Protein AF-0000000069708161 (afdb_homodimer)

Solvent-accessible surface area (backbone atoms only — not comparable to full-atom values): 54765 Å² total; per-residue (Å²): 133,52,72,56,13,51,47,40,21,52,49,50,52,48,49,48,52,48,51,23,47,63,75,28,64,78,76,82,43,39,59,38,34,62,36,18,83,33,67,39,50,31,68,52,34,15,38,28,52,44,27,42,66,40,29,25,53,53,73,33,32,39,18,11,44,8,45,73,64,10,34,22,64,59,23,48,49,60,12,40,29,58,29,35,51,51,35,50,70,50,52,48,55,53,46,58,74,64,64,53,86,47,67,44,56,52,38,32,76,73,46,31,63,67,47,19,43,48,48,47,48,52,46,47,53,48,51,47,54,46,41,6,48,50,46,28,54,55,20,52,54,46,16,49,75,71,70,46,60,45,61,59,39,28,47,50,55,34,50,53,33,34,53,54,31,49,69,29,29,43,40,19,52,40,61,36,20,52,56,40,44,50,45,35,52,50,41,50,50,50,51,39,51,50,52,56,68,66,38,96,57,55,70,63,54,48,44,49,52,33,43,75,69,54,31,59,42,52,68,43,74,66,81,42,66,58,49,71,54,16,46,64,40,5,53,46,19,31,18,38,42,44,36,16,47,56,60,56,31,44,54,41,40,37,48,45,64,13,22,57,39,73,60,32,23,40,42,7,45,43,47,37,37,45,46,48,56,57,50,51,47,53,46,22,49,38,13,34,47,51,41,48,42,42,56,78,42,86,62,68,82,58,48,48,54,55,58,54,52,50,37,64,73,41,96,51,26,67,63,49,52,52,50,50,50,51,45,51,54,44,48,52,54,34,38,53,39,51,54,53,31,54,54,22,58,78,64,68,35,64,69,55,35,54,53,33,46,52,52,38,50,52,37,49,53,48,48,49,50,50,37,51,52,49,47,50,50,44,34,72,76,34,75,84,55,84,71,66,37,46,56,32,44,47,59,46,49,36,69,74,68,48,55,86,34,54,41,12,38,48,52,32,25,41,50,43,19,26,40,44,19,41,29,36,41,30,48,28,49,5,43,46,45,31,56,62,43,35,36,66,71,69,50,69,81,62,52,60,67,53,50,35,51,45,24,35,49,39,19,41,48,51,33,52,48,14,35,51,44,35,63,66,49,86,69,62,74,47,62,69,58,44,51,53,41,53,44,22,64,46,35,6,29,52,36,10,56,50,49,33,66,72,71,37,81,88,50,40,32,54,29,41,44,52,14,35,52,52,17,41,48,50,44,52,52,48,61,77,33,47,80,38,57,56,97,80,43,75,31,55,66,25,53,51,44,35,9,40,50,14,18,51,37,15,42,53,42,12,49,51,45,27,67,74,38,71,80,59,83,134,52,72,54,13,52,49,40,22,53,50,51,51,49,49,47,52,48,51,22,48,63,75,30,65,78,76,84,44,38,60,39,34,62,36,18,82,32,65,39,50,29,69,53,33,16,37,28,52,46,26,42,68,40,28,24,54,52,73,33,34,40,17,12,45,8,45,74,63,12,33,23,65,58,24,48,49,61,11,40,28,58,30,34,51,51,36,48,68,51,53,48,54,52,47,58,74,65,63,54,85,46,66,45,56,53,39,33,74,73,45,31,62,68,48,19,43,48,49,47,47,53,45,47,52,46,52,48,53,45,40,6,50,50,45,28,53,56,19,52,53,46,16,50,76,71,68,46,60,45,60,60,40,29,47,49,55,34,51,54,33,34,54,54,31,48,69,31,30,43,39,19,52,41,62,35,18,50,58,41,44,49,46,37,51,49,40,50,51,49,52,39,53,50,53,57,68,67,38,97,56,53,69,64,54,48,44,47,51,33,43,75,68,55,31,58,42,52,71,43,75,68,82,44,67,56,48,70,54,14,45,63,41,5,54,46,20,31,19,39,42,43,37,14,47,57,60,58,30,43,52,41,40,39,48,43,66,14,21,59,37,72,57,33,22,39,43,7,45,42,48,37,36,44,47,45,56,59,50,53,47,54,46,23,49,38,13,33,47,51,41,49,42,42,59,78,42,85,63,68,82,59,49,47,53,55,58,55,54,49,38,64,73,43,96,51,26,66,64,50,53,52,50,48,52,51,44,52,53,44,47,54,53,33,38,54,40,50,54,52,31,54,52,21,57,76,65,67,36,63,69,56,34,53,54,35,47,52,52,37,51,52,38,50,52,49,47,50,51,49,37,50,51,50,45,50,51,44,35,71,75,33,76,84,56,83,72,65,38,46,56,33,44,47,58,45,48,37,69,73,67,48,54,87,35,54,41,13,39,47,52,32,26,40,51,43,19,26,40,45,19,40,30,35,41,29,49,28,49,6,43,45,46,32,56,63,42,35,35,64,72,69,51,68,80,61,55,60,67,53,51,36,50,45,24,34,49,40,19,42,48,51,32,52,48,13,36,52,42,35,62,65,48,87,68,60,72,46,63,67,58,43,53,52,41,51,44,23,63,45,38,7,30,50,35,9,55,52,49,33,67,73,72,36,79,88,51,38,32,53,28,41,44,54,13,36,53,52,19,42,48,50,44,52,53,49,60,78,34,47,81,37,57,55,98,79,41,73,32,55,66,24,53,53,44,34,9,40,50,15,20,52,38,16,42,52,42,14,50,52,45,28,67,76,38,70,81,59,84

Radius of gyration: 31.19 Å; Cα contacts (8 Å, |Δi|>4): 1932; chains: 2; bounding box: 73×86×84 Å

Nearest PDB structures (foldseek):
  5nv9-assembly1_A  TM=9.059E-01  e=8.774E-20  Proteus mirabilis HI4320
  7uuz-assembly1_A  TM=8.447E-01  e=1.862E-17  Rattus norvegicus
  2xq2-assembly1_A  TM=8.432E-01  e=7.070E-14  Vibrio parahaemolyticus
  3dh4-assembly1_A  TM=8.062E-01  e=9.883E-13  Vibrio parahaemolyticus
  9bim-assembly1_A  TM=7.799E-01  e=1.698E-11  Homo sapiens

Structure (mmCIF, N/CA/C/O backbone):
data_AF-0000000069708161-model_v1
#
loop_
_entity.id
_entity.type
_entity.pdbx_description
1 polymer 'SSS family transporter'
#
loop_
_atom_site.group_PDB
_atom_site.id
_atom_site.type_symbol
_atom_site.label_atom_id
_atom_site.label_alt_id
_atom_site.label_comp_id
_atom_site.label_asym_id
_atom_site.label_entity_id
_atom_site.label_seq_id
_atom_site.pdbx_PDB_ins_code
_atom_site.Cartn_x
_atom_site.Cartn_y
_atom_site.Cartn_z
_atom_site.occupancy
_atom_site.B_iso_or_equiv
_atom_site.auth_seq_id
_atom_site.auth_comp_id
_atom_site.auth_asym_id
_atom_site.auth_atom_id
_atom_site.pdbx_PDB_model_num
ATOM 1 N N . MET A 1 1 ? 7.977 -37.438 8.328 1 87.38 1 MET A N 1
ATOM 2 C CA . MET A 1 1 ? 6.809 -36.812 8.945 1 87.38 1 MET A CA 1
ATOM 3 C C . MET A 1 1 ? 6.207 -37.719 10.008 1 87.38 1 MET A C 1
ATOM 5 O O . MET A 1 1 ? 6.156 -38.938 9.828 1 87.38 1 MET A O 1
ATOM 9 N N . SER A 1 2 ? 5.758 -37.094 11.031 1 92.31 2 SER A N 1
ATOM 10 C CA . SER A 1 2 ? 5.195 -37.844 12.156 1 92.31 2 SER A CA 1
ATOM 11 C C . SER A 1 2 ? 3.725 -38.156 11.922 1 92.31 2 SER A C 1
ATOM 13 O O . SER A 1 2 ? 3.105 -37.625 11 1 92.31 2 SER A O 1
ATOM 15 N N . PHE A 1 3 ? 3.277 -39.031 12.734 1 94.44 3 PHE A N 1
ATOM 16 C CA . PHE A 1 3 ? 1.868 -39.406 12.672 1 94.44 3 PHE A CA 1
ATOM 17 C C . PHE A 1 3 ? 0.979 -38.188 12.891 1 94.44 3 PHE A C 1
ATOM 19 O O . PHE A 1 3 ? -0.038 -38.031 12.211 1 94.44 3 PHE A O 1
ATOM 26 N N . ILE A 1 4 ? 1.412 -37.375 13.758 1 95.62 4 ILE A N 1
ATOM 27 C CA . ILE A 1 4 ? 0.653 -36.156 14.055 1 95.62 4 ILE A CA 1
ATOM 28 C C . ILE A 1 4 ? 0.645 -35.219 12.828 1 95.62 4 ILE A C 1
ATOM 30 O O . ILE A 1 4 ? -0.359 -34.562 12.547 1 95.62 4 ILE A O 1
ATOM 34 N N . ASP A 1 5 ? 1.735 -35.156 12.141 1 95.44 5 ASP A N 1
ATOM 35 C CA . ASP A 1 5 ? 1.817 -34.375 10.93 1 95.44 5 ASP A CA 1
ATOM 36 C C . ASP A 1 5 ? 0.803 -34.844 9.891 1 95.44 5 ASP A C 1
ATOM 38 O O . ASP A 1 5 ? 0.094 -34.031 9.289 1 95.44 5 ASP A O 1
ATOM 42 N N . TRP A 1 6 ? 0.724 -36.125 9.734 1 93.19 6 TRP A N 1
ATOM 43 C CA . TRP A 1 6 ? -0.205 -36.688 8.766 1 93.19 6 TRP A CA 1
ATOM 44 C C . TRP A 1 6 ? -1.649 -36.438 9.18 1 93.19 6 TRP A C 1
ATOM 46 O O . TRP A 1 6 ? -2.498 -36.125 8.336 1 93.19 6 TRP A O 1
ATOM 56 N N . LEU A 1 7 ? -1.892 -36.531 10.406 1 95.31 7 LEU A N 1
ATOM 57 C CA . LEU A 1 7 ? -3.234 -36.312 10.93 1 95.31 7 LEU A CA 1
ATOM 58 C C . LEU A 1 7 ? -3.654 -34.844 10.695 1 95.31 7 LEU A C 1
ATOM 60 O O . LEU A 1 7 ? -4.785 -34.594 10.289 1 95.31 7 LEU A O 1
ATOM 64 N N . VAL A 1 8 ? -2.771 -33.969 10.977 1 94.44 8 VAL A N 1
ATOM 65 C CA . VAL A 1 8 ? -3.07 -32.531 10.805 1 94.44 8 VAL A CA 1
ATOM 66 C C . VAL A 1 8 ? -3.254 -32.219 9.328 1 94.44 8 VAL A C 1
ATOM 68 O O . VAL A 1 8 ? -4.184 -31.516 8.945 1 94.44 8 VAL A O 1
ATOM 71 N N . LEU A 1 9 ? -2.379 -32.75 8.492 1 92.56 9 LEU A N 1
ATOM 72 C CA . LEU A 1 9 ? -2.432 -32.5 7.051 1 92.56 9 LEU A CA 1
ATOM 73 C C . LEU A 1 9 ? -3.742 -33.031 6.461 1 92.56 9 LEU A C 1
ATOM 75 O O . LEU A 1 9 ? -4.527 -32.25 5.918 1 92.56 9 LEU A O 1
ATOM 79 N N . PHE A 1 10 ? -4.059 -34.281 6.621 1 90.88 10 PHE A N 1
ATOM 80 C CA . PHE A 1 10 ? -5.23 -34.875 6 1 90.88 10 PHE A CA 1
ATOM 81 C C . PHE A 1 10 ? -6.504 -34.469 6.723 1 90.88 10 PHE A C 1
ATOM 83 O O . PHE A 1 10 ? -7.559 -34.312 6.102 1 90.88 10 PHE A O 1
ATOM 90 N N . GLY A 1 11 ? -6.379 -34.281 8.023 1 91.75 11 GLY A N 1
ATOM 91 C CA . GLY A 1 11 ? -7.52 -33.75 8.75 1 91.75 11 GLY A CA 1
ATOM 92 C C . GLY A 1 11 ? -7.957 -32.375 8.258 1 91.75 11 GLY A C 1
ATOM 93 O O . GLY A 1 11 ? -9.156 -32.125 8.086 1 91.75 11 GLY A O 1
ATOM 94 N N . THR A 1 12 ? -7.012 -31.531 8.016 1 89.62 12 THR A N 1
ATOM 95 C CA . THR A 1 12 ? -7.301 -30.188 7.52 1 89.62 12 THR A CA 1
ATOM 96 C C . THR A 1 12 ? -7.887 -30.234 6.109 1 89.62 12 THR A C 1
ATOM 98 O O . THR A 1 12 ? -8.898 -29.594 5.828 1 89.62 12 THR A O 1
ATOM 101 N N . LEU A 1 13 ? -7.297 -31.031 5.23 1 85.75 13 LEU A N 1
ATOM 102 C CA . LEU A 1 13 ? -7.746 -31.125 3.846 1 85.75 13 LEU A CA 1
ATOM 103 C C . LEU A 1 13 ? -9.141 -31.734 3.764 1 85.75 13 LEU A C 1
ATOM 105 O O . LEU A 1 13 ? -9.992 -31.266 3.012 1 85.75 13 LEU A O 1
ATOM 109 N N . LEU A 1 14 ? -9.359 -32.719 4.535 1 86.25 14 LEU A N 1
ATOM 110 C CA . LEU A 1 14 ? -10.656 -33.406 4.535 1 86.25 14 LEU A CA 1
ATOM 111 C C . LEU A 1 14 ? -11.734 -32.5 5.113 1 86.25 14 LEU A C 1
ATOM 113 O O . LEU A 1 14 ? -12.883 -32.531 4.664 1 86.25 14 LEU A O 1
ATOM 117 N N . ALA A 1 15 ? -11.328 -31.734 6.09 1 86.94 15 ALA A N 1
ATOM 118 C CA . ALA A 1 15 ? -12.281 -30.781 6.656 1 86.94 15 ALA A CA 1
ATOM 119 C C . ALA A 1 15 ? -12.703 -29.734 5.617 1 86.94 15 ALA A C 1
ATOM 121 O O . ALA A 1 15 ? -13.883 -29.406 5.512 1 86.94 15 ALA A O 1
ATOM 122 N N . ILE A 1 16 ? -11.789 -29.297 4.859 1 81.69 16 ILE A N 1
ATOM 123 C CA . ILE A 1 16 ? -12.07 -28.281 3.848 1 81.69 16 ILE A CA 1
ATOM 124 C C . ILE A 1 16 ? -12.961 -28.875 2.758 1 81.69 16 ILE A C 1
ATOM 126 O O . ILE A 1 16 ? -13.969 -28.281 2.373 1 81.69 16 ILE A O 1
ATOM 130 N N . VAL A 1 17 ? -12.617 -30.047 2.312 1 75.38 17 VAL A N 1
ATOM 131 C CA . VAL A 1 17 ? -13.383 -30.719 1.267 1 75.38 17 VAL A CA 1
ATOM 132 C C . VAL A 1 17 ? -14.766 -31.078 1.793 1 75.38 17 VAL A C 1
ATOM 134 O O . VAL A 1 17 ? -15.766 -30.953 1.08 1 75.38 17 VAL A O 1
ATOM 137 N N . GLY A 1 18 ? -14.789 -31.531 3.006 1 77.81 18 GLY A N 1
ATOM 138 C CA . GLY A 1 18 ? -16.062 -31.891 3.621 1 77.81 18 GLY A CA 1
ATOM 139 C C . GLY A 1 18 ? -17.016 -30.719 3.734 1 77.81 18 GLY A C 1
ATOM 140 O O . GLY A 1 18 ? -18.203 -30.844 3.42 1 77.81 18 GLY A O 1
ATOM 141 N N . ILE A 1 19 ? -16.5 -29.578 4.152 1 79.19 19 ILE A N 1
ATOM 142 C CA . ILE A 1 19 ? -17.312 -28.375 4.27 1 79.19 19 ILE A CA 1
ATOM 143 C C . ILE A 1 19 ? -17.812 -27.953 2.889 1 79.19 19 ILE A C 1
ATOM 145 O O . ILE A 1 19 ? -18.984 -27.578 2.729 1 79.19 19 ILE A O 1
ATOM 149 N N . GLY A 1 20 ? -16.922 -27.984 1.923 1 74 20 GLY A N 1
ATOM 150 C CA . GLY A 1 20 ? -17.297 -27.625 0.564 1 74 20 GLY A CA 1
ATOM 151 C C . GLY A 1 20 ? -18.406 -28.5 0.002 1 74 20 GLY A C 1
ATOM 152 O O . GLY A 1 20 ? -19.391 -27.984 -0.541 1 74 20 GLY A O 1
ATOM 153 N N . VAL A 1 21 ? -18.297 -29.766 0.223 1 72.38 21 VAL A N 1
ATOM 154 C CA . VAL A 1 21 ? -19.266 -30.719 -0.295 1 72.38 21 VAL A CA 1
ATOM 155 C C . VAL A 1 21 ? -20.594 -30.578 0.461 1 72.38 21 VAL A C 1
ATOM 157 O O . VAL A 1 21 ? -21.656 -30.609 -0.14 1 72.38 21 VAL A O 1
ATOM 160 N N . TYR A 1 22 ? -20.422 -30.375 1.716 1 77 22 TYR A N 1
ATOM 161 C CA . TYR A 1 22 ? -21.625 -30.266 2.547 1 77 22 TYR A CA 1
ATOM 162 C C . TYR A 1 22 ? -22.422 -29.016 2.189 1 77 22 TYR A C 1
ATOM 164 O O . TYR A 1 22 ? -23.641 -29.047 2.121 1 77 22 TYR A O 1
ATOM 172 N N . ARG A 1 23 ? -21.797 -28 1.964 1 74.06 23 ARG A N 1
ATOM 173 C CA . ARG A 1 23 ? -22.469 -26.719 1.73 1 74.06 23 ARG A CA 1
ATOM 174 C C . ARG A 1 23 ? -23 -26.641 0.303 1 74.06 23 ARG A C 1
ATOM 176 O O . ARG A 1 23 ? -23.875 -25.828 0.008 1 74.06 23 ARG A O 1
ATOM 183 N N . THR A 1 24 ? -22.5 -27.469 -0.564 1 70.12 24 THR A N 1
ATOM 184 C CA . THR A 1 24 ? -22.906 -27.328 -1.961 1 70.12 24 THR A CA 1
ATOM 185 C C . THR A 1 24 ? -23.641 -28.562 -2.434 1 70.12 24 THR A C 1
ATOM 187 O O . THR A 1 24 ? -23.938 -28.703 -3.623 1 70.12 24 THR A O 1
ATOM 190 N N . TYR A 1 25 ? -23.906 -29.328 -1.391 1 69.94 25 TYR A N 1
ATOM 191 C CA . TYR A 1 25 ? -24.609 -30.547 -1.728 1 69.94 25 TYR A CA 1
ATOM 192 C C . TYR A 1 25 ? -25.984 -30.234 -2.326 1 69.94 25 TYR A C 1
ATOM 194 O O . TYR A 1 25 ? -26.734 -29.422 -1.789 1 69.94 25 TYR A O 1
ATOM 202 N N . GLY A 1 26 ? -26.078 -30.609 -3.713 1 61.44 26 GLY A N 1
ATOM 203 C CA . GLY A 1 26 ? -27.406 -30.469 -4.305 1 61.44 26 GLY A CA 1
ATOM 204 C C . GLY A 1 26 ? -27.469 -29.359 -5.352 1 61.44 26 GLY A C 1
ATOM 205 O O . GLY A 1 26 ? -28.547 -29.016 -5.812 1 61.44 26 GLY A O 1
ATOM 206 N N . ILE A 1 27 ? -26.453 -28.641 -5.602 1 62.16 27 ILE A N 1
ATOM 207 C CA . ILE A 1 27 ? -26.5 -27.531 -6.551 1 62.16 27 ILE A CA 1
ATOM 208 C C . ILE A 1 27 ? -26.844 -28.062 -7.941 1 62.16 27 ILE A C 1
ATOM 210 O O . ILE A 1 27 ? -26.125 -28.906 -8.484 1 62.16 27 ILE A O 1
ATOM 214 N N . ARG A 1 28 ? -28.031 -27.422 -8.43 1 65.44 28 ARG A N 1
ATOM 215 C CA . ARG A 1 28 ? -28.609 -28.109 -9.594 1 65.44 28 ARG A CA 1
ATOM 216 C C . ARG A 1 28 ? -28.828 -27.125 -10.742 1 65.44 28 ARG A C 1
ATOM 218 O O . ARG A 1 28 ? -29.375 -27.5 -11.789 1 65.44 28 ARG A O 1
ATOM 225 N N . ASP A 1 29 ? -28.156 -25.969 -10.516 1 76.56 29 ASP A N 1
ATOM 226 C CA . ASP A 1 29 ? -28.438 -25.141 -11.688 1 76.56 29 ASP A CA 1
ATOM 227 C C . ASP A 1 29 ? -27.172 -24.516 -12.242 1 76.56 29 ASP A C 1
ATOM 229 O O . ASP A 1 29 ? -26.203 -24.281 -11.5 1 76.56 29 ASP A O 1
ATOM 233 N N . MET A 1 30 ? -27.172 -24.359 -13.57 1 76.75 30 MET A N 1
ATOM 234 C CA . MET A 1 30 ? -26.031 -23.844 -14.312 1 76.75 30 MET A CA 1
ATOM 235 C C . MET A 1 30 ? -25.609 -22.484 -13.781 1 76.75 30 MET A C 1
ATOM 237 O O . MET A 1 30 ? -24.406 -22.203 -13.641 1 76.75 30 MET A O 1
ATOM 241 N N . ASP A 1 31 ? -26.516 -21.672 -13.516 1 78.56 31 ASP A N 1
ATOM 242 C CA . ASP A 1 31 ? -26.234 -20.328 -13.055 1 78.56 31 ASP A CA 1
ATOM 243 C C . ASP A 1 31 ? -25.469 -20.344 -11.734 1 78.56 31 ASP A C 1
ATOM 245 O O . ASP A 1 31 ? -24.453 -19.656 -11.578 1 78.56 31 ASP A O 1
ATOM 249 N N . SER A 1 32 ? -25.938 -21.172 -10.922 1 76.5 32 SER A N 1
ATOM 250 C CA . SER A 1 32 ? -25.281 -21.281 -9.625 1 76.5 32 SER A CA 1
ATOM 251 C C . SER A 1 32 ? -23.906 -21.938 -9.742 1 76.5 32 SER A C 1
ATOM 253 O O . SER A 1 32 ? -22.984 -21.609 -8.992 1 76.5 32 SER A O 1
ATOM 255 N N . TYR A 1 33 ? -23.875 -22.844 -10.672 1 78.56 33 TYR A N 1
ATOM 256 C CA . TYR A 1 33 ? -22.609 -23.547 -10.867 1 78.56 33 TYR A CA 1
ATOM 257 C C . TYR A 1 33 ? -21.547 -22.625 -11.461 1 78.56 33 TYR A C 1
ATOM 259 O O . TYR A 1 33 ? -20.391 -22.656 -11.039 1 78.56 33 TYR A O 1
ATOM 267 N N . ILE A 1 34 ? -21.953 -21.812 -12.414 1 74.44 34 ILE A N 1
ATOM 268 C CA . ILE A 1 34 ? -20.984 -21 -13.148 1 74.44 34 ILE A CA 1
ATOM 269 C C . ILE A 1 34 ? -20.797 -19.656 -12.43 1 74.44 34 ILE A C 1
ATOM 271 O O . ILE A 1 34 ? -19.656 -19.188 -12.289 1 74.44 34 ILE A O 1
ATOM 275 N N . ARG A 1 35 ? -21.828 -18.984 -11.938 1 75.25 35 ARG A N 1
ATOM 276 C CA . ARG A 1 35 ? -21.719 -17.641 -11.406 1 75.25 35 ARG A CA 1
ATOM 277 C C . ARG A 1 35 ? -21.812 -17.625 -9.883 1 75.25 35 ARG A C 1
ATOM 279 O O . ARG A 1 35 ? -21.562 -16.609 -9.242 1 75.25 35 ARG A O 1
ATOM 286 N N . GLY A 1 36 ? -22.094 -18.625 -9.492 1 69.69 36 GLY A N 1
ATOM 287 C CA . GLY A 1 36 ? -22.406 -18.594 -8.07 1 69.69 36 GLY A CA 1
ATOM 288 C C . GLY A 1 36 ? -23.812 -18.109 -7.77 1 69.69 36 GLY A C 1
ATOM 289 O O . GLY A 1 36 ? -24.609 -17.938 -8.68 1 69.69 36 GLY A O 1
ATOM 290 N N . THR A 1 37 ? -24.25 -17.969 -6.516 1 63.12 37 THR A N 1
ATOM 291 C CA . THR A 1 37 ? -25.625 -17.609 -6.164 1 63.12 37 THR A CA 1
ATOM 292 C C . THR A 1 37 ? -25.844 -16.109 -6.336 1 63.12 37 THR A C 1
ATOM 294 O O . THR A 1 37 ? -26.984 -15.625 -6.258 1 63.12 37 THR A O 1
ATOM 297 N N . GLY A 1 38 ? -24.891 -15.492 -6.773 1 67.75 38 GLY A N 1
ATOM 298 C CA . GLY A 1 38 ? -25.047 -14.055 -6.949 1 67.75 38 GLY A CA 1
ATOM 299 C C . GLY A 1 38 ? -25.328 -13.32 -5.652 1 67.75 38 GLY A C 1
ATOM 300 O O . GLY A 1 38 ? -25.812 -12.188 -5.664 1 67.75 38 GLY A O 1
ATOM 301 N N . ASN A 1 39 ? -25.062 -13.906 -4.551 1 78.94 39 ASN A N 1
ATOM 302 C CA . ASN A 1 39 ? -25.422 -13.289 -3.275 1 78.94 39 ASN A CA 1
ATOM 303 C C . ASN A 1 39 ? -24.219 -13.203 -2.342 1 78.94 39 ASN A C 1
ATOM 305 O O . ASN A 1 39 ? -24.375 -13.133 -1.122 1 78.94 39 ASN A O 1
ATOM 309 N N . MET A 1 40 ? -23.172 -13.141 -2.973 1 83.38 40 MET A N 1
ATOM 310 C CA . MET A 1 40 ? -22 -13.117 -2.117 1 83.38 40 MET A CA 1
ATOM 311 C C . MET A 1 40 ? -21.688 -11.695 -1.646 1 83.38 40 MET A C 1
ATOM 313 O O . MET A 1 40 ? -21.875 -10.734 -2.4 1 83.38 40 MET A O 1
ATOM 317 N N . ASN A 1 41 ? -21.297 -11.594 -0.345 1 86.19 41 ASN A N 1
ATOM 318 C CA . ASN A 1 41 ? -20.922 -10.305 0.217 1 86.19 41 ASN A CA 1
ATOM 319 C C . ASN A 1 41 ? -19.469 -9.953 -0.083 1 86.19 41 ASN A C 1
ATOM 321 O O . ASN A 1 41 ? -18.719 -10.789 -0.587 1 86.19 41 ASN A O 1
ATOM 325 N N . TRP A 1 42 ? -19.109 -8.703 0.154 1 87.12 42 TRP A N 1
ATOM 326 C CA . TRP A 1 42 ? -17.828 -8.172 -0.273 1 87.12 42 TRP A CA 1
ATOM 327 C C . TRP A 1 42 ? -16.688 -8.891 0.436 1 87.12 42 TRP A C 1
ATOM 329 O O . TRP A 1 42 ? -15.602 -9.07 -0.135 1 87.12 42 TRP A O 1
ATOM 339 N N . TRP A 1 43 ? -16.859 -9.375 1.687 1 85.75 43 TRP A N 1
ATOM 340 C CA . TRP A 1 43 ? -15.789 -10.07 2.398 1 85.75 43 TRP A CA 1
ATOM 341 C C . TRP A 1 43 ? -15.508 -11.43 1.768 1 85.75 43 TRP A C 1
ATOM 343 O O . TRP A 1 43 ? -14.352 -11.836 1.65 1 85.75 43 TRP A O 1
ATOM 353 N N . THR A 1 44 ? -16.578 -12.109 1.364 1 86.25 44 THR A N 1
ATOM 354 C CA . THR A 1 44 ? -16.438 -13.406 0.717 1 86.25 44 THR A CA 1
ATOM 355 C C . THR A 1 44 ? -15.781 -13.258 -0.654 1 86.25 44 THR A C 1
ATOM 357 O O . THR A 1 44 ? -14.891 -14.031 -1.01 1 86.25 44 THR A O 1
ATOM 360 N N . ILE A 1 45 ? -16.172 -12.242 -1.354 1 88.88 45 ILE A N 1
ATOM 361 C CA . ILE A 1 45 ? -15.617 -11.984 -2.682 1 88.88 45 ILE A CA 1
ATOM 362 C C . ILE A 1 45 ? -14.133 -11.648 -2.572 1 88.88 45 ILE A C 1
ATOM 364 O O . ILE A 1 45 ? -13.312 -12.203 -3.301 1 88.88 45 ILE A O 1
ATOM 368 N N . GLY A 1 46 ? -13.844 -10.758 -1.634 1 90.44 46 GLY A N 1
ATOM 369 C CA . GLY A 1 46 ? -12.461 -10.336 -1.453 1 90.44 46 GLY A CA 1
ATOM 370 C C . GLY A 1 46 ? -11.531 -11.484 -1.09 1 90.44 46 GLY A C 1
ATOM 371 O O . GLY A 1 46 ? -10.445 -11.617 -1.659 1 90.44 46 GLY A O 1
ATOM 372 N N . LEU A 1 47 ? -11.953 -12.32 -0.212 1 89.88 47 LEU A N 1
ATOM 373 C CA . LEU A 1 47 ? -11.133 -13.453 0.218 1 89.88 47 LEU A CA 1
ATOM 374 C C . LEU A 1 47 ? -11.008 -14.484 -0.897 1 89.88 47 LEU A C 1
ATOM 376 O O . LEU A 1 47 ? -9.969 -15.133 -1.033 1 89.88 47 LEU A O 1
ATOM 380 N N . SER A 1 48 ? -12.117 -14.625 -1.659 1 91 48 SER A N 1
ATOM 381 C CA . SER A 1 48 ? -12.07 -15.547 -2.791 1 91 48 SER A CA 1
ATOM 382 C C . SER A 1 48 ? -11.078 -15.07 -3.85 1 91 48 SER A C 1
ATOM 384 O O . SER A 1 48 ? -10.352 -15.883 -4.43 1 91 48 SER A O 1
ATOM 386 N N . ILE A 1 49 ? -11.07 -13.789 -4.086 1 92.62 49 ILE A N 1
ATOM 387 C CA . ILE A 1 49 ? -10.133 -13.203 -5.035 1 92.62 49 ILE A CA 1
ATOM 388 C C . ILE A 1 49 ? -8.703 -13.445 -4.562 1 92.62 49 ILE A C 1
ATOM 390 O O . ILE A 1 49 ? -7.844 -13.867 -5.344 1 92.62 49 ILE A O 1
ATOM 394 N N . MET A 1 50 ? -8.484 -13.258 -3.33 1 92.81 50 MET A N 1
ATOM 395 C CA . MET A 1 50 ? -7.156 -13.398 -2.748 1 92.81 50 MET A CA 1
ATOM 396 C C . MET A 1 50 ? -6.707 -14.852 -2.764 1 92.81 50 MET A C 1
ATOM 398 O O . MET A 1 50 ? -5.551 -15.148 -3.08 1 92.81 50 MET A O 1
ATOM 402 N N . ALA A 1 51 ? -7.625 -15.711 -2.408 1 91.19 51 ALA A N 1
ATOM 403 C CA . ALA A 1 51 ? -7.305 -17.141 -2.385 1 91.19 51 ALA A CA 1
ATOM 404 C C . ALA A 1 51 ? -6.977 -17.656 -3.783 1 91.19 51 ALA A C 1
ATOM 406 O O . ALA A 1 51 ? -6.117 -18.516 -3.947 1 91.19 51 ALA A O 1
ATOM 407 N N . THR A 1 52 ? -7.637 -17.156 -4.754 1 91.31 52 THR A N 1
ATOM 408 C CA . THR A 1 52 ? -7.387 -17.531 -6.141 1 91.31 52 THR A CA 1
ATOM 409 C C . THR A 1 52 ? -5.992 -17.094 -6.582 1 91.31 52 THR A C 1
ATOM 411 O O . THR A 1 52 ? -5.316 -17.812 -7.32 1 91.31 52 THR A O 1
ATOM 414 N N . GLN A 1 53 ? -5.613 -16.016 -6.066 1 89.75 53 GLN A N 1
ATOM 415 C CA . GLN A 1 53 ? -4.309 -15.5 -6.453 1 89.75 53 GLN A CA 1
ATOM 416 C C . GLN A 1 53 ? -3.193 -16.141 -5.633 1 89.75 53 GLN A C 1
ATOM 418 O O . GLN A 1 53 ? -2.068 -16.297 -6.117 1 89.75 53 GLN A O 1
ATOM 423 N N . ALA A 1 54 ? -3.51 -16.5 -4.418 1 89.62 54 ALA A N 1
ATOM 424 C CA . ALA A 1 54 ? -2.51 -17.062 -3.521 1 89.62 54 ALA A CA 1
ATOM 425 C C . ALA A 1 54 ? -2.301 -18.547 -3.809 1 89.62 54 ALA A C 1
ATOM 427 O O . ALA A 1 54 ? -2.781 -19.406 -3.064 1 89.62 54 ALA A O 1
ATOM 428 N N . SER A 1 55 ? -1.511 -18.828 -4.785 1 90.5 55 SER A N 1
ATOM 429 C CA . SER A 1 55 ? -1.223 -20.219 -5.133 1 90.5 55 SER A CA 1
ATOM 430 C C . SER A 1 55 ? -0.154 -20.812 -4.219 1 90.5 55 SER A C 1
ATOM 432 O O . SER A 1 55 ? 0.368 -20.125 -3.34 1 90.5 55 SER A O 1
ATOM 434 N N . ALA A 1 56 ? 0.031 -22.062 -4.383 1 90.38 56 ALA A N 1
ATOM 435 C CA . ALA A 1 56 ? 1.085 -22.719 -3.619 1 90.38 56 ALA A CA 1
ATOM 436 C C . ALA A 1 56 ? 2.434 -22.047 -3.844 1 90.38 56 ALA A C 1
ATOM 438 O O . ALA A 1 56 ? 3.264 -21.984 -2.934 1 90.38 56 ALA A O 1
ATOM 439 N N . ILE A 1 57 ? 2.592 -21.562 -4.984 1 87.81 57 ILE A N 1
ATOM 440 C CA . ILE A 1 57 ? 3.834 -20.906 -5.363 1 87.81 57 ILE A CA 1
ATOM 441 C C . ILE A 1 57 ? 4.074 -19.703 -4.453 1 87.81 57 ILE A C 1
ATOM 443 O O . ILE A 1 57 ? 5.211 -19.438 -4.055 1 87.81 57 ILE A O 1
ATOM 447 N N . THR A 1 58 ? 3.053 -19 -4.102 1 90.38 58 THR A N 1
ATOM 448 C CA . THR A 1 58 ? 3.148 -17.812 -3.246 1 90.38 58 THR A CA 1
ATOM 449 C C . THR A 1 58 ? 3.746 -18.188 -1.89 1 90.38 58 THR A C 1
ATOM 451 O O . THR A 1 58 ? 4.633 -17.484 -1.39 1 90.38 58 THR A O 1
ATOM 454 N N . PHE A 1 59 ? 3.404 -19.25 -1.363 1 91.19 59 PHE A N 1
ATOM 455 C CA . PHE A 1 59 ? 3.791 -19.594 0.001 1 91.19 59 PHE A CA 1
ATOM 456 C C . PHE A 1 59 ? 5.082 -20.406 0.013 1 91.19 59 PHE A C 1
ATOM 458 O O . PHE A 1 59 ? 5.785 -20.453 1.024 1 91.19 59 PHE A O 1
ATOM 465 N N . LEU A 1 60 ? 5.402 -21 -1.135 1 88.69 60 LEU A N 1
ATOM 466 C CA . LEU A 1 60 ? 6.617 -21.812 -1.234 1 88.69 60 LEU A CA 1
ATOM 467 C C . LEU A 1 60 ? 7.781 -20.969 -1.759 1 88.69 60 LEU A C 1
ATOM 469 O O . LEU A 1 60 ? 8.867 -20.969 -1.169 1 88.69 60 LEU A O 1
ATOM 473 N N . SER A 1 61 ? 7.488 -20.281 -2.779 1 88.75 61 SER A N 1
ATOM 474 C CA . SER A 1 61 ? 8.562 -19.641 -3.541 1 88.75 61 SER A CA 1
ATOM 475 C C . SER A 1 61 ? 8.828 -18.219 -3.043 1 88.75 61 SER A C 1
ATOM 477 O O . SER A 1 61 ? 9.953 -17.734 -3.139 1 88.75 61 SER A O 1
ATOM 479 N N . THR A 1 62 ? 7.848 -17.562 -2.547 1 91.5 62 THR A N 1
ATOM 480 C CA . THR A 1 62 ? 8.016 -16.172 -2.16 1 91.5 62 THR A CA 1
ATOM 481 C C . THR A 1 62 ? 8.969 -16.047 -0.969 1 91.5 62 THR A C 1
ATOM 483 O O . THR A 1 62 ? 9.852 -15.203 -0.958 1 91.5 62 THR A O 1
ATOM 486 N N . PRO A 1 63 ? 8.789 -16.922 0.026 1 94.19 63 PRO A N 1
ATOM 487 C CA . PRO A 1 63 ? 9.797 -16.859 1.087 1 94.19 63 PRO A CA 1
ATOM 488 C C . PRO A 1 63 ? 11.211 -17.156 0.583 1 94.19 63 PRO A C 1
ATOM 490 O O . PRO A 1 63 ? 12.18 -16.547 1.044 1 94.19 63 PRO A O 1
ATOM 493 N N . GLY A 1 64 ? 11.312 -18.125 -0.334 1 92.94 64 GLY A N 1
ATOM 494 C CA . GLY A 1 64 ? 12.602 -18.422 -0.938 1 92.94 64 GLY A CA 1
ATOM 495 C C . GLY A 1 64 ? 13.195 -17.234 -1.688 1 92.94 64 GLY A C 1
ATOM 496 O O . GLY A 1 64 ? 14.406 -17.016 -1.647 1 92.94 64 GLY A O 1
ATOM 497 N N . GLN A 1 65 ? 12.344 -16.547 -2.332 1 89.81 65 GLN A N 1
ATOM 498 C CA . GLN A 1 65 ? 12.773 -15.352 -3.041 1 89.81 65 GLN A CA 1
ATOM 499 C C . GLN A 1 65 ? 13.328 -14.312 -2.074 1 89.81 65 GLN A C 1
ATOM 501 O O . GLN A 1 65 ? 14.344 -13.664 -2.361 1 89.81 65 GLN A O 1
ATOM 506 N N . ALA A 1 66 ? 12.688 -14.164 -0.983 1 92.94 66 ALA A N 1
ATOM 507 C CA . ALA A 1 66 ? 13.148 -13.211 0.022 1 92.94 66 ALA A CA 1
ATOM 508 C C . ALA A 1 66 ? 14.461 -13.664 0.654 1 92.94 66 ALA A C 1
ATOM 510 O O . ALA A 1 66 ? 15.328 -12.844 0.97 1 92.94 66 ALA A O 1
ATOM 511 N N . TYR A 1 67 ? 14.562 -14.961 0.812 1 94.56 67 TYR A N 1
ATOM 512 C CA . TYR A 1 67 ? 15.789 -15.547 1.326 1 94.56 67 TYR A CA 1
ATOM 513 C C . TYR A 1 67 ? 16.969 -15.227 0.414 1 94.56 67 TYR A C 1
ATOM 515 O O . TYR A 1 67 ? 18.062 -14.914 0.889 1 94.56 67 TYR A O 1
ATOM 523 N N . ASP A 1 68 ? 16.688 -15.219 -0.815 1 90.75 68 ASP A N 1
ATOM 524 C CA . ASP A 1 68 ? 17.734 -15.078 -1.811 1 90.75 68 ASP A CA 1
ATOM 525 C C . ASP A 1 68 ? 18.016 -13.609 -2.127 1 90.75 68 ASP A C 1
ATOM 527 O O . ASP A 1 68 ? 19.172 -13.188 -2.207 1 90.75 68 ASP A O 1
ATOM 531 N N . ASP A 1 69 ? 16.922 -12.844 -2.266 1 88.44 69 ASP A N 1
ATOM 532 C CA . ASP A 1 69 ? 17.062 -11.516 -2.852 1 88.44 69 ASP A CA 1
ATOM 533 C C . ASP A 1 69 ? 16.422 -10.453 -1.964 1 88.44 69 ASP A C 1
ATOM 535 O O . ASP A 1 69 ? 16.281 -9.297 -2.375 1 88.44 69 ASP A O 1
ATOM 539 N N . GLY A 1 70 ? 16.031 -10.789 -0.857 1 89.88 70 GLY A N 1
ATOM 540 C CA . GLY A 1 70 ? 15.469 -9.812 0.067 1 89.88 70 GLY A CA 1
ATOM 541 C C . GLY A 1 70 ? 14.016 -9.5 -0.212 1 89.88 70 GLY A C 1
ATOM 542 O O . GLY A 1 70 ? 13.289 -10.336 -0.762 1 89.88 70 GLY A O 1
ATOM 543 N N . MET A 1 71 ? 13.633 -8.305 0.155 1 88.56 71 MET A N 1
ATOM 544 C CA . MET A 1 71 ? 12.203 -7.98 0.168 1 88.56 71 MET A CA 1
ATOM 545 C C . MET A 1 71 ? 11.812 -7.191 -1.078 1 88.56 71 MET A C 1
ATOM 547 O O . MET A 1 71 ? 10.672 -6.758 -1.21 1 88.56 71 MET A O 1
ATOM 551 N N . ARG A 1 72 ? 12.664 -7.008 -2.021 1 85.88 72 ARG A N 1
ATOM 552 C CA . ARG A 1 72 ? 12.422 -6.117 -3.15 1 85.88 72 ARG A CA 1
ATOM 553 C C . ARG A 1 72 ? 11.297 -6.645 -4.031 1 85.88 72 ARG A C 1
ATOM 555 O O . ARG A 1 72 ? 10.688 -5.891 -4.797 1 85.88 72 ARG A O 1
ATOM 562 N N . PHE A 1 73 ? 10.977 -7.965 -3.889 1 86.31 73 PHE A N 1
ATOM 563 C CA . PHE A 1 73 ? 9.898 -8.555 -4.672 1 86.31 73 PHE A CA 1
ATOM 564 C C . PHE A 1 73 ? 8.57 -7.867 -4.363 1 86.31 73 PHE A C 1
ATOM 566 O O . PHE A 1 73 ? 7.652 -7.898 -5.184 1 86.31 73 PHE A O 1
ATOM 573 N N . ILE A 1 74 ? 8.461 -7.176 -3.277 1 87.94 74 ILE A N 1
ATOM 574 C CA . ILE A 1 74 ? 7.227 -6.527 -2.85 1 87.94 74 ILE A CA 1
ATOM 575 C C . ILE A 1 74 ? 6.84 -5.441 -3.854 1 87.94 74 ILE A C 1
ATOM 577 O O . ILE A 1 74 ? 5.66 -5.125 -4.008 1 87.94 74 ILE A O 1
ATOM 581 N N . GLN A 1 75 ? 7.781 -4.891 -4.551 1 86.62 75 GLN A N 1
ATOM 582 C CA . GLN A 1 75 ? 7.555 -3.803 -5.496 1 86.62 75 GLN A CA 1
ATOM 583 C C . GLN A 1 75 ? 6.68 -4.258 -6.66 1 86.62 75 GLN A C 1
ATOM 585 O O . GLN A 1 75 ? 6.051 -3.438 -7.328 1 86.62 75 GLN A O 1
ATOM 590 N N . PHE A 1 76 ? 6.668 -5.578 -6.832 1 85.94 76 PHE A N 1
ATOM 591 C CA . PHE A 1 76 ? 5.828 -6.184 -7.859 1 85.94 76 PHE A CA 1
ATOM 592 C C . PHE A 1 76 ? 4.363 -5.816 -7.648 1 85.94 76 PHE A C 1
ATOM 594 O O . PHE A 1 76 ? 3.611 -5.668 -8.609 1 85.94 76 PHE A O 1
ATOM 601 N N . TYR A 1 77 ? 3.994 -5.523 -6.48 1 89.81 77 TYR A N 1
ATOM 602 C CA . TYR A 1 77 ? 2.584 -5.367 -6.145 1 89.81 77 TYR A CA 1
ATOM 603 C C . TYR A 1 77 ? 2.221 -3.896 -5.988 1 89.81 77 TYR A C 1
ATOM 605 O O . TYR A 1 77 ? 1.087 -3.564 -5.633 1 89.81 77 TYR A O 1
ATOM 613 N N . PHE A 1 78 ? 3.062 -3.004 -6.266 1 86.25 78 PHE A N 1
ATOM 614 C CA . PHE A 1 78 ? 2.824 -1.585 -6.035 1 86.25 78 PHE A CA 1
ATOM 615 C C . PHE A 1 78 ? 1.767 -1.049 -6.992 1 86.25 78 PHE A C 1
ATOM 617 O O . PHE A 1 78 ? 1.031 -0.118 -6.656 1 86.25 78 PHE A O 1
ATOM 624 N N . GLY A 1 79 ? 1.683 -1.652 -8.133 1 89.88 79 GLY A N 1
ATOM 625 C CA . GLY A 1 79 ? 0.706 -1.195 -9.109 1 89.88 79 GLY A CA 1
ATOM 626 C C . GLY A 1 79 ? -0.68 -1.771 -8.883 1 89.88 79 GLY A C 1
ATOM 627 O O . GLY A 1 79 ? -1.649 -1.331 -9.5 1 89.88 79 GLY A O 1
ATOM 628 N N . LEU A 1 80 ? -0.795 -2.637 -7.938 1 92.94 80 LEU A N 1
ATOM 629 C CA . LEU A 1 80 ? -2.033 -3.383 -7.738 1 92.94 80 LEU A CA 1
ATOM 630 C C . LEU A 1 80 ? -3.15 -2.463 -7.262 1 92.94 80 LEU A C 1
ATOM 632 O O . LEU A 1 80 ? -4.266 -2.512 -7.781 1 92.94 80 LEU A O 1
ATOM 636 N N . PRO A 1 81 ? -2.912 -1.545 -6.289 1 89.06 81 PRO A N 1
ATOM 637 C CA . PRO A 1 81 ? -3.986 -0.664 -5.824 1 89.06 81 PRO A CA 1
ATOM 638 C C . PRO A 1 81 ? -4.57 0.195 -6.941 1 89.06 81 PRO A C 1
ATOM 640 O O . PRO A 1 81 ? -5.793 0.351 -7.031 1 89.06 81 PRO A O 1
ATOM 643 N N . LEU A 1 82 ? -3.752 0.669 -7.777 1 89.56 82 LEU A N 1
ATOM 644 C CA . LEU A 1 82 ? -4.223 1.485 -8.891 1 89.56 82 LEU A CA 1
ATOM 645 C C . LEU A 1 82 ? -5.043 0.651 -9.867 1 89.56 82 LEU A C 1
ATOM 647 O O . LEU A 1 82 ? -6.059 1.119 -10.391 1 89.56 82 LEU A O 1
ATOM 651 N N . ALA A 1 83 ? -4.555 -0.516 -10.102 1 93.81 83 ALA A N 1
ATOM 652 C CA . ALA A 1 83 ? -5.293 -1.412 -10.984 1 93.81 83 ALA A CA 1
ATOM 653 C C . ALA A 1 83 ? -6.703 -1.665 -10.461 1 93.81 83 ALA A C 1
ATOM 655 O O . ALA A 1 83 ? -7.664 -1.687 -11.234 1 93.81 83 ALA A O 1
ATOM 656 N N . MET A 1 84 ? -6.84 -1.804 -9.148 1 93.38 84 MET A N 1
ATOM 657 C CA . MET A 1 84 ? -8.141 -2.09 -8.547 1 93.38 84 MET A CA 1
ATOM 658 C C . MET A 1 84 ? -9.094 -0.911 -8.727 1 93.38 84 MET A C 1
ATOM 660 O O . MET A 1 84 ? -10.281 -1.102 -8.977 1 93.38 84 MET A O 1
ATOM 664 N N . ILE A 1 85 ? -8.586 0.238 -8.648 1 89.38 85 ILE A N 1
ATOM 665 C CA . ILE A 1 85 ? -9.414 1.432 -8.812 1 89.38 85 ILE A CA 1
ATOM 666 C C . ILE A 1 85 ? -9.906 1.52 -10.258 1 89.38 85 ILE A C 1
ATOM 668 O O . ILE A 1 85 ? -11.094 1.759 -10.5 1 89.38 85 ILE A O 1
ATOM 672 N N . ILE A 1 86 ? -9.016 1.319 -11.195 1 90.5 86 ILE A N 1
ATOM 673 C CA . ILE A 1 86 ? -9.375 1.408 -12.602 1 90.5 86 ILE A CA 1
ATOM 674 C C . ILE A 1 86 ? -10.422 0.345 -12.938 1 90.5 86 ILE A C 1
ATOM 676 O O . ILE A 1 86 ? -11.422 0.635 -13.602 1 90.5 86 ILE A O 1
ATOM 680 N N . LEU A 1 87 ? -10.195 -0.83 -12.461 1 93.69 87 LEU A N 1
ATOM 681 C CA . LEU A 1 87 ? -11.117 -1.932 -12.727 1 93.69 87 LEU A CA 1
ATOM 682 C C . LEU A 1 87 ? -12.484 -1.658 -12.109 1 93.69 87 LEU A C 1
ATOM 684 O O . LEU A 1 87 ? -13.516 -1.929 -12.734 1 93.69 87 LEU A O 1
ATOM 688 N N . SER A 1 88 ? -12.469 -1.125 -10.93 1 90.06 88 SER A N 1
ATOM 689 C CA . SER A 1 88 ? -13.719 -0.81 -10.25 1 90.06 88 SER A CA 1
ATOM 690 C C . SER A 1 88 ? -14.477 0.297 -10.969 1 90.06 88 SER A C 1
ATOM 692 O O . SER A 1 88 ? -15.711 0.292 -10.992 1 90.06 88 SER A O 1
ATOM 694 N N . ALA A 1 89 ? -13.789 1.15 -11.57 1 87.44 89 ALA A N 1
ATOM 695 C CA . ALA A 1 89 ? -14.398 2.316 -12.203 1 87.44 89 ALA A CA 1
ATOM 696 C C . ALA A 1 89 ? -14.914 1.977 -13.602 1 87.44 89 ALA A C 1
ATOM 698 O O . ALA A 1 89 ? -15.93 2.51 -14.047 1 87.44 89 ALA A O 1
ATOM 699 N N . THR A 1 90 ? -14.195 1.093 -14.281 1 88.75 90 THR A N 1
ATOM 700 C CA . THR A 1 90 ? -14.516 0.975 -15.695 1 88.75 90 THR A CA 1
ATOM 701 C C . THR A 1 90 ? -14.914 -0.457 -16.047 1 88.75 90 THR A C 1
ATOM 703 O O . THR A 1 90 ? -16 -0.692 -16.578 1 88.75 90 THR A O 1
ATOM 706 N N . PHE A 1 91 ? -14.148 -1.469 -15.695 1 91.62 91 PHE A N 1
ATOM 707 C CA . PHE A 1 91 ? -14.367 -2.84 -16.141 1 91.62 91 PHE A CA 1
ATOM 708 C C . PHE A 1 91 ? -15.609 -3.434 -15.492 1 91.62 91 PHE A C 1
ATOM 710 O O . PHE A 1 91 ? -16.484 -3.957 -16.172 1 91.62 91 PHE A O 1
ATOM 717 N N . LEU A 1 92 ? -15.742 -3.266 -14.266 1 90.69 92 LEU A N 1
ATOM 718 C CA . LEU A 1 92 ? -16.781 -3.959 -13.5 1 90.69 92 LEU A CA 1
ATOM 719 C C . LEU A 1 92 ? -18.172 -3.443 -13.875 1 90.69 92 LEU A C 1
ATOM 721 O O . LEU A 1 92 ? -19.094 -4.23 -14.062 1 90.69 92 LEU A O 1
ATOM 725 N N . PRO A 1 93 ? -18.297 -2.131 -13.961 1 88.56 93 PRO A N 1
ATOM 726 C CA . PRO A 1 93 ? -19.625 -1.65 -14.328 1 88.56 93 PRO A CA 1
ATOM 727 C C . PRO A 1 93 ? -20.078 -2.164 -15.695 1 88.56 93 PRO A C 1
ATOM 729 O O . PRO A 1 93 ? -21.266 -2.455 -15.883 1 88.56 93 PRO A O 1
ATOM 732 N N . ILE A 1 94 ? -19.172 -2.326 -16.547 1 88.75 94 ILE A N 1
ATOM 733 C CA . ILE A 1 94 ? -19.516 -2.787 -17.891 1 88.75 94 ILE A CA 1
ATOM 734 C C . ILE A 1 94 ? -19.938 -4.254 -17.844 1 88.75 94 ILE A C 1
ATOM 736 O O . ILE A 1 94 ? -20.938 -4.641 -18.453 1 88.75 94 ILE A O 1
ATOM 740 N N . TYR A 1 95 ? -19.25 -5.043 -17.141 1 90.38 95 TYR A N 1
ATOM 741 C CA . TYR A 1 95 ? -19.562 -6.461 -17.016 1 90.38 95 TYR A CA 1
ATOM 742 C C . TYR A 1 95 ? -20.906 -6.652 -16.328 1 90.38 95 TYR A C 1
ATOM 744 O O . TYR A 1 95 ? -21.688 -7.527 -16.719 1 90.38 95 TYR A O 1
ATOM 752 N N . TYR A 1 96 ? -21.203 -5.871 -15.375 1 84.44 96 TYR A N 1
ATOM 753 C CA . TYR A 1 96 ? -22.438 -5.996 -14.609 1 84.44 96 TYR A CA 1
ATOM 754 C C . TYR A 1 96 ? -23.641 -5.555 -15.43 1 84.44 96 TYR A C 1
ATOM 756 O O . TYR A 1 96 ? -24.703 -6.168 -15.359 1 84.44 96 TYR A O 1
ATOM 764 N N . LYS A 1 97 ? -23.438 -4.52 -16.109 1 83.88 97 LYS A N 1
ATOM 765 C CA . LYS A 1 97 ? -24.531 -3.994 -16.938 1 83.88 97 LYS A CA 1
ATOM 766 C C . LYS A 1 97 ? -24.938 -5 -18.016 1 83.88 97 LYS A C 1
ATOM 768 O O . LYS A 1 97 ? -26.125 -5.129 -18.328 1 83.88 97 LYS A O 1
ATOM 773 N N . LEU A 1 98 ? -23.984 -5.758 -18.453 1 85.62 98 LEU A N 1
ATOM 774 C CA . LEU A 1 98 ? -24.25 -6.68 -19.547 1 85.62 98 LEU A CA 1
ATOM 775 C C . LEU A 1 98 ? -24.625 -8.062 -19.016 1 85.62 98 LEU A C 1
ATOM 777 O O . LEU A 1 98 ? -25.062 -8.922 -19.781 1 85.62 98 LEU A O 1
ATOM 781 N N . LYS A 1 99 ? -24.484 -8.273 -17.719 1 82.5 99 LYS A N 1
ATOM 782 C CA . LYS A 1 99 ? -24.828 -9.523 -17.047 1 82.5 99 LYS A CA 1
ATOM 783 C C . LYS A 1 99 ? -24.172 -10.711 -17.75 1 82.5 99 LYS A C 1
ATOM 785 O O . LYS A 1 99 ? -24.844 -11.688 -18.094 1 82.5 99 LYS A O 1
ATOM 790 N N . VAL A 1 100 ? -22.984 -10.594 -17.984 1 85.69 100 VAL A N 1
ATOM 791 C CA . VAL A 1 100 ? -22.266 -11.609 -18.734 1 85.69 100 VAL A CA 1
ATOM 792 C C . VAL A 1 100 ? -21.906 -12.773 -17.828 1 85.69 100 VAL A C 1
ATOM 794 O O . VAL A 1 100 ? -21.812 -12.609 -16.609 1 85.69 100 VAL A O 1
ATOM 797 N N . TYR A 1 101 ? -21.734 -13.938 -18.375 1 85.38 101 TYR A N 1
ATOM 798 C CA . TYR A 1 101 ? -21.203 -15.094 -17.656 1 85.38 101 TYR A CA 1
ATOM 799 C C . TYR A 1 101 ? -19.688 -15.086 -17.688 1 85.38 101 TYR A C 1
ATOM 801 O O . TYR A 1 101 ? -19.047 -15.492 -16.703 1 85.38 101 TYR A O 1
ATOM 809 N N . THR A 1 102 ? -19.219 -14.703 -18.828 1 92.19 102 THR A N 1
ATOM 810 C CA . THR A 1 102 ? -17.766 -14.602 -19 1 92.19 102 THR A CA 1
ATOM 811 C C . THR A 1 102 ? -17.391 -13.219 -19.5 1 92.19 102 THR A C 1
ATOM 813 O O . THR A 1 102 ? -18.188 -12.531 -20.141 1 92.19 102 THR A O 1
ATOM 816 N N . ALA A 1 103 ? -16.156 -12.82 -19.219 1 92.06 103 ALA A N 1
ATOM 817 C CA . ALA A 1 103 ? -15.656 -11.516 -19.625 1 92.06 103 ALA A CA 1
ATOM 818 C C . ALA A 1 103 ? -15.68 -11.367 -21.156 1 92.06 103 ALA A C 1
ATOM 820 O O . ALA A 1 103 ? -15.859 -10.258 -21.672 1 92.06 103 ALA A O 1
ATOM 821 N N . TYR A 1 104 ? -15.641 -12.406 -21.844 1 95.88 104 TYR A N 1
ATOM 822 C CA . TYR A 1 104 ? -15.414 -12.375 -23.297 1 95.88 104 TYR A CA 1
ATOM 823 C C . TYR A 1 104 ? -16.719 -12.164 -24.047 1 95.88 104 TYR A C 1
ATOM 825 O O . TYR A 1 104 ? -16.719 -11.805 -25.219 1 95.88 104 TYR A O 1
ATOM 833 N N . GLU A 1 105 ? -17.859 -12.391 -23.359 1 94.25 105 GLU A N 1
ATOM 834 C CA . GLU A 1 105 ? -19.156 -12.094 -23.953 1 94.25 105 GLU A CA 1
ATOM 835 C C . GLU A 1 105 ? -19.266 -10.617 -24.344 1 94.25 105 GLU A C 1
ATOM 837 O O . GLU A 1 105 ? -19.891 -10.273 -25.344 1 94.25 105 GLU A O 1
ATOM 842 N N . PHE A 1 106 ? -18.625 -9.805 -23.641 1 93.81 106 PHE A N 1
ATOM 843 C CA . PHE A 1 106 ? -18.594 -8.375 -23.922 1 93.81 106 PHE A CA 1
ATOM 844 C C . PHE A 1 106 ? -18 -8.094 -25.297 1 93.81 106 PHE A C 1
ATOM 846 O O . PHE A 1 106 ? -18.469 -7.219 -26.016 1 93.81 106 PHE A O 1
ATOM 853 N N . LEU A 1 107 ? -17.031 -8.82 -25.625 1 96 107 LEU A N 1
ATOM 854 C CA . LEU A 1 107 ? -16.281 -8.555 -26.844 1 96 107 LEU A CA 1
ATOM 855 C C . LEU A 1 107 ? -17.141 -8.852 -28.078 1 96 107 LEU A C 1
ATOM 857 O O . LEU A 1 107 ? -16.953 -8.227 -29.125 1 96 107 LEU A O 1
ATOM 861 N N . GLU A 1 108 ? -18.031 -9.805 -27.906 1 95.12 108 GLU A N 1
ATOM 862 C CA . GLU A 1 108 ? -18.953 -10.07 -29.016 1 95.12 108 GLU A CA 1
ATOM 863 C C . GLU A 1 108 ? -19.953 -8.938 -29.188 1 95.12 108 GLU A C 1
ATOM 865 O O . GLU A 1 108 ? -20.297 -8.57 -30.312 1 95.12 108 GLU A O 1
ATOM 870 N N . GLU A 1 109 ? -20.422 -8.477 -28.062 1 92.69 109 GLU A N 1
ATOM 871 C CA . GLU A 1 109 ? -21.375 -7.363 -28.109 1 92.69 109 GLU A CA 1
ATOM 872 C C . GLU A 1 109 ? -20.719 -6.102 -28.672 1 92.69 109 GLU A C 1
ATOM 874 O O . GLU A 1 109 ? -21.359 -5.344 -29.406 1 92.69 109 GLU A O 1
ATOM 879 N N . ARG A 1 110 ? -19.516 -5.906 -28.391 1 94.5 110 ARG A N 1
ATOM 880 C CA . ARG A 1 110 ? -18.797 -4.695 -28.766 1 94.5 110 ARG A CA 1
ATOM 881 C C . ARG A 1 110 ? -18.219 -4.828 -30.172 1 94.5 110 ARG A C 1
ATOM 883 O O . ARG A 1 110 ? -18.141 -3.844 -30.922 1 94.5 110 ARG A O 1
ATOM 890 N N . PHE A 1 111 ? -17.75 -5.977 -30.5 1 96.19 111 PHE A N 1
ATOM 891 C CA . PHE A 1 111 ? -17.109 -6.203 -31.781 1 96.19 111 PHE A CA 1
ATOM 892 C C . PHE A 1 111 ? -17.828 -7.293 -32.562 1 96.19 111 PHE A C 1
ATOM 894 O O . PHE A 1 111 ? -18.938 -7.078 -33.062 1 96.19 111 PHE A O 1
ATOM 901 N N . ASP A 1 112 ? -17.281 -8.57 -32.5 1 95.94 112 ASP A N 1
ATOM 902 C CA . ASP A 1 112 ? -17.859 -9.688 -33.219 1 95.94 112 ASP A CA 1
ATOM 903 C C . ASP A 1 112 ? -17.438 -11.023 -32.625 1 95.94 112 ASP A C 1
ATOM 905 O O . ASP A 1 112 ? -16.688 -11.062 -31.641 1 95.94 112 ASP A O 1
ATOM 909 N N . LEU A 1 113 ? -17.938 -12.07 -33.156 1 95.31 113 LEU A N 1
ATOM 910 C CA . LEU A 1 113 ? -17.734 -13.414 -32.625 1 95.31 113 LEU A CA 1
ATOM 911 C C . LEU A 1 113 ? -16.281 -13.836 -32.781 1 95.31 113 LEU A C 1
ATOM 913 O O . LEU A 1 113 ? -15.742 -14.531 -31.906 1 95.31 113 LEU A O 1
ATOM 917 N N . LYS A 1 114 ? -15.648 -13.508 -33.812 1 95.38 114 LYS A N 1
ATOM 918 C CA . LYS A 1 114 ? -14.266 -13.93 -34.031 1 95.38 114 LYS A CA 1
ATOM 919 C C . LYS A 1 114 ? -13.344 -13.312 -32.969 1 95.38 114 LYS A C 1
ATOM 921 O O . LYS A 1 114 ? -12.414 -13.969 -32.5 1 95.38 114 LYS A O 1
ATOM 926 N N . THR A 1 115 ? -13.625 -12.047 -32.656 1 96.19 115 THR A N 1
ATOM 927 C CA . THR A 1 115 ? -12.82 -11.375 -31.625 1 96.19 115 THR A CA 1
ATOM 928 C C . THR A 1 115 ? -13.039 -12.016 -30.266 1 96.19 115 THR A C 1
ATOM 930 O O . THR A 1 115 ? -12.086 -12.203 -29.5 1 96.19 115 THR A O 1
ATOM 933 N N . ARG A 1 116 ? -14.297 -12.32 -29.953 1 96.69 116 ARG A N 1
ATOM 934 C CA . ARG A 1 116 ? -14.609 -13.031 -28.719 1 96.69 116 ARG A CA 1
ATOM 935 C C . ARG A 1 116 ? -13.891 -14.367 -28.656 1 96.69 116 ARG A C 1
ATOM 937 O O . ARG A 1 116 ? -13.266 -14.703 -27.641 1 96.69 116 ARG A O 1
ATOM 944 N N . THR A 1 117 ? -13.961 -15.07 -29.734 1 96 117 THR A N 1
ATOM 945 C CA . THR A 1 117 ? -13.375 -16.406 -29.797 1 96 117 THR A CA 1
ATOM 946 C C . THR A 1 117 ? -11.852 -16.328 -29.688 1 96 117 THR A C 1
ATOM 948 O O . THR A 1 117 ? -11.234 -17.156 -29.031 1 96 117 THR A O 1
ATOM 951 N N . LEU A 1 118 ? -11.289 -15.383 -30.266 1 96.12 118 LEU A N 1
ATOM 952 C CA . LEU A 1 118 ? -9.844 -15.211 -30.203 1 96.12 118 LEU A CA 1
ATOM 953 C C . LEU A 1 118 ? -9.406 -14.938 -28.766 1 96.12 118 LEU A C 1
ATOM 955 O O . LEU A 1 118 ? -8.469 -15.57 -28.266 1 96.12 118 LEU A O 1
ATOM 959 N N . ALA A 1 119 ? -10.047 -13.969 -28.156 1 96.81 119 ALA A N 1
ATOM 960 C CA . ALA A 1 119 ? -9.703 -13.617 -26.781 1 96.81 119 ALA A CA 1
ATOM 961 C C . ALA A 1 119 ? -9.898 -14.805 -25.844 1 96.81 119 ALA A C 1
ATOM 963 O O . ALA A 1 119 ? -9.055 -15.07 -24.984 1 96.81 119 ALA A O 1
ATOM 964 N N . ALA A 1 120 ? -11.008 -15.508 -26 1 97 120 ALA A N 1
ATOM 965 C CA . ALA A 1 120 ? -11.281 -16.688 -25.188 1 97 120 ALA A CA 1
ATOM 966 C C . ALA A 1 120 ? -10.219 -17.766 -25.406 1 97 120 ALA A C 1
ATOM 968 O O . ALA A 1 120 ? -9.781 -18.422 -24.453 1 97 120 ALA A O 1
ATOM 969 N N . PHE A 1 121 ? -9.859 -17.906 -26.625 1 96.75 121 PHE A N 1
ATOM 970 C CA . PHE A 1 121 ? -8.859 -18.922 -26.969 1 96.75 121 PHE A CA 1
ATOM 971 C C . PHE A 1 121 ? -7.512 -18.578 -26.344 1 96.75 121 PHE A C 1
ATOM 973 O O . PHE A 1 121 ? -6.812 -19.453 -25.828 1 96.75 121 PHE A O 1
ATOM 980 N N . LEU A 1 122 ? -7.113 -17.328 -26.469 1 96.12 122 LEU A N 1
ATOM 981 C CA . LEU A 1 122 ? -5.867 -16.891 -25.844 1 96.12 122 LEU A CA 1
ATOM 982 C C . LEU A 1 122 ? -5.883 -17.141 -24.344 1 96.12 122 LEU A C 1
ATOM 984 O O . LEU A 1 122 ? -4.875 -17.578 -23.781 1 96.12 122 LEU A O 1
ATOM 988 N N . PHE A 1 123 ? -6.984 -16.906 -23.781 1 96.38 123 PHE A N 1
ATOM 989 C CA . PHE A 1 123 ? -7.145 -17.156 -22.359 1 96.38 123 PHE A CA 1
ATOM 990 C C . PHE A 1 123 ? -7.035 -18.656 -22.062 1 96.38 123 PHE A C 1
ATOM 992 O O . PHE A 1 123 ? -6.348 -19.047 -21.109 1 96.38 123 PHE A O 1
ATOM 999 N N . LEU A 1 124 ? -7.734 -19.5 -22.828 1 97.06 124 LEU A N 1
ATOM 1000 C CA . LEU A 1 124 ? -7.762 -20.938 -22.609 1 97.06 124 LEU A CA 1
ATOM 1001 C C . LEU A 1 124 ? -6.359 -21.531 -22.719 1 97.06 124 LEU A C 1
ATOM 1003 O O . LEU A 1 124 ? -5.988 -22.406 -21.953 1 97.06 124 LEU A O 1
ATOM 1007 N N . ILE A 1 125 ? -5.629 -21.016 -23.609 1 94.06 125 ILE A N 1
ATOM 1008 C CA . ILE A 1 125 ? -4.266 -21.516 -23.781 1 94.06 125 ILE A CA 1
ATOM 1009 C C . ILE A 1 125 ? -3.41 -21.109 -22.578 1 94.06 125 ILE A C 1
ATOM 1011 O O . ILE A 1 125 ? -2.768 -21.969 -21.969 1 94.06 125 ILE A O 1
ATOM 1015 N N . GLN A 1 126 ? -3.416 -19.875 -22.359 1 94.44 126 GLN A N 1
ATOM 1016 C CA . GLN A 1 126 ? -2.568 -19.359 -21.297 1 94.44 126 GLN A CA 1
ATOM 1017 C C . GLN A 1 126 ? -2.932 -19.969 -19.938 1 94.44 126 GLN A C 1
ATOM 1019 O O . GLN A 1 126 ? -2.057 -20.453 -19.219 1 94.44 126 GLN A O 1
ATOM 1024 N N . ARG A 1 127 ? -4.191 -19.984 -19.547 1 94.94 127 ARG A N 1
ATOM 1025 C CA . ARG A 1 127 ? -4.645 -20.469 -18.25 1 94.94 127 ARG A CA 1
ATOM 1026 C C . ARG A 1 127 ? -4.586 -22 -18.188 1 94.94 127 ARG A C 1
ATOM 1028 O O . ARG A 1 127 ? -4.324 -22.562 -17.125 1 94.94 127 ARG A O 1
ATOM 1035 N N . GLY A 1 128 ? -4.867 -22.641 -19.328 1 94.12 128 GLY A N 1
ATOM 1036 C CA . GLY A 1 128 ? -4.723 -24.094 -19.375 1 94.12 128 GLY A CA 1
ATOM 1037 C C . GLY A 1 128 ? -3.324 -24.562 -19.031 1 94.12 128 GLY A C 1
ATOM 1038 O O . GLY A 1 128 ? -3.154 -25.516 -18.266 1 94.12 128 GLY A O 1
ATOM 1039 N N . LEU A 1 129 ? -2.367 -23.906 -19.531 1 90.94 129 LEU A N 1
ATOM 1040 C CA . LEU A 1 129 ? -0.974 -24.219 -19.25 1 90.94 129 LEU A CA 1
ATOM 1041 C C . LEU A 1 129 ? -0.618 -23.828 -17.812 1 90.94 129 LEU A C 1
ATOM 1043 O O . LEU A 1 129 ? 0.074 -24.578 -17.109 1 90.94 129 LEU A O 1
ATOM 1047 N N . ALA A 1 130 ? -1.098 -22.703 -17.391 1 91.56 130 ALA A N 1
ATOM 1048 C CA . ALA A 1 130 ? -0.81 -22.219 -16.031 1 91.56 130 ALA A CA 1
ATOM 1049 C C . ALA A 1 130 ? -1.366 -23.172 -14.984 1 91.56 130 ALA A C 1
ATOM 1051 O O . ALA A 1 130 ? -0.772 -23.344 -13.914 1 91.56 130 ALA A O 1
ATOM 1052 N N . ALA A 1 131 ? -2.5 -23.797 -15.266 1 93.06 131 ALA A N 1
ATOM 1053 C CA . ALA A 1 131 ? -3.1 -24.75 -14.336 1 93.06 131 ALA A CA 1
ATOM 1054 C C . ALA A 1 131 ? -2.176 -25.938 -14.102 1 93.06 131 ALA A C 1
ATOM 1056 O O . ALA A 1 131 ? -2.115 -26.484 -13 1 93.06 131 ALA A O 1
ATOM 1057 N N . GLY A 1 132 ? -1.509 -26.312 -15.109 1 91.25 132 GLY A N 1
ATOM 1058 C CA . GLY A 1 132 ? -0.536 -27.375 -14.969 1 91.25 132 GLY A CA 1
ATOM 1059 C C . GLY A 1 132 ? 0.623 -27.016 -14.062 1 91.25 132 GLY A C 1
ATOM 1060 O O . GLY A 1 132 ? 1.063 -27.828 -13.25 1 91.25 132 GLY A O 1
ATOM 1061 N N . ILE A 1 133 ? 1.046 -25.812 -14.18 1 87.88 133 ILE A N 1
ATOM 1062 C CA . ILE A 1 133 ? 2.143 -25.344 -13.344 1 87.88 133 ILE A CA 1
ATOM 1063 C C . ILE A 1 133 ? 1.688 -25.266 -11.891 1 87.88 133 ILE A C 1
ATOM 1065 O O . ILE A 1 133 ? 2.457 -25.562 -10.977 1 87.88 133 ILE A O 1
ATOM 1069 N N . THR A 1 134 ? 0.46 -24.891 -11.703 1 89.5 134 THR A N 1
ATOM 1070 C CA . THR A 1 134 ? -0.091 -24.734 -10.359 1 89.5 134 THR A CA 1
ATOM 1071 C C . THR A 1 134 ? -0.173 -26.094 -9.656 1 89.5 134 THR A C 1
ATOM 1073 O O . THR A 1 134 ? -0.028 -26.172 -8.438 1 89.5 134 THR A O 1
ATOM 1076 N N . ILE A 1 135 ? -0.347 -27.125 -10.445 1 89.19 135 ILE A N 1
ATOM 1077 C CA . ILE A 1 135 ? -0.368 -28.484 -9.891 1 89.19 135 ILE A CA 1
ATOM 1078 C C . ILE A 1 135 ? 1.062 -28.984 -9.695 1 89.19 135 ILE A C 1
ATOM 1080 O O . ILE A 1 135 ? 1.378 -29.594 -8.68 1 89.19 135 ILE A O 1
ATOM 1084 N N . TYR A 1 136 ? 1.896 -28.641 -10.539 1 88.25 136 TYR A N 1
ATOM 1085 C CA . TYR A 1 136 ? 3.268 -29.125 -10.562 1 88.25 136 TYR A CA 1
ATOM 1086 C C . TYR A 1 136 ? 4.078 -28.547 -9.414 1 88.25 136 TYR A C 1
ATOM 1088 O O . TYR A 1 136 ? 4.898 -29.234 -8.805 1 88.25 136 TYR A O 1
ATOM 1096 N N . ALA A 1 137 ? 3.881 -27.297 -9.141 1 84.69 137 ALA A N 1
ATOM 1097 C CA . ALA A 1 137 ? 4.715 -26.547 -8.195 1 84.69 137 ALA A CA 1
ATOM 1098 C C . ALA A 1 137 ? 4.711 -27.219 -6.828 1 84.69 137 ALA A C 1
ATOM 1100 O O . ALA A 1 137 ? 5.77 -27.578 -6.301 1 84.69 137 ALA A O 1
ATOM 1101 N N . PRO A 1 138 ? 3.588 -27.438 -6.25 1 85.5 138 PRO A N 1
ATOM 1102 C CA . PRO A 1 138 ? 3.604 -28.109 -4.949 1 85.5 138 PRO A CA 1
ATOM 1103 C C . PRO A 1 138 ? 4.016 -29.578 -5.051 1 85.5 138 PRO A C 1
ATOM 1105 O O . PRO A 1 138 ? 4.633 -30.109 -4.129 1 85.5 138 PRO A O 1
ATOM 1108 N N . ALA A 1 139 ? 3.756 -30.203 -6.176 1 88.12 139 ALA A N 1
ATOM 1109 C CA . ALA A 1 139 ? 4.066 -31.609 -6.352 1 88.12 139 ALA A CA 1
ATOM 1110 C C . ALA A 1 139 ? 5.574 -31.844 -6.367 1 88.12 139 ALA A C 1
ATOM 1112 O O . ALA A 1 139 ? 6.07 -32.781 -5.742 1 88.12 139 ALA A O 1
ATOM 1113 N N . ILE A 1 140 ? 6.27 -31.016 -7.055 1 83.12 140 ILE A N 1
ATOM 1114 C CA . ILE A 1 140 ? 7.707 -31.219 -7.188 1 83.12 140 ILE A CA 1
ATOM 1115 C C . ILE A 1 140 ? 8.383 -31 -5.836 1 83.12 140 ILE A C 1
ATOM 1117 O O . ILE A 1 140 ? 9.344 -31.703 -5.496 1 83.12 140 ILE A O 1
ATOM 1121 N N . ILE A 1 141 ? 7.953 -30.078 -5.133 1 80.38 141 ILE A N 1
ATOM 1122 C CA . ILE A 1 141 ? 8.547 -29.75 -3.84 1 80.38 141 ILE A CA 1
ATOM 1123 C C . ILE A 1 141 ? 8.258 -30.875 -2.842 1 80.38 141 ILE A C 1
ATOM 1125 O O . ILE A 1 141 ? 9.156 -31.328 -2.125 1 80.38 141 ILE A O 1
ATOM 1129 N N . LEU A 1 142 ? 7.059 -31.344 -2.861 1 81.44 142 LEU A N 1
ATOM 1130 C CA . LEU A 1 142 ? 6.672 -32.406 -1.939 1 81.44 142 LEU A CA 1
ATOM 1131 C C . LEU A 1 142 ? 7.352 -33.719 -2.307 1 81.44 142 LEU A C 1
ATOM 1133 O O . LEU A 1 142 ? 7.793 -34.469 -1.426 1 81.44 142 LEU A O 1
ATOM 1137 N N . SER A 1 143 ? 7.324 -33.938 -3.57 1 84.62 143 SER A N 1
ATOM 1138 C CA . SER A 1 143 ? 7.996 -35.125 -4.043 1 84.62 143 SER A CA 1
ATOM 1139 C C . SER A 1 143 ? 9.461 -35.156 -3.621 1 84.62 143 SER A C 1
ATOM 1141 O O . SER A 1 143 ? 9.969 -36.188 -3.162 1 84.62 143 SER A O 1
ATOM 1143 N N . THR A 1 144 ? 10.117 -34.094 -3.717 1 80.44 144 THR A N 1
ATOM 1144 C CA . THR A 1 144 ? 11.539 -33.969 -3.416 1 80.44 144 THR A CA 1
ATOM 1145 C C . THR A 1 144 ? 11.781 -34.062 -1.913 1 80.44 144 THR A C 1
ATOM 1147 O O . THR A 1 144 ? 12.719 -34.719 -1.472 1 80.44 144 THR A O 1
ATOM 1150 N N . LEU A 1 145 ? 10.945 -33.469 -1.154 1 80 145 LEU A N 1
ATOM 1151 C CA . LEU A 1 145 ? 11.195 -33.375 0.281 1 80 145 LEU A CA 1
ATOM 1152 C C . LEU A 1 145 ? 10.742 -34.656 0.992 1 80 145 LEU A C 1
ATOM 1154 O O . LEU A 1 145 ? 11.312 -35.031 2.018 1 80 145 LEU A O 1
ATOM 1158 N N . LEU A 1 146 ? 9.719 -35.312 0.436 1 82 146 LEU A N 1
ATOM 1159 C CA . LEU A 1 146 ? 9.164 -36.5 1.099 1 82 146 LEU A CA 1
ATOM 1160 C C . LEU A 1 146 ? 9.625 -37.781 0.406 1 82 146 LEU A C 1
ATOM 1162 O O . LEU A 1 146 ? 9.375 -38.875 0.899 1 82 146 LEU A O 1
ATOM 1166 N N . GLY A 1 147 ? 10.25 -37.625 -0.724 1 81.31 147 GLY A N 1
ATOM 1167 C CA . GLY A 1 147 ? 10.727 -38.781 -1.475 1 81.31 147 GLY A CA 1
ATOM 1168 C C . GLY A 1 147 ? 9.617 -39.5 -2.217 1 81.31 147 GLY A C 1
ATOM 1169 O O . GLY A 1 147 ? 9.703 -40.719 -2.438 1 81.31 147 GLY A O 1
ATOM 1170 N N . TRP A 1 148 ? 8.555 -38.781 -2.514 1 85.38 148 TRP A N 1
ATOM 1171 C CA . TRP A 1 148 ? 7.438 -39.344 -3.252 1 85.38 148 TRP A CA 1
ATOM 1172 C C . TRP A 1 148 ? 7.691 -39.281 -4.754 1 85.38 148 TRP A C 1
ATOM 1174 O O . TRP A 1 148 ? 8.492 -38.469 -5.227 1 85.38 148 TRP A O 1
ATOM 1184 N N . ASN A 1 149 ? 7.078 -40.25 -5.48 1 89.31 149 ASN A N 1
ATOM 1185 C CA . ASN A 1 149 ? 7.117 -40.188 -6.938 1 89.31 149 ASN A CA 1
ATOM 1186 C C . ASN A 1 149 ? 6.406 -38.938 -7.453 1 89.31 149 ASN A C 1
ATOM 1188 O O . ASN A 1 149 ? 5.266 -38.656 -7.078 1 89.31 149 ASN A O 1
ATOM 1192 N N . LEU A 1 150 ? 7.062 -38.188 -8.266 1 87.5 150 LEU A N 1
ATOM 1193 C CA . LEU A 1 150 ? 6.547 -36.906 -8.75 1 87.5 150 LEU A CA 1
ATOM 1194 C C . LEU A 1 150 ? 5.266 -37.125 -9.555 1 87.5 150 LEU A C 1
ATOM 1196 O O . LEU A 1 150 ? 4.289 -36.375 -9.367 1 87.5 150 LEU A O 1
ATOM 1200 N N . THR A 1 151 ? 5.227 -38.062 -10.453 1 91.25 151 THR A N 1
ATOM 1201 C CA . THR A 1 151 ? 4.074 -38.344 -11.305 1 91.25 151 THR A CA 1
ATOM 1202 C C . THR A 1 151 ? 2.85 -38.688 -10.461 1 91.25 151 THR A C 1
ATOM 1204 O O . THR A 1 151 ? 1.759 -38.156 -10.695 1 91.25 151 THR A O 1
ATOM 1207 N N . LEU A 1 152 ? 3.037 -39.5 -9.531 1 91.69 152 LEU A N 1
ATOM 1208 C CA . LEU A 1 152 ? 1.935 -39.938 -8.672 1 91.69 152 LEU A CA 1
ATOM 1209 C C . LEU A 1 152 ? 1.432 -38.75 -7.828 1 91.69 152 LEU A C 1
ATOM 1211 O O . LEU A 1 152 ? 0.234 -38.656 -7.559 1 91.69 152 LEU A O 1
ATOM 1215 N N . THR A 1 153 ? 2.404 -37.969 -7.383 1 89 153 THR A N 1
ATOM 1216 C CA . THR A 1 153 ? 2.02 -36.812 -6.594 1 89 153 THR A CA 1
ATOM 1217 C C . THR A 1 153 ? 1.215 -35.812 -7.441 1 89 153 THR A C 1
ATOM 1219 O O . THR A 1 153 ? 0.218 -35.25 -6.973 1 89 153 THR A O 1
ATOM 1222 N N . ASN A 1 154 ? 1.638 -35.594 -8.672 1 91.19 154 ASN A N 1
ATOM 1223 C CA . ASN A 1 154 ? 0.889 -34.75 -9.602 1 91.19 154 ASN A CA 1
ATOM 1224 C C . ASN A 1 154 ? -0.536 -35.25 -9.797 1 91.19 154 ASN A C 1
ATOM 1226 O O . ASN A 1 154 ? -1.491 -34.469 -9.742 1 91.19 154 ASN A O 1
ATOM 1230 N N . VAL A 1 155 ? -0.644 -36.531 -10.039 1 92.5 155 VAL A N 1
ATOM 1231 C CA . VAL A 1 155 ? -1.937 -37.156 -10.297 1 92.5 155 VAL A CA 1
ATOM 1232 C C . VAL A 1 155 ? -2.818 -37.062 -9.055 1 92.5 155 VAL A C 1
ATOM 1234 O O . VAL A 1 155 ? -4.012 -36.781 -9.156 1 92.5 155 VAL A O 1
ATOM 1237 N N . PHE A 1 156 ? -2.246 -37.281 -7.945 1 88.31 156 PHE A N 1
ATOM 1238 C CA . PHE A 1 156 ? -2.998 -37.219 -6.695 1 88.31 156 PHE A CA 1
ATOM 1239 C C . PHE A 1 156 ? -3.572 -35.844 -6.461 1 88.31 156 PHE A C 1
ATOM 1241 O O . PHE A 1 156 ? -4.766 -35.688 -6.195 1 88.31 156 PHE A O 1
ATOM 1248 N N . ILE A 1 157 ? -2.729 -34.844 -6.516 1 86.75 157 ILE A N 1
ATOM 1249 C CA . ILE A 1 157 ? -3.17 -33.469 -6.312 1 86.75 157 ILE A CA 1
ATOM 1250 C C . ILE A 1 157 ? -4.211 -33.094 -7.367 1 86.75 157 ILE A C 1
ATOM 1252 O O . ILE A 1 157 ? -5.258 -32.531 -7.043 1 86.75 157 ILE A O 1
ATOM 1256 N N . GLY A 1 158 ? -3.902 -33.438 -8.602 1 90.62 158 GLY A N 1
ATOM 1257 C CA . GLY A 1 158 ? -4.809 -33.094 -9.695 1 90.62 158 GLY A CA 1
ATOM 1258 C C . GLY A 1 158 ? -6.172 -33.75 -9.547 1 90.62 158 GLY A C 1
ATOM 1259 O O . GLY A 1 158 ? -7.199 -33.094 -9.742 1 90.62 158 GLY A O 1
ATOM 1260 N N . VAL A 1 159 ? -6.207 -35 -9.234 1 90.25 159 VAL A N 1
ATOM 1261 C CA . VAL A 1 159 ? -7.461 -35.719 -9.117 1 90.25 159 VAL A CA 1
ATOM 1262 C C . VAL A 1 159 ? -8.281 -35.188 -7.957 1 90.25 159 VAL A C 1
ATOM 1264 O O . VAL A 1 159 ? -9.5 -35.031 -8.07 1 90.25 159 VAL A O 1
ATOM 1267 N N . LEU A 1 160 ? -7.648 -34.906 -6.914 1 84 160 LEU A N 1
ATOM 1268 C CA . LEU A 1 160 ? -8.344 -34.312 -5.766 1 84 160 LEU A CA 1
ATOM 1269 C C . LEU A 1 160 ? -9 -33 -6.133 1 84 160 LEU A C 1
ATOM 1271 O O . LEU A 1 160 ? -10.141 -32.719 -5.746 1 84 160 LEU A O 1
ATOM 1275 N N . VAL A 1 161 ? -8.273 -32.188 -6.84 1 87.25 161 VAL A N 1
ATOM 1276 C CA . VAL A 1 161 ? -8.781 -30.891 -7.223 1 87.25 161 VAL A CA 1
ATOM 1277 C C . VAL A 1 161 ? -9.93 -31.047 -8.219 1 87.25 161 VAL A C 1
ATOM 1279 O O . VAL A 1 161 ? -10.914 -30.312 -8.164 1 87.25 161 VAL A O 1
ATOM 1282 N N . ILE A 1 162 ? -9.805 -31.984 -9.125 1 89.62 162 ILE A N 1
ATOM 1283 C CA . ILE A 1 162 ? -10.836 -32.219 -10.133 1 89.62 162 ILE A CA 1
ATOM 1284 C C . ILE A 1 162 ? -12.141 -32.625 -9.461 1 89.62 162 ILE A C 1
ATOM 1286 O O . ILE A 1 162 ? -13.203 -32.094 -9.766 1 89.62 162 ILE A O 1
ATOM 1290 N N . ILE A 1 163 ? -12.062 -33.531 -8.586 1 83.69 163 ILE A N 1
ATOM 1291 C CA . ILE A 1 163 ? -13.25 -34.031 -7.918 1 83.69 163 ILE A CA 1
ATOM 1292 C C . ILE A 1 163 ? -13.945 -32.906 -7.148 1 83.69 163 ILE A C 1
ATOM 1294 O O . ILE A 1 163 ? -15.156 -32.719 -7.27 1 83.69 163 ILE A O 1
ATOM 1298 N N . TYR A 1 164 ? -13.156 -32.281 -6.465 1 79.5 164 TYR A N 1
ATOM 1299 C CA . TYR A 1 164 ? -13.672 -31.156 -5.66 1 79.5 164 TYR A CA 1
ATOM 1300 C C . TYR A 1 164 ? -14.281 -30.078 -6.547 1 79.5 164 TYR A C 1
ATOM 1302 O O . TYR A 1 164 ? -15.359 -29.562 -6.246 1 79.5 164 TYR A O 1
ATOM 1310 N N . THR A 1 165 ? -13.648 -29.734 -7.609 1 86.56 165 THR A N 1
ATOM 1311 C CA . THR A 1 165 ? -14.055 -28.625 -8.469 1 86.56 165 THR A CA 1
ATOM 1312 C C . THR A 1 165 ? -15.273 -29.016 -9.312 1 86.56 165 THR A C 1
ATOM 1314 O O . THR A 1 165 ? -16.203 -28.219 -9.453 1 86.56 165 THR A O 1
ATOM 1317 N N . VAL A 1 166 ? -15.242 -30.203 -9.875 1 87 166 VAL A N 1
ATOM 1318 C CA . VAL A 1 166 ? -16.328 -30.656 -10.742 1 87 166 VAL A CA 1
ATOM 1319 C C . VAL A 1 166 ? -17.609 -30.828 -9.93 1 87 166 VAL A C 1
ATOM 1321 O O . VAL A 1 166 ? -18.703 -30.5 -10.406 1 87 166 VAL A O 1
ATOM 1324 N N . SER A 1 167 ? -17.5 -31.219 -8.742 1 81.25 167 SER A N 1
ATOM 1325 C CA . SER A 1 167 ? -18.672 -31.484 -7.902 1 81.25 167 SER A CA 1
ATOM 1326 C C . SER A 1 167 ? -19.266 -30.188 -7.367 1 81.25 167 SER A C 1
ATOM 1328 O O . SER A 1 167 ? -20.484 -30.062 -7.25 1 81.25 167 SER A O 1
ATOM 1330 N N . GLY A 1 168 ? -18.516 -29.281 -6.984 1 78.12 168 GLY A N 1
ATOM 1331 C CA . GLY A 1 168 ? -19 -28.125 -6.234 1 78.12 168 GLY A CA 1
ATOM 1332 C C . GLY A 1 168 ? -19.203 -26.891 -7.098 1 78.12 168 GLY A C 1
ATOM 1333 O O . GLY A 1 168 ? -20 -26.016 -6.758 1 78.12 168 GLY A O 1
ATOM 1334 N N . GLY A 1 169 ? -18.453 -26.719 -8.156 1 81.25 169 GLY A N 1
ATOM 1335 C CA . GLY A 1 169 ? -18.562 -25.516 -8.984 1 81.25 169 GLY A CA 1
ATOM 1336 C C . GLY A 1 169 ? -17.984 -24.281 -8.336 1 81.25 169 GLY A C 1
ATOM 1337 O O . GLY A 1 169 ? -17.188 -24.375 -7.402 1 81.25 169 GLY A O 1
ATOM 1338 N N . THR A 1 170 ? -18.391 -23.094 -8.836 1 80.62 170 THR A N 1
ATOM 1339 C CA . THR A 1 170 ? -17.828 -21.812 -8.391 1 80.62 170 THR A CA 1
ATOM 1340 C C . THR A 1 170 ? -18.297 -21.484 -6.977 1 80.62 170 THR A C 1
ATOM 1342 O O . THR A 1 170 ? -17.531 -20.922 -6.188 1 80.62 170 THR A O 1
ATOM 1345 N N . ARG A 1 171 ? -19.438 -21.859 -6.625 1 78.56 171 ARG A N 1
ATOM 1346 C CA . ARG A 1 171 ? -19.984 -21.562 -5.305 1 78.56 171 ARG A CA 1
ATOM 1347 C C . ARG A 1 171 ? -19.219 -22.297 -4.215 1 78.56 171 ARG A C 1
ATOM 1349 O O . ARG A 1 171 ? -18.828 -21.703 -3.203 1 78.56 171 ARG A O 1
ATOM 1356 N N . ALA A 1 172 ? -19.047 -23.594 -4.434 1 76.44 172 ALA A N 1
ATOM 1357 C CA . ALA A 1 172 ? -18.328 -24.406 -3.447 1 76.44 172 ALA A CA 1
ATOM 1358 C C . ALA A 1 172 ? -16.906 -23.891 -3.25 1 76.44 172 ALA A C 1
ATOM 1360 O O . ALA A 1 172 ? -16.422 -23.828 -2.123 1 76.44 172 ALA A O 1
ATOM 1361 N N . VAL A 1 173 ? -16.328 -23.562 -4.309 1 82.56 173 VAL A N 1
ATOM 1362 C CA . VAL A 1 173 ? -14.938 -23.094 -4.281 1 82.56 173 VAL A CA 1
ATOM 1363 C C . VAL A 1 173 ? -14.844 -21.781 -3.516 1 82.56 173 VAL A C 1
ATOM 1365 O O . VAL A 1 173 ? -13.953 -21.609 -2.686 1 82.56 173 VAL A O 1
ATOM 1368 N N . SER A 1 174 ? -15.789 -20.891 -3.709 1 82.38 174 SER A N 1
ATOM 1369 C CA . SER A 1 174 ? -15.75 -19.578 -3.078 1 82.38 174 SER A CA 1
ATOM 1370 C C . SER A 1 174 ? -16 -19.688 -1.576 1 82.38 174 SER A C 1
ATOM 1372 O O . SER A 1 174 ? -15.391 -18.953 -0.791 1 82.38 174 SER A O 1
ATOM 1374 N N . ILE A 1 175 ? -16.797 -20.562 -1.134 1 79.12 175 ILE A N 1
ATOM 1375 C CA . ILE A 1 175 ? -17.156 -20.703 0.274 1 79.12 175 ILE A CA 1
ATOM 1376 C C . ILE A 1 175 ? -15.984 -21.312 1.044 1 79.12 175 ILE A C 1
ATOM 1378 O O . ILE A 1 175 ? -15.727 -20.938 2.188 1 79.12 175 ILE A O 1
ATOM 1382 N N . THR A 1 176 ? -15.32 -22.25 0.425 1 85.81 176 THR A N 1
ATOM 1383 C CA . THR A 1 176 ? -14.219 -22.906 1.111 1 85.81 176 THR A CA 1
ATOM 1384 C C . THR A 1 176 ? -12.992 -22.016 1.17 1 85.81 176 THR A C 1
ATOM 1386 O O . THR A 1 176 ? -12.102 -22.219 2 1 85.81 176 THR A O 1
ATOM 1389 N N . GLN A 1 177 ? -12.961 -21.094 0.254 1 89.12 177 GLN A N 1
ATOM 1390 C CA . GLN A 1 177 ? -11.789 -20.234 0.138 1 89.12 177 GLN A CA 1
ATOM 1391 C C . GLN A 1 177 ? -11.641 -19.328 1.359 1 89.12 177 GLN A C 1
ATOM 1393 O O . GLN A 1 177 ? -10.531 -18.953 1.727 1 89.12 177 GLN A O 1
ATOM 1398 N N . LYS A 1 178 ? -12.727 -19.047 2.068 1 83.88 178 LYS A N 1
ATOM 1399 C CA . LYS A 1 178 ? -12.641 -18.297 3.316 1 83.88 178 LYS A CA 1
ATOM 1400 C C . LYS A 1 178 ? -11.82 -19.047 4.355 1 83.88 178 LYS A C 1
ATOM 1402 O O . LYS A 1 178 ? -10.938 -18.469 4.992 1 83.88 178 LYS A O 1
ATOM 1407 N N . GLN A 1 179 ? -12.18 -20.281 4.477 1 85.75 179 GLN A N 1
ATOM 1408 C CA . GLN A 1 179 ? -11.484 -21.125 5.441 1 85.75 179 GLN A CA 1
ATOM 1409 C C . GLN A 1 179 ? -10.039 -21.375 5.004 1 85.75 179 GLN A C 1
ATOM 1411 O O . GLN A 1 179 ? -9.125 -21.359 5.832 1 85.75 179 GLN A O 1
ATOM 1416 N N . GLN A 1 180 ? -9.898 -21.594 3.723 1 90.75 180 GLN A N 1
ATOM 1417 C CA . GLN A 1 180 ? -8.57 -21.844 3.189 1 90.75 180 GLN A CA 1
ATOM 1418 C C . GLN A 1 180 ? -7.641 -20.656 3.422 1 90.75 180 GLN A C 1
ATOM 1420 O O . GLN A 1 180 ? -6.477 -20.828 3.789 1 90.75 180 GLN A O 1
ATOM 1425 N N . MET A 1 181 ? -8.172 -19.469 3.26 1 91 181 MET A N 1
ATOM 1426 C CA . MET A 1 181 ? -7.363 -18.281 3.479 1 91 181 MET A CA 1
ATOM 1427 C C . MET A 1 181 ? -6.934 -18.172 4.938 1 91 181 MET A C 1
ATOM 1429 O O . MET A 1 181 ? -5.816 -17.75 5.23 1 91 181 MET A O 1
ATOM 1433 N N . GLY A 1 182 ? -7.82 -18.531 5.855 1 90.19 182 GLY A N 1
ATOM 1434 C CA . GLY A 1 182 ? -7.496 -18.531 7.273 1 90.19 182 GLY A CA 1
ATOM 1435 C C . GLY A 1 182 ? -6.375 -19.5 7.629 1 90.19 182 GLY A C 1
ATOM 1436 O O . GLY A 1 182 ? -5.457 -19.141 8.375 1 90.19 182 GLY A O 1
ATOM 1437 N N . ILE A 1 183 ? -6.469 -20.609 7.055 1 90.69 183 ILE A N 1
ATOM 1438 C CA . ILE A 1 183 ? -5.469 -21.641 7.32 1 90.69 183 ILE A CA 1
ATOM 1439 C C . ILE A 1 183 ? -4.137 -21.25 6.699 1 90.69 183 ILE A C 1
ATOM 1441 O O . ILE A 1 183 ? -3.082 -21.391 7.324 1 90.69 183 ILE A O 1
ATOM 1445 N N . MET A 1 184 ? -4.184 -20.766 5.492 1 94 184 MET A N 1
ATOM 1446 C CA . MET A 1 184 ? -2.967 -20.391 4.781 1 94 184 MET A CA 1
ATOM 1447 C C . MET A 1 184 ? -2.234 -19.281 5.508 1 94 184 MET A C 1
ATOM 1449 O O . MET A 1 184 ? -1.048 -19.406 5.816 1 94 184 MET A O 1
ATOM 1453 N N . MET A 1 185 ? -2.959 -18.25 5.816 1 93.38 185 MET A N 1
ATOM 1454 C CA . MET A 1 185 ? -2.332 -17.094 6.469 1 93.38 185 MET A CA 1
ATOM 1455 C C . MET A 1 185 ? -1.982 -17.422 7.914 1 93.38 185 MET A C 1
ATOM 1457 O O . MET A 1 185 ? -0.928 -17.016 8.406 1 93.38 185 MET A O 1
ATOM 1461 N N . GLY A 1 186 ? -2.896 -18.109 8.609 1 94.38 186 GLY A N 1
ATOM 1462 C CA . GLY A 1 186 ? -2.617 -18.5 9.977 1 94.38 186 GLY A CA 1
ATOM 1463 C C . GLY A 1 186 ? -1.385 -19.391 10.102 1 94.38 186 GLY A C 1
ATOM 1464 O O . GLY A 1 186 ? -0.571 -19.188 11.008 1 94.38 186 GLY A O 1
ATOM 1465 N N . GLY A 1 187 ? -1.304 -20.359 9.195 1 95.31 187 GLY A N 1
ATOM 1466 C CA . GLY A 1 187 ? -0.132 -21.234 9.188 1 95.31 187 GLY A CA 1
ATOM 1467 C C . GLY A 1 187 ? 1.16 -20.469 8.93 1 95.31 187 GLY A C 1
ATOM 1468 O O . GLY A 1 187 ? 2.17 -20.719 9.594 1 95.31 187 GLY A O 1
ATOM 1469 N N . MET A 1 188 ? 1.129 -19.562 8.023 1 95.62 188 MET A N 1
ATOM 1470 C CA . MET A 1 188 ? 2.322 -18.797 7.695 1 95.62 188 MET A CA 1
ATOM 1471 C C . MET A 1 188 ? 2.723 -17.891 8.852 1 95.62 188 MET A C 1
ATOM 1473 O O . MET A 1 188 ? 3.908 -17.75 9.164 1 95.62 188 MET A O 1
ATOM 1477 N N . VAL A 1 189 ? 1.755 -17.25 9.453 1 95.69 189 VAL A N 1
ATOM 1478 C CA . VAL A 1 189 ? 2.041 -16.375 10.594 1 95.69 189 VAL A CA 1
ATOM 1479 C C . VAL A 1 189 ? 2.635 -17.203 11.734 1 95.69 189 VAL A C 1
ATOM 1481 O O . VAL A 1 189 ? 3.586 -16.766 12.391 1 95.69 189 VAL A O 1
ATOM 1484 N N . LEU A 1 190 ? 2.072 -18.344 11.953 1 96.44 190 LEU A N 1
ATOM 1485 C CA . LEU A 1 190 ? 2.611 -19.234 12.977 1 96.44 190 LEU A CA 1
ATOM 1486 C C . LEU A 1 190 ? 4.059 -19.594 12.672 1 96.44 190 LEU A C 1
ATOM 1488 O O . LEU A 1 190 ? 4.91 -19.578 13.562 1 96.44 190 LEU A O 1
ATOM 1492 N N . ALA A 1 191 ? 4.332 -19.938 11.422 1 96.81 191 ALA A N 1
ATOM 1493 C CA . ALA A 1 191 ? 5.703 -20.234 11.016 1 96.81 191 ALA A CA 1
ATOM 1494 C C . ALA A 1 191 ? 6.625 -19.047 11.266 1 96.81 191 ALA A C 1
ATOM 1496 O O . ALA A 1 191 ? 7.762 -19.219 11.703 1 96.81 191 ALA A O 1
ATOM 1497 N N . GLY A 1 192 ? 6.141 -17.875 10.969 1 96.44 192 GLY A N 1
ATOM 1498 C CA . GLY A 1 192 ? 6.902 -16.656 11.219 1 96.44 192 GLY A CA 1
ATOM 1499 C C . GLY A 1 192 ? 7.223 -16.453 12.688 1 96.44 192 GLY A C 1
ATOM 1500 O O . GLY A 1 192 ? 8.359 -16.109 13.031 1 96.44 192 GLY A O 1
ATOM 1501 N N . ILE A 1 193 ? 6.262 -16.688 13.539 1 96.06 193 ILE A N 1
ATOM 1502 C CA . ILE A 1 193 ? 6.453 -16.547 14.977 1 96.06 193 ILE A CA 1
ATOM 1503 C C . ILE A 1 193 ? 7.492 -17.547 15.461 1 96.06 193 ILE A C 1
ATOM 1505 O O . ILE A 1 193 ? 8.383 -17.203 16.234 1 96.06 193 ILE A O 1
ATOM 1509 N N . LEU A 1 194 ? 7.41 -18.734 14.977 1 96.75 194 LEU A N 1
ATOM 1510 C CA . LEU A 1 194 ? 8.297 -19.797 15.438 1 96.75 194 LEU A CA 1
ATOM 1511 C C . LEU A 1 194 ? 9.734 -19.531 14.992 1 96.75 194 LEU A C 1
ATOM 1513 O O . LEU A 1 194 ? 10.672 -19.75 15.766 1 96.75 194 LEU A O 1
ATOM 1517 N N . VAL A 1 195 ? 9.945 -19.094 13.734 1 97.19 195 VAL A N 1
ATOM 1518 C CA . VAL A 1 195 ? 11.305 -18.828 13.273 1 97.19 195 VAL A CA 1
ATOM 1519 C C . VAL A 1 195 ? 11.93 -17.703 14.109 1 97.19 195 VAL A C 1
ATOM 1521 O O . VAL A 1 195 ? 13.109 -17.781 14.469 1 97.19 195 VAL A O 1
ATOM 1524 N N . ILE A 1 196 ? 11.172 -16.734 14.453 1 94.62 196 ILE A N 1
ATOM 1525 C CA . ILE A 1 196 ? 11.672 -15.617 15.258 1 94.62 196 ILE A CA 1
ATOM 1526 C C . ILE A 1 196 ? 12.023 -16.109 16.656 1 94.62 196 ILE A C 1
ATOM 1528 O O . ILE A 1 196 ? 13.055 -15.719 17.219 1 94.62 196 ILE A O 1
ATOM 1532 N N . GLN A 1 197 ? 11.219 -17 17.188 1 94.88 197 GLN A N 1
ATOM 1533 C CA . GLN A 1 197 ? 11.445 -17.516 18.531 1 94.88 197 GLN A CA 1
ATOM 1534 C C . GLN A 1 197 ? 12.672 -18.422 18.578 1 94.88 197 GLN A C 1
ATOM 1536 O O . GLN A 1 197 ? 13.312 -18.562 19.625 1 94.88 197 GLN A O 1
ATOM 1541 N N . MET A 1 198 ? 13.016 -18.969 17.469 1 96.44 198 MET A N 1
ATOM 1542 C CA . MET A 1 198 ? 14.117 -19.922 17.422 1 96.44 198 MET A CA 1
ATOM 1543 C C . MET A 1 198 ? 15.445 -19.203 17.234 1 96.44 198 MET A C 1
ATOM 1545 O O . MET A 1 198 ? 16.516 -19.812 17.375 1 96.44 198 MET A O 1
ATOM 1549 N N . LEU A 1 199 ? 15.383 -17.938 16.922 1 95.19 199 LEU A N 1
ATOM 1550 C CA . LEU A 1 199 ? 16.625 -17.172 16.734 1 95.19 199 LEU A CA 1
ATOM 1551 C C . LEU A 1 199 ? 17.375 -17.047 18.062 1 95.19 199 LEU A C 1
ATOM 1553 O O . LEU A 1 199 ? 16.766 -16.844 19.109 1 95.19 199 LEU A O 1
ATOM 1557 N N . PRO A 1 200 ? 18.688 -17.234 18.062 1 94.94 200 PRO A N 1
ATOM 1558 C CA . PRO A 1 200 ? 19.469 -17.094 19.297 1 94.94 200 PRO A CA 1
ATOM 1559 C C . PRO A 1 200 ? 19.734 -15.641 19.672 1 94.94 200 PRO A C 1
ATOM 1561 O O . PRO A 1 200 ? 20.453 -15.367 20.625 1 94.94 200 PRO A O 1
ATOM 1564 N N . ILE A 1 201 ? 19.219 -14.727 18.906 1 92.25 201 ILE A N 1
ATOM 1565 C CA . ILE A 1 201 ? 19.359 -13.297 19.156 1 92.25 201 ILE A CA 1
ATOM 1566 C C . ILE A 1 201 ? 17.984 -12.656 19.281 1 92.25 201 ILE A C 1
ATOM 1568 O O . ILE A 1 201 ? 16.969 -13.281 18.969 1 92.25 201 ILE A O 1
ATOM 1572 N N . GLN A 1 202 ? 18.047 -11.422 19.766 1 90.19 202 GLN A N 1
ATOM 1573 C CA . GLN A 1 202 ? 16.797 -10.688 19.891 1 90.19 202 GLN A CA 1
ATOM 1574 C C . GLN A 1 202 ? 16.25 -10.266 18.531 1 90.19 202 GLN A C 1
ATOM 1576 O O . GLN A 1 202 ? 17 -10.172 17.562 1 90.19 202 GLN A O 1
ATOM 1581 N N . PHE A 1 203 ? 15.008 -10.055 18.562 1 88.69 203 PHE A N 1
ATOM 1582 C CA . PHE A 1 203 ? 14.328 -9.688 17.328 1 88.69 203 PHE A CA 1
ATOM 1583 C C . PHE A 1 203 ? 14.953 -8.438 16.719 1 88.69 203 PHE A C 1
ATOM 1585 O O . PHE A 1 203 ? 15.164 -8.375 15.5 1 88.69 203 PHE A O 1
ATOM 1592 N N . THR A 1 204 ? 15.289 -7.48 17.469 1 83.56 204 THR A N 1
ATOM 1593 C CA . THR A 1 204 ? 15.883 -6.238 16.984 1 83.56 204 THR A CA 1
ATOM 1594 C C . THR A 1 204 ? 17.234 -6.508 16.344 1 83.56 204 THR A C 1
ATOM 1596 O O . THR A 1 204 ? 17.578 -5.914 15.312 1 83.56 204 THR A O 1
ATOM 1599 N N . GLU A 1 205 ? 17.969 -7.383 16.922 1 88.75 205 GLU A N 1
ATOM 1600 C CA . GLU A 1 205 ? 19.266 -7.766 16.375 1 88.75 205 GLU A CA 1
ATOM 1601 C C . GLU A 1 205 ? 19.109 -8.5 15.039 1 88.75 205 GLU A C 1
ATOM 1603 O O . GLU A 1 205 ? 19.906 -8.297 14.117 1 88.75 205 GLU A O 1
ATOM 1608 N N . ALA A 1 206 ? 18.047 -9.297 15.047 1 91 206 ALA A N 1
ATOM 1609 C CA . ALA A 1 206 ? 17.781 -10.023 13.805 1 91 206 ALA A CA 1
ATOM 1610 C C . ALA A 1 206 ? 17.5 -9.055 12.656 1 91 206 ALA A C 1
ATOM 1612 O O . ALA A 1 206 ? 17.938 -9.281 11.523 1 91 206 ALA A O 1
ATOM 1613 N N . LEU A 1 207 ? 16.828 -8.023 12.977 1 87.19 207 LEU A N 1
ATOM 1614 C CA . LEU A 1 207 ? 16.516 -7.016 11.969 1 87.19 207 LEU A CA 1
ATOM 1615 C C . LEU A 1 207 ? 17.781 -6.289 11.523 1 87.19 207 LEU A C 1
ATOM 1617 O O . LEU A 1 207 ? 17.922 -5.941 10.352 1 87.19 207 LEU A O 1
ATOM 1621 N N . HIS A 1 208 ? 18.672 -6.07 12.445 1 85.25 208 HIS A N 1
ATOM 1622 C CA . HIS A 1 208 ? 19.953 -5.441 12.102 1 85.25 208 HIS A CA 1
ATOM 1623 C C . HIS A 1 208 ? 20.766 -6.324 11.156 1 85.25 208 HIS A C 1
ATOM 1625 O O . HIS A 1 208 ? 21.344 -5.832 10.195 1 85.25 208 HIS A O 1
ATOM 1631 N N . VAL A 1 209 ? 20.734 -7.57 11.492 1 89.12 209 VAL A N 1
ATOM 1632 C CA . VAL A 1 209 ? 21.469 -8.516 10.648 1 89.12 209 VAL A CA 1
ATOM 1633 C C . VAL A 1 209 ? 20.859 -8.516 9.242 1 89.12 209 VAL A C 1
ATOM 1635 O O . VAL A 1 209 ? 21.594 -8.383 8.258 1 89.12 209 VAL A O 1
ATOM 1638 N N . ALA A 1 210 ? 19.547 -8.656 9.148 1 90.06 210 ALA A N 1
ATOM 1639 C CA . ALA A 1 210 ? 18.844 -8.672 7.863 1 90.06 210 ALA A CA 1
ATOM 1640 C C . ALA A 1 210 ? 19.109 -7.391 7.082 1 90.06 210 ALA A C 1
ATOM 1642 O O . ALA A 1 210 ? 19.344 -7.43 5.871 1 90.06 210 ALA A O 1
ATOM 1643 N N . GLY A 1 211 ? 19.062 -6.309 7.781 1 84.75 211 GLY A N 1
ATOM 1644 C CA . GLY A 1 211 ? 19.281 -5.016 7.145 1 84.75 211 GLY A CA 1
ATOM 1645 C C . GLY A 1 211 ? 20.703 -4.828 6.645 1 84.75 211 GLY A C 1
ATOM 1646 O O . GLY A 1 211 ? 20.922 -4.402 5.508 1 84.75 211 GLY A O 1
ATOM 1647 N N . LYS A 1 212 ? 21.688 -5.105 7.516 1 81.69 212 LYS A N 1
ATOM 1648 C CA . LYS A 1 212 ? 23.094 -4.898 7.176 1 81.69 212 LYS A CA 1
ATOM 1649 C C . LYS A 1 212 ? 23.531 -5.855 6.07 1 81.69 212 LYS A C 1
ATOM 1651 O O . LYS A 1 212 ? 24.469 -5.555 5.324 1 81.69 212 LYS A O 1
ATOM 1656 N N . MET A 1 213 ? 22.781 -6.914 5.973 1 87.56 213 MET A N 1
ATOM 1657 C CA . MET A 1 213 ? 23.094 -7.859 4.902 1 87.56 213 MET A CA 1
ATOM 1658 C C . MET A 1 213 ? 22.203 -7.613 3.688 1 87.56 213 MET A C 1
ATOM 1660 O O . MET A 1 213 ? 22.094 -8.469 2.807 1 87.56 213 MET A O 1
ATOM 1664 N N . GLU A 1 214 ? 21.391 -6.535 3.65 1 81.75 214 GLU A N 1
ATOM 1665 C CA . GLU A 1 214 ? 20.688 -5.977 2.506 1 81.75 214 GLU A CA 1
ATOM 1666 C C . GLU A 1 214 ? 19.5 -6.848 2.113 1 81.75 214 GLU A C 1
ATOM 1668 O O . GLU A 1 214 ? 19.203 -7.016 0.926 1 81.75 214 GLU A O 1
ATOM 1673 N N . LYS A 1 215 ? 18.953 -7.469 3.096 1 88.62 215 LYS A N 1
ATOM 1674 C CA . LYS A 1 215 ? 17.781 -8.297 2.814 1 88.62 215 LYS A CA 1
ATOM 1675 C C . LYS A 1 215 ? 16.484 -7.535 3.086 1 88.62 215 LYS A C 1
ATOM 1677 O O . LYS A 1 215 ? 15.398 -8.016 2.758 1 88.62 215 LYS A O 1
ATOM 1682 N N . LEU A 1 216 ? 16.703 -6.344 3.699 1 76.81 216 LEU A N 1
ATOM 1683 C CA . LEU A 1 216 ? 15.523 -5.516 3.955 1 76.81 216 LEU A CA 1
ATOM 1684 C C . LEU A 1 216 ? 15.422 -4.391 2.93 1 76.81 216 LEU A C 1
ATOM 1686 O O . LEU A 1 216 ? 15.047 -3.268 3.273 1 76.81 216 LEU A O 1
ATOM 1690 N N . ASN A 1 217 ? 15.805 -4.637 1.674 1 70.69 217 ASN A N 1
ATOM 1691 C CA . ASN A 1 217 ? 15.758 -3.707 0.55 1 70.69 217 ASN A CA 1
ATOM 1692 C C . ASN A 1 217 ? 14.359 -3.625 -0.056 1 70.69 217 ASN A C 1
ATOM 1694 O O . ASN A 1 217 ? 14.031 -4.379 -0.973 1 70.69 217 ASN A O 1
ATOM 1698 N N . ILE A 1 218 ? 13.555 -2.756 0.3 1 65.38 218 ILE A N 1
ATOM 1699 C CA . ILE A 1 218 ? 12.148 -2.773 -0.109 1 65.38 218 ILE A CA 1
ATOM 1700 C C . ILE A 1 218 ? 11.992 -2.029 -1.433 1 65.38 218 ILE A C 1
ATOM 1702 O O . ILE A 1 218 ? 11.203 -2.436 -2.289 1 65.38 218 ILE A O 1
ATOM 1706 N N . VAL A 1 219 ? 12.758 -1.006 -1.707 1 68.31 219 VAL A N 1
ATOM 1707 C CA . VAL A 1 219 ? 12.508 -0.227 -2.916 1 68.31 219 VAL A CA 1
ATOM 1708 C C . VAL A 1 219 ? 13.828 0.052 -3.631 1 68.31 219 VAL A C 1
ATOM 1710 O O . VAL A 1 219 ? 14.828 0.37 -2.99 1 68.31 219 VAL A O 1
ATOM 1713 N N . ASN A 1 220 ? 13.883 -0.345 -4.852 1 70.25 220 ASN A N 1
ATOM 1714 C CA . ASN A 1 220 ? 14.992 -0.036 -5.754 1 70.25 220 ASN A CA 1
ATOM 1715 C C . ASN A 1 220 ? 14.555 0.902 -6.875 1 70.25 220 ASN A C 1
ATOM 1717 O O . ASN A 1 220 ? 13.734 0.527 -7.719 1 70.25 220 ASN A O 1
ATOM 1721 N N . PHE A 1 221 ? 15.023 2.064 -6.926 1 65.56 221 PHE A N 1
ATOM 1722 C CA . PHE A 1 221 ? 14.578 3.074 -7.875 1 65.56 221 PHE A CA 1
ATOM 1723 C C . PHE A 1 221 ? 15.461 3.082 -9.117 1 65.56 221 PHE A C 1
ATOM 1725 O O . PHE A 1 221 ? 15.344 3.965 -9.969 1 65.56 221 PHE A O 1
ATOM 1732 N N . GLU A 1 222 ? 16.359 2.061 -9.18 1 68.12 222 GLU A N 1
ATOM 1733 C CA . GLU A 1 222 ? 17.203 1.984 -10.375 1 68.12 222 GLU A CA 1
ATOM 1734 C C . GLU A 1 222 ? 16.359 1.66 -11.609 1 68.12 222 GLU A C 1
ATOM 1736 O O . GLU A 1 222 ? 15.562 0.724 -11.594 1 68.12 222 GLU A O 1
ATOM 1741 N N . LEU A 1 223 ? 16.375 2.557 -12.523 1 67.31 223 LEU A N 1
ATOM 1742 C CA . LEU A 1 223 ? 15.641 2.322 -13.758 1 67.31 223 LEU A CA 1
ATOM 1743 C C . LEU A 1 223 ? 16.375 1.341 -14.656 1 67.31 223 LEU A C 1
ATOM 1745 O O . LEU A 1 223 ? 17.359 1.707 -15.305 1 67.31 223 LEU A O 1
ATOM 1749 N N . ASP A 1 224 ? 16.188 0.135 -14.547 1 69.19 224 ASP A N 1
ATOM 1750 C CA . ASP A 1 224 ? 16.719 -0.932 -15.383 1 69.19 224 ASP A CA 1
ATOM 1751 C C . ASP A 1 224 ? 15.594 -1.809 -15.938 1 69.19 224 ASP A C 1
ATOM 1753 O O . ASP A 1 224 ? 14.969 -2.562 -15.188 1 69.19 224 ASP A O 1
ATOM 1757 N N . LEU A 1 225 ? 15.32 -1.646 -17.219 1 69.12 225 LEU A N 1
ATOM 1758 C CA . LEU A 1 225 ? 14.234 -2.377 -17.859 1 69.12 225 LEU A CA 1
ATOM 1759 C C . LEU A 1 225 ? 14.484 -3.881 -17.797 1 69.12 225 LEU A C 1
ATOM 1761 O O . LEU A 1 225 ? 13.555 -4.676 -17.984 1 69.12 225 LEU A O 1
ATOM 1765 N N . ALA A 1 226 ? 15.727 -4.145 -17.531 1 69.38 226 ALA A N 1
ATOM 1766 C CA . ALA A 1 226 ? 16.078 -5.559 -17.453 1 69.38 226 ALA A CA 1
ATOM 1767 C C . ALA A 1 226 ? 15.781 -6.133 -16.078 1 69.38 226 ALA A C 1
ATOM 1769 O O . ALA A 1 226 ? 15.648 -7.348 -15.914 1 69.38 226 ALA A O 1
ATOM 1770 N N . ASP A 1 227 ? 15.75 -5.168 -15.156 1 73.56 227 ASP A N 1
ATOM 1771 C CA . ASP A 1 227 ? 15.477 -5.621 -13.789 1 73.56 227 ASP A CA 1
ATOM 1772 C C . ASP A 1 227 ? 13.992 -5.902 -13.586 1 73.56 227 ASP A C 1
ATOM 1774 O O . ASP A 1 227 ? 13.156 -5.031 -13.828 1 73.56 227 ASP A O 1
ATOM 1778 N N . ARG A 1 228 ? 13.703 -6.98 -13.117 1 70.19 228 ARG A N 1
ATOM 1779 C CA . ARG A 1 228 ? 12.328 -7.473 -13.023 1 70.19 228 ARG A CA 1
ATOM 1780 C C . ARG A 1 228 ? 11.57 -6.777 -11.898 1 70.19 228 ARG A C 1
ATOM 1782 O O . ARG A 1 228 ? 10.359 -6.559 -12 1 70.19 228 ARG A O 1
ATOM 1789 N N . TYR A 1 229 ? 12.328 -6.508 -10.875 1 73.88 229 TYR A N 1
ATOM 1790 C CA . TYR A 1 229 ? 11.586 -6.023 -9.719 1 73.88 229 TYR A CA 1
ATOM 1791 C C . TYR A 1 229 ? 12.109 -4.672 -9.258 1 73.88 229 TYR A C 1
ATOM 1793 O O . TYR A 1 229 ? 13.008 -4.598 -8.414 1 73.88 229 TYR A O 1
ATOM 1801 N N . ASN A 1 230 ? 11.68 -3.59 -9.844 1 76.81 230 ASN A N 1
ATOM 1802 C CA . ASN A 1 230 ? 11.984 -2.229 -9.414 1 76.81 230 ASN A CA 1
ATOM 1803 C C . ASN A 1 230 ? 10.727 -1.368 -9.352 1 76.81 230 ASN A C 1
ATOM 1805 O O . ASN A 1 230 ? 9.641 -1.815 -9.734 1 76.81 230 ASN A O 1
ATOM 1809 N N . PHE A 1 231 ? 10.836 -0.277 -8.844 1 79.06 231 PHE A N 1
ATOM 1810 C CA . PHE A 1 231 ? 9.695 0.596 -8.609 1 79.06 231 PHE A CA 1
ATOM 1811 C C . PHE A 1 231 ? 8.969 0.895 -9.914 1 79.06 231 PHE A C 1
ATOM 1813 O O . PHE A 1 231 ? 7.734 0.849 -9.969 1 79.06 231 PHE A O 1
ATOM 1820 N N . TRP A 1 232 ? 9.609 1.147 -10.922 1 78.06 232 TRP A N 1
ATOM 1821 C CA . TRP A 1 232 ? 9.031 1.551 -12.203 1 78.06 232 TRP A CA 1
ATOM 1822 C C . TRP A 1 232 ? 8.312 0.38 -12.867 1 78.06 232 TRP A C 1
ATOM 1824 O O . TRP A 1 232 ? 7.211 0.537 -13.391 1 78.06 232 TRP A O 1
ATOM 1834 N N . SER A 1 233 ? 8.992 -0.754 -12.844 1 82.31 233 SER A N 1
ATOM 1835 C CA . SER A 1 233 ? 8.336 -1.942 -13.375 1 82.31 233 SER A CA 1
ATOM 1836 C C . SER A 1 233 ? 7.105 -2.312 -12.555 1 82.31 233 SER A C 1
ATOM 1838 O O . SER A 1 233 ? 6.102 -2.77 -13.109 1 82.31 233 SER A O 1
ATOM 1840 N N . GLY A 1 234 ? 7.188 -2.102 -11.281 1 83.31 234 GLY A N 1
ATOM 1841 C CA . GLY A 1 234 ? 6.055 -2.389 -10.414 1 83.31 234 GLY A CA 1
ATOM 1842 C C . GLY A 1 234 ? 4.887 -1.447 -10.625 1 83.31 234 GLY A C 1
ATOM 1843 O O . GLY A 1 234 ? 3.732 -1.882 -10.672 1 83.31 234 GLY A O 1
ATOM 1844 N N . MET A 1 235 ? 5.172 -0.224 -10.938 1 84.94 235 MET A N 1
ATOM 1845 C CA . MET A 1 235 ? 4.129 0.794 -11.023 1 84.94 235 MET A CA 1
ATOM 1846 C C . MET A 1 235 ? 3.547 0.862 -12.43 1 84.94 235 MET A C 1
ATOM 1848 O O . MET A 1 235 ? 2.434 1.355 -12.625 1 84.94 235 MET A O 1
ATOM 1852 N N . THR A 1 236 ? 4.234 0.386 -13.406 1 85.81 236 THR A N 1
ATOM 1853 C CA . THR A 1 236 ? 3.748 0.511 -14.773 1 85.81 236 THR A CA 1
ATOM 1854 C C . THR A 1 236 ? 3.512 -0.864 -15.391 1 85.81 236 THR A C 1
ATOM 1856 O O . THR A 1 236 ? 2.373 -1.337 -15.453 1 85.81 236 THR A O 1
ATOM 1859 N N . ALA A 1 237 ? 4.625 -1.639 -15.562 1 88.44 237 ALA A N 1
ATOM 1860 C CA . ALA A 1 237 ? 4.52 -2.936 -16.219 1 88.44 237 ALA A CA 1
ATOM 1861 C C . ALA A 1 237 ? 3.615 -3.883 -15.445 1 88.44 237 ALA A C 1
ATOM 1863 O O . ALA A 1 237 ? 2.75 -4.547 -16.016 1 88.44 237 ALA A O 1
ATOM 1864 N N . ALA A 1 238 ? 3.783 -3.93 -14.164 1 90.69 238 ALA A N 1
ATOM 1865 C CA . ALA A 1 238 ? 2.975 -4.816 -13.328 1 90.69 238 ALA A CA 1
ATOM 1866 C C . ALA A 1 238 ? 1.522 -4.352 -13.281 1 90.69 238 ALA A C 1
ATOM 1868 O O . ALA A 1 238 ? 0.606 -5.168 -13.156 1 90.69 238 ALA A O 1
ATOM 1869 N N . LEU A 1 239 ? 1.31 -3.066 -13.398 1 93.31 239 LEU A N 1
ATOM 1870 C CA . LEU A 1 239 ? -0.041 -2.52 -13.461 1 93.31 239 LEU A CA 1
ATOM 1871 C C . LEU A 1 239 ? -0.837 -3.156 -14.594 1 93.31 239 LEU A C 1
ATOM 1873 O O . LEU A 1 239 ? -1.986 -3.559 -14.398 1 93.31 239 LEU A O 1
ATOM 1877 N N . PHE A 1 240 ? -0.222 -3.25 -15.773 1 95.25 240 PHE A N 1
ATOM 1878 C CA . PHE A 1 240 ? -0.89 -3.834 -16.938 1 95.25 240 PHE A CA 1
ATOM 1879 C C . PHE A 1 240 ? -1.159 -5.316 -16.703 1 95.25 240 PHE A C 1
ATOM 1881 O O . PHE A 1 240 ? -2.191 -5.836 -17.141 1 95.25 240 PHE A O 1
ATOM 1888 N N . LEU A 1 241 ? -0.228 -5.938 -16.062 1 94.44 241 LEU A N 1
ATOM 1889 C CA . LEU A 1 241 ? -0.429 -7.344 -15.727 1 94.44 241 LEU A CA 1
ATOM 1890 C C . LEU A 1 241 ? -1.645 -7.52 -14.82 1 94.44 241 LEU A C 1
ATOM 1892 O O . LEU A 1 241 ? -2.498 -8.367 -15.078 1 94.44 241 LEU A O 1
ATOM 1896 N N . PHE A 1 242 ? -1.731 -6.719 -13.789 1 95.44 242 PHE A N 1
ATOM 1897 C CA . PHE A 1 242 ? -2.824 -6.836 -12.836 1 95.44 242 PHE A CA 1
ATOM 1898 C C . PHE A 1 242 ? -4.152 -6.453 -13.477 1 95.44 242 PHE A C 1
ATOM 1900 O O . PHE A 1 242 ? -5.188 -7.059 -13.18 1 95.44 242 PHE A O 1
ATOM 1907 N N . MET A 1 243 ? -4.105 -5.484 -14.344 1 96.12 243 MET A N 1
ATOM 1908 C CA . MET A 1 243 ? -5.32 -5.113 -15.055 1 96.12 243 MET A CA 1
ATOM 1909 C C . MET A 1 243 ? -5.824 -6.273 -15.914 1 96.12 243 MET A C 1
ATOM 1911 O O . MET A 1 243 ? -7.027 -6.52 -15.984 1 96.12 243 MET A O 1
ATOM 1915 N N . SER A 1 244 ? -4.895 -6.863 -16.531 1 96.19 244 SER A N 1
ATOM 1916 C CA . SER A 1 244 ? -5.281 -8 -17.359 1 96.19 244 SER A CA 1
ATOM 1917 C C . SER A 1 244 ? -5.754 -9.172 -16.516 1 96.19 244 SER A C 1
ATOM 1919 O O . SER A 1 244 ? -6.812 -9.742 -16.766 1 96.19 244 SER A O 1
ATOM 1921 N N . TYR A 1 245 ? -5.02 -9.508 -15.523 1 95.25 245 TYR A N 1
ATOM 1922 C CA . TYR A 1 245 ? -5.309 -10.656 -14.68 1 95.25 245 TYR A CA 1
ATOM 1923 C C . TYR A 1 245 ? -6.637 -10.469 -13.945 1 95.25 245 TYR A C 1
ATOM 1925 O O . TYR A 1 245 ? -7.488 -11.359 -13.961 1 95.25 245 TYR A O 1
ATOM 1933 N N . PHE A 1 246 ? -6.867 -9.32 -13.406 1 95.94 246 PHE A N 1
ATOM 1934 C CA . PHE A 1 246 ? -8.07 -9.078 -12.617 1 95.94 246 PHE A CA 1
ATOM 1935 C C . PHE A 1 246 ? -9.195 -8.555 -13.5 1 95.94 246 PHE A C 1
ATOM 1937 O O . PHE A 1 246 ? -10.375 -8.656 -13.141 1 95.94 246 PHE A O 1
ATOM 1944 N N . GLY A 1 247 ? -8.867 -8.094 -14.648 1 95.62 247 GLY A N 1
ATOM 1945 C CA . GLY A 1 247 ? -9.883 -7.465 -15.477 1 95.62 247 GLY A CA 1
ATOM 1946 C C . GLY A 1 247 ? -10.391 -8.367 -16.594 1 95.62 247 GLY A C 1
ATOM 1947 O O . GLY A 1 247 ? -11.516 -8.195 -17.062 1 95.62 247 GLY A O 1
ATOM 1948 N N . THR A 1 248 ? -9.523 -9.305 -16.984 1 96.31 248 THR A N 1
ATOM 1949 C CA . THR A 1 248 ? -9.93 -10.031 -18.188 1 96.31 248 THR A CA 1
ATOM 1950 C C . THR A 1 248 ? -9.82 -11.539 -17.969 1 96.31 248 THR A C 1
ATOM 1952 O O . THR A 1 248 ? -10.398 -12.32 -18.719 1 96.31 248 THR A O 1
ATOM 1955 N N . ASP A 1 249 ? -9.07 -11.969 -16.984 1 96.5 249 ASP A N 1
ATOM 1956 C CA . ASP A 1 249 ? -8.922 -13.391 -16.688 1 96.5 249 ASP A CA 1
ATOM 1957 C C . ASP A 1 249 ? -10.156 -13.938 -15.977 1 96.5 249 ASP A C 1
ATOM 1959 O O . ASP A 1 249 ? -10.484 -13.492 -14.875 1 96.5 249 ASP A O 1
ATOM 1963 N N . GLN A 1 250 ? -10.758 -14.922 -16.594 1 95.06 250 GLN A N 1
ATOM 1964 C CA . GLN A 1 250 ? -12.039 -15.414 -16.109 1 95.06 250 GLN A CA 1
ATOM 1965 C C . GLN A 1 250 ? -11.898 -16.031 -14.719 1 95.06 250 GLN A C 1
ATOM 1967 O O . GLN A 1 250 ? -12.875 -16.109 -13.961 1 95.06 250 GLN A O 1
ATOM 1972 N N . SER A 1 251 ? -10.711 -16.516 -14.359 1 93.75 251 SER A N 1
ATOM 1973 C CA . SER A 1 251 ? -10.531 -17.078 -13.031 1 93.75 251 SER A CA 1
ATOM 1974 C C . SER A 1 251 ? -10.758 -16.047 -11.945 1 93.75 251 SER A C 1
ATOM 1976 O O . SER A 1 251 ? -11.148 -16.375 -10.828 1 93.75 251 SER A O 1
ATOM 1978 N N . GLN A 1 252 ? -10.531 -14.766 -12.289 1 93.56 252 GLN A N 1
ATOM 1979 C CA . GLN A 1 252 ? -10.781 -13.68 -11.352 1 93.56 252 GLN A CA 1
ATOM 1980 C C . GLN A 1 252 ? -12.133 -13.023 -11.617 1 93.56 252 GLN A C 1
ATOM 1982 O O . GLN A 1 252 ? -12.898 -12.781 -10.688 1 93.56 252 GLN A O 1
ATOM 1987 N N . VAL A 1 253 ? -12.453 -12.828 -12.875 1 92.5 253 VAL A N 1
ATOM 1988 C CA . VAL A 1 253 ? -13.664 -12.117 -13.266 1 92.5 253 VAL A CA 1
ATOM 1989 C C . VAL A 1 253 ? -14.891 -12.852 -12.734 1 92.5 253 VAL A C 1
ATOM 1991 O O . VAL A 1 253 ? -15.852 -12.227 -12.273 1 92.5 253 VAL A O 1
ATOM 1994 N N . GLN A 1 254 ? -14.82 -14.117 -12.758 1 90 254 GLN A N 1
ATOM 1995 C CA . GLN A 1 254 ? -15.977 -14.898 -12.32 1 90 254 GLN A CA 1
ATOM 1996 C C . GLN A 1 254 ? -16.25 -14.688 -10.836 1 90 254 GLN A C 1
ATOM 1998 O O . GLN A 1 254 ? -17.391 -14.844 -10.391 1 90 254 GLN A O 1
ATOM 2003 N N . ARG A 1 255 ? -15.305 -14.273 -10.07 1 87.5 255 ARG A N 1
ATOM 2004 C CA . ARG A 1 255 ? -15.461 -14.102 -8.633 1 87.5 255 ARG A CA 1
ATOM 2005 C C . ARG A 1 255 ? -16.266 -12.844 -8.312 1 87.5 255 ARG A C 1
ATOM 2007 O O . ARG A 1 255 ? -17.047 -12.82 -7.367 1 87.5 255 ARG A O 1
ATOM 2014 N N . TYR A 1 256 ? -15.977 -11.875 -8.953 1 82.12 256 TYR A N 1
ATOM 2015 C CA . TYR A 1 256 ? -16.688 -10.656 -8.586 1 82.12 256 TYR A CA 1
ATOM 2016 C C . TYR A 1 256 ? -18.031 -10.562 -9.312 1 82.12 256 TYR A C 1
ATOM 2018 O O . TYR A 1 256 ? -18.922 -9.82 -8.891 1 82.12 256 TYR A O 1
ATOM 2026 N N . LEU A 1 257 ? -18.266 -11.375 -10.383 1 83.56 257 LEU A N 1
ATOM 2027 C CA . LEU A 1 257 ? -19.594 -11.43 -11 1 83.56 257 LEU A CA 1
ATOM 2028 C C . LEU A 1 257 ? -20.578 -12.188 -10.117 1 83.56 257 LEU A C 1
ATOM 2030 O O . LEU A 1 257 ? -21.781 -12.117 -10.328 1 83.56 257 LEU A O 1
ATOM 2034 N N . SER A 1 258 ? -20.062 -12.766 -9.102 1 81.44 258 SER A N 1
ATOM 2035 C CA . SER A 1 258 ? -20.891 -13.523 -8.172 1 81.44 258 SER A CA 1
ATOM 2036 C C . SER A 1 258 ? -21.406 -12.641 -7.039 1 81.44 258 SER A C 1
ATOM 2038 O O . SER A 1 258 ? -22.141 -13.109 -6.16 1 81.44 258 SER A O 1
ATOM 2040 N N . GLY A 1 259 ? -21.109 -11.398 -7.074 1 83.12 259 GLY A N 1
ATOM 2041 C CA . GLY A 1 259 ? -21.547 -10.492 -6.027 1 83.12 259 GLY A CA 1
ATOM 2042 C C . GLY A 1 259 ? -23.016 -10.148 -6.105 1 83.12 259 GLY A C 1
ATOM 2043 O O . GLY A 1 259 ? -23.594 -10.125 -7.195 1 83.12 259 GLY A O 1
ATOM 2044 N N . SER A 1 260 ? -23.562 -9.789 -5 1 85 260 SER A N 1
ATOM 2045 C CA . SER A 1 260 ? -24.984 -9.461 -4.926 1 85 260 SER A CA 1
ATOM 2046 C C . SER A 1 260 ? -25.281 -8.133 -5.613 1 85 260 SER A C 1
ATOM 2048 O O . SER A 1 260 ? -26.406 -7.891 -6.055 1 85 260 SER A O 1
ATOM 2050 N N . SER A 1 261 ? -24.234 -7.297 -5.684 1 86.19 261 SER A N 1
ATOM 2051 C CA . SER A 1 261 ? -24.359 -6.016 -6.367 1 86.19 261 SER A CA 1
ATOM 2052 C C . SER A 1 261 ? -23 -5.547 -6.895 1 86.19 261 SER A C 1
ATOM 2054 O O . SER A 1 261 ? -21.969 -6.102 -6.531 1 86.19 261 SER A O 1
ATOM 2056 N N . LEU A 1 262 ? -23.125 -4.613 -7.836 1 87.31 262 LEU A N 1
ATOM 2057 C CA . LEU A 1 262 ? -21.922 -4.016 -8.383 1 87.31 262 LEU A CA 1
ATOM 2058 C C . LEU A 1 262 ? -21.031 -3.451 -7.277 1 87.31 262 LEU A C 1
ATOM 2060 O O . LEU A 1 262 ? -19.812 -3.629 -7.297 1 87.31 262 LEU A O 1
ATOM 2064 N N . THR A 1 263 ? -21.641 -2.846 -6.332 1 84.81 263 THR A N 1
ATOM 2065 C CA . THR A 1 263 ? -20.891 -2.195 -5.254 1 84.81 263 THR A CA 1
ATOM 2066 C C . THR A 1 263 ? -20.203 -3.23 -4.371 1 84.81 263 THR A C 1
ATOM 2068 O O . THR A 1 263 ? -19.078 -3.012 -3.92 1 84.81 263 THR A O 1
ATOM 2071 N N . GLN A 1 264 ? -20.891 -4.324 -4.09 1 86.19 264 GLN A N 1
ATOM 2072 C CA . GLN A 1 264 ? -20.281 -5.402 -3.311 1 86.19 264 GLN A CA 1
ATOM 2073 C C . GLN A 1 264 ? -19.078 -5.984 -4.027 1 86.19 264 GLN A C 1
ATOM 2075 O O . GLN A 1 264 ? -18.047 -6.273 -3.396 1 86.19 264 GLN A O 1
ATOM 2080 N N . SER A 1 265 ? -19.203 -6.133 -5.305 1 89.31 265 SER A N 1
ATOM 2081 C CA . SER A 1 265 ? -18.094 -6.648 -6.102 1 89.31 265 SER A CA 1
ATOM 2082 C C . SER A 1 265 ? -16.922 -5.68 -6.105 1 89.31 265 SER A C 1
ATOM 2084 O O . SER A 1 265 ? -15.766 -6.098 -5.98 1 89.31 265 SER A O 1
ATOM 2086 N N . ARG A 1 266 ? -17.266 -4.391 -6.227 1 90.31 266 ARG A N 1
ATOM 2087 C CA . ARG A 1 266 ? -16.234 -3.365 -6.168 1 90.31 266 ARG A CA 1
ATOM 2088 C C . ARG A 1 266 ? -15.484 -3.412 -4.84 1 90.31 266 ARG A C 1
ATOM 2090 O O . ARG A 1 266 ? -14.258 -3.309 -4.805 1 90.31 266 ARG A O 1
ATOM 2097 N N . MET A 1 267 ? -16.266 -3.602 -3.826 1 88.94 267 MET A N 1
ATOM 2098 C CA . MET A 1 267 ? -15.703 -3.619 -2.482 1 88.94 267 MET A CA 1
ATOM 2099 C C . MET A 1 267 ? -14.758 -4.805 -2.307 1 88.94 267 MET A C 1
ATOM 2101 O O . MET A 1 267 ? -13.727 -4.688 -1.653 1 88.94 267 MET A O 1
ATOM 2105 N N . GLY A 1 268 ? -15.188 -5.891 -2.82 1 90.44 268 GLY A N 1
ATOM 2106 C CA . GLY A 1 268 ? -14.32 -7.051 -2.762 1 90.44 268 GLY A CA 1
ATOM 2107 C C . GLY A 1 268 ? -12.992 -6.84 -3.471 1 90.44 268 GLY A C 1
ATOM 2108 O O . GLY A 1 268 ? -11.938 -7.203 -2.947 1 90.44 268 GLY A O 1
ATOM 2109 N N . LEU A 1 269 ? -13.086 -6.234 -4.582 1 91.56 269 LEU A N 1
ATOM 2110 C CA . LEU A 1 269 ? -11.883 -5.945 -5.355 1 91.56 269 LEU A CA 1
ATOM 2111 C C . LEU A 1 269 ? -10.977 -4.969 -4.613 1 91.56 269 LEU A C 1
ATOM 2113 O O . LEU A 1 269 ? -9.758 -5.156 -4.578 1 91.56 269 LEU A O 1
ATOM 2117 N N . MET A 1 270 ? -11.539 -4.008 -4.051 1 90.5 270 MET A N 1
ATOM 2118 C CA . MET A 1 270 ? -10.766 -2.996 -3.34 1 90.5 270 MET A CA 1
ATOM 2119 C C . MET A 1 270 ? -10.125 -3.582 -2.084 1 90.5 270 MET A C 1
ATOM 2121 O O . MET A 1 270 ? -9.016 -3.201 -1.71 1 90.5 270 MET A O 1
ATOM 2125 N N . MET A 1 271 ? -10.852 -4.41 -1.438 1 89.69 271 MET A N 1
ATOM 2126 C CA . MET A 1 271 ? -10.273 -5.082 -0.275 1 89.69 271 MET A CA 1
ATOM 2127 C C . MET A 1 271 ? -9.023 -5.859 -0.659 1 89.69 271 MET A C 1
ATOM 2129 O O . MET A 1 271 ? -8.023 -5.836 0.067 1 89.69 271 MET A O 1
ATOM 2133 N N . ASN A 1 272 ? -9.148 -6.523 -1.764 1 91.06 272 ASN A N 1
ATOM 2134 C CA . ASN A 1 272 ? -7.969 -7.207 -2.271 1 91.06 272 ASN A CA 1
ATOM 2135 C C . ASN A 1 272 ? -6.816 -6.238 -2.504 1 91.06 272 ASN A C 1
ATOM 2137 O O . ASN A 1 272 ? -5.668 -6.539 -2.166 1 91.06 272 ASN A O 1
ATOM 2141 N N . GLY A 1 273 ? -7.105 -5.121 -3.061 1 91.12 273 GLY A N 1
ATOM 2142 C CA . GLY A 1 273 ? -6.09 -4.109 -3.295 1 91.12 273 GLY A CA 1
ATOM 2143 C C . GLY A 1 273 ? -5.422 -3.629 -2.02 1 91.12 273 GLY A C 1
ATOM 2144 O O . GLY A 1 273 ? -4.23 -3.311 -2.018 1 91.12 273 GLY A O 1
ATOM 2145 N N . LEU A 1 274 ? -6.109 -3.621 -0.958 1 91.06 274 LEU A N 1
ATOM 2146 C CA . LEU A 1 274 ? -5.613 -3.082 0.302 1 91.06 274 LEU A CA 1
ATOM 2147 C C . LEU A 1 274 ? -4.832 -4.141 1.075 1 91.06 274 LEU A C 1
ATOM 2149 O O . LEU A 1 274 ? -3.859 -3.82 1.762 1 91.06 274 LEU A O 1
ATOM 2153 N N . LEU A 1 275 ? -5.199 -5.418 0.916 1 90.31 275 LEU A N 1
ATOM 2154 C CA . LEU A 1 275 ? -4.66 -6.441 1.808 1 90.31 275 LEU A CA 1
ATOM 2155 C C . LEU A 1 275 ? -3.539 -7.219 1.126 1 90.31 275 LEU A C 1
ATOM 2157 O O . LEU A 1 275 ? -2.768 -7.914 1.79 1 90.31 275 LEU A O 1
ATOM 2161 N N . LYS A 1 276 ? -3.479 -7.09 -0.137 1 90.44 276 LYS A N 1
ATOM 2162 C CA . LYS A 1 276 ? -2.51 -7.91 -0.859 1 90.44 276 LYS A CA 1
ATOM 2163 C C . LYS A 1 276 ? -1.079 -7.512 -0.507 1 90.44 276 LYS A C 1
ATOM 2165 O O . LYS A 1 276 ? -0.226 -8.375 -0.282 1 90.44 276 LYS A O 1
ATOM 2170 N N . VAL A 1 277 ? -0.823 -6.27 -0.477 1 88 277 VAL A N 1
ATOM 2171 C CA . VAL A 1 277 ? 0.531 -5.797 -0.21 1 88 277 VAL A CA 1
ATOM 2172 C C . VAL A 1 277 ? 0.954 -6.207 1.199 1 88 277 VAL A C 1
ATOM 2174 O O . VAL A 1 277 ? 2.023 -6.793 1.388 1 88 277 VAL A O 1
ATOM 2177 N N . PRO A 1 278 ? 0.109 -6 2.195 1 87.38 278 PRO A N 1
ATOM 2178 C CA . PRO A 1 278 ? 0.456 -6.48 3.537 1 87.38 278 PRO A CA 1
ATOM 2179 C C . PRO A 1 278 ? 0.656 -7.992 3.592 1 87.38 278 PRO A C 1
ATOM 2181 O O . PRO A 1 278 ? 1.554 -8.477 4.285 1 87.38 278 PRO A O 1
ATOM 2184 N N . MET A 1 279 ? -0.157 -8.664 2.893 1 90.94 279 MET A N 1
ATOM 2185 C CA . MET A 1 279 ? -0.029 -10.125 2.881 1 90.94 279 MET A CA 1
ATOM 2186 C C . MET A 1 279 ? 1.319 -10.547 2.309 1 90.94 279 MET A C 1
ATOM 2188 O O . MET A 1 279 ? 2.014 -11.375 2.895 1 90.94 279 MET A O 1
ATOM 2192 N N . GLN A 1 280 ? 1.627 -9.977 1.202 1 92.56 280 GLN A N 1
ATOM 2193 C CA . GLN A 1 280 ? 2.896 -10.312 0.565 1 92.56 280 GLN A CA 1
ATOM 2194 C C . GLN A 1 280 ? 4.078 -9.891 1.435 1 92.56 280 GLN A C 1
ATOM 2196 O O . GLN A 1 280 ? 5.105 -10.57 1.462 1 92.56 280 GLN A O 1
ATOM 2201 N N . PHE A 1 281 ? 3.943 -8.805 2.135 1 89.75 281 PHE A N 1
ATOM 2202 C CA . PHE A 1 281 ? 4.984 -8.344 3.047 1 89.75 281 PHE A CA 1
ATOM 2203 C C . PHE A 1 281 ? 5.254 -9.375 4.133 1 89.75 281 PHE A C 1
ATOM 2205 O O . PHE A 1 281 ? 6.406 -9.688 4.43 1 89.75 281 PHE A O 1
ATOM 2212 N N . ILE A 1 282 ? 4.258 -9.898 4.703 1 91.62 282 ILE A N 1
ATOM 2213 C CA . ILE A 1 282 ? 4.383 -10.867 5.785 1 91.62 282 ILE A CA 1
ATOM 2214 C C . ILE A 1 282 ? 5.109 -12.109 5.281 1 91.62 282 ILE A C 1
ATOM 2216 O O . ILE A 1 282 ? 6.027 -12.609 5.934 1 91.62 282 ILE A O 1
ATOM 2220 N N . ILE A 1 283 ? 4.742 -12.539 4.133 1 94.69 283 ILE A N 1
ATOM 2221 C CA . ILE A 1 283 ? 5.312 -13.766 3.576 1 94.69 283 ILE A CA 1
ATOM 2222 C C . ILE A 1 283 ? 6.785 -13.547 3.252 1 94.69 283 ILE A C 1
ATOM 2224 O O . ILE A 1 283 ? 7.633 -14.383 3.568 1 94.69 283 ILE A O 1
ATOM 2228 N N . LEU A 1 284 ? 7.117 -12.398 2.643 1 94.62 284 LEU A N 1
ATOM 2229 C CA . LEU A 1 284 ? 8.508 -12.062 2.338 1 94.62 284 LEU A CA 1
ATOM 2230 C C . LEU A 1 284 ? 9.32 -11.914 3.617 1 94.62 284 LEU A C 1
ATOM 2232 O O . LEU A 1 284 ? 10.469 -12.367 3.678 1 94.62 284 LEU A O 1
ATOM 2236 N N . PHE A 1 285 ? 8.695 -11.305 4.59 1 93.56 285 PHE A N 1
ATOM 2237 C CA . PHE A 1 285 ? 9.375 -11.078 5.863 1 93.56 285 PHE A CA 1
ATOM 2238 C C . PHE A 1 285 ? 9.734 -12.398 6.527 1 93.56 285 PHE A C 1
ATOM 2240 O O . PHE A 1 285 ? 10.805 -12.523 7.129 1 93.56 285 PHE A O 1
ATOM 2247 N N . ILE A 1 286 ? 8.875 -13.344 6.434 1 95.81 286 ILE A N 1
ATOM 2248 C CA . ILE A 1 286 ? 9.148 -14.664 6.973 1 95.81 286 ILE A CA 1
ATOM 2249 C C . ILE A 1 286 ? 10.367 -15.266 6.273 1 95.81 286 ILE A C 1
ATOM 2251 O O . ILE A 1 286 ? 11.227 -15.867 6.918 1 95.81 286 ILE A O 1
ATOM 2255 N N . GLY A 1 287 ? 10.438 -15.094 4.945 1 96.62 287 GLY A N 1
ATOM 2256 C CA . GLY A 1 287 ? 11.609 -15.547 4.203 1 96.62 287 GLY A CA 1
ATOM 2257 C C . GLY A 1 287 ? 12.898 -14.898 4.676 1 96.62 287 GLY A C 1
ATOM 2258 O O . GLY A 1 287 ? 13.93 -15.562 4.773 1 96.62 287 GLY A O 1
ATOM 2259 N N . VAL A 1 288 ? 12.852 -13.625 4.996 1 95.38 288 VAL A N 1
ATOM 2260 C CA . VAL A 1 288 ? 14.016 -12.891 5.48 1 95.38 288 VAL A CA 1
ATOM 2261 C C . VAL A 1 288 ? 14.422 -13.422 6.855 1 95.38 288 VAL A C 1
ATOM 2263 O O . VAL A 1 288 ? 15.617 -13.547 7.148 1 95.38 288 VAL A O 1
ATOM 2266 N N . MET A 1 289 ? 13.406 -13.711 7.676 1 96 289 MET A N 1
ATOM 2267 C CA . MET A 1 289 ? 13.719 -14.258 8.992 1 96 289 MET A CA 1
ATOM 2268 C C . MET A 1 289 ? 14.336 -15.641 8.883 1 96 289 MET A C 1
ATOM 2270 O O . MET A 1 289 ? 15.203 -16.016 9.688 1 96 289 MET A O 1
ATOM 2274 N N . VAL A 1 290 ? 13.906 -16.375 7.883 1 97.44 290 VAL A N 1
ATOM 2275 C CA . VAL A 1 290 ? 14.531 -17.672 7.629 1 97.44 290 VAL A CA 1
ATOM 2276 C C . VAL A 1 290 ? 15.977 -17.469 7.195 1 97.44 290 VAL A C 1
ATOM 2278 O O . VAL A 1 290 ? 16.859 -18.25 7.574 1 97.44 290 VAL A O 1
ATOM 2281 N N . PHE A 1 291 ? 16.234 -16.453 6.418 1 97 291 PHE A N 1
ATOM 2282 C CA . PHE A 1 291 ? 17.594 -16.109 6.035 1 97 291 PHE A CA 1
ATOM 2283 C C . PHE A 1 291 ? 18.453 -15.828 7.266 1 97 291 PHE A C 1
ATOM 2285 O O . PHE A 1 291 ? 19.562 -16.344 7.383 1 97 291 PHE A O 1
ATOM 2292 N N . VAL A 1 292 ? 17.891 -15.055 8.148 1 96.12 292 VAL A N 1
ATOM 2293 C CA . VAL A 1 292 ? 18.625 -14.719 9.367 1 96.12 292 VAL A CA 1
ATOM 2294 C C . VAL A 1 292 ? 18.875 -15.984 10.188 1 96.12 292 VAL A C 1
ATOM 2296 O O . VAL A 1 292 ? 19.953 -16.172 10.742 1 96.12 292 VAL A O 1
ATOM 2299 N N . PHE A 1 293 ? 17.891 -16.828 10.219 1 97.38 293 PHE A N 1
ATOM 2300 C CA . PHE A 1 293 ? 18 -18.094 10.93 1 97.38 293 PHE A CA 1
ATOM 2301 C C . PHE A 1 293 ? 19.188 -18.906 10.422 1 97.38 293 PHE A C 1
ATOM 2303 O O . PHE A 1 293 ? 20 -19.391 11.211 1 97.38 293 PHE A O 1
ATOM 2310 N N . TYR A 1 294 ? 19.391 -18.906 9.172 1 97 294 TYR A N 1
ATOM 2311 C CA . TYR A 1 294 ? 20.438 -19.734 8.555 1 97 294 TYR A CA 1
ATOM 2312 C C . TYR A 1 294 ? 21.797 -19.047 8.617 1 97 294 TYR A C 1
ATOM 2314 O O . TYR A 1 294 ? 22.797 -19.578 8.148 1 97 294 TYR A O 1
ATOM 2322 N N . GLN A 1 295 ? 21.797 -17.812 9.156 1 95.94 295 GLN A N 1
ATOM 2323 C CA . GLN A 1 295 ? 23.078 -17.203 9.484 1 95.94 295 GLN A CA 1
ATOM 2324 C C . GLN A 1 295 ? 23.641 -17.766 10.789 1 95.94 295 GLN A C 1
ATOM 2326 O O . GLN A 1 295 ? 24.844 -17.703 11.039 1 95.94 295 GLN A O 1
ATOM 2331 N N . TYR A 1 296 ? 22.812 -18.344 11.555 1 96.06 296 TYR A N 1
ATOM 2332 C CA . TYR A 1 296 ? 23.219 -18.844 12.867 1 96.06 296 TYR A CA 1
ATOM 2333 C C . TYR A 1 296 ? 23.172 -20.375 12.906 1 96.06 296 TYR A C 1
ATOM 2335 O O . TYR A 1 296 ? 23.859 -21 13.711 1 96.06 296 TYR A O 1
ATOM 2343 N N . PHE A 1 297 ? 22.344 -20.938 12.125 1 96.62 297 PHE A N 1
ATOM 2344 C CA . PHE A 1 297 ? 22.281 -22.391 11.945 1 96.62 297 PHE A CA 1
ATOM 2345 C C . PHE A 1 297 ? 22.672 -22.766 10.523 1 96.62 297 PHE A C 1
ATOM 2347 O O . PHE A 1 297 ? 22.047 -22.344 9.555 1 96.62 297 PHE A O 1
ATOM 2354 N N . GLN A 1 298 ? 23.672 -23.547 10.391 1 95.75 298 GLN A N 1
ATOM 2355 C CA . GLN A 1 298 ? 24.25 -23.828 9.086 1 95.75 298 GLN A CA 1
ATOM 2356 C C . GLN A 1 298 ? 23.203 -24.422 8.141 1 95.75 298 GLN A C 1
ATOM 2358 O O . GLN A 1 298 ? 22.609 -25.469 8.422 1 95.75 298 GLN A O 1
ATOM 2363 N N . PRO A 1 299 ? 22.938 -23.703 7.086 1 95.62 299 PRO A N 1
ATOM 2364 C CA . PRO A 1 299 ? 22.047 -24.266 6.07 1 95.62 299 PRO A CA 1
ATOM 2365 C C . PRO A 1 299 ? 22.703 -25.359 5.242 1 95.62 299 PRO A C 1
ATOM 2367 O O . 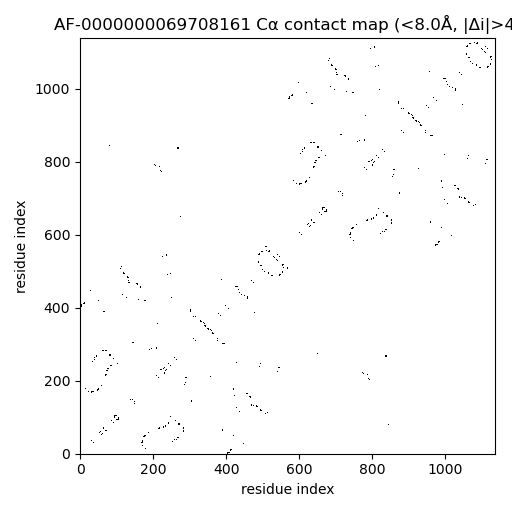PRO A 1 299 ? 23.938 -25.469 5.219 1 95.62 299 PRO A O 1
ATOM 2370 N N . PRO A 1 300 ? 21.891 -26.219 4.637 1 93.94 300 PRO A N 1
ATOM 2371 C CA . PRO A 1 300 ? 22.5 -27.109 3.641 1 93.94 300 PRO A CA 1
ATOM 2372 C C . PRO A 1 300 ? 23.078 -26.344 2.453 1 93.94 300 PRO A C 1
ATOM 2374 O O . PRO A 1 300 ? 22.656 -25.219 2.164 1 93.94 300 PRO A O 1
ATOM 2377 N N . ILE A 1 301 ? 24.078 -26.922 1.788 1 94.38 301 ILE A N 1
ATOM 2378 C CA . ILE A 1 301 ? 24.656 -26.266 0.615 1 94.38 301 ILE A CA 1
ATOM 2379 C C . ILE A 1 301 ? 23.594 -26.109 -0.468 1 94.38 301 ILE A C 1
ATOM 2381 O O . ILE A 1 301 ? 23.516 -25.078 -1.123 1 94.38 301 ILE A O 1
ATOM 2385 N N . ILE A 1 302 ? 22.891 -27.188 -0.613 1 92.75 302 ILE A N 1
ATOM 2386 C CA . ILE A 1 302 ? 21.734 -27.25 -1.515 1 92.75 302 ILE A CA 1
ATOM 2387 C C . ILE A 1 302 ? 20.5 -27.703 -0.747 1 92.75 302 ILE A C 1
ATOM 2389 O O . ILE A 1 302 ? 20.531 -28.734 -0.069 1 92.75 302 ILE A O 1
ATOM 2393 N N . PHE A 1 303 ? 19.422 -27 -0.864 1 91.31 303 PHE A N 1
ATOM 2394 C CA . PHE A 1 303 ? 18.234 -27.266 -0.063 1 91.31 303 PHE A CA 1
ATOM 2395 C C . PHE A 1 303 ? 17.453 -28.453 -0.62 1 91.31 303 PHE A C 1
ATOM 2397 O O . PHE A 1 303 ? 16.688 -29.094 0.103 1 91.31 303 PHE A O 1
ATOM 2404 N N . ASN A 1 304 ? 17.656 -28.719 -1.872 1 86.25 304 ASN A N 1
ATOM 2405 C CA . ASN A 1 304 ? 17.078 -29.938 -2.461 1 86.25 304 ASN A CA 1
ATOM 2406 C C . ASN A 1 304 ? 17.812 -31.188 -1.999 1 86.25 304 ASN A C 1
ATOM 2408 O O . ASN A 1 304 ? 18.844 -31.562 -2.58 1 86.25 304 ASN A O 1
ATOM 2412 N N . LYS A 1 305 ? 17.297 -31.875 -1.165 1 81.62 305 LYS A N 1
ATOM 2413 C CA . LYS A 1 305 ? 17.953 -33 -0.496 1 81.62 305 LYS A CA 1
ATOM 2414 C C . LYS A 1 305 ? 18.188 -34.156 -1.462 1 81.62 305 LYS A C 1
ATOM 2416 O O . LYS A 1 305 ? 19.141 -34.906 -1.315 1 81.62 305 LYS A O 1
ATOM 2421 N N . VAL A 1 306 ? 17.344 -34.281 -2.389 1 80.38 306 VAL A N 1
ATOM 2422 C CA . VAL A 1 306 ? 17.438 -35.406 -3.332 1 80.38 306 VAL A CA 1
ATOM 2423 C C . VAL A 1 306 ? 18.719 -35.281 -4.148 1 80.38 306 VAL A C 1
ATOM 2425 O O . VAL A 1 306 ? 19.406 -36.281 -4.387 1 80.38 306 VAL A O 1
ATOM 2428 N N . GLN A 1 307 ? 19.016 -34.062 -4.504 1 82.75 307 GLN A N 1
ATOM 2429 C CA . GLN A 1 307 ? 20.203 -33.844 -5.324 1 82.75 307 GLN A CA 1
ATOM 2430 C C . GLN A 1 307 ? 21.469 -34.094 -4.527 1 82.75 307 GLN A C 1
ATOM 2432 O O . GLN A 1 307 ? 22.422 -34.688 -5.047 1 82.75 307 GLN A O 1
ATOM 2437 N N . THR A 1 308 ? 21.469 -33.719 -3.314 1 87.19 308 THR A N 1
ATOM 2438 C CA . THR A 1 308 ? 22.656 -33.875 -2.49 1 87.19 308 THR A CA 1
ATOM 2439 C C . THR A 1 308 ? 22.828 -35.344 -2.096 1 87.19 308 THR A C 1
ATOM 2441 O O . THR A 1 308 ? 23.938 -35.875 -2.002 1 87.19 308 THR A O 1
ATOM 2444 N N . GLU A 1 309 ? 21.734 -36 -1.856 1 86.81 309 GLU A N 1
ATOM 2445 C CA . GLU A 1 309 ? 21.797 -37.438 -1.553 1 86.81 309 GLU A CA 1
ATOM 2446 C C . GLU A 1 309 ? 22.312 -38.25 -2.748 1 86.81 309 GLU A C 1
ATOM 2448 O O . GLU A 1 309 ? 23.062 -39.188 -2.58 1 86.81 309 GLU A O 1
ATOM 2453 N N . GLN A 1 310 ? 21.906 -37.812 -3.9 1 87.44 310 GLN A N 1
ATOM 2454 C CA . GLN A 1 310 ? 22.391 -38.438 -5.113 1 87.44 310 GLN A CA 1
ATOM 2455 C C . GLN A 1 310 ? 23.891 -38.25 -5.293 1 87.44 310 GLN A C 1
ATOM 2457 O O . GLN A 1 310 ? 24.594 -39.125 -5.766 1 87.44 310 GLN A O 1
ATOM 2462 N N . LEU A 1 311 ? 24.359 -37.125 -4.93 1 91.06 311 LEU A N 1
ATOM 2463 C CA . LEU A 1 311 ? 25.781 -36.844 -5.016 1 91.06 311 LEU A CA 1
ATOM 2464 C C . LEU A 1 311 ? 26.562 -37.688 -4.031 1 91.06 311 LEU A C 1
ATOM 2466 O O . LEU A 1 311 ? 27.672 -38.125 -4.34 1 91.06 311 LEU A O 1
ATOM 2470 N N . GLU A 1 312 ? 26.062 -37.875 -2.869 1 91.94 312 GLU A N 1
ATOM 2471 C CA . GLU A 1 312 ? 26.719 -38.656 -1.825 1 91.94 312 GLU A CA 1
ATOM 2472 C C . GLU A 1 312 ? 26.859 -40.094 -2.232 1 91.94 312 GLU A C 1
ATOM 2474 O O . GLU A 1 312 ? 27.734 -40.812 -1.736 1 91.94 312 GLU A O 1
ATOM 2479 N N . ASN A 1 313 ? 26.016 -40.531 -3.139 1 91.88 313 ASN A N 1
ATOM 2480 C CA . ASN A 1 313 ? 26.047 -41.906 -3.604 1 91.88 313 ASN A CA 1
ATOM 2481 C C . ASN A 1 313 ? 26.625 -42 -5.012 1 91.88 313 ASN A C 1
ATOM 2483 O O . ASN A 1 313 ? 26.438 -43.031 -5.688 1 91.88 313 ASN A O 1
ATOM 2487 N N . SER A 1 314 ? 27.25 -40.969 -5.43 1 93.5 314 SER A N 1
ATOM 2488 C CA . SER A 1 314 ? 27.797 -40.938 -6.781 1 93.5 314 SER A CA 1
ATOM 2489 C C . SER A 1 314 ? 29.312 -40.969 -6.766 1 93.5 314 SER A C 1
ATOM 2491 O O . SER A 1 314 ? 29.922 -41.125 -5.703 1 93.5 314 SER A O 1
ATOM 2493 N N . ALA A 1 315 ? 29.984 -40.875 -7.957 1 93.31 315 ALA A N 1
ATOM 2494 C CA . ALA A 1 315 ? 31.438 -40.844 -8.117 1 93.31 315 ALA A CA 1
ATOM 2495 C C . ALA A 1 315 ? 32.031 -39.531 -7.617 1 93.31 315 ALA A C 1
ATOM 2497 O O . ALA A 1 315 ? 33.219 -39.406 -7.383 1 93.31 315 ALA A O 1
ATOM 2498 N N . PHE A 1 316 ? 31.141 -38.594 -7.348 1 94.38 316 PHE A N 1
ATOM 2499 C CA . PHE A 1 316 ? 31.609 -37.281 -6.973 1 94.38 316 PHE A CA 1
ATOM 2500 C C . PHE A 1 316 ? 31.484 -37.062 -5.469 1 94.38 316 PHE A C 1
ATOM 2502 O O . PHE A 1 316 ? 31.516 -35.906 -4.992 1 94.38 316 PHE A O 1
ATOM 2509 N N . LYS A 1 317 ? 31.344 -38.094 -4.73 1 94.62 317 LYS A N 1
ATOM 2510 C CA . LYS A 1 317 ? 31.141 -38.062 -3.285 1 94.62 317 LYS A CA 1
ATOM 2511 C C . LYS A 1 317 ? 32.281 -37.344 -2.586 1 94.62 317 LYS A C 1
ATOM 2513 O O . LYS A 1 317 ? 32.062 -36.469 -1.73 1 94.62 317 LYS A O 1
ATOM 2518 N N . GLU A 1 318 ? 33.531 -37.688 -2.939 1 94.5 318 GLU A N 1
ATOM 2519 C CA . GLU A 1 318 ? 34.688 -37.125 -2.271 1 94.5 318 GLU A CA 1
ATOM 2520 C C . GLU A 1 318 ? 34.781 -35.625 -2.527 1 94.5 318 GLU A C 1
ATOM 2522 O O . GLU A 1 318 ? 35.094 -34.844 -1.613 1 94.5 318 GLU A O 1
ATOM 2527 N N . ASP A 1 319 ? 34.562 -35.219 -3.758 1 95.81 319 ASP A N 1
ATOM 2528 C CA . ASP A 1 319 ? 34.562 -33.812 -4.094 1 95.81 319 ASP A CA 1
ATOM 2529 C C . ASP A 1 319 ? 33.469 -33.062 -3.307 1 95.81 319 ASP A C 1
ATOM 2531 O O . ASP A 1 319 ? 33.719 -31.953 -2.828 1 95.81 319 ASP A O 1
ATOM 2535 N N . TYR A 1 320 ? 32.344 -33.656 -3.188 1 95.81 320 TYR A N 1
ATOM 2536 C CA . TYR A 1 320 ? 31.25 -33.062 -2.477 1 95.81 320 TYR A CA 1
ATOM 2537 C C . TYR A 1 320 ? 31.562 -32.906 -0.995 1 95.81 320 TYR A C 1
ATOM 2539 O O . TYR A 1 320 ? 31.25 -31.859 -0.394 1 95.81 320 TYR A O 1
ATOM 2547 N N . LEU A 1 321 ? 32.219 -33.875 -0.426 1 95.19 321 LEU A N 1
ATOM 2548 C CA . LEU A 1 321 ? 32.594 -33.844 0.989 1 95.19 321 LEU A CA 1
ATOM 2549 C C . LEU A 1 321 ? 33.594 -32.75 1.268 1 95.19 321 LEU A C 1
ATOM 2551 O O . LEU A 1 321 ? 33.531 -32.094 2.312 1 95.19 321 LEU A O 1
ATOM 2555 N N . LEU A 1 322 ? 34.469 -32.531 0.347 1 95.75 322 LEU A N 1
ATOM 2556 C CA . LEU A 1 322 ? 35.438 -31.484 0.49 1 95.75 322 LEU A CA 1
ATOM 2557 C C . LEU A 1 322 ? 34.781 -30.109 0.477 1 95.75 322 LEU A C 1
ATOM 2559 O O . LEU A 1 322 ? 35.125 -29.234 1.271 1 95.75 322 LEU A O 1
ATOM 2563 N N . LEU A 1 323 ? 33.844 -29.984 -0.448 1 96.69 323 LEU A N 1
ATOM 2564 C CA . LEU A 1 323 ? 33.125 -28.719 -0.547 1 96.69 323 LEU A CA 1
ATOM 2565 C C . LEU A 1 323 ? 32.281 -28.5 0.689 1 96.69 323 LEU A C 1
ATOM 2567 O O . LEU A 1 323 ? 32.094 -27.359 1.127 1 96.69 323 LEU A O 1
ATOM 2571 N N . GLN A 1 324 ? 31.75 -29.531 1.252 1 95.81 324 GLN A N 1
ATOM 2572 C CA . GLN A 1 324 ? 30.953 -29.438 2.471 1 95.81 324 GLN A CA 1
ATOM 2573 C C . GLN A 1 324 ? 31.797 -28.938 3.639 1 95.81 324 GLN A C 1
ATOM 2575 O O . GLN A 1 324 ? 31.328 -28.125 4.441 1 95.81 324 GLN A O 1
ATOM 2580 N N . GLU A 1 325 ? 33 -29.422 3.703 1 96.31 325 GLU A N 1
ATOM 2581 C CA . GLU A 1 325 ? 33.875 -28.984 4.77 1 96.31 325 GLU A CA 1
ATOM 2582 C C . GLU A 1 325 ? 34.281 -27.516 4.602 1 96.31 325 GLU A C 1
ATOM 2584 O O . GLU A 1 325 ? 34.375 -26.781 5.586 1 96.31 325 GLU A O 1
ATOM 2589 N N . GLU A 1 326 ? 34.531 -27.188 3.385 1 96.81 326 GLU A N 1
ATOM 2590 C CA . GLU A 1 326 ? 34.844 -25.781 3.105 1 96.81 326 GLU A CA 1
ATOM 2591 C C . GLU A 1 326 ? 33.656 -24.875 3.451 1 96.81 326 GLU A C 1
ATOM 2593 O O . GLU A 1 326 ? 33.844 -23.781 3.977 1 96.81 326 GLU A O 1
ATOM 2598 N N . PHE A 1 327 ? 32.5 -25.344 3.104 1 97.25 327 PHE A N 1
ATOM 2599 C CA . PHE A 1 327 ? 31.297 -24.594 3.383 1 97.25 327 PHE A CA 1
ATOM 2600 C C . PHE A 1 327 ? 31.094 -24.406 4.883 1 97.25 327 PHE A C 1
ATOM 2602 O O . PHE A 1 327 ? 30.766 -23.312 5.344 1 97.25 327 PHE A O 1
ATOM 2609 N N . LYS A 1 328 ? 31.344 -25.438 5.605 1 96.44 328 LYS A N 1
ATOM 2610 C CA . LYS A 1 328 ? 31.219 -25.422 7.059 1 96.44 328 LYS A CA 1
ATOM 2611 C C . LYS A 1 328 ? 32.188 -24.438 7.684 1 96.44 328 LYS A C 1
ATOM 2613 O O . LYS A 1 328 ? 31.828 -23.656 8.57 1 96.44 328 LYS A O 1
ATOM 2618 N N . GLN A 1 329 ? 33.438 -24.453 7.211 1 96.5 329 GLN A N 1
ATOM 2619 C CA . GLN A 1 329 ? 34.469 -23.547 7.73 1 96.5 329 GLN A CA 1
ATOM 2620 C C . GLN A 1 329 ? 34.125 -22.094 7.441 1 96.5 329 GLN A C 1
ATOM 2622 O O . GLN A 1 329 ? 34.219 -21.234 8.32 1 96.5 329 GLN A O 1
ATOM 2627 N N . THR A 1 330 ? 33.688 -21.891 6.23 1 97.12 330 THR A N 1
ATOM 2628 C CA . THR A 1 330 ? 33.312 -20.531 5.832 1 97.12 330 THR A CA 1
ATOM 2629 C C . THR A 1 330 ? 32.125 -20.031 6.648 1 97.12 330 THR A C 1
ATOM 2631 O O . THR A 1 330 ? 32.094 -18.859 7.031 1 97.12 330 THR A O 1
ATOM 2634 N N . PHE A 1 331 ? 31.234 -20.906 6.898 1 96.94 331 PHE A N 1
ATOM 2635 C CA . PHE A 1 331 ? 30.047 -20.562 7.684 1 96.94 331 PHE A CA 1
ATOM 2636 C C . PHE A 1 331 ? 30.438 -20.156 9.102 1 96.94 331 PHE A C 1
ATOM 2638 O O . PHE A 1 331 ? 29.938 -19.156 9.625 1 96.94 331 PHE A O 1
ATOM 2645 N N . GLN A 1 332 ? 31.312 -20.859 9.719 1 96.25 332 GLN A N 1
ATOM 2646 C CA . GLN A 1 332 ? 31.75 -20.578 11.078 1 96.25 332 GLN A CA 1
ATOM 2647 C C . GLN A 1 332 ? 32.469 -19.234 11.164 1 96.25 332 GLN A C 1
ATOM 2649 O O . GLN A 1 332 ? 32.25 -18.484 12.109 1 96.25 332 GLN A O 1
ATOM 2654 N N . GLU A 1 333 ? 33.25 -19 10.172 1 96.12 333 GLU A N 1
ATOM 2655 C CA . GLU A 1 333 ? 33.969 -17.734 10.125 1 96.12 333 GLU A CA 1
ATOM 2656 C C . GLU A 1 333 ? 33 -16.562 9.961 1 96.12 333 GLU A C 1
ATOM 2658 O O . GLU A 1 333 ? 33.156 -15.523 10.602 1 96.12 333 GLU A O 1
ATOM 2663 N N . LYS A 1 334 ? 32.031 -16.766 9.07 1 96.12 334 LYS A N 1
ATOM 2664 C CA . LYS A 1 334 ? 31.047 -15.734 8.836 1 96.12 334 LYS A CA 1
ATOM 2665 C C . LYS A 1 334 ? 30.219 -15.477 10.094 1 96.12 334 LYS A C 1
ATOM 2667 O O . LYS A 1 334 ? 29.891 -14.336 10.414 1 96.12 334 LYS A O 1
ATOM 2672 N N . ASN A 1 335 ? 29.891 -16.562 10.773 1 94.38 335 ASN A N 1
ATOM 2673 C CA . ASN A 1 335 ? 29.125 -16.469 12.008 1 94.38 335 ASN A CA 1
ATOM 2674 C C . ASN A 1 335 ? 29.859 -15.648 13.062 1 94.38 335 ASN A C 1
ATOM 2676 O O . ASN A 1 335 ? 29.234 -14.875 13.797 1 94.38 335 ASN A O 1
ATOM 2680 N N . GLN A 1 336 ? 31.125 -15.805 13.125 1 94.19 336 GLN A N 1
ATOM 2681 C CA . GLN A 1 336 ? 31.938 -15.039 14.062 1 94.19 336 GLN A CA 1
ATOM 2682 C C . GLN A 1 336 ? 31.922 -13.555 13.719 1 94.19 336 GLN A C 1
ATOM 2684 O O . GLN A 1 336 ? 31.828 -12.703 14.609 1 94.19 336 GLN A O 1
ATOM 2689 N N . GLN A 1 337 ? 32 -13.32 12.438 1 95.06 337 GLN A N 1
ATOM 2690 C CA . GLN A 1 337 ? 31.938 -11.93 11.984 1 95.06 337 GLN A CA 1
ATOM 2691 C C . GLN A 1 337 ? 30.594 -11.297 12.32 1 95.06 337 GLN A C 1
ATOM 2693 O O . GLN A 1 337 ? 30.516 -10.102 12.609 1 95.06 337 GLN A O 1
ATOM 2698 N N . LEU A 1 338 ? 29.562 -12.062 12.281 1 94.38 338 LEU A N 1
ATOM 2699 C CA . LEU A 1 338 ? 28.234 -11.57 12.602 1 94.38 338 LEU A CA 1
ATOM 2700 C C . LEU A 1 338 ? 28.141 -11.148 14.07 1 94.38 338 LEU A C 1
ATOM 2702 O O . LEU A 1 338 ? 27.469 -10.172 14.398 1 94.38 338 LEU A O 1
ATOM 2706 N N . GLY A 1 339 ? 28.781 -11.898 14.914 1 93.25 339 GLY A N 1
ATOM 2707 C CA . GLY A 1 339 ? 28.844 -11.516 16.312 1 93.25 339 GLY A CA 1
ATOM 2708 C C . GLY A 1 339 ? 29.531 -10.18 16.531 1 93.25 339 GLY A C 1
ATOM 2709 O O . GLY A 1 339 ? 29.047 -9.352 17.312 1 93.25 339 GLY A O 1
ATOM 2710 N N . ILE A 1 340 ? 30.594 -9.977 15.789 1 94.25 340 ILE A N 1
ATOM 2711 C CA . ILE A 1 340 ? 31.344 -8.727 15.883 1 94.25 340 ILE A CA 1
ATOM 2712 C C . ILE A 1 340 ? 30.5 -7.574 15.344 1 94.25 340 ILE A C 1
ATOM 2714 O O . ILE A 1 340 ? 30.5 -6.477 15.914 1 94.25 340 ILE A O 1
ATOM 2718 N N . LEU A 1 341 ? 29.797 -7.828 14.336 1 92.69 341 LEU A N 1
ATOM 2719 C CA . LEU A 1 341 ? 28.922 -6.82 13.727 1 92.69 341 LEU A CA 1
ATOM 2720 C C . LEU A 1 341 ? 27.875 -6.34 14.719 1 92.69 341 LEU A C 1
ATOM 2722 O O . LEU A 1 341 ? 27.656 -5.137 14.867 1 92.69 341 LEU A O 1
ATOM 2726 N N . LEU A 1 342 ? 27.219 -7.223 15.398 1 91.5 342 LEU A N 1
ATOM 2727 C CA . LEU A 1 342 ? 26.156 -6.871 16.328 1 91.5 342 LEU A CA 1
ATOM 2728 C C . LEU A 1 342 ? 26.703 -6.07 17.5 1 91.5 342 LEU A C 1
ATOM 2730 O O . LEU A 1 342 ? 26.047 -5.145 17.984 1 91.5 342 LEU A O 1
ATOM 2734 N N . GLN A 1 343 ? 27.875 -6.449 17.906 1 91.44 343 GLN A N 1
ATOM 2735 C CA . GLN A 1 343 ? 28.516 -5.695 18.984 1 91.44 343 GLN A CA 1
ATOM 2736 C C . GLN A 1 343 ? 28.859 -4.277 18.531 1 91.44 343 GLN A C 1
ATOM 2738 O O . GLN A 1 343 ? 28.703 -3.322 19.297 1 91.44 343 GLN A O 1
ATOM 2743 N N . ALA A 1 344 ? 29.281 -4.18 17.312 1 91.5 344 ALA A N 1
ATOM 2744 C CA . ALA A 1 344 ? 29.625 -2.873 16.75 1 91.5 344 ALA A CA 1
ATOM 2745 C C . ALA A 1 344 ? 28.375 -2.006 16.609 1 91.5 344 ALA A C 1
ATOM 2747 O O . ALA A 1 344 ? 28.422 -0.792 16.828 1 91.5 344 ALA A O 1
ATOM 2748 N N . VAL A 1 345 ? 27.297 -2.57 16.234 1 86.31 345 VAL A N 1
ATOM 2749 C CA . VAL A 1 345 ? 26.031 -1.86 16.078 1 86.31 345 VAL A CA 1
ATOM 2750 C C . VAL A 1 345 ? 25.562 -1.346 17.438 1 86.31 345 VAL A C 1
ATOM 2752 O O . VAL A 1 345 ? 25.125 -0.202 17.562 1 86.31 345 VAL A O 1
ATOM 2755 N N . GLU A 1 346 ? 25.656 -2.156 18.438 1 83.56 346 GLU A N 1
ATOM 2756 C CA . GLU A 1 346 ? 25.281 -1.763 19.797 1 83.56 346 GLU A CA 1
ATOM 2757 C C . GLU A 1 346 ? 26.141 -0.608 20.297 1 83.56 346 GLU A C 1
ATOM 2759 O O . GLU A 1 346 ? 25.656 0.269 21.016 1 83.56 346 GLU A O 1
ATOM 2764 N N . ALA A 1 347 ? 27.406 -0.615 19.797 1 88 347 ALA A N 1
ATOM 2765 C CA . ALA A 1 347 ? 28.359 0.4 20.234 1 88 347 ALA A CA 1
ATOM 2766 C C . ALA A 1 347 ? 28.328 1.62 19.328 1 88 347 ALA A C 1
ATOM 2768 O O . ALA A 1 347 ? 29.062 2.586 19.531 1 88 347 ALA A O 1
ATOM 2769 N N . ASN A 1 348 ? 27.547 1.554 18.281 1 82.06 348 ASN A N 1
ATOM 2770 C CA . ASN A 1 348 ? 27.453 2.617 17.281 1 82.06 348 ASN A CA 1
ATOM 2771 C C . ASN A 1 348 ? 28.812 2.938 16.688 1 82.06 348 ASN A C 1
ATOM 2773 O O . ASN A 1 348 ? 29.172 4.109 16.531 1 82.06 348 ASN A O 1
ATOM 2777 N N . ASP A 1 349 ? 29.656 1.901 16.516 1 87.25 349 ASP A N 1
ATOM 2778 C CA . ASP A 1 349 ? 30.969 2.016 15.891 1 87.25 349 ASP A CA 1
ATOM 2779 C C . ASP A 1 349 ? 30.875 1.844 14.375 1 87.25 349 ASP A C 1
ATOM 2781 O O . ASP A 1 349 ? 31 0.731 13.859 1 87.25 349 ASP A O 1
ATOM 2785 N N . GLU A 1 350 ? 30.797 2.895 13.641 1 81.69 350 GLU A N 1
ATOM 2786 C CA . GLU A 1 350 ? 30.5 2.871 12.211 1 81.69 350 GLU A CA 1
ATOM 2787 C C . GLU A 1 350 ? 31.656 2.254 11.43 1 81.69 350 GLU A C 1
ATOM 2789 O O . GLU A 1 350 ? 31.438 1.565 10.43 1 81.69 350 GLU A O 1
ATOM 2794 N N . GLU A 1 351 ? 32.812 2.516 11.805 1 81.88 351 GLU A N 1
ATOM 2795 C CA . GLU A 1 351 ? 34 1.977 11.094 1 81.88 351 GLU A CA 1
ATOM 2796 C C . GLU A 1 351 ? 34 0.452 11.156 1 81.88 351 GLU A C 1
ATOM 2798 O O . GLU A 1 351 ? 34.188 -0.212 10.133 1 81.88 351 GLU A O 1
ATOM 2803 N N . THR A 1 352 ? 33.781 -0.077 12.367 1 89.56 352 THR A N 1
ATOM 2804 C CA . THR A 1 352 ? 33.781 -1.524 12.547 1 89.56 352 THR A CA 1
ATOM 2805 C C . THR A 1 352 ? 32.594 -2.143 11.836 1 89.56 352 THR A C 1
ATOM 2807 O O . THR A 1 352 ? 32.688 -3.254 11.305 1 89.56 352 THR A O 1
ATOM 2810 N N . ILE A 1 353 ? 31.547 -1.416 11.844 1 88 353 ILE A N 1
ATOM 2811 C CA . ILE A 1 353 ? 30.344 -1.886 11.156 1 88 353 ILE A CA 1
ATOM 2812 C C . ILE A 1 353 ? 30.656 -2.057 9.664 1 88 353 ILE A C 1
ATOM 2814 O O . ILE A 1 353 ? 30.359 -3.104 9.086 1 88 353 ILE A O 1
ATOM 2818 N N . GLN A 1 354 ? 31.328 -1.143 9.078 1 83.94 354 GLN A N 1
ATOM 2819 C CA . GLN A 1 354 ? 31.609 -1.183 7.648 1 83.94 354 GLN A CA 1
ATOM 2820 C C . GLN A 1 354 ? 32.625 -2.275 7.316 1 83.94 354 GLN A C 1
ATOM 2822 O O . GLN A 1 354 ? 32.469 -3.002 6.332 1 83.94 354 GLN A O 1
ATOM 2827 N N . SER A 1 355 ? 33.625 -2.369 8.133 1 88.75 355 SER A N 1
ATOM 2828 C CA . SER A 1 355 ? 34.656 -3.371 7.875 1 88.75 355 SER A CA 1
ATOM 2829 C C . SER A 1 355 ? 34.094 -4.785 8.039 1 88.75 355 SER A C 1
ATOM 2831 O O . SER A 1 355 ? 34.406 -5.672 7.242 1 88.75 355 SER A O 1
ATOM 2833 N N . THR A 1 356 ? 33.312 -4.969 9.008 1 92.25 356 THR A N 1
ATOM 2834 C CA . THR A 1 356 ? 32.75 -6.285 9.266 1 92.25 356 THR A CA 1
ATOM 2835 C C . THR A 1 356 ? 31.719 -6.648 8.195 1 92.25 356 THR A C 1
ATOM 2837 O O . THR A 1 356 ? 31.625 -7.809 7.785 1 92.25 356 THR A O 1
ATOM 2840 N N . LYS A 1 357 ? 31.062 -5.699 7.781 1 88.62 357 LYS A N 1
ATOM 2841 C CA . LYS A 1 357 ? 30.109 -5.91 6.684 1 88.62 357 LYS A CA 1
ATOM 2842 C C . LYS A 1 357 ? 30.828 -6.41 5.434 1 88.62 357 LYS A C 1
ATOM 2844 O O . LYS A 1 357 ? 30.344 -7.312 4.75 1 88.62 357 LYS A O 1
ATOM 2849 N N . ALA A 1 358 ? 31.906 -5.848 5.152 1 88.19 358 ALA A N 1
ATOM 2850 C CA . ALA A 1 358 ? 32.688 -6.238 3.98 1 88.19 358 ALA A CA 1
ATOM 2851 C C . ALA A 1 358 ? 33.188 -7.672 4.117 1 88.19 358 ALA A C 1
ATOM 2853 O O . ALA A 1 358 ? 33.188 -8.43 3.145 1 88.19 358 ALA A O 1
ATOM 2854 N N . ARG A 1 359 ? 33.625 -8.039 5.328 1 91.19 359 ARG A N 1
ATOM 2855 C CA . ARG A 1 359 ? 34.125 -9.391 5.57 1 91.19 359 ARG A CA 1
ATOM 2856 C C . ARG A 1 359 ? 33 -10.414 5.445 1 91.19 359 ARG A C 1
ATOM 2858 O O . ARG A 1 359 ? 33.188 -11.492 4.887 1 91.19 359 ARG A O 1
ATOM 2865 N N . ILE A 1 360 ? 31.891 -10.062 5.957 1 93.81 360 ILE A N 1
ATOM 2866 C CA . ILE A 1 360 ? 30.719 -10.938 5.887 1 93.81 360 ILE A CA 1
ATOM 2867 C C . ILE A 1 360 ? 30.328 -11.148 4.426 1 93.81 360 ILE A C 1
ATOM 2869 O O . ILE A 1 360 ? 30.016 -12.273 4.02 1 93.81 360 ILE A O 1
ATOM 2873 N N . LYS A 1 361 ? 30.344 -10.078 3.674 1 91.25 361 LYS A N 1
ATOM 2874 C CA . LYS A 1 361 ? 30.016 -10.164 2.256 1 91.25 361 LYS A CA 1
ATOM 2875 C C . LYS A 1 361 ? 30.984 -11.078 1.516 1 91.25 361 LYS A C 1
ATOM 2877 O O . LYS A 1 361 ? 30.578 -11.852 0.646 1 91.25 361 LYS A O 1
ATOM 2882 N N . GLU A 1 362 ? 32.219 -10.93 1.839 1 92.44 362 GLU A N 1
ATOM 2883 C CA . GLU A 1 362 ? 33.25 -11.781 1.228 1 92.44 362 GLU A CA 1
ATOM 2884 C C . GLU A 1 362 ? 32.969 -13.258 1.521 1 92.44 362 GLU A C 1
ATOM 2886 O O . GLU A 1 362 ? 33.094 -14.102 0.631 1 92.44 362 GLU A O 1
ATOM 2891 N N . HIS A 1 363 ? 32.656 -13.523 2.768 1 94.69 363 HIS A N 1
ATOM 2892 C CA . HIS A 1 363 ? 32.344 -14.898 3.148 1 94.69 363 HIS A CA 1
ATOM 2893 C C . HIS A 1 363 ? 31.094 -15.398 2.461 1 94.69 363 HIS A C 1
ATOM 2895 O O . HIS A 1 363 ? 31.016 -16.562 2.068 1 94.69 363 HIS A O 1
ATOM 2901 N N . GLN A 1 364 ? 30.156 -14.586 2.318 1 93.44 364 GLN A N 1
ATOM 2902 C CA . GLN A 1 364 ? 28.922 -14.945 1.637 1 93.44 364 GLN A CA 1
ATOM 2903 C C . GLN A 1 364 ? 29.172 -15.273 0.17 1 93.44 364 GLN A C 1
ATOM 2905 O O . GLN A 1 364 ? 28.609 -16.234 -0.362 1 93.44 364 GLN A O 1
ATOM 2910 N N . GLU A 1 365 ? 29.969 -14.445 -0.476 1 93.25 365 GLU A N 1
ATOM 2911 C CA . GLU A 1 365 ? 30.312 -14.672 -1.877 1 93.25 365 GLU A CA 1
ATOM 2912 C C . GLU A 1 365 ? 31.062 -15.992 -2.055 1 93.25 365 GLU A C 1
ATOM 2914 O O . GLU A 1 365 ? 30.859 -16.703 -3.045 1 93.25 365 GLU A O 1
ATOM 2919 N N . TYR A 1 366 ? 31.875 -16.219 -1.085 1 94.75 366 TYR A N 1
ATOM 2920 C CA . TYR A 1 366 ? 32.625 -17.484 -1.146 1 94.75 366 TYR A CA 1
ATOM 2921 C C . TYR A 1 366 ? 31.672 -18.672 -0.972 1 94.75 366 TYR A C 1
ATOM 2923 O O . TYR A 1 366 ? 31.812 -19.688 -1.652 1 94.75 366 TYR A O 1
ATOM 2931 N N . GLN A 1 367 ? 30.766 -18.625 -0.08 1 95.19 367 GLN A N 1
ATOM 2932 C CA . GLN A 1 367 ? 29.766 -19.672 0.099 1 95.19 367 GLN A CA 1
ATOM 2933 C C . GLN A 1 367 ? 28.969 -19.875 -1.18 1 95.19 367 GLN A C 1
ATOM 2935 O O . GLN A 1 367 ? 28.641 -21.016 -1.529 1 95.19 367 GLN A O 1
ATOM 2940 N N . GLU A 1 368 ? 28.641 -18.812 -1.82 1 93.56 368 GLU A N 1
ATOM 2941 C CA . GLU A 1 368 ? 27.906 -18.922 -3.078 1 93.56 368 GLU A CA 1
ATOM 2942 C C . GLU A 1 368 ? 28.75 -19.609 -4.152 1 93.56 368 GLU A C 1
ATOM 2944 O O . GLU A 1 368 ? 28.219 -20.328 -5 1 93.56 368 GLU A O 1
ATOM 2949 N N . LYS A 1 369 ? 30.016 -19.297 -4.148 1 95.56 369 LYS A N 1
ATOM 2950 C CA . LYS A 1 369 ? 30.906 -19.969 -5.074 1 95.56 369 LYS A CA 1
ATOM 2951 C C . LYS A 1 369 ? 30.906 -21.484 -4.832 1 95.56 369 LYS A C 1
ATOM 2953 O O . LYS A 1 369 ? 30.891 -22.266 -5.781 1 95.56 369 LYS A O 1
ATOM 2958 N N . ILE A 1 370 ? 30.938 -21.844 -3.568 1 96.38 370 ILE A N 1
ATOM 2959 C CA . ILE A 1 370 ? 30.891 -23.25 -3.217 1 96.38 370 ILE A CA 1
ATOM 2960 C C . ILE A 1 370 ? 29.578 -23.859 -3.709 1 96.38 370 ILE A C 1
ATOM 2962 O O . ILE A 1 370 ? 29.562 -24.953 -4.266 1 96.38 370 ILE A O 1
ATOM 2966 N N . ARG A 1 371 ? 28.484 -23.234 -3.5 1 94.62 371 ARG A N 1
ATOM 2967 C CA . ARG A 1 371 ? 27.172 -23.703 -3.957 1 94.62 371 ARG A CA 1
ATOM 2968 C C . ARG A 1 371 ? 27.172 -23.906 -5.465 1 94.62 371 ARG A C 1
ATOM 2970 O O . ARG A 1 371 ? 26.609 -24.891 -5.961 1 94.62 371 ARG A O 1
ATOM 2977 N N . THR A 1 372 ? 27.781 -22.969 -6.172 1 94.62 372 THR A N 1
ATOM 2978 C CA . THR A 1 372 ? 27.859 -23.062 -7.625 1 94.62 372 THR A CA 1
ATOM 2979 C C . THR A 1 372 ? 28.656 -24.297 -8.047 1 94.62 372 THR A C 1
ATOM 2981 O O . THR A 1 372 ? 28.281 -24.984 -9 1 94.62 372 THR A O 1
ATOM 2984 N N . GLU A 1 373 ? 29.688 -24.484 -7.32 1 95.38 373 GLU A N 1
ATOM 2985 C CA . GLU A 1 373 ? 30.516 -25.672 -7.613 1 95.38 373 GLU A CA 1
ATOM 2986 C C . GLU A 1 373 ? 29.734 -26.953 -7.355 1 95.38 373 GLU A C 1
ATOM 2988 O O . GLU A 1 373 ? 29.859 -27.922 -8.109 1 95.38 373 GLU A O 1
ATOM 2993 N N . VAL A 1 374 ? 29.016 -26.953 -6.324 1 95.19 374 VAL A N 1
ATOM 2994 C CA . VAL A 1 374 ? 28.219 -28.141 -6.016 1 95.19 374 VAL A CA 1
ATOM 2995 C C . VAL A 1 374 ? 27.141 -28.328 -7.086 1 95.19 374 VAL A C 1
ATOM 2997 O O . VAL A 1 374 ? 26.859 -29.453 -7.488 1 95.19 374 VAL A O 1
ATOM 3000 N N . LYS A 1 375 ? 26.516 -27.266 -7.52 1 93.12 375 LYS A N 1
ATOM 3001 C CA . LYS A 1 375 ? 25.531 -27.344 -8.586 1 93.12 375 LYS A CA 1
ATOM 3002 C C . LYS A 1 375 ? 26.141 -27.906 -9.867 1 93.12 375 LYS A C 1
ATOM 3004 O O . LYS A 1 375 ? 25.484 -28.672 -10.586 1 93.12 375 LYS A O 1
ATOM 3009 N N . GLU A 1 376 ? 27.344 -27.531 -10.109 1 94.19 376 GLU A N 1
ATOM 3010 C CA . GLU A 1 376 ? 28.047 -28.062 -11.273 1 94.19 376 GLU A CA 1
ATOM 3011 C C . GLU A 1 376 ? 28.25 -29.578 -11.141 1 94.19 376 GLU A C 1
ATOM 3013 O O . GLU A 1 376 ? 28.109 -30.312 -12.125 1 94.19 376 GLU A O 1
ATOM 3018 N N . LEU A 1 377 ? 28.578 -29.969 -9.922 1 94.69 377 LEU A N 1
ATOM 3019 C CA . LEU A 1 377 ? 28.719 -31.406 -9.664 1 94.69 377 LEU A CA 1
ATOM 3020 C C . LEU A 1 377 ? 27.406 -32.125 -9.875 1 94.69 377 LEU A C 1
ATOM 3022 O O . LEU A 1 377 ? 27.391 -33.25 -10.375 1 94.69 377 LEU A O 1
ATOM 3026 N N . ILE A 1 378 ? 26.344 -31.531 -9.469 1 92.38 378 ILE A N 1
ATOM 3027 C CA . ILE A 1 378 ? 25 -32.125 -9.602 1 92.38 378 ILE A CA 1
ATOM 3028 C C . ILE A 1 378 ? 24.672 -32.312 -11.078 1 92.38 378 ILE A C 1
ATOM 3030 O O . ILE A 1 378 ? 24.188 -33.375 -11.469 1 92.38 378 ILE A O 1
ATOM 3034 N N . VAL A 1 379 ? 24.969 -31.297 -11.875 1 91.5 379 VAL A N 1
ATOM 3035 C CA . VAL A 1 379 ? 24.672 -31.359 -13.305 1 91.5 379 VAL A CA 1
ATOM 3036 C C . VAL A 1 379 ? 25.578 -32.406 -13.977 1 91.5 379 VAL A C 1
ATOM 3038 O O . VAL A 1 379 ? 25.156 -33.062 -14.906 1 91.5 379 VAL A O 1
ATOM 3041 N N . LYS A 1 380 ? 26.797 -32.5 -13.523 1 92.69 380 LYS A N 1
ATOM 3042 C CA . LYS A 1 380 ? 27.719 -33.5 -14.047 1 92.69 380 LYS A CA 1
ATOM 3043 C C . LYS A 1 380 ? 27.219 -34.906 -13.75 1 92.69 380 LYS A C 1
ATOM 3045 O O . LYS A 1 380 ? 27.375 -35.812 -14.57 1 92.69 380 LYS A O 1
ATOM 3050 N N . ASN A 1 381 ? 26.688 -35.062 -12.617 1 91.25 381 ASN A N 1
ATOM 3051 C CA . ASN A 1 381 ? 26.156 -36.344 -12.227 1 91.25 381 ASN A CA 1
ATOM 3052 C C . ASN A 1 381 ? 24.859 -36.656 -12.961 1 91.25 381 ASN A C 1
ATOM 3054 O O . ASN A 1 381 ? 24.594 -37.812 -13.281 1 91.25 381 ASN A O 1
ATOM 3058 N N . ASN A 1 382 ? 23.984 -35.656 -13.094 1 87.62 382 ASN A N 1
ATOM 3059 C CA . ASN A 1 382 ? 22.703 -35.75 -13.773 1 87.62 382 ASN A CA 1
ATOM 3060 C C . ASN A 1 382 ? 22.391 -34.5 -14.594 1 87.62 382 ASN A C 1
ATOM 3062 O O . ASN A 1 382 ? 21.812 -33.562 -14.078 1 87.62 382 ASN A O 1
ATOM 3066 N N . PRO A 1 383 ? 22.625 -34.562 -15.852 1 83.75 383 PRO A N 1
ATOM 3067 C CA . PRO A 1 383 ? 22.484 -33.375 -16.703 1 83.75 383 PRO A CA 1
ATOM 3068 C C . PRO A 1 383 ? 21.062 -32.812 -16.703 1 83.75 383 PRO A C 1
ATOM 3070 O O . PRO A 1 383 ? 20.859 -31.641 -16.969 1 83.75 383 PRO A O 1
ATOM 3073 N N . GLY A 1 384 ? 20.141 -33.5 -16.359 1 73.69 384 GLY A N 1
ATOM 3074 C CA . GLY A 1 384 ? 18.766 -33.031 -16.359 1 73.69 384 GLY A CA 1
ATOM 3075 C C . GLY A 1 384 ? 18.281 -32.594 -15 1 73.69 384 GLY A C 1
ATOM 3076 O O . GLY A 1 384 ? 17.109 -32.281 -14.82 1 73.69 384 GLY A O 1
ATOM 3077 N N . ALA A 1 385 ? 19.25 -32.5 -14.031 1 77.62 385 ALA A N 1
ATOM 3078 C CA . ALA A 1 385 ? 18.859 -32.156 -12.664 1 77.62 385 ALA A CA 1
ATOM 3079 C C . ALA A 1 385 ? 18.531 -30.688 -12.523 1 77.62 385 ALA A C 1
ATOM 3081 O O . ALA A 1 385 ? 19.172 -29.844 -13.156 1 77.62 385 ALA A O 1
ATOM 3082 N N . GLU A 1 386 ? 17.453 -30.453 -11.75 1 73.44 386 GLU A N 1
ATOM 3083 C CA . GLU A 1 386 ? 17.109 -29.062 -11.43 1 73.44 386 GLU A CA 1
ATOM 3084 C C . GLU A 1 386 ? 18.047 -28.5 -10.367 1 73.44 386 GLU A C 1
ATOM 3086 O O . GLU A 1 386 ? 18.312 -29.156 -9.352 1 73.44 386 GLU A O 1
ATOM 3091 N N . THR A 1 387 ? 18.625 -27.344 -10.656 1 77.06 387 THR A N 1
ATOM 3092 C CA . THR A 1 387 ? 19.609 -26.797 -9.742 1 77.06 387 THR A CA 1
ATOM 3093 C C . THR A 1 387 ? 19.047 -25.594 -8.984 1 77.06 387 THR A C 1
ATOM 3095 O O . THR A 1 387 ? 19.625 -25.156 -7.988 1 77.06 387 THR A O 1
ATOM 3098 N N . ARG A 1 388 ? 17.922 -25.094 -9.422 1 75.5 388 ARG A N 1
ATOM 3099 C CA . ARG A 1 388 ? 17.375 -23.969 -8.664 1 75.5 388 ARG A CA 1
ATOM 3100 C C . ARG A 1 388 ? 16.828 -24.438 -7.316 1 75.5 388 ARG A C 1
ATOM 3102 O O . ARG A 1 388 ? 16.016 -25.359 -7.25 1 75.5 388 ARG A O 1
ATOM 3109 N N . ASP A 1 389 ? 17.297 -23.797 -6.363 1 83.38 389 ASP A N 1
ATOM 3110 C CA . ASP A 1 389 ? 17.188 -24.281 -4.992 1 83.38 389 ASP A CA 1
ATOM 3111 C C . ASP A 1 389 ? 16.328 -23.359 -4.145 1 83.38 389 ASP A C 1
ATOM 3113 O O . ASP A 1 389 ? 15.953 -23.703 -3.023 1 83.38 389 ASP A O 1
ATOM 3117 N N . THR A 1 390 ? 15.914 -22.234 -4.668 1 85.94 390 THR A N 1
ATOM 3118 C CA . THR A 1 390 ? 15.281 -21.188 -3.879 1 85.94 390 THR A CA 1
ATOM 3119 C C . THR A 1 390 ? 13.875 -21.609 -3.455 1 85.94 390 THR A C 1
ATOM 3121 O O . THR A 1 390 ? 13.414 -21.234 -2.371 1 85.94 390 THR A O 1
ATOM 3124 N N . ASP A 1 391 ? 13.266 -22.469 -4.215 1 87.81 391 ASP A N 1
ATOM 3125 C CA . ASP A 1 391 ? 11.883 -22.859 -3.975 1 87.81 391 ASP A CA 1
ATOM 3126 C C . ASP A 1 391 ? 11.781 -23.875 -2.828 1 87.81 391 ASP A C 1
ATOM 3128 O O . ASP A 1 391 ? 10.695 -24.109 -2.293 1 87.81 391 ASP A O 1
ATOM 3132 N N . TYR A 1 392 ? 12.922 -24.359 -2.387 1 90.25 392 TYR A N 1
ATOM 3133 C CA . TYR A 1 392 ? 12.922 -25.422 -1.38 1 90.25 392 TYR A CA 1
ATOM 3134 C C . TYR A 1 392 ? 13.281 -24.859 -0.008 1 90.25 392 TYR A C 1
ATOM 3136 O O . TYR A 1 392 ? 13.109 -25.547 1.009 1 90.25 392 TYR A O 1
ATOM 3144 N N . VAL A 1 393 ? 13.703 -23.641 0.042 1 93.69 393 VAL A N 1
ATOM 3145 C CA . VAL A 1 393 ? 14.297 -23.062 1.242 1 93.69 393 VAL A CA 1
ATOM 3146 C C . VAL A 1 393 ? 13.297 -23.125 2.396 1 93.69 393 VAL A C 1
ATOM 3148 O O . VAL A 1 393 ? 13.617 -23.641 3.473 1 93.69 393 VAL A O 1
ATOM 3151 N N . PHE A 1 394 ? 12.141 -22.656 2.199 1 94.5 394 PHE A N 1
ATOM 3152 C CA . PHE A 1 394 ? 11.156 -22.5 3.268 1 94.5 394 PHE A CA 1
ATOM 3153 C C . PHE A 1 394 ? 10.695 -23.859 3.766 1 94.5 394 PHE A C 1
ATOM 3155 O O . PHE A 1 394 ? 10.664 -24.109 4.973 1 94.5 394 PHE A O 1
ATOM 3162 N N . MET A 1 395 ? 10.398 -24.781 2.865 1 91.88 395 MET A N 1
ATOM 3163 C CA . MET A 1 395 ? 9.867 -26.078 3.27 1 91.88 395 MET A CA 1
ATOM 3164 C C . MET A 1 395 ? 10.945 -26.938 3.916 1 91.88 395 MET A C 1
ATOM 3166 O O . MET A 1 395 ? 10.664 -27.734 4.809 1 91.88 395 MET A O 1
ATOM 3170 N N . ARG A 1 396 ? 12.18 -26.734 3.457 1 93.31 396 ARG A N 1
ATOM 3171 C CA . ARG A 1 396 ? 13.281 -27.422 4.133 1 93.31 396 ARG A CA 1
ATOM 3172 C C . ARG A 1 396 ? 13.391 -26.969 5.586 1 93.31 396 ARG A C 1
ATOM 3174 O O . ARG A 1 396 ? 13.562 -27.797 6.484 1 93.31 396 ARG A O 1
ATOM 3181 N N . PHE A 1 397 ? 13.289 -25.688 5.777 1 95.94 397 PHE A N 1
ATOM 3182 C CA . PHE A 1 397 ? 13.297 -25.141 7.129 1 95.94 397 PHE A CA 1
ATOM 3183 C C . PHE A 1 397 ? 12.156 -25.719 7.957 1 95.94 397 PHE A C 1
ATOM 3185 O O . PHE A 1 397 ? 12.359 -26.125 9.102 1 95.94 397 PHE A O 1
ATOM 3192 N N . VAL A 1 398 ? 11.016 -25.766 7.398 1 95.75 398 VAL A N 1
ATOM 3193 C CA . VAL A 1 398 ? 9.828 -26.25 8.078 1 95.75 398 VAL A CA 1
ATOM 3194 C C . VAL A 1 398 ? 10.031 -27.703 8.492 1 95.75 398 VAL A C 1
ATOM 3196 O O . VAL A 1 398 ? 9.789 -28.062 9.648 1 95.75 398 VAL A O 1
ATOM 3199 N N . MET A 1 399 ? 10.516 -28.516 7.629 1 92.81 399 MET A N 1
ATOM 3200 C CA . MET A 1 399 ? 10.656 -29.953 7.867 1 92.81 399 MET A CA 1
ATOM 3201 C C . MET A 1 399 ? 11.758 -30.219 8.883 1 92.81 399 MET A C 1
ATOM 3203 O O . MET A 1 399 ? 11.625 -31.125 9.719 1 92.81 399 MET A O 1
ATOM 3207 N N . ASP A 1 400 ? 12.797 -29.422 8.883 1 94.06 400 ASP A N 1
ATOM 3208 C CA . ASP A 1 400 ? 13.977 -29.703 9.688 1 94.06 400 ASP A CA 1
ATOM 3209 C C . ASP A 1 400 ? 13.828 -29.141 11.094 1 94.06 400 ASP A C 1
ATOM 3211 O O . ASP A 1 400 ? 14.367 -29.688 12.055 1 94.06 400 ASP A O 1
ATOM 3215 N N . TYR A 1 401 ? 13.07 -28.078 11.258 1 96.25 401 TYR A N 1
ATOM 3216 C CA . TYR A 1 401 ? 13.242 -27.359 12.516 1 96.25 401 TYR A CA 1
ATOM 3217 C C . TYR A 1 401 ? 11.906 -27.125 13.203 1 96.25 401 TYR A C 1
ATOM 3219 O O . TYR A 1 401 ? 11.852 -26.906 14.414 1 96.25 401 TYR A O 1
ATOM 3227 N N . LEU A 1 402 ? 10.828 -27.141 12.492 1 96.5 402 LEU A N 1
ATOM 3228 C CA . LEU A 1 402 ? 9.562 -26.828 13.156 1 96.5 402 LEU A CA 1
ATOM 3229 C C . LEU A 1 402 ? 9.023 -28.047 13.898 1 96.5 402 LEU A C 1
ATOM 3231 O O . LEU A 1 402 ? 9.336 -29.188 13.539 1 96.5 402 LEU A O 1
ATOM 3235 N N . PRO A 1 403 ? 8.266 -27.875 14.922 1 96.12 403 PRO A N 1
ATOM 3236 C CA . PRO A 1 403 ? 7.781 -28.984 15.734 1 96.12 403 PRO A CA 1
ATOM 3237 C C . PRO A 1 403 ? 6.77 -29.859 14.984 1 96.12 403 PRO A C 1
ATOM 3239 O O . PRO A 1 403 ? 6.156 -29.406 14.016 1 96.12 403 PRO A O 1
ATOM 3242 N N . LYS A 1 404 ? 6.605 -31.047 15.547 1 95.75 404 LYS A N 1
ATOM 3243 C CA . LYS A 1 404 ? 5.613 -31.969 15.016 1 95.75 404 LYS A CA 1
ATOM 3244 C C . LYS A 1 404 ? 4.215 -31.359 15.055 1 95.75 404 LYS A C 1
ATOM 3246 O O . LYS A 1 404 ? 3.855 -30.688 16.016 1 95.75 404 LYS A O 1
ATOM 3251 N N . GLY A 1 405 ? 3.484 -31.594 14.125 1 94.88 405 GLY A N 1
ATOM 3252 C CA . GLY A 1 405 ? 2.166 -31 14.008 1 94.88 405 GLY A CA 1
ATOM 3253 C C . GLY A 1 405 ? 2.152 -29.75 13.148 1 94.88 405 GLY A C 1
ATOM 3254 O O . GLY A 1 405 ? 1.264 -29.562 12.312 1 94.88 405 GLY A O 1
ATOM 3255 N N . VAL A 1 406 ? 3.145 -28.891 13.422 1 95.94 406 VAL A N 1
ATOM 3256 C CA . VAL A 1 406 ? 3.244 -27.656 12.641 1 95.94 406 VAL A CA 1
ATOM 3257 C C . VAL A 1 406 ? 3.697 -27.984 11.219 1 95.94 406 VAL A C 1
ATOM 3259 O O . VAL A 1 406 ? 3.264 -27.344 10.266 1 95.94 406 VAL A O 1
ATOM 3262 N N . VAL A 1 407 ? 4.535 -29 11.148 1 95.88 407 VAL A N 1
ATOM 3263 C CA . VAL A 1 407 ? 4.969 -29.453 9.828 1 95.88 407 VAL A CA 1
ATOM 3264 C C . VAL A 1 407 ? 3.758 -29.891 9.008 1 95.88 407 VAL A C 1
ATOM 3266 O O . VAL A 1 407 ? 3.604 -29.484 7.852 1 95.88 407 VAL A O 1
ATOM 3269 N N . GLY A 1 408 ? 2.891 -30.641 9.625 1 94.31 408 GLY A N 1
ATOM 3270 C CA . GLY A 1 408 ? 1.672 -31.078 8.953 1 94.31 408 GLY A CA 1
ATOM 3271 C C . GLY A 1 408 ? 0.772 -29.922 8.555 1 94.31 408 GLY A C 1
ATOM 3272 O O . GLY A 1 408 ? 0.173 -29.938 7.48 1 94.31 408 GLY A O 1
ATOM 3273 N N . LEU A 1 409 ? 0.708 -28.938 9.422 1 95.06 409 LEU A N 1
ATOM 3274 C CA . LEU A 1 409 ? -0.112 -27.75 9.148 1 95.06 409 LEU A CA 1
ATOM 3275 C C . LEU A 1 409 ? 0.419 -26.984 7.949 1 95.06 409 LEU A C 1
ATOM 3277 O O . LEU A 1 409 ? -0.357 -26.531 7.109 1 95.06 409 LEU A O 1
ATOM 3281 N N . LEU A 1 410 ? 1.712 -26.844 7.879 1 95.19 410 LEU A N 1
ATOM 3282 C CA . LEU A 1 410 ? 2.295 -26.062 6.789 1 95.19 410 LEU A CA 1
ATOM 3283 C C . LEU A 1 410 ? 2.162 -26.797 5.461 1 95.19 410 LEU A C 1
ATOM 3285 O O . LEU A 1 410 ? 2.012 -26.172 4.41 1 95.19 410 LEU A O 1
ATOM 3289 N N . PHE A 1 411 ? 2.227 -28.094 5.516 1 92.19 411 PHE A N 1
ATOM 3290 C CA . PHE A 1 411 ? 1.907 -28.859 4.316 1 92.19 411 PHE A CA 1
ATOM 3291 C C . PHE A 1 411 ? 0.452 -28.656 3.912 1 92.19 411 PHE A C 1
ATOM 3293 O O . PHE A 1 411 ? 0.14 -28.547 2.725 1 92.19 411 PHE A O 1
ATOM 3300 N N . ALA A 1 412 ? -0.404 -28.625 4.871 1 92.06 412 ALA A N 1
ATOM 3301 C CA . ALA A 1 412 ? -1.813 -28.359 4.602 1 92.06 412 ALA A CA 1
ATOM 3302 C C . ALA A 1 412 ? -1.995 -26.984 3.963 1 92.06 412 ALA A C 1
ATOM 3304 O O . ALA A 1 412 ? -2.861 -26.797 3.105 1 92.06 412 ALA A O 1
ATOM 3305 N N . VAL A 1 413 ? -1.222 -26.016 4.422 1 92.12 413 VAL A N 1
ATOM 3306 C CA . VAL A 1 413 ? -1.241 -24.672 3.859 1 92.12 413 VAL A CA 1
ATOM 3307 C C . VAL A 1 413 ? -0.929 -24.734 2.365 1 92.12 413 VAL A C 1
ATOM 3309 O O . VAL A 1 413 ? -1.658 -24.172 1.55 1 92.12 413 VAL A O 1
ATOM 3312 N N . ILE A 1 414 ? 0.053 -25.469 2.008 1 91.12 414 ILE A N 1
ATOM 3313 C CA . ILE A 1 414 ? 0.515 -25.547 0.627 1 91.12 414 ILE A CA 1
ATOM 3314 C C . ILE A 1 414 ? -0.542 -26.25 -0.226 1 91.12 414 ILE A C 1
ATOM 3316 O O . ILE A 1 414 ? -0.877 -25.781 -1.316 1 91.12 414 ILE A O 1
ATOM 3320 N N . PHE A 1 415 ? -1.097 -27.281 0.298 1 88.31 415 PHE A N 1
ATOM 3321 C CA . PHE A 1 415 ? -2.107 -28.016 -0.445 1 88.31 415 PHE A CA 1
ATOM 3322 C C . PHE A 1 415 ? -3.387 -27.203 -0.584 1 88.31 415 PHE A C 1
ATOM 3324 O O . PHE A 1 415 ? -4.039 -27.234 -1.631 1 88.31 415 PHE A O 1
ATOM 3331 N N . SER A 1 416 ? -3.713 -26.562 0.463 1 89.75 416 SER A N 1
ATOM 3332 C CA . SER A 1 416 ? -4.898 -25.703 0.42 1 89.75 416 SER A CA 1
ATOM 3333 C C . SER A 1 416 ? -4.746 -24.594 -0.619 1 89.75 416 SER A C 1
ATOM 3335 O O . SER A 1 416 ? -5.691 -24.281 -1.344 1 89.75 416 SER A O 1
ATOM 3337 N N . ALA A 1 417 ? -3.611 -24.016 -0.671 1 92.5 417 ALA A N 1
ATOM 3338 C CA . ALA A 1 417 ? -3.342 -22.953 -1.638 1 92.5 417 ALA A CA 1
ATOM 3339 C C . ALA A 1 417 ? -3.389 -23.484 -3.066 1 92.5 417 ALA A C 1
ATOM 3341 O O . ALA A 1 417 ? -3.951 -22.844 -3.957 1 92.5 417 ALA A O 1
ATOM 3342 N N . ALA A 1 418 ? -2.857 -24.656 -3.223 1 89.56 418 ALA A N 1
ATOM 3343 C CA . ALA A 1 418 ? -2.875 -25.281 -4.539 1 89.56 418 ALA A CA 1
ATOM 3344 C C . ALA A 1 418 ? -4.301 -25.609 -4.973 1 89.56 418 ALA A C 1
ATOM 3346 O O . ALA A 1 418 ? -4.68 -25.359 -6.121 1 89.56 418 ALA A O 1
ATOM 3347 N N . MET A 1 419 ? -5 -26.125 -4.066 1 87.19 419 MET A N 1
ATOM 3348 C CA . MET A 1 419 ? -6.371 -26.531 -4.363 1 87.19 419 MET A CA 1
ATOM 3349 C C . MET A 1 419 ? -7.246 -25.328 -4.672 1 87.19 419 MET A C 1
ATOM 3351 O O . MET A 1 419 ? -8.031 -25.344 -5.617 1 87.19 419 MET A O 1
ATOM 3355 N N . SER A 1 420 ? -7.121 -24.344 -3.879 1 90.75 420 SER A N 1
ATOM 3356 C CA . SER A 1 420 ? -7.961 -23.172 -4.055 1 90.75 420 SER A CA 1
ATOM 3357 C C . SER A 1 420 ? -7.691 -22.484 -5.391 1 90.75 420 SER A C 1
ATOM 3359 O O . SER A 1 420 ? -8.625 -22.172 -6.133 1 90.75 420 SER A O 1
ATOM 3361 N N . SER A 1 421 ? -6.48 -22.281 -5.746 1 92.31 421 SER A N 1
ATOM 3362 C CA . SER A 1 421 ? -6.117 -21.609 -6.984 1 92.31 421 SER A CA 1
ATOM 3363 C C . SER A 1 421 ? -6.453 -22.453 -8.203 1 92.31 421 SER A C 1
ATOM 3365 O O . SER A 1 421 ? -7.031 -21.953 -9.172 1 92.31 421 SER A O 1
ATOM 3367 N N . THR A 1 422 ? -6.172 -23.734 -8.133 1 92.38 422 THR A N 1
ATOM 3368 C CA . THR A 1 422 ? -6.41 -24.609 -9.273 1 92.38 422 THR A CA 1
ATOM 3369 C C . THR A 1 422 ? -7.906 -24.797 -9.508 1 92.38 422 THR A C 1
ATOM 3371 O O . THR A 1 422 ? -8.352 -24.875 -10.656 1 92.38 422 THR A O 1
ATOM 3374 N N . ALA A 1 423 ? -8.594 -24.906 -8.438 1 91.81 423 ALA A N 1
ATOM 3375 C CA . ALA A 1 423 ? -10.047 -25.047 -8.578 1 91.81 423 ALA A CA 1
ATOM 3376 C C . ALA A 1 423 ? -10.641 -23.844 -9.305 1 91.81 423 ALA A C 1
ATOM 3378 O O . ALA A 1 423 ? -11.5 -24 -10.172 1 91.81 423 ALA A O 1
ATOM 3379 N N . SER A 1 424 ? -10.188 -22.703 -8.953 1 92.88 424 SER A N 1
ATOM 3380 C CA . SER A 1 424 ? -10.656 -21.484 -9.602 1 92.88 424 SER A CA 1
ATOM 3381 C C . SER A 1 424 ? -10.281 -21.469 -11.078 1 92.88 424 SER A C 1
ATOM 3383 O O . SER A 1 424 ? -11.078 -21.047 -11.922 1 92.88 424 SER A O 1
ATOM 3385 N N . GLU A 1 425 ? -9.125 -21.938 -11.344 1 95.06 425 GLU A N 1
ATOM 3386 C CA . GLU A 1 425 ? -8.648 -21.984 -12.719 1 95.06 425 GLU A CA 1
ATOM 3387 C C . GLU A 1 425 ? -9.461 -22.969 -13.555 1 95.06 425 GLU A C 1
ATOM 3389 O O . GLU A 1 425 ? -9.867 -22.656 -14.672 1 95.06 425 GLU A O 1
ATOM 3394 N N . LEU A 1 426 ? -9.703 -24.062 -12.984 1 95.12 426 LEU A N 1
ATOM 3395 C CA . LEU A 1 426 ? -10.43 -25.109 -13.703 1 95.12 426 LEU A CA 1
ATOM 3396 C C . LEU A 1 426 ? -11.875 -24.703 -13.953 1 95.12 426 LEU A C 1
ATOM 3398 O O . LEU A 1 426 ? -12.414 -24.938 -15.039 1 95.12 426 LEU A O 1
ATOM 3402 N N . ASN A 1 427 ? -12.469 -24.078 -12.93 1 93.25 427 ASN A N 1
ATOM 3403 C CA . ASN A 1 427 ? -13.82 -23.562 -13.117 1 93.25 427 ASN A CA 1
ATOM 3404 C C . ASN A 1 427 ? -13.867 -22.531 -14.25 1 93.25 427 ASN A C 1
ATOM 3406 O O . ASN A 1 427 ? -14.797 -22.547 -15.055 1 93.25 427 ASN A O 1
ATOM 3410 N N . ALA A 1 428 ? -12.898 -21.688 -14.258 1 95.31 428 ALA A N 1
ATOM 3411 C CA . ALA A 1 428 ? -12.844 -20.641 -15.281 1 95.31 428 ALA A CA 1
ATOM 3412 C C . ALA A 1 428 ? -12.656 -21.25 -16.672 1 95.31 428 ALA A C 1
ATOM 3414 O O . ALA A 1 428 ? -13.281 -20.797 -17.641 1 95.31 428 ALA A O 1
ATOM 3415 N N . LEU A 1 429 ? -11.805 -22.234 -16.75 1 97.12 429 LEU A N 1
ATOM 3416 C CA . LEU A 1 429 ? -11.555 -22.922 -18.016 1 97.12 429 LEU A CA 1
ATOM 3417 C C . LEU A 1 429 ? -12.805 -23.656 -18.484 1 97.12 429 LEU A C 1
ATOM 3419 O O . LEU A 1 429 ? -13.172 -23.578 -19.672 1 97.12 429 LEU A O 1
ATOM 3423 N N . GLY A 1 430 ? -13.461 -24.297 -17.578 1 95.5 430 GLY A N 1
ATOM 3424 C CA . GLY A 1 430 ? -14.688 -25.016 -17.906 1 95.5 430 GLY A CA 1
ATOM 3425 C C . GLY A 1 430 ? -15.812 -24.094 -18.344 1 95.5 430 GLY A C 1
ATOM 3426 O O . GLY A 1 430 ? -16.484 -24.344 -19.344 1 95.5 430 GLY A O 1
ATOM 3427 N N . SER A 1 431 ? -15.977 -23.031 -17.625 1 92.69 431 SER A N 1
ATOM 3428 C CA . SER A 1 431 ? -17.047 -22.094 -17.938 1 92.69 431 SER A CA 1
ATOM 3429 C C . SER A 1 431 ? -16.781 -21.391 -19.266 1 92.69 431 SER A C 1
ATOM 3431 O O . SER A 1 431 ? -17.688 -21.203 -20.078 1 92.69 431 SER A O 1
ATOM 3433 N N . THR A 1 432 ? -15.562 -20.969 -19.484 1 96.12 432 THR A N 1
ATOM 3434 C CA . THR A 1 432 ? -15.219 -20.266 -20.719 1 96.12 432 THR A CA 1
ATOM 3435 C C . THR A 1 432 ? -15.383 -21.203 -21.922 1 96.12 432 THR A C 1
ATOM 3437 O O . THR A 1 432 ? -15.891 -20.781 -22.969 1 96.12 432 THR A O 1
ATOM 3440 N N . THR A 1 433 ? -14.977 -22.438 -21.781 1 96.81 433 THR A N 1
ATOM 3441 C CA . THR A 1 433 ? -15.141 -23.391 -22.859 1 96.81 433 THR A CA 1
ATOM 3442 C C . THR A 1 433 ? -16.609 -23.641 -23.141 1 96.81 433 THR A C 1
ATOM 3444 O O . THR A 1 433 ? -17.031 -23.719 -24.297 1 96.81 433 THR A O 1
ATOM 3447 N N . THR A 1 434 ? -17.391 -23.734 -22.156 1 94.56 434 THR A N 1
ATOM 3448 C CA . THR A 1 434 ? -18.812 -24.016 -22.312 1 94.56 434 THR A CA 1
ATOM 3449 C C . THR A 1 434 ? -19.547 -22.828 -22.906 1 94.56 434 THR A C 1
ATOM 3451 O O . THR A 1 434 ? -20.297 -22.969 -23.875 1 94.56 434 THR A O 1
ATOM 3454 N N . ILE A 1 435 ? -19.297 -21.672 -22.375 1 93.25 435 ILE A N 1
ATOM 3455 C CA . ILE A 1 435 ? -20.109 -20.5 -22.703 1 93.25 435 ILE A CA 1
ATOM 3456 C C . ILE A 1 435 ? -19.578 -19.859 -23.984 1 93.25 435 ILE A C 1
ATOM 3458 O O . ILE A 1 435 ? -20.359 -19.484 -24.859 1 93.25 435 ILE A O 1
ATOM 3462 N N . ASP A 1 436 ? -18.297 -19.797 -24.109 1 94.81 436 ASP A N 1
ATOM 3463 C CA . ASP A 1 436 ? -17.734 -18.969 -25.188 1 94.81 436 ASP A CA 1
ATOM 3464 C C . ASP A 1 436 ? -17.422 -19.812 -26.422 1 94.81 436 ASP A C 1
ATOM 3466 O O . ASP A 1 436 ? -17.297 -19.266 -27.516 1 94.81 436 ASP A O 1
ATOM 3470 N N . VAL A 1 437 ? -17.328 -21.094 -26.25 1 93.69 437 VAL A N 1
ATOM 3471 C CA . VAL A 1 437 ? -16.984 -21.938 -27.406 1 93.69 437 VAL A CA 1
ATOM 3472 C C . VAL A 1 437 ? -18.125 -22.922 -27.688 1 93.69 437 VAL A C 1
ATOM 3474 O O . VAL A 1 437 ? -18.719 -22.891 -28.75 1 93.69 437 VAL A O 1
ATOM 3477 N N . TYR A 1 438 ? -18.531 -23.656 -26.766 1 93.75 438 TYR A N 1
ATOM 3478 C CA . TYR A 1 438 ? -19.453 -24.766 -26.953 1 93.75 438 TYR A CA 1
ATOM 3479 C C . TYR A 1 438 ? -20.875 -24.266 -27.156 1 93.75 438 TYR A C 1
ATOM 3481 O O . TYR A 1 438 ? -21.5 -24.547 -28.188 1 93.75 438 TYR A O 1
ATOM 3489 N N . LYS A 1 439 ? -21.391 -23.531 -26.234 1 90.88 439 LYS A N 1
ATOM 3490 C CA . LYS A 1 439 ? -22.75 -23.016 -26.297 1 90.88 439 LYS A CA 1
ATOM 3491 C C . LYS A 1 439 ? -22.906 -22.016 -27.453 1 90.88 439 LYS A C 1
ATOM 3493 O O . LYS A 1 439 ? -23.922 -22.016 -28.141 1 90.88 439 LYS A O 1
ATOM 3498 N N . ARG A 1 440 ? -21.922 -21.25 -27.688 1 88.94 440 ARG A N 1
ATOM 3499 C CA . ARG A 1 440 ? -22.047 -20.156 -28.641 1 88.94 440 ARG A CA 1
ATOM 3500 C C . ARG A 1 440 ? -21.812 -20.656 -30.062 1 88.94 440 ARG A C 1
ATOM 3502 O O . ARG A 1 440 ? -22.422 -20.141 -31.016 1 88.94 440 ARG A O 1
ATOM 3509 N N . SER A 1 441 ? -20.969 -21.703 -30.281 1 89 441 SER A N 1
ATOM 3510 C CA . SER A 1 441 ? -20.562 -22.016 -31.641 1 89 441 SER A CA 1
ATOM 3511 C C . SER A 1 441 ? -20.891 -23.453 -32 1 89 441 SER A C 1
ATOM 3513 O O . SER A 1 441 ? -20.969 -23.812 -33.188 1 89 441 SER A O 1
ATOM 3515 N N . ILE A 1 442 ? -21.047 -24.312 -31.062 1 91 442 ILE A N 1
ATOM 3516 C CA . ILE A 1 442 ? -21.188 -25.719 -31.359 1 91 442 ILE A CA 1
ATOM 3517 C C . ILE A 1 442 ? -22.609 -26.188 -31.031 1 91 442 ILE A C 1
ATOM 3519 O O . ILE A 1 442 ? -23.344 -26.609 -31.922 1 91 442 ILE A O 1
ATOM 3523 N N . ALA A 1 443 ? -22.984 -26.109 -29.734 1 89.69 443 ALA A N 1
ATOM 3524 C CA . ALA A 1 443 ? -24.312 -26.516 -29.297 1 89.69 443 ALA A CA 1
ATOM 3525 C C . ALA A 1 443 ? -25.094 -25.312 -28.781 1 89.69 443 ALA A C 1
ATOM 3527 O O . ALA A 1 443 ? -25.188 -25.094 -27.578 1 89.69 443 ALA A O 1
ATOM 3528 N N . LYS A 1 444 ? -25.844 -24.703 -29.672 1 88.56 444 LYS A N 1
ATOM 3529 C CA . LYS A 1 444 ? -26.453 -23.406 -29.406 1 88.56 444 LYS A CA 1
ATOM 3530 C C . LYS A 1 444 ? -27.812 -23.562 -28.734 1 88.56 444 LYS A C 1
ATOM 3532 O O . LYS A 1 444 ? -28.312 -22.641 -28.078 1 88.56 444 LYS A O 1
ATOM 3537 N N . SER A 1 445 ? -28.406 -24.719 -28.781 1 88.62 445 SER A N 1
ATOM 3538 C CA . SER A 1 445 ? -29.797 -24.828 -28.344 1 88.62 445 SER A CA 1
ATOM 3539 C C . SER A 1 445 ? -29.938 -25.828 -27.188 1 88.62 445 SER A C 1
ATOM 3541 O O . SER A 1 445 ? -30.969 -26.469 -27.031 1 88.62 445 SER A O 1
ATOM 3543 N N . GLY A 1 446 ? -28.938 -25.922 -26.453 1 86.62 446 GLY A N 1
ATOM 3544 C CA . GLY A 1 446 ? -29.047 -26.812 -25.312 1 86.62 446 GLY A CA 1
ATOM 3545 C C . GLY A 1 446 ? -29.797 -26.203 -24.141 1 86.62 446 GLY A C 1
ATOM 3546 O O . GLY A 1 446 ? -29.969 -24.984 -24.078 1 86.62 446 GLY A O 1
ATOM 3547 N N . ASN A 1 447 ? -30.297 -27.125 -23.344 1 87.69 447 ASN A N 1
ATOM 3548 C CA . ASN A 1 447 ? -30.984 -26.625 -22.156 1 87.69 447 ASN A CA 1
ATOM 3549 C C . ASN A 1 447 ? -30 -26.359 -21.016 1 87.69 447 ASN A C 1
ATOM 3551 O O . ASN A 1 447 ? -28.797 -26.594 -21.156 1 87.69 447 ASN A O 1
ATOM 3555 N N . GLN A 1 448 ? -30.406 -25.859 -19.953 1 87.44 448 GLN A N 1
ATOM 3556 C CA . GLN A 1 448 ? -29.578 -25.453 -18.812 1 87.44 448 GLN A CA 1
ATOM 3557 C C . GLN A 1 448 ? -28.844 -26.656 -18.234 1 87.44 448 GLN A C 1
ATOM 3559 O O . GLN A 1 448 ? -27.688 -26.547 -17.828 1 87.44 448 GLN A O 1
ATOM 3564 N N . TYR A 1 449 ? -29.531 -27.734 -18.219 1 88 449 TYR A N 1
ATOM 3565 C CA . TYR A 1 449 ? -28.922 -28.953 -17.688 1 88 449 TYR A CA 1
ATOM 3566 C C . TYR A 1 449 ? -27.781 -29.422 -18.594 1 88 449 TYR A C 1
ATOM 3568 O O . TYR A 1 449 ? -26.75 -29.891 -18.109 1 88 449 TYR A O 1
ATOM 3576 N N . HIS A 1 450 ? -27.984 -29.297 -19.859 1 90.62 450 HIS A N 1
ATOM 3577 C CA . HIS A 1 450 ? -26.953 -29.656 -20.828 1 90.62 450 HIS A CA 1
ATOM 3578 C C . HIS A 1 450 ? -25.703 -28.828 -20.625 1 90.62 450 HIS A C 1
ATOM 3580 O O . HIS A 1 450 ? -24.594 -29.359 -20.625 1 90.62 450 HIS A O 1
ATOM 3586 N N . TYR A 1 451 ? -25.875 -27.641 -20.438 1 90.12 451 TYR A N 1
ATOM 3587 C CA . TYR A 1 451 ? -24.734 -26.75 -20.281 1 90.12 451 TYR A CA 1
ATOM 3588 C C . TYR A 1 451 ? -24.078 -26.938 -18.922 1 90.12 451 TYR A C 1
ATOM 3590 O O . TYR A 1 451 ? -22.859 -26.75 -18.781 1 90.12 451 TYR A O 1
ATOM 3598 N N . LEU A 1 452 ? -24.875 -27.312 -17.906 1 89.25 452 LEU A N 1
ATOM 3599 C CA . LEU A 1 452 ? -24.312 -27.656 -16.609 1 89.25 452 LEU A CA 1
ATOM 3600 C C . LEU A 1 452 ? -23.391 -28.859 -16.719 1 89.25 452 LEU A C 1
ATOM 3602 O O . LEU A 1 452 ? -22.266 -28.828 -16.219 1 89.25 452 LEU A O 1
ATOM 3606 N N . VAL A 1 453 ? -23.844 -29.844 -17.422 1 90.94 453 VAL A N 1
ATOM 3607 C CA . VAL A 1 453 ? -23.078 -31.062 -17.594 1 90.94 453 VAL A CA 1
ATOM 3608 C C . VAL A 1 453 ? -21.844 -30.781 -18.453 1 90.94 453 VAL A C 1
ATOM 3610 O O . VAL A 1 453 ? -20.766 -31.312 -18.188 1 90.94 453 VAL A O 1
ATOM 3613 N N . SER A 1 454 ? -22.047 -30.062 -19.453 1 92.56 454 SER A N 1
ATOM 3614 C CA . SER A 1 454 ? -20.922 -29.703 -20.297 1 92.56 454 SER A CA 1
ATOM 3615 C C . SER A 1 454 ? -19.859 -28.953 -19.516 1 92.56 454 SER A C 1
ATOM 3617 O O . SER A 1 454 ? -18.656 -29.172 -19.703 1 92.56 454 SER A O 1
ATOM 3619 N N . SER A 1 455 ? -20.297 -28.016 -18.672 1 91.94 455 SER A N 1
ATOM 3620 C CA . SER A 1 455 ? -19.344 -27.281 -17.844 1 91.94 455 SER A CA 1
ATOM 3621 C C . SER A 1 455 ? -18.547 -28.219 -16.938 1 91.94 455 SER A C 1
ATOM 3623 O O . SER A 1 455 ? -17.344 -28.031 -16.75 1 91.94 455 SER A O 1
ATOM 3625 N N . LYS A 1 456 ? -19.203 -29.188 -16.359 1 92.19 456 LYS A N 1
ATOM 3626 C CA . LYS A 1 456 ? -18.547 -30.172 -15.508 1 92.19 456 LYS A CA 1
ATOM 3627 C C . LYS A 1 456 ? -17.547 -31 -16.297 1 92.19 456 LYS A C 1
ATOM 3629 O O . LYS A 1 456 ? -16.422 -31.234 -15.836 1 92.19 456 LYS A O 1
ATOM 3634 N N . LEU A 1 457 ? -17.953 -31.375 -17.453 1 94.81 457 LEU A N 1
ATOM 3635 C CA . LEU A 1 457 ? -17.109 -32.219 -18.297 1 94.81 457 LEU A CA 1
ATOM 3636 C C . LEU A 1 457 ? -15.883 -31.438 -18.781 1 94.81 457 LEU A C 1
ATOM 3638 O O . LEU A 1 457 ? -14.773 -31.984 -18.797 1 94.81 457 LEU A O 1
ATOM 3642 N N . PHE A 1 458 ? -16.141 -30.234 -19.172 1 96 458 PHE A N 1
ATOM 3643 C CA . PHE A 1 458 ? -15.008 -29.422 -19.641 1 96 458 PHE A CA 1
ATOM 3644 C C . PHE A 1 458 ? -14.078 -29.094 -18.484 1 96 458 PHE A C 1
ATOM 3646 O O . PHE A 1 458 ? -12.859 -28.984 -18.672 1 96 458 PHE A O 1
ATOM 3653 N N . THR A 1 459 ? -14.625 -28.875 -17.297 1 94.81 459 THR A N 1
ATOM 3654 C CA . THR A 1 459 ? -13.789 -28.688 -16.109 1 94.81 459 THR A CA 1
ATOM 3655 C C . THR A 1 459 ? -12.906 -29.922 -15.883 1 94.81 459 THR A C 1
ATOM 3657 O O . THR A 1 459 ? -11.703 -29.781 -15.633 1 94.81 459 THR A O 1
ATOM 3660 N N . ALA A 1 460 ? -13.5 -31.078 -15.992 1 95.62 460 ALA A N 1
ATOM 3661 C CA . ALA A 1 460 ? -12.758 -32.312 -15.836 1 95.62 460 ALA A CA 1
ATOM 3662 C C . ALA A 1 460 ? -11.703 -32.469 -16.938 1 95.62 460 ALA A C 1
ATOM 3664 O O . ALA A 1 460 ? -10.586 -32.906 -16.672 1 95.62 460 ALA A O 1
ATOM 3665 N N . PHE A 1 461 ? -12.094 -32.125 -18.078 1 97.12 461 PHE A N 1
ATOM 3666 C CA . PHE A 1 461 ? -11.188 -32.219 -19.219 1 97.12 461 PHE A CA 1
ATOM 3667 C C . PHE A 1 461 ? -9.945 -31.359 -18.984 1 97.12 461 PHE A C 1
ATOM 3669 O O . PHE A 1 461 ? -8.82 -31.828 -19.156 1 97.12 461 PHE A O 1
ATOM 3676 N N . TRP A 1 462 ? -10.133 -30.125 -18.625 1 97.12 462 TRP A N 1
ATOM 3677 C CA . TRP A 1 462 ? -9.008 -29.219 -18.391 1 97.12 462 TRP A CA 1
ATOM 3678 C C . TRP A 1 462 ? -8.188 -29.672 -17.188 1 97.12 462 TRP A C 1
ATOM 3680 O O . TRP A 1 462 ? -6.984 -29.422 -17.125 1 97.12 462 TRP A O 1
ATOM 3690 N N . GLY A 1 463 ? -8.898 -30.297 -16.188 1 96.06 463 GLY A N 1
ATOM 3691 C CA . GLY A 1 463 ? -8.164 -30.891 -15.086 1 96.06 463 GLY A CA 1
ATOM 3692 C C . GLY A 1 463 ? -7.215 -31.984 -15.523 1 96.06 463 GLY A C 1
ATOM 3693 O O . GLY A 1 463 ? -6.059 -32.031 -15.094 1 96.06 463 GLY A O 1
ATOM 3694 N N . ILE A 1 464 ? -7.703 -32.844 -16.359 1 96.5 464 ILE A N 1
ATOM 3695 C CA . ILE A 1 464 ? -6.883 -33.906 -16.891 1 96.5 464 ILE A CA 1
ATOM 3696 C C . ILE A 1 464 ? -5.746 -33.344 -17.734 1 96.5 464 ILE A C 1
ATOM 3698 O O . ILE A 1 464 ? -4.605 -33.781 -17.641 1 96.5 464 ILE A O 1
ATOM 3702 N N . PHE A 1 465 ? -6.082 -32.375 -18.484 1 95.88 465 PHE A N 1
ATOM 3703 C CA . PHE A 1 465 ? -5.07 -31.703 -19.297 1 95.88 465 PHE A CA 1
ATOM 3704 C C . PHE A 1 465 ? -3.984 -31.109 -18.406 1 95.88 465 PHE A C 1
ATOM 3706 O O . PHE A 1 465 ? -2.797 -31.219 -18.719 1 95.88 465 PHE A O 1
ATOM 3713 N N . ALA A 1 466 ? -4.375 -30.5 -17.375 1 94.62 466 ALA A N 1
ATOM 3714 C CA . ALA A 1 466 ? -3.428 -29.891 -16.438 1 94.62 466 ALA A CA 1
ATOM 3715 C C . ALA A 1 466 ? -2.514 -30.938 -15.82 1 94.62 466 ALA A C 1
ATOM 3717 O O . ALA A 1 466 ? -1.312 -30.703 -15.656 1 94.62 466 ALA A O 1
ATOM 3718 N N . ILE A 1 467 ? -3.092 -32.062 -15.484 1 93.88 467 ILE A N 1
ATOM 3719 C CA . ILE A 1 467 ? -2.307 -33.156 -14.922 1 93.88 467 ILE A CA 1
ATOM 3720 C C . ILE A 1 467 ? -1.282 -33.656 -15.953 1 93.88 467 ILE A C 1
ATOM 3722 O O . ILE A 1 467 ? -0.116 -33.875 -15.617 1 93.88 467 ILE A O 1
ATOM 3726 N N . LEU A 1 468 ? -1.713 -33.781 -17.125 1 93.12 468 LEU A N 1
ATOM 3727 C CA . LEU A 1 468 ? -0.828 -34.219 -18.203 1 93.12 468 LEU A CA 1
ATOM 3728 C C . LEU A 1 468 ? 0.294 -33.219 -18.438 1 93.12 468 LEU A C 1
ATOM 3730 O O . LEU A 1 468 ? 1.452 -33.594 -18.609 1 93.12 468 LEU A O 1
ATOM 3734 N N . PHE A 1 469 ? -0.063 -32.031 -18.453 1 90.38 469 PHE A N 1
ATOM 3735 C CA . PHE A 1 469 ? 0.942 -31 -18.641 1 90.38 469 PHE A CA 1
ATOM 3736 C C . PHE A 1 469 ? 1.921 -30.969 -17.469 1 90.38 469 PHE A C 1
ATOM 3738 O O . PHE A 1 469 ? 3.127 -30.797 -17.672 1 90.38 469 PHE A O 1
ATOM 3745 N N . ALA A 1 470 ? 1.423 -31.062 -16.266 1 89.56 470 ALA A N 1
ATOM 3746 C CA . ALA A 1 470 ? 2.258 -31.078 -15.07 1 89.56 470 ALA A CA 1
ATOM 3747 C C . ALA A 1 470 ? 3.23 -32.25 -15.086 1 89.56 470 ALA A C 1
ATOM 3749 O O . ALA A 1 470 ? 4.348 -32.156 -14.578 1 89.56 470 ALA A O 1
ATOM 3750 N N . THR A 1 471 ? 2.832 -33.344 -15.641 1 86.88 471 THR A N 1
ATOM 3751 C CA . THR A 1 471 ? 3.613 -34.594 -15.633 1 86.88 471 THR A CA 1
ATOM 3752 C C . THR A 1 471 ? 4.668 -34.562 -16.734 1 86.88 471 THR A C 1
ATOM 3754 O O . THR A 1 471 ? 5.773 -35.062 -16.547 1 86.88 471 THR A O 1
ATOM 3757 N N . TYR A 1 472 ? 4.41 -33.906 -17.766 1 79.12 472 TYR A N 1
ATOM 3758 C CA . TYR A 1 472 ? 5.297 -34.062 -18.922 1 79.12 472 TYR A CA 1
ATOM 3759 C C . TYR A 1 472 ? 6.043 -32.781 -19.219 1 79.12 472 TYR A C 1
ATOM 3761 O O . TYR A 1 472 ? 7.016 -32.781 -19.984 1 79.12 472 TYR A O 1
ATOM 3769 N N . ALA A 1 473 ? 5.672 -31.812 -18.672 1 64.88 473 ALA A N 1
ATOM 3770 C CA . ALA A 1 473 ? 6.363 -30.562 -18.984 1 64.88 473 ALA A CA 1
ATOM 3771 C C . ALA A 1 473 ? 7.629 -30.406 -18.141 1 64.88 473 ALA A C 1
ATOM 3773 O O . ALA A 1 473 ? 7.637 -30.734 -16.953 1 64.88 473 ALA A O 1
ATOM 3774 N N . ASN A 1 474 ? 8.781 -30.453 -18.844 1 58.47 474 ASN A N 1
ATOM 3775 C CA . ASN A 1 474 ? 10.023 -30.094 -18.156 1 58.47 474 ASN A CA 1
ATOM 3776 C C . ASN A 1 474 ? 9.984 -28.656 -17.641 1 58.47 474 ASN A C 1
ATOM 3778 O O . ASN A 1 474 ? 10.102 -27.719 -18.422 1 58.47 474 ASN A O 1
ATOM 3782 N N . LEU A 1 475 ? 9.516 -28.688 -16.516 1 59.47 475 LEU A N 1
ATOM 3783 C CA . LEU A 1 475 ? 9.055 -27.375 -16.078 1 59.47 475 LEU A CA 1
ATOM 3784 C C . LEU A 1 475 ? 10.211 -26.531 -15.57 1 59.47 475 LEU A C 1
ATOM 3786 O O . LEU A 1 475 ? 11.289 -27.062 -15.281 1 59.47 475 LEU A O 1
ATOM 3790 N N . PHE A 1 476 ? 10.055 -25.219 -15.438 1 59.28 476 PHE A N 1
ATOM 3791 C CA . PHE A 1 476 ? 10.898 -24.047 -15.25 1 59.28 476 PHE A CA 1
ATOM 3792 C C . PHE A 1 476 ? 11.617 -24.109 -13.906 1 59.28 476 PHE A C 1
ATOM 3794 O O . PHE A 1 476 ? 11.133 -24.75 -12.969 1 59.28 476 PHE A O 1
ATOM 3801 N N . GLU A 1 477 ? 12.812 -23.766 -14 1 57.81 477 GLU A N 1
ATOM 3802 C CA . GLU A 1 477 ? 13.672 -23.656 -12.82 1 57.81 477 GLU A CA 1
ATOM 3803 C C . GLU A 1 477 ? 13.031 -22.797 -11.742 1 57.81 477 GLU A C 1
ATOM 3805 O O . GLU A 1 477 ? 13.039 -23.156 -10.562 1 57.81 477 GLU A O 1
ATOM 3810 N N . ASN A 1 478 ? 12.477 -21.734 -12.07 1 64.69 478 ASN A N 1
ATOM 3811 C CA . ASN A 1 478 ? 11.805 -20.859 -11.109 1 64.69 478 ASN A CA 1
ATOM 3812 C C . ASN A 1 478 ? 10.305 -20.797 -11.375 1 64.69 478 ASN A C 1
ATOM 3814 O O . ASN A 1 478 ? 9.883 -20.266 -12.406 1 64.69 478 ASN A O 1
ATOM 3818 N N . LEU A 1 479 ? 9.617 -21.375 -10.469 1 70.81 479 LEU A N 1
ATOM 3819 C CA . LEU A 1 479 ? 8.188 -21.578 -10.656 1 70.81 479 LEU A CA 1
ATOM 3820 C C . LEU A 1 479 ? 7.457 -20.25 -10.727 1 70.81 479 LEU A C 1
ATOM 3822 O O . LEU A 1 479 ? 6.539 -20.078 -11.531 1 70.81 479 LEU A O 1
ATOM 3826 N N . ILE A 1 480 ? 7.895 -19.25 -9.805 1 67.94 480 ILE A N 1
ATOM 3827 C CA . ILE A 1 480 ? 7.258 -17.938 -9.805 1 67.94 480 ILE A CA 1
ATOM 3828 C C . ILE A 1 480 ? 7.461 -17.266 -11.156 1 67.94 480 ILE A C 1
ATOM 3830 O O . ILE A 1 480 ? 6.52 -16.719 -11.734 1 67.94 480 ILE A O 1
ATOM 3834 N N . GLN A 1 481 ? 8.641 -17.359 -11.625 1 71.69 481 GLN A N 1
ATOM 3835 C CA . GLN A 1 481 ? 8.969 -16.734 -12.906 1 71.69 481 GLN A CA 1
ATOM 3836 C C . GLN A 1 481 ? 8.242 -17.422 -14.055 1 71.69 481 GLN A C 1
ATOM 3838 O O . GLN A 1 481 ? 7.816 -16.766 -15.008 1 71.69 481 GLN A O 1
ATOM 3843 N N . ALA A 1 482 ? 8.078 -18.688 -13.945 1 75.94 482 ALA A N 1
ATOM 3844 C CA . ALA A 1 482 ? 7.43 -19.469 -15 1 75.94 482 ALA A CA 1
ATOM 3845 C C . ALA A 1 482 ? 5.969 -19.047 -15.164 1 75.94 482 ALA A C 1
ATOM 3847 O O . ALA A 1 482 ? 5.512 -18.781 -16.281 1 75.94 482 ALA A O 1
ATOM 3848 N N . VAL A 1 483 ? 5.316 -18.906 -14.094 1 78.38 483 VAL A N 1
ATOM 3849 C CA . VAL A 1 483 ? 3.895 -18.578 -14.133 1 78.38 483 VAL A CA 1
ATOM 3850 C C . VAL A 1 483 ? 3.713 -17.141 -14.625 1 78.38 483 VAL A C 1
ATOM 3852 O O . VAL A 1 483 ? 2.818 -16.859 -15.422 1 78.38 483 VAL A O 1
ATOM 3855 N N . ASN A 1 484 ? 4.551 -16.234 -14.156 1 80.31 484 ASN A N 1
ATOM 3856 C CA . ASN A 1 484 ? 4.43 -14.844 -14.555 1 80.31 484 ASN A CA 1
ATOM 3857 C C . ASN A 1 484 ? 4.84 -14.633 -16.016 1 80.31 484 ASN A C 1
ATOM 3859 O O . ASN A 1 484 ? 4.273 -13.789 -16.703 1 80.31 484 ASN A O 1
ATOM 3863 N N . LEU A 1 485 ? 5.805 -15.398 -16.406 1 84.56 485 LEU A N 1
ATOM 3864 C CA . LEU A 1 485 ? 6.223 -15.328 -17.812 1 84.56 485 LEU A CA 1
ATOM 3865 C C . LEU A 1 485 ? 5.113 -15.82 -18.734 1 84.56 485 LEU A C 1
ATOM 3867 O O . LEU A 1 485 ? 4.797 -15.164 -19.734 1 84.56 485 LEU A O 1
ATOM 3871 N N . LEU A 1 486 ? 4.602 -16.891 -18.359 1 87.5 486 LEU A N 1
ATOM 3872 C CA . LEU A 1 486 ? 3.529 -17.453 -19.172 1 87.5 486 LEU A CA 1
ATOM 3873 C C . LEU A 1 486 ? 2.359 -16.484 -19.281 1 87.5 486 LEU A C 1
ATOM 3875 O O . LEU A 1 486 ? 1.821 -16.266 -20.375 1 87.5 486 LEU A O 1
ATOM 3879 N N . GLY A 1 487 ? 1.964 -15.93 -18.188 1 89.88 487 GLY A N 1
ATOM 3880 C CA . GLY A 1 487 ? 0.907 -14.93 -18.203 1 89.88 487 GLY A CA 1
ATOM 3881 C C . GLY A 1 487 ? 1.25 -13.711 -19.047 1 89.88 487 GLY A C 1
ATOM 3882 O O . GLY A 1 487 ? 0.429 -13.242 -19.828 1 89.88 487 GLY A O 1
ATOM 3883 N N . SER A 1 488 ? 2.455 -13.25 -18.906 1 91.75 488 SER A N 1
ATOM 3884 C CA . SER A 1 488 ? 2.871 -12.016 -19.562 1 91.75 488 SER A CA 1
ATOM 3885 C C . SER A 1 488 ? 2.965 -12.18 -21.062 1 91.75 488 SER A C 1
ATOM 3887 O O . SER A 1 488 ? 2.938 -11.203 -21.812 1 91.75 488 SER A O 1
ATOM 3889 N N . LEU A 1 489 ? 3.068 -13.43 -21.516 1 94.06 489 LEU A N 1
ATOM 3890 C CA . LEU A 1 489 ? 3.127 -13.695 -22.953 1 94.06 489 LEU A CA 1
ATOM 3891 C C . LEU A 1 489 ? 1.784 -13.406 -23.609 1 94.06 489 LEU A C 1
ATOM 3893 O O . LEU A 1 489 ? 1.731 -13.062 -24.797 1 94.06 489 LEU A O 1
ATOM 3897 N N . PHE A 1 490 ? 0.709 -13.484 -22.844 1 96.06 490 PHE A N 1
ATOM 3898 C CA . PHE A 1 490 ? -0.597 -13.43 -23.5 1 96.06 490 PHE A CA 1
ATOM 3899 C C . PHE A 1 490 ? -1.455 -12.328 -22.875 1 96.06 490 PHE A C 1
ATOM 3901 O O . PHE A 1 490 ? -2.33 -11.773 -23.547 1 96.06 490 PHE A O 1
ATOM 3908 N N . TYR A 1 491 ? -1.281 -11.992 -21.656 1 96.12 491 TYR A N 1
ATOM 3909 C CA . TYR A 1 491 ? -2.154 -11.102 -20.906 1 96.12 491 TYR A CA 1
ATOM 3910 C C . TYR A 1 491 ? -2.199 -9.711 -21.531 1 96.12 491 TYR A C 1
ATOM 3912 O O . TYR A 1 491 ? -3.258 -9.078 -21.594 1 96.12 491 TYR A O 1
ATOM 3920 N N . GLY A 1 492 ? -1.041 -9.25 -21.969 1 97.12 492 GLY A N 1
ATOM 3921 C CA . GLY A 1 492 ? -1.009 -7.934 -22.578 1 97.12 492 GLY A CA 1
ATOM 3922 C C . GLY A 1 492 ? -1.922 -7.812 -23.781 1 97.12 492 GLY A C 1
ATOM 3923 O O . GLY A 1 492 ? -2.668 -6.84 -23.906 1 97.12 492 GLY A O 1
ATOM 3924 N N . THR A 1 493 ? -1.882 -8.773 -24.609 1 97.94 493 THR A N 1
ATOM 3925 C CA . THR A 1 493 ? -2.697 -8.789 -25.828 1 97.94 493 THR A CA 1
ATOM 3926 C C . THR A 1 493 ? -4.18 -8.859 -25.484 1 97.94 493 THR A C 1
ATOM 3928 O O . THR A 1 493 ? -4.992 -8.125 -26.047 1 97.94 493 THR A O 1
ATOM 3931 N N . ILE A 1 494 ? -4.508 -9.711 -24.578 1 97.94 494 ILE A N 1
ATOM 3932 C CA . ILE A 1 494 ? -5.898 -9.852 -24.156 1 97.94 494 ILE A CA 1
ATOM 3933 C C . ILE A 1 494 ? -6.402 -8.523 -23.594 1 97.94 494 ILE A C 1
ATOM 3935 O O . ILE A 1 494 ? -7.488 -8.062 -23.953 1 97.94 494 ILE A O 1
ATOM 3939 N N . LEU A 1 495 ? -5.582 -7.938 -22.75 1 98.06 495 LEU A N 1
ATOM 3940 C CA . LEU A 1 495 ? -5.949 -6.652 -22.156 1 98.06 495 LEU A CA 1
ATOM 3941 C C . LEU A 1 495 ? -6.16 -5.602 -23.25 1 98.06 495 LEU A C 1
ATOM 3943 O O . LEU A 1 495 ? -7.098 -4.805 -23.172 1 98.06 495 LEU A O 1
ATOM 3947 N N . GLY A 1 496 ? -5.273 -5.586 -24.219 1 98.38 496 GLY A N 1
ATOM 3948 C CA . GLY A 1 496 ? -5.387 -4.625 -25.312 1 98.38 496 GLY A CA 1
ATOM 3949 C C . GLY A 1 496 ? -6.715 -4.699 -26.031 1 98.38 496 GLY A C 1
ATOM 3950 O O . GLY A 1 496 ? -7.305 -3.668 -26.359 1 98.38 496 GLY A O 1
ATOM 3951 N N . ILE A 1 497 ? -7.191 -5.863 -26.266 1 98.12 497 ILE A N 1
ATOM 3952 C CA . ILE A 1 497 ? -8.477 -6.062 -26.938 1 98.12 497 ILE A CA 1
ATOM 3953 C C . ILE A 1 497 ? -9.586 -5.406 -26.109 1 98.12 497 ILE A C 1
ATOM 3955 O O . ILE A 1 497 ? -10.422 -4.68 -26.656 1 98.12 497 ILE A O 1
ATOM 3959 N N . PHE A 1 498 ? -9.555 -5.652 -24.828 1 97.5 498 PHE A N 1
ATOM 3960 C CA . PHE A 1 498 ? -10.578 -5.117 -23.953 1 97.5 498 PHE A CA 1
ATOM 3961 C C . PHE A 1 498 ? -10.469 -3.6 -23.859 1 97.5 498 PHE A C 1
ATOM 3963 O O . PHE A 1 498 ? -11.484 -2.898 -23.844 1 97.5 498 PHE A O 1
ATOM 3970 N N . VAL A 1 499 ? -9.25 -3.1 -23.75 1 97.06 499 VAL A N 1
ATOM 3971 C CA . VAL A 1 499 ? -9.047 -1.661 -23.609 1 97.06 499 VAL A CA 1
ATOM 3972 C C . VAL A 1 499 ? -9.562 -0.942 -24.844 1 97.06 499 VAL A C 1
ATOM 3974 O O . VAL A 1 499 ? -10.195 0.111 -24.75 1 97.06 499 VAL A O 1
ATOM 3977 N N . VAL A 1 500 ? -9.289 -1.482 -25.984 1 97.06 500 VAL A N 1
ATOM 3978 C CA . VAL A 1 500 ? -9.828 -0.913 -27.219 1 97.06 500 VAL A CA 1
ATOM 3979 C C . VAL A 1 500 ? -11.359 -0.939 -27.172 1 97.06 500 VAL A C 1
ATOM 3981 O O . VAL A 1 500 ? -12.008 0.035 -27.547 1 97.06 500 VAL A O 1
ATOM 3984 N N . GLY A 1 501 ? -11.898 -2.014 -26.766 1 95.31 501 GLY A N 1
ATOM 3985 C CA . GLY A 1 501 ? -13.336 -2.145 -26.656 1 95.31 501 GLY A CA 1
ATOM 3986 C C . GLY A 1 501 ? -13.961 -1.146 -25.703 1 95.31 501 GLY A C 1
ATOM 3987 O O . GLY A 1 501 ? -15.055 -0.638 -25.938 1 95.31 501 GLY A O 1
ATOM 3988 N N . PHE A 1 502 ? -13.266 -0.82 -24.672 1 93.12 502 PHE A N 1
ATOM 3989 C CA . PHE A 1 502 ? -13.805 0.038 -23.625 1 93.12 502 PHE A CA 1
ATOM 3990 C C . PHE A 1 502 ? -13.625 1.508 -23.969 1 93.12 502 PHE A C 1
ATOM 3992 O O . PHE A 1 502 ? -14.516 2.324 -23.75 1 93.12 502 PHE A O 1
ATOM 3999 N N . TYR A 1 503 ? -12.453 1.842 -24.547 1 92.5 503 TYR A N 1
ATOM 4000 C CA . TYR A 1 503 ? -12.094 3.256 -24.562 1 92.5 503 TYR A CA 1
ATOM 4001 C C . TYR A 1 503 ? -12.016 3.781 -25.984 1 92.5 503 TYR A C 1
ATOM 4003 O O . TYR A 1 503 ? -12.125 4.988 -26.219 1 92.5 503 TYR A O 1
ATOM 4011 N N . MET A 1 504 ? -11.797 2.889 -26.938 1 94.75 504 MET A N 1
ATOM 4012 C CA . MET A 1 504 ? -11.68 3.314 -28.328 1 94.75 504 MET A CA 1
ATOM 4013 C C . MET A 1 504 ? -12.922 2.922 -29.125 1 94.75 504 MET A C 1
ATOM 4015 O O . MET A 1 504 ? -12.859 2.023 -29.969 1 94.75 504 MET A O 1
ATOM 4019 N N . LYS A 1 505 ? -13.898 3.744 -29.047 1 92.62 505 LYS A N 1
ATOM 4020 C CA . LYS A 1 505 ? -15.219 3.434 -29.594 1 92.62 505 LYS A CA 1
ATOM 4021 C C . LYS A 1 505 ? -15.211 3.512 -31.125 1 92.62 505 LYS A C 1
ATOM 4023 O O . LYS A 1 505 ? -16.047 2.883 -31.781 1 92.62 505 LYS A O 1
ATOM 4028 N N . TRP A 1 506 ? -14.188 4.148 -31.672 1 94.25 506 TRP A N 1
ATOM 4029 C CA . TRP A 1 506 ? -14.148 4.355 -33.125 1 94.25 506 TRP A CA 1
ATOM 4030 C C . TRP A 1 506 ? -13.508 3.166 -33.812 1 94.25 506 TRP A C 1
ATOM 4032 O O . TRP A 1 506 ? -13.594 3.035 -35.062 1 94.25 506 TRP A O 1
ATOM 4042 N N . VAL A 1 507 ? -12.891 2.266 -33.062 1 96.44 507 VAL A N 1
ATOM 4043 C CA . VAL A 1 507 ? -12.219 1.106 -33.625 1 96.44 507 VAL A CA 1
ATOM 4044 C C . VAL A 1 507 ? -13.203 -0.057 -33.75 1 96.44 507 VAL A C 1
ATOM 4046 O O . VAL A 1 507 ? -13.961 -0.328 -32.812 1 96.44 507 VAL A O 1
ATOM 4049 N N . LYS A 1 508 ? -13.211 -0.778 -34.875 1 95.81 508 LYS A N 1
ATOM 4050 C CA . LYS A 1 508 ? -14.164 -1.855 -35.125 1 95.81 508 LYS A CA 1
ATOM 4051 C C . LYS A 1 508 ? -13.492 -3.221 -35.031 1 95.81 508 LYS A C 1
ATOM 4053 O O . LYS A 1 508 ? -12.289 -3.309 -34.781 1 95.81 508 LYS A O 1
ATOM 4058 N N . GLY A 1 509 ? -14.227 -4.305 -35.219 1 95.81 509 GLY A N 1
ATOM 4059 C CA . GLY A 1 509 ? -13.844 -5.668 -34.906 1 95.81 509 GLY A CA 1
ATOM 4060 C C . GLY A 1 509 ? -12.695 -6.18 -35.75 1 95.81 509 GLY A C 1
ATOM 4061 O O . GLY A 1 509 ? -11.766 -6.805 -35.219 1 95.81 509 GLY A O 1
ATOM 4062 N N . ASN A 1 510 ? -12.734 -5.973 -37.031 1 96.38 510 ASN A N 1
ATOM 4063 C CA . ASN A 1 510 ? -11.68 -6.477 -37.906 1 96.38 510 ASN A CA 1
ATOM 4064 C C . ASN A 1 510 ? -10.32 -5.883 -37.562 1 96.38 510 ASN A C 1
ATOM 4066 O O . ASN A 1 510 ? -9.305 -6.582 -37.594 1 96.38 510 ASN A O 1
ATOM 4070 N N . ALA A 1 511 ? -10.32 -4.656 -37.25 1 97 511 ALA A N 1
ATOM 4071 C CA . ALA A 1 511 ? -9.078 -3.971 -36.875 1 97 511 ALA A CA 1
ATOM 4072 C C . ALA A 1 511 ? -8.477 -4.551 -35.594 1 97 511 ALA A C 1
ATOM 4074 O O . ALA A 1 511 ? -7.27 -4.797 -35.531 1 97 511 ALA A O 1
ATOM 4075 N N . VAL A 1 512 ? -9.336 -4.777 -34.656 1 97.38 512 VAL A N 1
ATOM 4076 C CA . VAL A 1 512 ? -8.852 -5.277 -33.375 1 97.38 512 VAL A CA 1
ATOM 4077 C C . VAL A 1 512 ? -8.391 -6.727 -33.531 1 97.38 512 VAL A C 1
ATOM 4079 O O . VAL A 1 512 ? -7.41 -7.137 -32.906 1 97.38 512 VAL A O 1
ATOM 4082 N N . PHE A 1 513 ? -9.102 -7.484 -34.344 1 97.25 513 PHE A N 1
ATOM 4083 C CA . PHE A 1 513 ? -8.766 -8.883 -34.562 1 97.25 513 PHE A CA 1
ATOM 4084 C C . PHE A 1 513 ? -7.367 -9.016 -35.156 1 97.25 513 PHE A C 1
ATOM 4086 O O . PHE A 1 513 ? -6.551 -9.789 -34.656 1 97.25 513 PHE A O 1
ATOM 4093 N N . ILE A 1 514 ? -7.082 -8.281 -36.125 1 97.06 514 ILE A N 1
ATOM 4094 C CA . ILE A 1 514 ? -5.785 -8.328 -36.781 1 97.06 514 ILE A CA 1
ATOM 4095 C C . ILE A 1 514 ? -4.715 -7.75 -35.875 1 97.06 514 ILE A C 1
ATOM 4097 O O . ILE A 1 514 ? -3.6 -8.266 -35.812 1 97.06 514 ILE A O 1
ATOM 4101 N N . ALA A 1 515 ? -5.082 -6.676 -35.188 1 98.12 515 ALA A N 1
ATOM 4102 C CA . ALA A 1 515 ? -4.156 -6.035 -34.281 1 98.12 515 ALA A CA 1
ATOM 4103 C C . ALA A 1 515 ? -3.715 -7.008 -33.188 1 98.12 515 ALA A C 1
ATOM 4105 O O . ALA A 1 515 ? -2.553 -6.996 -32.75 1 98.12 515 ALA A O 1
ATOM 4106 N N . ALA A 1 516 ? -4.656 -7.82 -32.75 1 98 516 ALA A N 1
ATOM 4107 C CA . ALA A 1 516 ? -4.348 -8.789 -31.688 1 98 516 ALA A CA 1
ATOM 4108 C C . ALA A 1 516 ? -3.328 -9.812 -32.156 1 98 516 ALA A C 1
ATOM 4110 O O . ALA A 1 516 ? -2.408 -10.18 -31.438 1 98 516 ALA A O 1
ATOM 4111 N N . PHE A 1 517 ? -3.482 -10.234 -33.344 1 97.06 517 PHE A N 1
ATOM 4112 C CA . PHE A 1 517 ? -2.543 -11.195 -33.906 1 97.06 517 PHE A CA 1
ATOM 4113 C C . PHE A 1 517 ? -1.161 -10.57 -34.062 1 97.06 517 PHE A C 1
ATOM 4115 O O . PHE A 1 517 ? -0.15 -11.211 -33.75 1 97.06 517 PHE A O 1
ATOM 4122 N N . LEU A 1 518 ? -1.172 -9.398 -34.531 1 97.5 518 LEU A N 1
ATOM 4123 C CA . LEU A 1 518 ? 0.094 -8.703 -34.75 1 97.5 518 LEU A CA 1
ATOM 4124 C C . LEU A 1 518 ? 0.794 -8.461 -33.406 1 97.5 518 LEU A C 1
ATOM 4126 O O . LEU A 1 518 ? 2.01 -8.633 -33.281 1 97.5 518 LEU A O 1
ATOM 4130 N N . ALA A 1 519 ? -0.01 -8.039 -32.438 1 97.81 519 ALA A N 1
ATOM 4131 C CA . ALA A 1 519 ? 0.551 -7.789 -31.125 1 97.81 519 ALA A CA 1
ATOM 4132 C C . ALA A 1 519 ? 1.125 -9.062 -30.516 1 97.81 519 ALA A C 1
ATOM 4134 O O . ALA A 1 519 ? 2.201 -9.047 -29.906 1 97.81 519 ALA A O 1
ATOM 4135 N N . GLU A 1 520 ? 0.372 -10.125 -30.656 1 97.06 520 GLU A N 1
ATOM 4136 C CA . GLU A 1 520 ? 0.846 -11.406 -30.125 1 97.06 520 GLU A CA 1
ATOM 4137 C C . GLU A 1 520 ? 2.131 -11.844 -30.828 1 97.06 520 GLU A C 1
ATOM 4139 O O . GLU A 1 520 ? 3.045 -12.367 -30.188 1 97.06 520 GLU A O 1
ATOM 4144 N N . ALA A 1 521 ? 2.207 -11.633 -32.062 1 96.31 521 ALA A N 1
ATOM 4145 C CA . ALA A 1 521 ? 3.404 -11.969 -32.844 1 96.31 521 ALA A CA 1
ATOM 4146 C C . ALA A 1 521 ? 4.605 -11.156 -32.344 1 96.31 521 ALA A C 1
ATOM 4148 O O . ALA A 1 521 ? 5.711 -11.688 -32.219 1 96.31 521 ALA A O 1
ATOM 4149 N N . ILE A 1 522 ? 4.367 -9.945 -32.125 1 95.19 522 ILE A N 1
ATOM 4150 C CA . ILE A 1 522 ? 5.434 -9.062 -31.656 1 95.19 522 ILE A CA 1
ATOM 4151 C C . ILE A 1 522 ? 5.945 -9.531 -30.297 1 95.19 522 ILE A C 1
ATOM 4153 O O . ILE A 1 522 ? 7.152 -9.547 -30.062 1 95.19 522 ILE A O 1
ATOM 4157 N N . ILE A 1 523 ? 5.043 -9.898 -29.422 1 95.62 523 ILE A N 1
ATOM 4158 C CA . ILE A 1 523 ? 5.43 -10.352 -28.078 1 95.62 523 ILE A CA 1
ATOM 4159 C C . ILE A 1 523 ? 6.246 -11.633 -28.188 1 95.62 523 ILE A C 1
ATOM 4161 O O . ILE A 1 523 ? 7.266 -11.789 -27.5 1 95.62 523 ILE A O 1
ATOM 4165 N N . LEU A 1 524 ? 5.801 -12.508 -29.016 1 94.25 524 LEU A N 1
ATOM 4166 C CA . LEU A 1 524 ? 6.531 -13.758 -29.203 1 94.25 524 LEU A CA 1
ATOM 4167 C C . LEU A 1 524 ? 7.898 -13.508 -29.828 1 94.25 524 LEU A C 1
ATOM 4169 O O . LEU A 1 524 ? 8.883 -14.148 -29.453 1 94.25 524 LEU A O 1
ATOM 4173 N N . LEU A 1 525 ? 7.973 -12.578 -30.75 1 92.56 525 LEU A N 1
ATOM 4174 C CA . LEU A 1 525 ? 9.242 -12.227 -31.375 1 92.56 525 LEU A CA 1
ATOM 4175 C C . LEU A 1 525 ? 10.203 -11.617 -30.359 1 92.56 525 LEU A C 1
ATOM 4177 O O . LEU A 1 525 ? 11.391 -11.922 -30.359 1 92.56 525 LEU A O 1
ATOM 4181 N N . ILE A 1 526 ? 9.672 -10.789 -29.547 1 91.25 526 ILE A N 1
ATOM 4182 C CA . ILE A 1 526 ? 10.492 -10.172 -28.5 1 91.25 526 ILE A CA 1
ATOM 4183 C C . ILE A 1 526 ? 10.977 -11.234 -27.531 1 91.25 526 ILE A C 1
ATOM 4185 O O . ILE A 1 526 ? 12.156 -11.25 -27.141 1 91.25 526 ILE A O 1
ATOM 4189 N N . HIS A 1 527 ? 10.094 -12.133 -27.125 1 90.69 527 HIS A N 1
ATOM 4190 C CA . HIS A 1 527 ? 10.438 -13.164 -26.141 1 90.69 527 HIS A CA 1
ATOM 4191 C C . HIS A 1 527 ? 11.523 -14.094 -26.672 1 90.69 527 HIS A C 1
ATOM 4193 O O . HIS A 1 527 ? 12.484 -14.398 -25.969 1 90.69 527 HIS A O 1
ATOM 4199 N N . TYR A 1 528 ? 11.422 -14.516 -27.875 1 89.44 528 TYR A N 1
ATOM 4200 C CA . TYR A 1 528 ? 12.352 -15.492 -28.438 1 89.44 528 TYR A CA 1
ATOM 4201 C C . TYR A 1 528 ? 13.688 -14.836 -28.781 1 89.44 528 TYR A C 1
ATOM 4203 O O . TYR A 1 528 ? 14.711 -15.516 -28.875 1 89.44 528 TYR A O 1
ATOM 4211 N N . ASN A 1 529 ? 13.727 -13.492 -28.828 1 86.25 529 ASN A N 1
ATOM 4212 C CA . ASN A 1 529 ? 14.969 -12.781 -29.109 1 86.25 529 ASN A CA 1
ATOM 4213 C C . ASN A 1 529 ? 15.484 -12.039 -27.891 1 86.25 529 ASN A C 1
ATOM 4215 O O . ASN A 1 529 ? 16.375 -11.195 -28 1 86.25 529 ASN A O 1
ATOM 4219 N N . ASN A 1 530 ? 14.805 -12.273 -26.812 1 82.94 530 ASN A N 1
ATOM 4220 C CA . ASN A 1 530 ? 15.219 -11.594 -25.578 1 82.94 530 ASN A CA 1
ATOM 4221 C C . ASN A 1 530 ? 16.609 -12.047 -25.125 1 82.94 530 ASN A C 1
ATOM 4223 O O . ASN A 1 530 ? 16.875 -13.242 -25.062 1 82.94 530 ASN A O 1
ATOM 4227 N N . GLY A 1 531 ? 17.578 -11.203 -24.75 1 72.56 531 GLY A N 1
ATOM 4228 C CA . GLY A 1 531 ? 18.984 -11.484 -24.438 1 72.56 531 GLY A CA 1
ATOM 4229 C C . GLY A 1 531 ? 19.891 -11.359 -25.641 1 72.56 531 GLY A C 1
ATOM 4230 O O . GLY A 1 531 ? 21.125 -11.398 -25.484 1 72.56 531 GLY A O 1
ATOM 4231 N N . GLY A 1 532 ? 19.219 -11.188 -26.781 1 73.44 532 GLY A N 1
ATOM 4232 C CA . GLY A 1 532 ? 19.969 -10.992 -28.031 1 73.44 532 GLY A CA 1
ATOM 4233 C C . GLY A 1 532 ? 19.641 -9.68 -28.719 1 73.44 532 GLY A C 1
ATOM 4234 O O . GLY A 1 532 ? 19.438 -8.656 -28.047 1 73.44 532 GLY A O 1
ATOM 4235 N N . SER A 1 533 ? 20 -9.523 -29.875 1 71.75 533 SER A N 1
ATOM 4236 C CA . SER A 1 533 ? 19.734 -8.312 -30.641 1 71.75 533 SER A CA 1
ATOM 4237 C C . SER A 1 533 ? 18.688 -8.562 -31.719 1 71.75 533 SER A C 1
ATOM 4239 O O . SER A 1 533 ? 18.625 -9.656 -32.281 1 71.75 533 SER A O 1
ATOM 4241 N N . LEU A 1 534 ? 17.625 -7.867 -31.688 1 65.31 534 LEU A N 1
ATOM 4242 C CA . LEU A 1 534 ? 16.688 -7.887 -32.781 1 65.31 534 LEU A CA 1
ATOM 4243 C C . LEU A 1 534 ? 16.859 -6.664 -33.688 1 65.31 534 LEU A C 1
ATOM 4245 O O . LEU A 1 534 ? 16.719 -5.527 -33.219 1 65.31 534 LEU A O 1
ATOM 4249 N N . PHE A 1 535 ? 17.219 -6.953 -34.906 1 64.19 535 PHE A N 1
ATOM 4250 C CA . PHE A 1 535 ? 17.469 -5.91 -35.906 1 64.19 535 PHE A CA 1
ATOM 4251 C C . PHE A 1 535 ? 18.5 -4.926 -35.406 1 64.19 535 PHE A C 1
ATOM 4253 O O . PHE A 1 535 ? 18.359 -3.711 -35.562 1 64.19 535 PHE A O 1
ATOM 4260 N N . GLY A 1 536 ? 19.453 -5.387 -34.531 1 63.22 536 GLY A N 1
ATOM 4261 C CA . GLY A 1 536 ? 20.562 -4.562 -34.062 1 63.22 536 GLY A CA 1
ATOM 4262 C C . GLY A 1 536 ? 20.281 -3.91 -32.719 1 63.22 536 GLY A C 1
ATOM 4263 O O . GLY A 1 536 ? 21.172 -3.271 -32.125 1 63.22 536 GLY A O 1
ATOM 4264 N N . ILE A 1 537 ? 19.062 -3.988 -32.281 1 66.69 537 ILE A N 1
ATOM 4265 C CA . ILE A 1 537 ? 18.734 -3.357 -31.016 1 66.69 537 ILE A CA 1
ATOM 4266 C C . ILE A 1 537 ? 18.75 -4.402 -29.906 1 66.69 537 ILE A C 1
ATOM 4268 O O . ILE A 1 537 ? 18.094 -5.441 -30.016 1 66.69 537 ILE A O 1
ATOM 4272 N N . ASP A 1 538 ? 19.578 -4.281 -28.984 1 73.44 538 ASP A N 1
ATOM 4273 C CA . ASP A 1 538 ? 19.641 -5.184 -27.828 1 73.44 538 ASP A CA 1
ATOM 4274 C C . ASP A 1 538 ? 18.312 -5.211 -27.078 1 73.44 538 ASP A C 1
ATOM 4276 O O . ASP A 1 538 ? 17.797 -4.164 -26.672 1 73.44 538 ASP A O 1
ATOM 4280 N N . ILE A 1 539 ? 17.734 -6.398 -27.172 1 76.81 539 ILE A N 1
ATOM 4281 C CA . ILE A 1 539 ? 16.469 -6.551 -26.484 1 76.81 539 ILE A CA 1
ATOM 4282 C C . ILE A 1 539 ? 16.688 -7.23 -25.125 1 76.81 539 ILE A C 1
ATOM 4284 O O . ILE A 1 539 ? 17.062 -8.398 -25.078 1 76.81 539 ILE A O 1
ATOM 4288 N N . ASN A 1 540 ? 16.688 -6.559 -24.094 1 82.69 540 ASN A N 1
ATOM 4289 C CA . ASN A 1 540 ? 16.719 -7.082 -22.734 1 82.69 540 ASN A CA 1
ATOM 4290 C C . ASN A 1 540 ? 15.57 -6.52 -21.891 1 82.69 540 ASN A C 1
ATOM 4292 O O . ASN A 1 540 ? 15.789 -5.66 -21.031 1 82.69 540 ASN A O 1
ATOM 4296 N N . ILE A 1 541 ? 14.414 -7.105 -22.312 1 84.88 541 ILE A N 1
ATOM 4297 C CA . ILE A 1 541 ? 13.203 -6.582 -21.688 1 84.88 541 ILE A CA 1
ATOM 4298 C C . ILE A 1 541 ? 12.648 -7.602 -20.703 1 84.88 541 ILE A C 1
ATOM 4300 O O . ILE A 1 541 ? 12.477 -8.773 -21.031 1 84.88 541 ILE A O 1
ATOM 4304 N N . GLY A 1 542 ? 12.492 -7.18 -19.5 1 84.44 542 GLY A N 1
ATOM 4305 C CA . GLY A 1 542 ? 11.852 -8.055 -18.531 1 84.44 542 GLY A CA 1
ATOM 4306 C C . GLY A 1 542 ? 10.453 -8.484 -18.938 1 84.44 542 GLY A C 1
ATOM 4307 O O . GLY A 1 542 ? 9.727 -7.715 -19.578 1 84.44 542 GLY A O 1
ATOM 4308 N N . PHE A 1 543 ? 10.086 -9.633 -18.625 1 85.56 543 PHE A N 1
ATOM 4309 C CA . PHE A 1 543 ? 8.828 -10.219 -19.094 1 85.56 543 PHE A CA 1
ATOM 4310 C C . PHE A 1 543 ? 7.641 -9.383 -18.625 1 85.56 543 PHE A C 1
ATOM 4312 O O . PHE A 1 543 ? 6.578 -9.398 -19.25 1 85.56 543 PHE A O 1
ATOM 4319 N N . LEU A 1 544 ? 7.797 -8.672 -17.531 1 86.81 544 LEU A N 1
ATOM 4320 C CA . LEU A 1 544 ? 6.695 -7.855 -17.031 1 86.81 544 LEU A CA 1
ATOM 4321 C C . LEU A 1 544 ? 6.281 -6.809 -18.062 1 86.81 544 LEU A C 1
ATOM 4323 O O . LEU A 1 544 ? 5.105 -6.441 -18.141 1 86.81 544 LEU A O 1
ATOM 4327 N N . TRP A 1 545 ? 7.215 -6.375 -18.812 1 90.5 545 TRP A N 1
ATOM 4328 C CA . TRP A 1 545 ? 6.965 -5.309 -19.766 1 90.5 545 TRP A CA 1
ATOM 4329 C C . TRP A 1 545 ? 6.191 -5.84 -20.969 1 90.5 545 TRP A C 1
ATOM 4331 O O . TRP A 1 545 ? 5.637 -5.062 -21.75 1 90.5 545 TRP A O 1
ATOM 4341 N N . TYR A 1 546 ? 6.188 -7.18 -21.156 1 93.81 546 TYR A N 1
ATOM 4342 C CA . TYR A 1 546 ? 5.387 -7.773 -22.234 1 93.81 546 TYR A CA 1
ATOM 4343 C C . TYR A 1 546 ? 3.926 -7.363 -22.109 1 93.81 546 TYR A C 1
ATOM 4345 O O . TYR A 1 546 ? 3.234 -7.211 -23.125 1 93.81 546 TYR A O 1
ATOM 4353 N N . ASN A 1 547 ? 3.477 -7.164 -20.906 1 95.38 547 ASN A N 1
ATOM 4354 C CA . ASN A 1 547 ? 2.076 -6.828 -20.672 1 95.38 547 ASN A CA 1
ATOM 4355 C C . ASN A 1 547 ? 1.746 -5.426 -21.172 1 95.38 547 ASN A C 1
ATOM 4357 O O . ASN A 1 547 ? 0.723 -5.219 -21.828 1 95.38 547 ASN A O 1
ATOM 4361 N N . ALA A 1 548 ? 2.617 -4.512 -20.875 1 94.5 548 ALA A N 1
ATOM 4362 C CA . ALA A 1 548 ? 2.414 -3.145 -21.359 1 94.5 548 ALA A CA 1
ATOM 4363 C C . ALA A 1 548 ? 2.566 -3.064 -22.875 1 94.5 548 ALA A C 1
ATOM 4365 O O . ALA A 1 548 ? 1.744 -2.445 -23.547 1 94.5 548 ALA A O 1
ATOM 4366 N N . ILE A 1 549 ? 3.58 -3.662 -23.344 1 95.56 549 ILE A N 1
ATOM 4367 C CA . ILE A 1 549 ? 3.873 -3.631 -24.781 1 95.56 549 ILE A CA 1
ATOM 4368 C C . ILE A 1 549 ? 2.734 -4.293 -25.547 1 95.56 549 ILE A C 1
ATOM 4370 O O . ILE A 1 549 ? 2.277 -3.766 -26.562 1 95.56 549 ILE A O 1
ATOM 4374 N N . GLY A 1 550 ? 2.299 -5.418 -25.078 1 97.44 550 GLY A N 1
ATOM 4375 C CA . GLY A 1 550 ? 1.211 -6.117 -25.734 1 97.44 550 GLY A CA 1
ATOM 4376 C C . GLY A 1 550 ? -0.067 -5.305 -25.812 1 97.44 550 GLY A C 1
ATOM 4377 O O . GLY A 1 550 ? -0.691 -5.211 -26.859 1 97.44 550 GLY A O 1
ATOM 4378 N N . CYS A 1 551 ? -0.447 -4.727 -24.734 1 97.88 551 CYS A N 1
ATOM 4379 C CA . CYS A 1 551 ? -1.665 -3.926 -24.672 1 97.88 551 CYS A CA 1
ATOM 4380 C C . CYS A 1 551 ? -1.566 -2.715 -25.594 1 97.88 551 CYS A C 1
ATOM 4382 O O . CYS A 1 551 ? -2.461 -2.473 -26.406 1 97.88 551 CYS A O 1
ATOM 4384 N N . LEU A 1 552 ? -0.474 -1.987 -25.484 1 97.75 552 LEU A N 1
ATOM 4385 C CA . LEU A 1 552 ? -0.289 -0.777 -26.281 1 97.75 552 LEU A CA 1
ATOM 4386 C C . LEU A 1 552 ? -0.181 -1.111 -27.75 1 97.75 552 LEU A C 1
ATOM 4388 O O . LEU A 1 552 ? -0.653 -0.35 -28.609 1 97.75 552 LEU A O 1
ATOM 4392 N N . ALA A 1 553 ? 0.468 -2.227 -28.016 1 98 553 ALA A N 1
ATOM 4393 C CA . ALA A 1 553 ? 0.587 -2.654 -29.422 1 98 553 ALA A CA 1
ATOM 4394 C C . ALA A 1 553 ? -0.787 -2.904 -30.031 1 98 553 ALA A C 1
ATOM 4396 O O . ALA A 1 553 ? -1.055 -2.48 -31.156 1 98 553 ALA A O 1
ATOM 4397 N N . VAL A 1 554 ? -1.662 -3.598 -29.328 1 98.38 554 VAL A N 1
ATOM 4398 C CA . VAL A 1 554 ? -3.006 -3.838 -29.844 1 98.38 554 VAL A CA 1
ATOM 4399 C C . VAL A 1 554 ? -3.713 -2.506 -30.078 1 98.38 554 VAL A C 1
ATOM 4401 O O . VAL A 1 554 ? -4.336 -2.307 -31.125 1 98.38 554 VAL A O 1
ATOM 4404 N N . MET A 1 555 ? -3.592 -1.618 -29.141 1 98.06 555 MET A N 1
ATOM 4405 C CA . MET A 1 555 ? -4.254 -0.32 -29.234 1 98.06 555 MET A CA 1
ATOM 4406 C C . MET A 1 555 ? -3.738 0.467 -30.438 1 98.06 555 MET A C 1
ATOM 4408 O O . MET A 1 555 ? -4.527 1.006 -31.219 1 98.06 555 MET A O 1
ATOM 4412 N N . ILE A 1 556 ? -2.432 0.493 -30.594 1 98.19 556 ILE A N 1
ATOM 4413 C CA . ILE A 1 556 ? -1.803 1.281 -31.641 1 98.19 556 ILE A CA 1
ATOM 4414 C C . ILE A 1 556 ? -2.105 0.658 -33 1 98.19 556 ILE A C 1
ATOM 4416 O O . ILE A 1 556 ? -2.516 1.355 -33.938 1 98.19 556 ILE A O 1
ATOM 4420 N N . PHE A 1 557 ? -1.947 -0.666 -33.156 1 98.12 557 PHE A N 1
ATOM 4421 C CA . PHE A 1 557 ? -2.201 -1.34 -34.406 1 98.12 557 PHE A CA 1
ATOM 4422 C C . PHE A 1 557 ? -3.674 -1.24 -34.812 1 98.12 557 PHE A C 1
ATOM 4424 O O . PHE A 1 557 ? -4.004 -1.036 -35.969 1 98.12 557 PHE A O 1
ATOM 4431 N N . ALA A 1 558 ? -4.562 -1.457 -33.812 1 97.94 558 ALA A N 1
ATOM 4432 C CA . ALA A 1 558 ? -5.992 -1.352 -34.125 1 97.94 558 ALA A CA 1
ATOM 4433 C C . ALA A 1 558 ? -6.348 0.047 -34.594 1 97.94 558 ALA A C 1
ATOM 4435 O O . ALA A 1 558 ? -7.133 0.197 -35.562 1 97.94 558 ALA A O 1
ATOM 4436 N N . ALA A 1 559 ? -5.793 1.045 -33.938 1 97.38 559 ALA A N 1
ATOM 4437 C CA . ALA A 1 559 ? -6.039 2.43 -34.344 1 97.38 559 ALA A CA 1
ATOM 4438 C C . ALA A 1 559 ? -5.523 2.695 -35.75 1 97.38 559 ALA A C 1
ATOM 4440 O O . ALA A 1 559 ? -6.215 3.312 -36.562 1 97.38 559 ALA A O 1
ATOM 4441 N N . LEU A 1 560 ? -4.32 2.252 -36.094 1 97.44 560 LEU A N 1
ATOM 4442 C CA . LEU A 1 560 ? -3.701 2.477 -37.375 1 97.44 560 LEU A CA 1
ATOM 4443 C C . LEU A 1 560 ? -4.473 1.755 -38.469 1 97.44 560 LEU A C 1
ATOM 4445 O O . LEU A 1 560 ? -4.727 2.326 -39.531 1 97.44 560 LEU A O 1
ATOM 4449 N N . ILE A 1 561 ? -4.859 0.519 -38.281 1 96.94 561 ILE A N 1
ATOM 4450 C CA . ILE A 1 561 ? -5.566 -0.286 -39.25 1 96.94 561 ILE A CA 1
ATOM 4451 C C . ILE A 1 561 ? -6.941 0.323 -39.531 1 96.94 561 ILE A C 1
ATOM 4453 O O . ILE A 1 561 ? -7.375 0.398 -40.688 1 96.94 561 ILE A O 1
ATOM 4457 N N . GLN A 1 562 ? -7.594 0.765 -38.438 1 96.06 562 GLN A N 1
ATOM 4458 C CA . GLN A 1 562 ? -8.914 1.357 -38.594 1 96.06 562 GLN A CA 1
ATOM 4459 C C . GLN A 1 562 ? -8.844 2.666 -39.375 1 96.06 562 GLN A C 1
ATOM 4461 O O . GLN A 1 562 ? -9.742 2.973 -40.156 1 96.06 562 GLN A O 1
ATOM 4466 N N . LEU A 1 563 ? -7.777 3.422 -39.094 1 94.81 563 LEU A N 1
ATOM 4467 C CA . LEU A 1 563 ? -7.602 4.688 -39.781 1 94.81 563 LEU A CA 1
ATOM 4468 C C . LEU A 1 563 ? -7.297 4.449 -41.281 1 94.81 563 LEU A C 1
ATOM 4470 O O . LEU A 1 563 ? -7.699 5.238 -42.125 1 94.81 563 LEU A O 1
ATOM 4474 N N . LEU A 1 564 ? -6.547 3.438 -41.594 1 93.88 564 LEU A N 1
ATOM 4475 C CA . LEU A 1 564 ? -6.203 3.094 -42.969 1 93.88 564 LEU A CA 1
ATOM 4476 C C . LEU A 1 564 ? -7.402 2.502 -43.688 1 93.88 564 LEU A C 1
ATOM 4478 O O . LEU A 1 564 ? -7.543 2.676 -44.906 1 93.88 564 LEU A O 1
ATOM 4482 N N . LYS A 1 565 ? -8.109 1.729 -42.938 1 90.25 565 LYS A N 1
ATOM 4483 C CA . LYS A 1 565 ? -9.328 1.145 -43.469 1 90.25 565 LYS A CA 1
ATOM 4484 C C . LYS A 1 565 ? -10.562 1.656 -42.75 1 90.25 565 LYS A C 1
ATOM 4486 O O . LYS A 1 565 ? -11.203 0.912 -42 1 90.25 565 LYS A O 1
ATOM 4491 N N . ARG A 1 566 ? -11.023 2.729 -43.062 1 80.88 566 ARG A N 1
ATOM 4492 C CA . ARG A 1 566 ? -12.062 3.457 -42.344 1 80.88 566 ARG A CA 1
ATOM 4493 C C . ARG A 1 566 ? -13.414 2.773 -42.5 1 80.88 566 ARG A C 1
ATOM 4495 O O . ARG A 1 566 ? -14.273 2.875 -41.594 1 80.88 566 ARG A O 1
ATOM 4502 N N . ASP A 1 567 ? -13.484 1.908 -43.5 1 79.38 567 ASP A N 1
ATOM 4503 C CA . ASP A 1 567 ? -14.789 1.318 -43.781 1 79.38 567 ASP A CA 1
ATOM 4504 C C . ASP A 1 567 ? -14.883 -0.094 -43.219 1 79.38 567 ASP A C 1
ATOM 4506 O O . ASP A 1 567 ? -15.945 -0.727 -43.281 1 79.38 567 ASP A O 1
ATOM 4510 N N . TRP A 1 568 ? -13.852 -0.496 -42.625 1 74.44 568 TRP A N 1
ATOM 4511 C CA . TRP A 1 568 ? -13.898 -1.844 -42.062 1 74.44 568 TRP A CA 1
ATOM 4512 C C . TRP A 1 568 ? -14.773 -1.887 -40.812 1 74.44 568 TRP A C 1
ATOM 4514 O O . TRP A 1 568 ? -14.758 -0.957 -40 1 74.44 568 TRP A O 1
ATOM 4524 N N . LYS A 1 569 ? -15.633 -2.838 -40.875 1 72.38 569 LYS A N 1
ATOM 4525 C CA . LYS A 1 569 ? -16.484 -3.08 -39.719 1 72.38 569 LYS A CA 1
ATOM 4526 C C . LYS A 1 569 ? -15.742 -3.91 -38.656 1 72.38 569 LYS A C 1
ATOM 4528 O O . LYS A 1 569 ? -15.219 -4.984 -38.969 1 72.38 569 LYS A O 1
ATOM 4533 N N . MET B 1 1 ? 6.723 38.062 -7.109 1 87.44 1 MET B N 1
ATOM 4534 C CA . MET B 1 1 ? 5.77 37.344 -7.961 1 87.44 1 MET B CA 1
ATOM 4535 C C . MET B 1 1 ? 5.34 38.219 -9.133 1 87.44 1 MET B C 1
ATOM 4537 O O . MET B 1 1 ? 5.16 39.438 -8.984 1 87.44 1 MET B O 1
ATOM 4541 N N . SER B 1 2 ? 5.16 37.562 -10.227 1 92.38 2 SER B N 1
ATOM 4542 C CA . SER B 1 2 ? 4.797 38.281 -11.453 1 92.38 2 SER B CA 1
ATOM 4543 C C . SER B 1 2 ? 3.289 38.469 -11.547 1 92.38 2 SER B C 1
ATOM 4545 O O . SER B 1 2 ? 2.529 37.906 -10.773 1 92.38 2 SER B O 1
ATOM 4547 N N . PHE B 1 3 ? 2.961 39.344 -12.438 1 94.44 3 PHE B N 1
ATOM 4548 C CA . PHE B 1 3 ? 1.547 39.594 -12.68 1 94.44 3 PHE B CA 1
ATOM 4549 C C . PHE B 1 3 ? 0.825 38.312 -13.086 1 94.44 3 PHE B C 1
ATOM 4551 O O . PHE B 1 3 ? -0.301 38.062 -12.648 1 94.44 3 PHE B O 1
ATOM 4558 N N . ILE B 1 4 ? 1.491 37.531 -13.828 1 95.56 4 ILE B N 1
ATOM 4559 C CA . ILE B 1 4 ? 0.913 36.25 -14.273 1 95.56 4 ILE B CA 1
ATOM 4560 C C . ILE B 1 4 ? 0.71 35.344 -13.078 1 95.56 4 ILE B C 1
ATOM 4562 O O . ILE B 1 4 ? -0.276 34.594 -13.016 1 95.56 4 ILE B O 1
ATOM 4566 N N . ASP B 1 5 ? 1.629 35.344 -12.172 1 95.38 5 ASP B N 1
ATOM 4567 C CA . ASP B 1 5 ? 1.506 34.531 -10.961 1 95.38 5 ASP B CA 1
ATOM 4568 C C . ASP B 1 5 ? 0.256 34.906 -10.172 1 95.38 5 ASP B C 1
ATOM 4570 O O . ASP B 1 5 ? -0.5 34.031 -9.734 1 95.38 5 ASP B O 1
ATOM 4574 N N . TRP B 1 6 ? 0.049 36.188 -10.039 1 93.12 6 TRP B N 1
ATOM 4575 C CA . TRP B 1 6 ? -1.108 36.688 -9.305 1 93.12 6 TRP B CA 1
ATOM 4576 C C . TRP B 1 6 ? -2.406 36.312 -10.016 1 93.12 6 TRP B C 1
ATOM 4578 O O . TRP B 1 6 ? -3.389 35.938 -9.375 1 93.12 6 TRP B O 1
ATOM 4588 N N . LEU B 1 7 ? -2.387 36.438 -11.281 1 95.31 7 LEU B N 1
ATOM 4589 C CA . LEU B 1 7 ? -3.562 36.094 -12.078 1 95.31 7 LEU B CA 1
ATOM 4590 C C . LEU B 1 7 ? -3.91 34.594 -11.93 1 95.31 7 LEU B C 1
ATOM 4592 O O . LEU B 1 7 ? -5.078 34.25 -11.773 1 95.31 7 LEU B O 1
ATOM 4596 N N . VAL B 1 8 ? -2.918 33.781 -12 1 94.38 8 VAL B N 1
ATOM 4597 C CA . VAL B 1 8 ? -3.135 32.344 -11.883 1 94.38 8 VAL B CA 1
ATOM 4598 C C . VAL B 1 8 ? -3.611 32 -10.477 1 94.38 8 VAL B C 1
ATOM 4600 O O . VAL B 1 8 ? -4.539 31.219 -10.305 1 94.38 8 VAL B O 1
ATOM 4603 N N . LEU B 1 9 ? -2.986 32.594 -9.477 1 92.56 9 LEU B N 1
ATOM 4604 C CA . LEU B 1 9 ? -3.33 32.344 -8.086 1 92.56 9 LEU B CA 1
ATOM 4605 C C . LEU B 1 9 ? -4.773 32.75 -7.797 1 92.56 9 LEU B C 1
ATOM 4607 O O . LEU B 1 9 ? -5.594 31.891 -7.43 1 92.56 9 LEU B O 1
ATOM 4611 N N . PHE B 1 10 ? -5.141 33.969 -8.031 1 90.75 10 PHE B N 1
ATOM 4612 C CA . PHE B 1 10 ? -6.461 34.469 -7.684 1 90.75 10 PHE B CA 1
ATOM 4613 C C . PHE B 1 10 ? -7.512 33.969 -8.664 1 90.75 10 PHE B C 1
ATOM 4615 O O . PHE B 1 10 ? -8.656 33.719 -8.281 1 90.75 10 PHE B O 1
ATOM 4622 N N . GLY B 1 11 ? -7.09 33.781 -9.906 1 91.81 11 GLY B N 1
ATOM 4623 C CA . GLY B 1 11 ? -8 33.188 -10.867 1 91.81 11 GLY B CA 1
ATOM 4624 C C . GLY B 1 11 ? -8.43 31.781 -10.469 1 91.81 11 GLY B C 1
ATOM 4625 O O . GLY B 1 11 ? -9.609 31.438 -10.562 1 91.81 11 GLY B O 1
ATOM 4626 N N . THR B 1 12 ? -7.508 31 -10.016 1 89.56 12 THR B N 1
ATOM 4627 C CA . THR B 1 12 ? -7.793 29.641 -9.586 1 89.56 12 THR B CA 1
ATOM 4628 C C . THR B 1 12 ? -8.672 29.625 -8.336 1 89.56 12 THR B C 1
ATOM 4630 O O . THR B 1 12 ? -9.664 28.906 -8.273 1 89.56 12 THR B O 1
ATOM 4633 N N . LEU B 1 13 ? -8.344 30.453 -7.359 1 85.62 13 LEU B N 1
ATOM 4634 C CA . LEU B 1 13 ? -9.086 30.484 -6.102 1 85.62 13 LEU B CA 1
ATOM 4635 C C . LEU B 1 13 ? -10.508 31 -6.324 1 85.62 13 LEU B C 1
ATOM 4637 O O . LEU B 1 13 ? -11.461 30.453 -5.77 1 85.62 13 LEU B O 1
ATOM 4641 N N . LEU B 1 14 ? -10.633 31.984 -7.133 1 86.19 14 LEU B N 1
ATOM 4642 C CA . LEU B 1 14 ? -11.945 32.531 -7.414 1 86.19 14 LEU B CA 1
ATOM 4643 C C . LEU B 1 14 ? -12.805 31.562 -8.203 1 86.19 14 LEU B C 1
ATOM 4645 O O . LEU B 1 14 ? -14.023 31.516 -8.023 1 86.19 14 LEU B O 1
ATOM 4649 N N . ALA B 1 15 ? -12.141 30.844 -9.062 1 86.75 15 ALA B N 1
ATOM 4650 C CA . ALA B 1 15 ? -12.867 29.828 -9.82 1 86.75 15 ALA B CA 1
ATOM 4651 C C . ALA B 1 15 ? -13.422 28.75 -8.891 1 86.75 15 ALA B C 1
ATOM 4653 O O . ALA B 1 15 ? -14.57 28.328 -9.039 1 86.75 15 ALA B O 1
ATOM 4654 N N . ILE B 1 16 ? -12.664 28.375 -7.957 1 81.44 16 ILE B N 1
ATOM 4655 C CA . ILE B 1 16 ? -13.086 27.328 -7.023 1 81.44 16 ILE B CA 1
ATOM 4656 C C . ILE B 1 16 ? -14.234 27.844 -6.156 1 81.44 16 ILE B C 1
ATOM 4658 O O . ILE B 1 16 ? -15.25 27.172 -5.996 1 81.44 16 ILE B O 1
ATOM 4662 N N . VAL B 1 17 ? -14.094 29.031 -5.656 1 75.19 17 VAL B N 1
ATOM 4663 C CA . VAL B 1 17 ? -15.117 29.641 -4.805 1 75.19 17 VAL B CA 1
ATOM 4664 C C . VAL B 1 17 ? -16.375 29.906 -5.625 1 75.19 17 VAL B C 1
ATOM 4666 O O . VAL B 1 17 ? -17.5 29.688 -5.145 1 75.19 17 VAL B O 1
ATOM 4669 N N . GLY B 1 18 ? -16.172 30.359 -6.816 1 77.44 18 GLY B N 1
ATOM 4670 C CA . GLY B 1 18 ? -17.297 30.625 -7.695 1 77.44 18 GLY B CA 1
ATOM 4671 C C . GLY B 1 18 ? -18.109 29.375 -8.008 1 77.44 18 GLY B C 1
ATOM 4672 O O . GLY B 1 18 ? -19.344 29.406 -7.957 1 77.44 18 GLY B O 1
ATOM 4673 N N . ILE B 1 19 ? -17.422 28.297 -8.289 1 78.69 19 ILE B N 1
ATOM 4674 C CA . ILE B 1 19 ? -18.109 27.031 -8.57 1 78.69 19 ILE B CA 1
ATOM 4675 C C . ILE B 1 19 ? -18.844 26.562 -7.328 1 78.69 19 ILE B C 1
ATOM 4677 O O . ILE B 1 19 ? -19.984 26.078 -7.422 1 78.69 19 ILE B O 1
ATOM 4681 N N . GLY B 1 20 ? -18.203 26.641 -6.195 1 73.94 20 GLY B N 1
ATOM 4682 C CA . GLY B 1 20 ? -18.828 26.25 -4.949 1 73.94 20 GLY B CA 1
ATOM 4683 C C . GLY B 1 20 ? -20.109 27.031 -4.652 1 73.94 20 GLY B C 1
ATOM 4684 O O . GLY B 1 20 ? -21.141 26.438 -4.332 1 73.94 20 GLY B O 1
ATOM 4685 N N . VAL B 1 21 ? -20.047 28.297 -4.848 1 72.19 21 VAL B N 1
ATOM 4686 C CA . VAL B 1 21 ? -21.188 29.172 -4.566 1 72.19 21 VAL B CA 1
ATOM 4687 C C . VAL B 1 21 ? -22.281 28.922 -5.586 1 72.19 21 VAL B C 1
ATOM 4689 O O . VAL B 1 21 ? -23.469 28.875 -5.234 1 72.19 21 VAL B O 1
ATOM 4692 N N . TYR B 1 22 ? -21.844 28.75 -6.781 1 76.94 22 TYR B N 1
ATOM 4693 C CA . TYR B 1 22 ? -22.812 28.547 -7.852 1 76.94 22 TYR B CA 1
ATOM 4694 C C . TYR B 1 22 ? -23.562 27.234 -7.664 1 76.94 22 TYR B C 1
ATOM 4696 O O . TYR B 1 22 ? -24.781 27.172 -7.871 1 76.94 22 TYR B O 1
ATOM 4704 N N . ARG B 1 23 ? -22.938 26.281 -7.289 1 74.12 23 ARG B N 1
ATOM 4705 C CA . ARG B 1 23 ? -23.547 24.953 -7.191 1 74.12 23 ARG B CA 1
ATOM 4706 C C . ARG B 1 23 ? -24.359 24.812 -5.91 1 74.12 23 ARG B C 1
ATOM 4708 O O . ARG B 1 23 ? -25.203 23.922 -5.801 1 74.12 23 ARG B O 1
ATOM 4715 N N . THR B 1 24 ? -24.125 25.672 -4.969 1 69.81 24 THR B N 1
ATOM 4716 C CA . THR B 1 24 ? -24.797 25.484 -3.688 1 69.81 24 THR B CA 1
ATOM 4717 C C . THR B 1 24 ? -25.734 26.672 -3.396 1 69.81 24 THR B C 1
ATOM 4719 O O . THR B 1 24 ? -26.281 26.766 -2.303 1 69.81 24 THR B O 1
ATOM 4722 N N . TYR B 1 25 ? -25.812 27.406 -4.465 1 69.44 25 TYR B N 1
ATOM 4723 C CA . TYR B 1 25 ? -26.672 28.578 -4.297 1 69.44 25 TYR B CA 1
ATOM 4724 C C . TYR B 1 25 ? -28.109 28.156 -4 1 69.44 25 TYR B C 1
ATOM 4726 O O . TYR B 1 25 ? -28.656 27.281 -4.676 1 69.44 25 TYR B O 1
ATOM 4734 N N . GLY B 1 26 ? -28.516 28.484 -2.678 1 61.25 26 GLY B N 1
ATOM 4735 C CA . GLY B 1 26 ? -29.922 28.25 -2.379 1 61.25 26 GLY B CA 1
ATOM 4736 C C . GLY B 1 26 ? -30.125 27.141 -1.367 1 61.25 26 GLY B C 1
ATOM 4737 O O . GLY B 1 26 ? -31.25 26.688 -1.149 1 61.25 26 GLY B O 1
ATOM 4738 N N . ILE B 1 27 ? -29.125 26.5 -0.891 1 62.06 27 ILE B N 1
ATOM 4739 C CA . ILE B 1 27 ? -29.297 25.391 0.036 1 62.06 27 ILE B CA 1
ATOM 4740 C C . ILE B 1 27 ? -29.984 25.891 1.311 1 62.06 27 ILE B C 1
ATOM 4742 O O . ILE B 1 27 ? -29.469 26.781 1.989 1 62.06 27 ILE B O 1
ATOM 4746 N N . ARG B 1 28 ? -31.172 25.172 1.552 1 65.31 28 ARG B N 1
ATOM 4747 C CA . ARG B 1 28 ? -32.031 25.781 2.549 1 65.31 28 ARG B CA 1
ATOM 4748 C C . ARG B 1 28 ? -32.438 24.781 3.631 1 65.31 28 ARG B C 1
ATOM 4750 O O . ARG B 1 28 ? -33.219 25.094 4.527 1 65.31 28 ARG B O 1
ATOM 4757 N N . ASP B 1 29 ? -31.641 23.688 3.57 1 76.44 29 ASP B N 1
ATOM 4758 C CA . ASP B 1 29 ? -32.094 22.844 4.66 1 76.44 29 ASP B CA 1
ATOM 4759 C C . ASP B 1 29 ? -30.938 22.312 5.484 1 76.44 29 ASP B C 1
ATOM 4761 O O . ASP B 1 29 ? -29.828 22.156 4.965 1 76.44 29 ASP B O 1
ATOM 4765 N N . MET B 1 30 ? -31.219 22.141 6.773 1 76.5 30 MET B N 1
ATOM 4766 C CA . MET B 1 30 ? -30.219 21.703 7.75 1 76.5 30 MET B CA 1
ATOM 4767 C C . MET B 1 30 ? -29.594 20.375 7.332 1 76.5 30 MET B C 1
ATOM 4769 O O . MET B 1 30 ? -28.375 20.203 7.457 1 76.5 30 MET B O 1
ATOM 4773 N N . ASP B 1 31 ? -30.375 19.516 6.898 1 78.5 31 ASP B N 1
ATOM 4774 C CA . ASP B 1 31 ? -29.891 18.188 6.527 1 78.5 31 ASP B CA 1
ATOM 4775 C C . ASP B 1 31 ? -28.859 18.281 5.398 1 78.5 31 ASP B C 1
ATOM 4777 O O . ASP B 1 31 ? -27.797 17.672 5.477 1 78.5 31 ASP B O 1
ATOM 4781 N N . SER B 1 32 ? -29.203 19.078 4.496 1 76.44 32 SER B N 1
ATOM 4782 C CA . SER B 1 32 ? -28.297 19.25 3.365 1 76.44 32 SER B CA 1
ATOM 4783 C C . SER B 1 32 ? -27.031 20 3.777 1 76.44 32 SER B C 1
ATOM 4785 O O . SER B 1 32 ? -25.953 19.75 3.244 1 76.44 32 SER B O 1
ATOM 4787 N N . TYR B 1 33 ? -27.266 20.891 4.684 1 78.38 33 TYR B N 1
ATOM 4788 C CA . TYR B 1 33 ? -26.141 21.688 5.145 1 78.38 33 TYR B CA 1
ATOM 4789 C C . TYR B 1 33 ? -25.172 20.859 5.957 1 78.38 33 TYR B C 1
ATOM 4791 O O . TYR B 1 33 ? -23.953 20.969 5.793 1 78.38 33 TYR B O 1
ATOM 4799 N N . ILE B 1 34 ? -25.703 20 6.809 1 74.38 34 ILE B N 1
ATOM 4800 C CA . ILE B 1 34 ? -24.859 19.25 7.738 1 74.38 34 ILE B CA 1
ATOM 4801 C C . ILE B 1 34 ? -24.406 17.938 7.098 1 74.38 34 ILE B C 1
ATOM 4803 O O . ILE B 1 34 ? -23.25 17.547 7.215 1 74.38 34 ILE B O 1
ATOM 4807 N N . ARG B 1 35 ? -25.266 17.203 6.387 1 75.12 35 ARG B N 1
ATOM 4808 C CA . ARG B 1 35 ? -24.953 15.859 5.91 1 75.12 35 ARG B CA 1
ATOM 4809 C C . ARG B 1 35 ? -24.719 15.859 4.402 1 75.12 35 ARG B C 1
ATOM 4811 O O . ARG B 1 35 ? -24.281 14.852 3.84 1 75.12 35 ARG B O 1
ATOM 4818 N N . GLY B 1 36 ? -24.969 16.812 3.963 1 69.69 36 GLY B N 1
ATOM 4819 C CA . GLY B 1 36 ? -24.953 16.781 2.508 1 69.69 36 GLY B CA 1
ATOM 4820 C C . GLY B 1 36 ? -26.219 16.203 1.911 1 69.69 36 GLY B C 1
ATOM 4821 O O . GLY B 1 36 ? -27.188 15.961 2.625 1 69.69 36 GLY B O 1
ATOM 4822 N N . THR B 1 37 ? -26.375 16.062 0.591 1 63.56 37 THR B N 1
ATOM 4823 C CA . THR B 1 37 ? -27.609 15.594 -0.047 1 63.56 37 THR B CA 1
ATOM 4824 C C . THR B 1 37 ? -27.75 14.078 0.076 1 63.56 37 THR B C 1
ATOM 4826 O O . THR B 1 37 ? -28.797 13.516 -0.255 1 63.56 37 THR B O 1
ATOM 4829 N N . GLY B 1 38 ? -26.844 13.523 0.716 1 68.38 38 GLY B N 1
ATOM 4830 C CA . GLY B 1 38 ? -26.922 12.078 0.861 1 68.38 38 GLY B CA 1
ATOM 4831 C C . GLY B 1 38 ? -26.859 11.344 -0.463 1 68.38 38 GLY B C 1
ATOM 4832 O O . GLY B 1 38 ? -27.266 10.18 -0.553 1 68.38 38 GLY B O 1
ATOM 4833 N N . ASN B 1 39 ? -26.422 11.953 -1.479 1 79.06 39 ASN B N 1
ATOM 4834 C CA . ASN B 1 39 ? -26.453 11.336 -2.799 1 79.06 39 ASN B CA 1
ATOM 4835 C C . ASN B 1 39 ? -25.078 11.344 -3.455 1 79.06 39 ASN B C 1
ATOM 4837 O O . ASN B 1 39 ? -24.969 11.273 -4.68 1 79.06 39 ASN B O 1
ATOM 4841 N N . MET B 1 40 ? -24.188 11.336 -2.627 1 83.25 40 MET B N 1
ATOM 4842 C CA . MET B 1 40 ? -22.844 11.414 -3.209 1 83.25 40 MET B CA 1
ATOM 4843 C C . MET B 1 40 ? -22.344 10.031 -3.594 1 83.25 40 MET B C 1
ATOM 4845 O O . MET B 1 40 ? -22.594 9.055 -2.887 1 83.25 40 MET B O 1
ATOM 4849 N N . ASN B 1 41 ? -21.672 9.977 -4.777 1 86.19 41 ASN B N 1
ATOM 4850 C CA . ASN B 1 41 ? -21.078 8.719 -5.242 1 86.19 41 ASN B CA 1
ATOM 4851 C C . ASN B 1 41 ? -19.703 8.484 -4.629 1 86.19 41 ASN B C 1
ATOM 4853 O O . ASN B 1 41 ? -19.141 9.375 -3.988 1 86.19 41 ASN B O 1
ATOM 4857 N N . TRP B 1 42 ? -19.219 7.266 -4.77 1 87.06 42 TRP B N 1
ATOM 4858 C CA . TRP B 1 42 ? -18 6.84 -4.066 1 87.06 42 TRP B CA 1
ATOM 4859 C C . TRP B 1 42 ? -16.797 7.652 -4.52 1 87.06 42 TRP B C 1
ATOM 4861 O O . TRP B 1 42 ? -15.891 7.91 -3.73 1 87.06 42 TRP B O 1
ATOM 4871 N N . TRP B 1 43 ? -16.75 8.141 -5.785 1 85.88 43 TRP B N 1
ATOM 4872 C CA . TRP B 1 43 ? -15.617 8.93 -6.258 1 85.88 43 TRP B CA 1
ATOM 4873 C C . TRP B 1 43 ? -15.586 10.297 -5.586 1 85.88 43 TRP B C 1
ATOM 4875 O O . TRP B 1 43 ? -14.516 10.789 -5.227 1 85.88 43 TRP B O 1
ATOM 4885 N N . THR B 1 44 ? -16.766 10.875 -5.426 1 86.12 44 THR B N 1
ATOM 4886 C CA . THR B 1 44 ? -16.859 12.18 -4.77 1 86.12 44 THR B CA 1
ATOM 4887 C C . THR B 1 44 ? -16.516 12.062 -3.289 1 86.12 44 THR B C 1
ATOM 4889 O O . THR B 1 44 ? -15.781 12.906 -2.756 1 86.12 44 THR B O 1
ATOM 4892 N N . ILE B 1 45 ? -16.953 11.008 -2.684 1 88.88 45 ILE B N 1
ATOM 4893 C CA . ILE B 1 45 ? -16.688 10.781 -1.267 1 88.88 45 ILE B CA 1
ATOM 4894 C C . ILE B 1 45 ? -15.195 10.562 -1.049 1 88.88 45 ILE B C 1
ATOM 4896 O O . ILE B 1 45 ? -14.594 11.18 -0.164 1 88.88 45 ILE B O 1
ATOM 4900 N N . GLY B 1 46 ? -14.633 9.703 -1.892 1 90.5 46 GLY B N 1
ATOM 4901 C CA . GLY B 1 46 ? -13.219 9.398 -1.765 1 90.5 46 GLY B CA 1
ATOM 4902 C C . GLY B 1 46 ? -12.328 10.609 -1.927 1 90.5 46 GLY B C 1
ATOM 4903 O O . GLY B 1 46 ? -11.406 10.82 -1.137 1 90.5 46 GLY B O 1
ATOM 4904 N N . LEU B 1 47 ? -12.602 11.43 -2.887 1 89.94 47 LEU B N 1
ATOM 4905 C CA . LEU B 1 47 ? -11.805 12.617 -3.139 1 89.94 47 LEU B CA 1
ATOM 4906 C C . LEU B 1 47 ? -12 13.648 -2.031 1 89.94 47 LEU B C 1
ATOM 4908 O O . LEU B 1 47 ? -11.07 14.375 -1.681 1 89.94 47 LEU B O 1
ATOM 4912 N N . SER B 1 48 ? -13.258 13.695 -1.522 1 90.88 48 SER B N 1
ATOM 4913 C CA . SER B 1 48 ? -13.531 14.609 -0.415 1 90.88 48 SER B CA 1
ATOM 4914 C C . SER B 1 48 ? -12.758 14.203 0.836 1 90.88 48 SER B C 1
ATOM 4916 O O . SER B 1 48 ? -12.242 15.062 1.557 1 90.88 48 SER B O 1
ATOM 4918 N N . ILE B 1 49 ? -12.695 12.93 1.079 1 92.62 49 ILE B N 1
ATOM 4919 C CA . ILE B 1 49 ? -11.938 12.406 2.211 1 92.62 49 ILE B CA 1
ATOM 4920 C C . ILE B 1 49 ? -10.469 12.758 2.057 1 92.62 49 ILE B C 1
ATOM 4922 O O . ILE B 1 49 ? -9.836 13.242 3.002 1 92.62 49 ILE B O 1
ATOM 4926 N N . MET B 1 50 ? -9.984 12.594 0.898 1 92.81 50 MET B N 1
ATOM 4927 C CA . MET B 1 50 ? -8.57 12.844 0.617 1 92.81 50 MET B CA 1
ATOM 4928 C C . MET B 1 50 ? -8.25 14.328 0.719 1 92.81 50 MET B C 1
ATOM 4930 O O . MET B 1 50 ? -7.219 14.711 1.274 1 92.81 50 MET B O 1
ATOM 4934 N N . ALA B 1 51 ? -9.133 15.117 0.169 1 91.19 51 ALA B N 1
ATOM 4935 C CA . ALA B 1 51 ? -8.93 16.562 0.202 1 91.19 51 ALA B CA 1
ATOM 4936 C C . ALA B 1 51 ? -8.945 17.094 1.636 1 91.19 51 ALA B C 1
ATOM 4938 O O . ALA B 1 51 ? -8.219 18.031 1.972 1 91.19 51 ALA B O 1
ATOM 4939 N N . THR B 1 52 ? -9.758 16.531 2.447 1 91.25 52 THR B N 1
ATOM 4940 C CA . THR B 1 52 ? -9.844 16.922 3.852 1 91.25 52 THR B CA 1
ATOM 4941 C C . THR B 1 52 ? -8.547 16.594 4.586 1 91.25 52 THR B C 1
ATOM 4943 O O . THR B 1 52 ? -8.102 17.359 5.445 1 91.25 52 THR B O 1
ATOM 4946 N N . GLN B 1 53 ? -7.98 15.555 4.172 1 89.75 53 GLN B N 1
ATOM 4947 C CA . GLN B 1 53 ? -6.75 15.133 4.832 1 89.75 53 GLN B CA 1
ATOM 4948 C C . GLN B 1 53 ? -5.543 15.875 4.27 1 89.75 53 GLN B C 1
ATOM 4950 O O . GLN B 1 53 ? -4.566 16.109 4.984 1 89.75 53 GLN B O 1
ATOM 4955 N N . ALA B 1 54 ? -5.617 16.203 3.014 1 89.56 54 ALA B N 1
ATOM 4956 C CA . ALA B 1 54 ? -4.496 16.859 2.346 1 89.56 54 ALA B CA 1
ATOM 4957 C C . ALA B 1 54 ? -4.465 18.344 2.662 1 89.56 54 ALA B C 1
ATOM 4959 O O . ALA B 1 54 ? -4.84 19.172 1.826 1 89.56 54 ALA B O 1
ATOM 4960 N N . SER B 1 55 ? -3.926 18.688 3.783 1 90.5 55 SER B N 1
ATOM 4961 C CA . SER B 1 55 ? -3.826 20.078 4.176 1 90.5 55 SER B CA 1
ATOM 4962 C C . SER B 1 55 ? -2.633 20.766 3.51 1 90.5 55 SER B C 1
ATOM 4964 O O . SER B 1 55 ? -1.884 20.125 2.77 1 90.5 55 SER B O 1
ATOM 4966 N N . ALA B 1 56 ? -2.586 22.016 3.707 1 90.25 56 ALA B N 1
ATOM 4967 C CA . ALA B 1 56 ? -1.446 22.766 3.182 1 90.25 56 ALA B CA 1
ATOM 4968 C C . ALA B 1 56 ? -0.129 22.188 3.695 1 90.25 56 ALA B C 1
ATOM 4970 O O . ALA B 1 56 ? 0.878 22.203 2.984 1 90.25 56 ALA B O 1
ATOM 4971 N N . ILE B 1 57 ? -0.178 21.719 4.84 1 87.75 57 ILE B N 1
ATOM 4972 C CA . ILE B 1 57 ? 1.002 21.141 5.484 1 87.75 57 ILE B CA 1
ATOM 4973 C C . ILE B 1 57 ? 1.522 19.969 4.656 1 87.75 57 ILE B C 1
ATOM 4975 O O . ILE B 1 57 ? 2.734 19.781 4.52 1 87.75 57 ILE B O 1
ATOM 4979 N N . THR B 1 58 ? 0.655 19.188 4.102 1 90.19 58 THR B N 1
ATOM 4980 C CA . THR B 1 58 ? 1.024 18.031 3.295 1 90.19 58 THR B CA 1
ATOM 4981 C C . THR B 1 58 ? 1.871 18.453 2.098 1 90.19 58 THR B C 1
ATOM 4983 O O . THR B 1 58 ? 2.893 17.828 1.804 1 90.19 58 THR B O 1
ATOM 4986 N N . PHE B 1 59 ? 1.568 19.5 1.497 1 91 59 PHE B N 1
ATOM 4987 C CA . PHE B 1 59 ? 2.213 19.891 0.246 1 91 59 PHE B CA 1
ATOM 4988 C C . PHE B 1 59 ? 3.412 20.781 0.506 1 91 59 PHE B C 1
ATOM 4990 O O . PHE B 1 59 ? 4.312 20.891 -0.33 1 91 59 PHE B O 1
ATOM 4997 N N . LEU B 1 60 ? 3.439 21.391 1.693 1 88.5 60 LEU B N 1
ATOM 4998 C CA . LEU B 1 60 ? 4.539 22.281 2.049 1 88.5 60 LEU B CA 1
ATOM 4999 C C . LEU B 1 60 ? 5.621 21.531 2.818 1 88.5 60 LEU B C 1
ATOM 5001 O O . LEU B 1 60 ? 6.801 21.609 2.469 1 88.5 60 LEU B O 1
ATOM 5005 N N . SER B 1 61 ? 5.168 20.812 3.758 1 88.56 61 SER B N 1
ATOM 5006 C CA . SER B 1 61 ? 6.094 20.25 4.738 1 88.56 61 SER B CA 1
ATOM 5007 C C . SER B 1 61 ? 6.57 18.875 4.32 1 88.56 61 SER B C 1
ATOM 5009 O O . SER B 1 61 ? 7.68 18.453 4.668 1 88.56 61 SER B O 1
ATOM 5011 N N . THR B 1 62 ? 5.766 18.141 3.623 1 91.31 62 THR B N 1
ATOM 5012 C CA . THR B 1 62 ? 6.125 16.766 3.291 1 91.31 62 THR B CA 1
ATOM 5013 C C . THR B 1 62 ? 7.312 16.734 2.336 1 91.31 62 THR B C 1
ATOM 5015 O O . THR B 1 62 ? 8.242 15.953 2.521 1 91.31 62 THR B O 1
ATOM 5018 N N . PRO B 1 63 ? 7.289 17.594 1.322 1 94.06 63 PRO B N 1
ATOM 5019 C CA . PRO B 1 63 ? 8.508 17.625 0.505 1 94.06 63 PRO B CA 1
ATOM 5020 C C . PRO B 1 63 ? 9.742 18.031 1.301 1 94.06 63 PRO B C 1
ATOM 5022 O O . PRO B 1 63 ? 10.836 17.5 1.063 1 94.06 63 PRO B O 1
ATOM 5025 N N . GLY B 1 64 ? 9.578 18.984 2.213 1 92.81 64 GLY B N 1
ATOM 5026 C CA . GLY B 1 64 ? 10.68 19.375 3.08 1 92.81 64 GLY B CA 1
ATOM 5027 C C . GLY B 1 64 ? 11.18 18.234 3.949 1 92.81 64 GLY B C 1
ATOM 5028 O O . GLY B 1 64 ? 12.391 18.109 4.172 1 92.81 64 GLY B O 1
ATOM 5029 N N . GLN B 1 65 ? 10.273 17.484 4.391 1 89.69 65 GLN B N 1
ATOM 5030 C CA . GLN B 1 65 ? 10.633 16.312 5.184 1 89.69 65 GLN B CA 1
ATOM 5031 C C . GLN B 1 65 ? 11.461 15.328 4.367 1 89.69 65 GLN B C 1
ATOM 5033 O O . GLN B 1 65 ? 12.422 14.758 4.871 1 89.69 65 GLN B O 1
ATOM 5038 N N . ALA B 1 66 ? 11.078 15.141 3.166 1 92.88 66 ALA B N 1
ATOM 5039 C CA . ALA B 1 66 ? 11.812 14.234 2.293 1 92.88 66 ALA B CA 1
ATOM 5040 C C . ALA B 1 66 ? 13.195 14.797 1.96 1 92.88 66 ALA B C 1
ATOM 5042 O O . ALA B 1 66 ? 14.164 14.047 1.849 1 92.88 66 ALA B O 1
ATOM 5043 N N . TYR B 1 67 ? 13.219 16.094 1.824 1 94.44 67 TYR B N 1
ATOM 5044 C CA . TYR B 1 67 ? 14.484 16.781 1.585 1 94.44 67 TYR B CA 1
ATOM 5045 C C . TYR B 1 67 ? 15.461 16.547 2.732 1 94.44 67 TYR B C 1
ATOM 5047 O O . TYR B 1 67 ? 16.656 16.328 2.508 1 94.44 67 TYR B O 1
ATOM 5055 N N . ASP B 1 68 ? 14.922 16.5 3.867 1 90.62 68 ASP B N 1
ATOM 5056 C CA . ASP B 1 68 ? 15.742 16.438 5.07 1 90.62 68 ASP B CA 1
ATOM 5057 C C . ASP B 1 68 ? 16.047 14.984 5.453 1 90.62 68 ASP B C 1
ATOM 5059 O O . ASP B 1 68 ? 17.188 14.656 5.789 1 90.62 68 ASP B O 1
ATOM 5063 N N . ASP B 1 69 ? 15.008 14.148 5.355 1 88.44 69 ASP B N 1
ATOM 5064 C CA . ASP B 1 69 ? 15.125 12.828 5.969 1 88.44 69 ASP B CA 1
ATOM 5065 C C . ASP B 1 69 ? 14.773 11.727 4.973 1 88.44 69 ASP B C 1
ATOM 5067 O O . ASP B 1 69 ? 14.633 10.562 5.355 1 88.44 69 ASP B O 1
ATOM 5071 N N . GLY B 1 70 ? 14.617 12.039 3.801 1 89.81 70 GLY B N 1
ATOM 5072 C CA . GLY B 1 70 ? 14.352 11.031 2.785 1 89.81 70 GLY B CA 1
ATOM 5073 C C . GLY B 1 70 ? 12.898 10.602 2.742 1 89.81 70 GLY B C 1
ATOM 5074 O O . GLY B 1 70 ? 12.008 11.375 3.113 1 89.81 70 GLY B O 1
ATOM 5075 N N . MET B 1 71 ? 12.703 9.375 2.314 1 88.5 71 MET B N 1
ATOM 5076 C CA . MET B 1 71 ? 11.344 8.938 1.994 1 88.5 71 MET B CA 1
ATOM 5077 C C . MET B 1 71 ? 10.758 8.117 3.135 1 88.5 71 MET B C 1
ATOM 5079 O O . MET B 1 71 ? 9.648 7.598 3.02 1 88.5 71 MET B O 1
ATOM 5083 N N . ARG B 1 72 ? 11.391 7.996 4.242 1 85.75 72 ARG B N 1
ATOM 5084 C CA . ARG B 1 72 ? 10.969 7.082 5.305 1 85.75 72 ARG B CA 1
ATOM 5085 C C . ARG B 1 72 ? 9.648 7.52 5.914 1 85.75 72 ARG B C 1
ATOM 5087 O O . ARG B 1 72 ? 8.945 6.711 6.527 1 85.75 72 ARG B O 1
ATOM 5094 N N . PHE B 1 73 ? 9.273 8.812 5.699 1 86.19 73 PHE B N 1
ATOM 5095 C CA . PHE B 1 73 ? 8.008 9.305 6.227 1 86.19 73 PHE B CA 1
ATOM 5096 C C . PHE B 1 73 ? 6.836 8.523 5.645 1 86.19 73 PHE B C 1
ATOM 5098 O O . PHE B 1 73 ? 5.762 8.469 6.246 1 86.19 73 PHE B O 1
ATOM 5105 N N . ILE B 1 74 ? 7.02 7.844 4.566 1 87.81 74 ILE B N 1
ATOM 5106 C CA . ILE B 1 74 ? 5.961 7.105 3.887 1 87.81 74 ILE B CA 1
ATOM 5107 C C . ILE B 1 74 ? 5.453 5.984 4.793 1 87.81 74 ILE B C 1
ATOM 5109 O O . ILE B 1 74 ? 4.297 5.574 4.691 1 87.81 74 ILE B O 1
ATOM 5113 N N . GLN B 1 75 ? 6.262 5.5 5.68 1 86.5 75 GLN B N 1
ATOM 5114 C CA . GLN B 1 75 ? 5.922 4.391 6.562 1 86.5 75 GLN B CA 1
ATOM 5115 C C . GLN B 1 75 ? 4.781 4.766 7.504 1 86.5 75 GLN B C 1
ATOM 5117 O O . GLN B 1 75 ? 4.09 3.891 8.031 1 86.5 75 GLN B O 1
ATOM 5122 N N . PHE B 1 76 ? 4.633 6.074 7.656 1 85.69 76 PHE B N 1
ATOM 5123 C CA . PHE B 1 76 ? 3.547 6.598 8.477 1 85.69 76 PHE B CA 1
ATOM 5124 C C . PHE B 1 76 ? 2.197 6.121 7.953 1 85.69 76 PHE B C 1
ATOM 5126 O O . PHE B 1 76 ? 1.267 5.906 8.734 1 85.69 76 PHE B O 1
ATOM 5133 N N . TYR B 1 77 ? 2.102 5.816 6.742 1 89.75 77 TYR B N 1
ATOM 5134 C CA . TYR B 1 77 ? 0.812 5.555 6.109 1 89.75 77 TYR B CA 1
ATOM 5135 C C . TYR B 1 77 ? 0.606 4.062 5.891 1 89.75 77 TYR B C 1
ATOM 5137 O O . TYR B 1 77 ? -0.395 3.646 5.301 1 89.75 77 TYR B O 1
ATOM 5145 N N . PHE B 1 78 ? 1.442 3.24 6.348 1 86.12 78 PHE B N 1
ATOM 5146 C CA . PHE B 1 78 ? 1.371 1.81 6.078 1 86.12 78 PHE B CA 1
ATOM 5147 C C . PHE B 1 78 ? 0.175 1.185 6.789 1 86.12 78 PHE B C 1
ATOM 5149 O O . PHE B 1 78 ? -0.396 0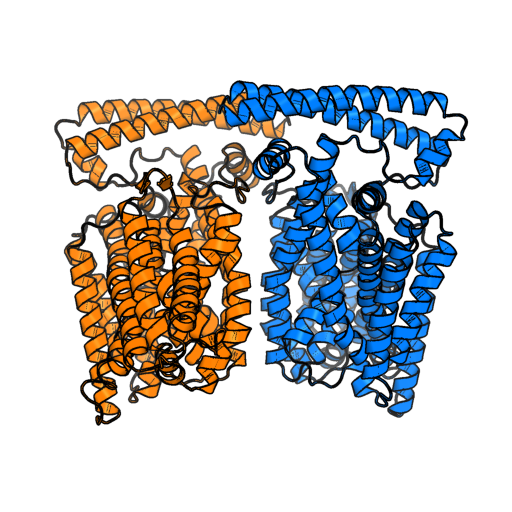.205 6.305 1 86.12 78 PHE B O 1
ATOM 5156 N N . GLY B 1 79 ? -0.202 1.768 7.879 1 89.88 79 GLY B N 1
ATOM 5157 C CA . GLY B 1 79 ? -1.329 1.227 8.625 1 89.88 79 GLY B CA 1
ATOM 5158 C C . GLY B 1 79 ? -2.672 1.7 8.102 1 89.88 79 GLY B C 1
ATOM 5159 O O . GLY B 1 79 ? -3.717 1.188 8.5 1 89.88 79 GLY B O 1
ATOM 5160 N N . LEU B 1 80 ? -2.652 2.559 7.148 1 92.81 80 LEU B N 1
ATOM 5161 C CA . LEU B 1 80 ? -3.871 3.211 6.68 1 92.81 80 LEU B CA 1
ATOM 5162 C C . LEU B 1 80 ? -4.789 2.215 5.98 1 92.81 80 LEU B C 1
ATOM 5164 O O . LEU B 1 80 ? -5.988 2.174 6.254 1 92.81 80 LEU B O 1
ATOM 5168 N N . PRO B 1 81 ? -4.27 1.333 5.082 1 89 81 PRO B N 1
ATOM 5169 C CA . PRO B 1 81 ? -5.148 0.378 4.402 1 89 81 PRO B CA 1
ATOM 5170 C C . PRO B 1 81 ? -5.891 -0.534 5.375 1 89 81 PRO B C 1
ATOM 5172 O O . PRO B 1 81 ? -7.086 -0.787 5.199 1 89 81 PRO B O 1
ATOM 5175 N N . LEU B 1 82 ? -5.234 -0.954 6.371 1 89.44 82 LEU B N 1
ATOM 5176 C CA . LEU B 1 82 ? -5.867 -1.816 7.363 1 89.44 82 LEU B CA 1
ATOM 5177 C C . LEU B 1 82 ? -6.941 -1.058 8.133 1 89.44 82 LEU B C 1
ATOM 5179 O O . LEU B 1 82 ? -8.008 -1.608 8.43 1 89.44 82 LEU B O 1
ATOM 5183 N N . ALA B 1 83 ? -6.605 0.139 8.461 1 93.81 83 ALA B N 1
ATOM 5184 C CA . ALA B 1 83 ? -7.586 0.966 9.164 1 93.81 83 ALA B CA 1
ATOM 5185 C C . ALA B 1 83 ? -8.867 1.115 8.344 1 93.81 83 ALA B C 1
ATOM 5187 O O . ALA B 1 83 ? -9.969 1.056 8.891 1 93.81 83 ALA B O 1
ATOM 5188 N N . MET B 1 84 ? -8.727 1.26 7.023 1 93.38 84 MET B N 1
ATOM 5189 C CA . MET B 1 84 ? -9.891 1.452 6.16 1 93.38 84 MET B CA 1
ATOM 5190 C C . MET B 1 84 ? -10.766 0.202 6.133 1 93.38 84 MET B C 1
ATOM 5192 O O . MET B 1 84 ? -11.992 0.297 6.113 1 93.38 84 MET B O 1
ATOM 5196 N N . ILE B 1 85 ? -10.164 -0.901 6.168 1 89.38 85 ILE B N 1
ATOM 5197 C CA . ILE B 1 85 ? -10.906 -2.156 6.16 1 89.38 85 ILE B CA 1
ATOM 5198 C C . ILE B 1 85 ? -11.695 -2.299 7.461 1 89.38 85 ILE B C 1
ATOM 5200 O O . ILE B 1 85 ? -12.883 -2.631 7.441 1 89.38 85 ILE B O 1
ATOM 5204 N N . ILE B 1 86 ? -11.047 -2.039 8.57 1 90.44 86 ILE B N 1
ATOM 5205 C CA . ILE B 1 86 ? -11.695 -2.17 9.867 1 90.44 86 ILE B CA 1
ATOM 5206 C C . ILE B 1 86 ? -12.867 -1.193 9.961 1 90.44 86 ILE B C 1
ATOM 5208 O O . ILE B 1 86 ? -13.961 -1.565 10.391 1 90.44 86 ILE B O 1
ATOM 5212 N N . LEU B 1 87 ? -12.641 0.006 9.555 1 93.69 87 LEU B N 1
ATOM 5213 C CA . LEU B 1 87 ? -13.68 1.03 9.609 1 93.69 87 LEU B CA 1
ATOM 5214 C C . LEU B 1 87 ? -14.852 0.659 8.711 1 93.69 87 LEU B C 1
ATOM 5216 O O . LEU B 1 87 ? -16.016 0.843 9.094 1 93.69 87 LEU B O 1
ATOM 5220 N N . SER B 1 88 ? -14.539 0.135 7.551 1 90 88 SER B N 1
ATOM 5221 C CA . SER B 1 88 ? -15.578 -0.267 6.613 1 90 88 SER B CA 1
ATOM 5222 C C . SER B 1 88 ? -16.391 -1.437 7.16 1 90 88 SER B C 1
ATOM 5224 O O . SER B 1 88 ? -17.594 -1.527 6.918 1 90 88 SER B O 1
ATOM 5226 N N . ALA B 1 89 ? -15.781 -2.242 7.914 1 87.44 89 ALA B N 1
ATOM 5227 C CA . ALA B 1 89 ? -16.422 -3.457 8.406 1 87.44 89 ALA B CA 1
ATOM 5228 C C . ALA B 1 89 ? -17.25 -3.174 9.656 1 87.44 89 ALA B C 1
ATOM 5230 O O . ALA B 1 89 ? -18.312 -3.781 9.859 1 87.44 89 ALA B O 1
ATOM 5231 N N . THR B 1 90 ? -16.781 -2.246 10.461 1 88.56 90 THR B N 1
ATOM 5232 C CA . THR B 1 90 ? -17.406 -2.164 11.773 1 88.56 90 THR B CA 1
ATOM 5233 C C . THR B 1 90 ? -17.984 -0.769 12.008 1 88.56 90 THR B C 1
ATOM 5235 O O . THR B 1 90 ? -19.172 -0.618 12.281 1 88.56 90 THR B O 1
ATOM 5238 N N . PHE B 1 91 ? -17.234 0.302 11.852 1 91.69 91 PHE B N 1
ATOM 5239 C CA . PHE B 1 91 ? -17.641 1.648 12.227 1 91.69 91 PHE B CA 1
ATOM 5240 C C . PHE B 1 91 ? -18.766 2.152 11.32 1 91.69 91 PHE B C 1
ATOM 5242 O O . PHE B 1 91 ? -19.797 2.604 11.797 1 91.69 91 PHE B O 1
ATOM 5249 N N . LEU B 1 92 ? -18.625 1.99 10.086 1 90.69 92 LEU B N 1
ATOM 5250 C CA . LEU B 1 92 ? -19.516 2.609 9.109 1 90.69 92 LEU B CA 1
ATOM 5251 C C . LEU B 1 92 ? -20.906 1.985 9.18 1 90.69 92 LEU B C 1
ATOM 5253 O O . LEU B 1 92 ? -21.906 2.697 9.156 1 90.69 92 LEU B O 1
ATOM 5257 N N . PRO B 1 93 ? -20.953 0.664 9.25 1 88.56 93 PRO B N 1
ATOM 5258 C CA . PRO B 1 93 ? -22.281 0.078 9.328 1 88.56 93 PRO B CA 1
ATOM 5259 C C . PRO B 1 93 ? -23.062 0.542 10.555 1 88.56 93 PRO B C 1
ATOM 5261 O O . PRO B 1 93 ? -24.281 0.739 10.484 1 88.56 93 PRO B O 1
ATOM 5264 N N . ILE B 1 94 ? -22.375 0.765 11.578 1 88.88 94 ILE B N 1
ATOM 5265 C CA . ILE B 1 94 ? -23.031 1.187 12.812 1 88.88 94 ILE B CA 1
ATOM 5266 C C . ILE B 1 94 ? -23.547 2.617 12.664 1 88.88 94 ILE B C 1
ATOM 5268 O O . ILE B 1 94 ? -24.672 2.918 13.039 1 88.88 94 ILE B O 1
ATOM 5272 N N . TYR B 1 95 ? -22.781 3.465 12.133 1 90.44 95 TYR B N 1
ATOM 5273 C CA . TYR B 1 95 ? -23.172 4.855 11.93 1 90.44 95 TYR B CA 1
ATOM 5274 C C . TYR B 1 95 ? -24.344 4.949 10.969 1 90.44 95 TYR B C 1
ATOM 5276 O O . TYR B 1 95 ? -25.266 5.758 11.164 1 90.44 95 TYR B O 1
ATOM 5284 N N . TYR B 1 96 ? -24.359 4.156 9.977 1 84.69 96 TYR B N 1
ATOM 5285 C CA . TYR B 1 96 ? -25.406 4.195 8.961 1 84.69 96 TYR B CA 1
ATOM 5286 C C . TYR B 1 96 ? -26.719 3.656 9.508 1 84.69 96 TYR B C 1
ATOM 5288 O O . TYR B 1 96 ? -27.797 4.184 9.195 1 84.69 96 TYR B O 1
ATOM 5296 N N . LYS B 1 97 ? -26.594 2.631 10.219 1 84 97 LYS B N 1
ATOM 5297 C CA . LYS B 1 97 ? -27.797 2.018 10.789 1 84 97 LYS B CA 1
ATOM 5298 C C . LYS B 1 97 ? -28.5 2.979 11.742 1 84 97 LYS B C 1
ATOM 5300 O O . LYS B 1 97 ? -29.734 3.016 11.789 1 84 97 LYS B O 1
ATOM 5305 N N . LEU B 1 98 ? -27.734 3.805 12.383 1 85.75 98 LEU B N 1
ATOM 5306 C CA . LEU B 1 98 ? -28.297 4.695 13.391 1 85.75 98 LEU B CA 1
ATOM 5307 C C . LEU B 1 98 ? -28.672 6.043 12.773 1 85.75 98 LEU B C 1
ATOM 5309 O O . LEU B 1 98 ? -29.328 6.867 13.422 1 85.75 98 LEU B O 1
ATOM 5313 N N . LYS B 1 99 ? -28.25 6.273 11.531 1 82.44 99 LYS B N 1
ATOM 5314 C CA . LYS B 1 99 ? -28.547 7.5 10.797 1 82.44 99 LYS B CA 1
ATOM 5315 C C . LYS B 1 99 ? -28.141 8.734 11.602 1 82.44 99 LYS B C 1
ATOM 5317 O O . LYS B 1 99 ? -28.938 9.648 11.781 1 82.44 99 LYS B O 1
ATOM 5322 N N . VAL B 1 100 ? -27.031 8.695 12.086 1 85.81 100 VAL B N 1
ATOM 5323 C CA . VAL B 1 100 ? -26.562 9.758 12.977 1 85.81 100 VAL B CA 1
ATOM 5324 C C . VAL B 1 100 ? -26.109 10.961 12.156 1 85.81 100 VAL B C 1
ATOM 5326 O O . VAL B 1 100 ? -25.75 10.82 10.984 1 85.81 100 VAL B O 1
ATOM 5329 N N . TYR B 1 101 ? -26.156 12.133 12.742 1 85.5 101 TYR B N 1
ATOM 5330 C CA . TYR B 1 101 ? -25.578 13.336 12.148 1 85.5 101 TYR B CA 1
ATOM 5331 C C . TYR B 1 101 ? -24.094 13.453 12.492 1 85.5 101 TYR B C 1
ATOM 5333 O O . TYR B 1 101 ? -23.297 13.914 11.672 1 85.5 101 TYR B O 1
ATOM 5341 N N . THR B 1 102 ? -23.859 13.094 13.711 1 92.31 102 THR B N 1
ATOM 5342 C CA . THR B 1 102 ? -22.484 13.102 14.188 1 92.31 102 THR B CA 1
ATOM 5343 C C . THR B 1 102 ? -22.109 11.75 14.781 1 92.31 102 THR B C 1
ATOM 5345 O O . THR B 1 102 ? -22.969 11 15.234 1 92.31 102 THR B O 1
ATOM 5348 N N . ALA B 1 103 ? -20.828 11.445 14.781 1 92.12 103 ALA B N 1
ATOM 5349 C CA . ALA B 1 103 ? -20.328 10.18 15.289 1 92.12 103 ALA B CA 1
ATOM 5350 C C . ALA B 1 103 ? -20.672 10.008 16.766 1 92.12 103 ALA B C 1
ATOM 5352 O O . ALA B 1 103 ? -20.875 8.883 17.234 1 92.12 103 ALA B O 1
ATOM 5353 N N . TYR B 1 104 ? -20.859 11.039 17.469 1 95.94 104 TYR B N 1
ATOM 5354 C CA . TYR B 1 104 ? -20.953 11.008 18.922 1 95.94 104 TYR B CA 1
ATOM 5355 C C . TYR B 1 104 ? -22.375 10.688 19.359 1 95.94 104 TYR B C 1
ATOM 5357 O O . TYR B 1 104 ? -22.594 10.312 20.516 1 95.94 104 TYR B O 1
ATOM 5365 N N . GLU B 1 105 ? -23.344 10.844 18.453 1 94.31 105 GLU B N 1
ATOM 5366 C CA . GLU B 1 105 ? -24.719 10.438 18.75 1 94.31 105 GLU B CA 1
ATOM 5367 C C . GLU B 1 105 ? -24.781 8.961 19.109 1 94.31 105 GLU B C 1
ATOM 5369 O O . GLU B 1 105 ? -25.594 8.555 19.953 1 94.31 105 GLU B O 1
ATOM 5374 N N . PHE B 1 106 ? -23.953 8.195 18.594 1 93.81 106 PHE B N 1
ATOM 5375 C CA . PHE B 1 106 ? -23.875 6.77 18.875 1 93.81 106 PHE B CA 1
ATOM 5376 C C . PHE B 1 106 ? -23.578 6.523 20.344 1 93.81 106 PHE B C 1
ATOM 5378 O O . PHE B 1 106 ? -24.125 5.605 20.953 1 93.81 106 PHE B O 1
ATOM 5385 N N . LEU B 1 107 ? -22.75 7.312 20.875 1 96 107 LEU B N 1
ATOM 5386 C CA . LEU B 1 107 ? -22.266 7.094 22.234 1 96 107 LEU B CA 1
ATOM 5387 C C . LEU B 1 107 ? -23.391 7.305 23.25 1 96 107 LEU B C 1
ATOM 5389 O O . LEU B 1 107 ? -23.391 6.684 24.312 1 96 107 LEU B O 1
ATOM 5393 N N . GLU B 1 108 ? -24.297 8.203 22.875 1 95.12 108 GLU B N 1
ATOM 5394 C CA . GLU B 1 108 ? -25.453 8.383 23.766 1 95.12 108 GLU B CA 1
ATOM 5395 C C . GLU B 1 108 ? -26.375 7.176 23.719 1 95.12 108 GLU B C 1
ATOM 5397 O O . GLU B 1 108 ? -26.938 6.77 24.734 1 95.12 108 GLU B O 1
ATOM 5402 N N . GLU B 1 109 ? -26.562 6.684 22.516 1 92.62 109 GLU B N 1
ATOM 5403 C CA . GLU B 1 109 ? -27.406 5.504 22.359 1 92.62 109 GLU B CA 1
ATOM 5404 C C . GLU B 1 109 ? -26.797 4.289 23.062 1 92.62 109 GLU B C 1
ATOM 5406 O O . GLU B 1 109 ? -27.516 3.477 23.641 1 92.62 109 GLU B O 1
ATOM 5411 N N . ARG B 1 110 ? -25.547 4.191 23.047 1 94.38 110 ARG B N 1
ATOM 5412 C CA . ARG B 1 110 ? -24.844 3.033 23.594 1 94.38 110 ARG B CA 1
ATOM 5413 C C . ARG B 1 110 ? -24.594 3.193 25.094 1 94.38 110 ARG B C 1
ATOM 5415 O O . ARG B 1 110 ? -24.594 2.209 25.828 1 94.38 110 ARG B O 1
ATOM 5422 N N . PHE B 1 111 ? -24.297 4.375 25.5 1 96.19 111 PHE B N 1
ATOM 5423 C CA . PHE B 1 111 ? -23.953 4.637 26.891 1 96.19 111 PHE B CA 1
ATOM 5424 C C . PHE B 1 111 ? -24.906 5.66 27.5 1 96.19 111 PHE B C 1
ATOM 5426 O O . PHE B 1 111 ? -26.078 5.355 27.766 1 96.19 111 PHE B O 1
ATOM 5433 N N . ASP B 1 112 ? -24.469 6.98 27.531 1 95.88 112 ASP B N 1
ATOM 5434 C CA . ASP B 1 112 ? -25.281 8.047 28.109 1 95.88 112 ASP B CA 1
ATOM 5435 C C . ASP B 1 112 ? -24.828 9.414 27.609 1 95.88 112 ASP B C 1
ATOM 5437 O O . ASP B 1 112 ? -23.906 9.516 26.797 1 95.88 112 ASP B O 1
ATOM 5441 N N . LEU B 1 113 ? -25.516 10.414 28.016 1 95.31 113 LEU B N 1
ATOM 5442 C CA . LEU B 1 113 ? -25.312 11.773 27.531 1 95.31 113 LEU B CA 1
ATOM 5443 C C . LEU B 1 113 ? -23.953 12.305 27.984 1 95.31 113 LEU B C 1
ATOM 5445 O O . LEU B 1 113 ? -23.297 13.047 27.234 1 95.31 113 LEU B O 1
ATOM 5449 N N . LYS B 1 114 ? -23.547 12.008 29.125 1 95.25 114 LYS B N 1
ATOM 5450 C CA . LYS B 1 114 ? -22.266 12.539 29.625 1 95.25 114 LYS B CA 1
ATOM 5451 C C . LYS B 1 114 ? -21.109 12.008 28.797 1 95.25 114 LYS B C 1
ATOM 5453 O O . LYS B 1 114 ? -20.141 12.734 28.547 1 95.25 114 LYS B O 1
ATOM 5458 N N . THR B 1 115 ? -21.203 10.719 28.438 1 96.12 115 THR B N 1
ATOM 5459 C CA . THR B 1 115 ? -20.141 10.125 27.625 1 96.12 115 THR B CA 1
ATOM 5460 C C . THR B 1 115 ? -20.109 10.758 26.234 1 96.12 115 THR B C 1
ATOM 5462 O O . THR B 1 115 ? -19.031 11.023 25.688 1 96.12 115 THR B O 1
ATOM 5465 N N . ARG B 1 116 ? -21.297 10.969 25.656 1 96.62 116 ARG B N 1
ATOM 5466 C CA . ARG B 1 116 ? -21.406 11.672 24.375 1 96.62 116 ARG B CA 1
ATOM 5467 C C . ARG B 1 116 ? -20.781 13.062 24.469 1 96.62 116 ARG B C 1
ATOM 5469 O O . ARG B 1 116 ? -19.984 13.445 23.609 1 96.62 116 ARG B O 1
ATOM 5476 N N . THR B 1 117 ? -21.141 13.734 25.5 1 95.94 117 THR B N 1
ATOM 5477 C CA . THR B 1 117 ? -20.688 15.109 25.672 1 95.94 117 THR B CA 1
ATOM 5478 C C . THR B 1 117 ? -19.172 15.156 25.891 1 95.94 117 THR B C 1
ATOM 5480 O O . THR B 1 117 ? -18.484 16.047 25.391 1 95.94 117 THR B O 1
ATOM 5483 N N . LEU B 1 118 ? -18.688 14.258 26.594 1 96 118 LEU B N 1
ATOM 5484 C CA . LEU B 1 118 ? -17.234 14.195 26.828 1 96 118 LEU B CA 1
ATOM 5485 C C . LEU B 1 118 ? -16.484 13.977 25.531 1 96 118 LEU B C 1
ATOM 5487 O O . LEU B 1 118 ? -15.508 14.68 25.25 1 96 118 LEU B O 1
ATOM 5491 N N . ALA B 1 119 ? -16.906 12.969 24.812 1 96.75 119 ALA B N 1
ATOM 5492 C CA . ALA B 1 119 ? -16.25 12.656 23.547 1 96.75 119 ALA B CA 1
ATOM 5493 C C . ALA B 1 119 ? -16.328 13.836 22.594 1 96.75 119 ALA B C 1
ATOM 5495 O O . ALA B 1 119 ? -15.336 14.172 21.922 1 96.75 119 ALA B O 1
ATOM 5496 N N . ALA B 1 120 ? -17.484 14.453 22.484 1 97 120 ALA B N 1
ATOM 5497 C CA . ALA B 1 120 ? -17.672 15.617 21.625 1 97 120 ALA B CA 1
ATOM 5498 C C . ALA B 1 120 ? -16.766 16.766 22.062 1 97 120 ALA B C 1
ATOM 5500 O O . ALA B 1 120 ? -16.188 17.453 21.219 1 97 120 ALA B O 1
ATOM 5501 N N . PHE B 1 121 ? -16.688 16.922 23.328 1 96.75 121 PHE B N 1
ATOM 5502 C CA . PHE B 1 121 ? -15.875 18 23.859 1 96.75 121 PHE B CA 1
ATOM 5503 C C . PHE B 1 121 ? -14.398 17.75 23.562 1 96.75 121 PHE B C 1
ATOM 5505 O O . PHE B 1 121 ? -13.672 18.688 23.203 1 96.75 121 PHE B O 1
ATOM 5512 N N . LEU B 1 122 ? -13.938 16.547 23.766 1 96.06 122 LEU B N 1
ATOM 5513 C CA . LEU B 1 122 ? -12.562 16.203 23.438 1 96.06 122 LEU B CA 1
ATOM 5514 C C . LEU B 1 122 ? -12.273 16.484 21.969 1 96.06 122 LEU B C 1
ATOM 5516 O O . LEU B 1 122 ? -11.203 17 21.625 1 96.06 122 LEU B O 1
ATOM 5520 N N . PHE B 1 123 ? -13.203 16.156 21.172 1 96.38 123 PHE B N 1
ATOM 5521 C CA . PHE B 1 123 ? -13.07 16.422 19.734 1 96.38 123 PHE B CA 1
ATOM 5522 C C . PHE B 1 123 ? -13.008 17.906 19.469 1 96.38 123 PHE B C 1
ATOM 5524 O O . PHE B 1 123 ? -12.172 18.375 18.688 1 96.38 123 PHE B O 1
ATOM 5531 N N . LEU B 1 124 ? -13.922 18.703 20.062 1 97 124 LEU B N 1
ATOM 5532 C CA . LEU B 1 124 ? -14.008 20.141 19.828 1 97 124 LEU B CA 1
ATOM 5533 C C . LEU B 1 124 ? -12.719 20.828 20.25 1 97 124 LEU B C 1
ATOM 5535 O O . LEU B 1 124 ? -12.258 21.75 19.562 1 97 124 LEU B O 1
ATOM 5539 N N . ILE B 1 125 ? -12.148 20.359 21.266 1 94 125 ILE B N 1
ATOM 5540 C CA . ILE B 1 125 ? -10.898 20.953 21.734 1 94 125 ILE B CA 1
ATOM 5541 C C . ILE B 1 125 ? -9.781 20.641 20.734 1 94 125 ILE B C 1
ATOM 5543 O O . ILE B 1 125 ? -9.086 21.547 20.266 1 94 125 ILE B O 1
ATOM 5547 N N . GLN B 1 126 ? -9.648 19.406 20.531 1 94.38 126 GLN B N 1
ATOM 5548 C CA . GLN B 1 126 ? -8.555 18.953 19.672 1 94.38 126 GLN B CA 1
ATOM 5549 C C . GLN B 1 126 ? -8.664 19.562 18.281 1 94.38 126 GLN B C 1
ATOM 5551 O O . GLN B 1 126 ? -7.688 20.109 17.75 1 94.38 126 GLN B O 1
ATOM 5556 N N . ARG B 1 127 ? -9.805 19.484 17.625 1 94.88 127 ARG B N 1
ATOM 5557 C CA . ARG B 1 127 ? -10 19.938 16.25 1 94.88 127 ARG B CA 1
ATOM 5558 C C . ARG B 1 127 ? -10.047 21.469 16.188 1 94.88 127 ARG B C 1
ATOM 5560 O O . ARG B 1 127 ? -9.609 22.062 15.203 1 94.88 127 ARG B O 1
ATOM 5567 N N . GLY B 1 128 ? -10.617 22.094 17.25 1 94 128 GLY B N 1
ATOM 5568 C CA . GLY B 1 128 ? -10.602 23.547 17.297 1 94 128 GLY B CA 1
ATOM 5569 C C . GLY B 1 128 ? -9.203 24.125 17.266 1 94 128 GLY B C 1
ATOM 5570 O O . GLY B 1 128 ? -8.945 25.094 16.547 1 94 128 GLY B O 1
ATOM 5571 N N . LEU B 1 129 ? -8.32 23.531 17.969 1 90.75 129 LEU B N 1
ATOM 5572 C CA . LEU B 1 129 ? -6.926 23.953 17.984 1 90.75 129 LEU B CA 1
ATOM 5573 C C . LEU B 1 129 ? -6.242 23.609 16.656 1 90.75 129 LEU B C 1
ATOM 5575 O O . LEU B 1 129 ? -5.477 24.406 16.125 1 90.75 129 LEU B O 1
ATOM 5579 N N . ALA B 1 130 ? -6.531 22.453 16.141 1 91.56 130 ALA B N 1
ATOM 5580 C CA . ALA B 1 130 ? -5.926 22 14.898 1 91.56 130 ALA B CA 1
ATOM 5581 C C . ALA B 1 130 ? -6.312 22.922 13.742 1 91.56 130 ALA B C 1
ATOM 5583 O O . ALA B 1 130 ? -5.516 23.141 12.82 1 91.56 130 ALA B O 1
ATOM 5584 N N . ALA B 1 131 ? -7.527 23.453 13.766 1 92.94 131 ALA B N 1
ATOM 5585 C CA . ALA B 1 131 ? -7.984 24.375 12.727 1 92.94 131 ALA B CA 1
ATOM 5586 C C . ALA B 1 131 ? -7.125 25.641 12.695 1 92.94 131 ALA B C 1
ATOM 5588 O O . ALA B 1 131 ? -6.871 26.188 11.625 1 92.94 131 ALA B O 1
ATOM 5589 N N . GLY B 1 132 ? -6.723 26.047 13.82 1 91.06 132 GLY B N 1
ATOM 5590 C CA . GLY B 1 132 ? -5.828 27.188 13.883 1 91.06 132 GLY B CA 1
ATOM 5591 C C . GLY B 1 132 ? -4.477 26.922 13.25 1 91.06 132 GLY B C 1
ATOM 5592 O O . GLY B 1 132 ? -3.934 27.781 12.547 1 91.06 132 GLY B O 1
ATOM 5593 N N . ILE B 1 133 ? -3.996 25.75 13.461 1 87.69 133 ILE B N 1
ATOM 5594 C CA . ILE B 1 133 ? -2.713 25.359 12.883 1 87.69 133 ILE B CA 1
ATOM 5595 C C . ILE B 1 133 ? -2.838 25.266 11.359 1 87.69 133 ILE B C 1
ATOM 5597 O O . ILE B 1 133 ? -1.917 25.641 10.633 1 87.69 133 ILE B O 1
ATOM 5601 N N . THR B 1 134 ? -3.967 24.797 10.914 1 89.31 134 THR B N 1
ATOM 5602 C CA . THR B 1 134 ? -4.203 24.625 9.484 1 89.31 134 THR B CA 1
ATOM 5603 C C . THR B 1 134 ? -4.234 25.969 8.773 1 89.31 134 THR B C 1
ATOM 5605 O O . THR B 1 134 ? -3.84 26.078 7.609 1 89.31 134 THR B O 1
ATOM 5608 N N . ILE B 1 135 ? -4.652 27 9.492 1 88.94 135 ILE B N 1
ATOM 5609 C CA . ILE B 1 135 ? -4.656 28.344 8.938 1 88.94 135 ILE B CA 1
ATOM 5610 C C . ILE B 1 135 ? -3.26 28.953 9.055 1 88.94 135 ILE B C 1
ATOM 5612 O O . ILE B 1 135 ? -2.781 29.609 8.125 1 88.94 135 ILE B O 1
ATOM 5616 N N . TYR B 1 136 ? -2.602 28.656 10.062 1 88 136 TYR B N 1
ATOM 5617 C CA . TYR B 1 136 ? -1.307 29.25 10.375 1 88 136 TYR B CA 1
ATOM 5618 C C . TYR B 1 136 ? -0.228 28.734 9.43 1 88 136 TYR B C 1
ATOM 5620 O O . TYR B 1 136 ? 0.646 29.5 9.008 1 88 136 TYR B O 1
ATOM 5628 N N . ALA B 1 137 ? -0.272 27.484 9.133 1 84.38 137 ALA B N 1
ATOM 5629 C CA . ALA B 1 137 ? 0.797 26.812 8.391 1 84.38 137 ALA B CA 1
ATOM 5630 C C . ALA B 1 137 ? 1.035 27.5 7.047 1 84.38 137 ALA B C 1
ATOM 5632 O O . ALA B 1 137 ? 2.15 27.938 6.754 1 84.38 137 ALA B O 1
ATOM 5633 N N . PRO B 1 138 ? 0.046 27.641 6.242 1 85.19 138 PRO B N 1
ATOM 5634 C CA . PRO B 1 138 ? 0.287 28.312 4.969 1 85.19 138 PRO B CA 1
ATOM 5635 C C . PRO B 1 138 ? 0.558 29.812 5.148 1 85.19 138 PRO B C 1
ATOM 5637 O O . PRO B 1 138 ? 1.319 30.406 4.375 1 85.19 138 PRO B O 1
ATOM 5640 N N . ALA B 1 139 ? 0.025 30.391 6.191 1 87.94 139 ALA B N 1
ATOM 5641 C CA . ALA B 1 139 ? 0.183 31.828 6.422 1 87.94 139 ALA B CA 1
ATOM 5642 C C . ALA B 1 139 ? 1.63 32.188 6.758 1 87.94 139 ALA B C 1
ATOM 5644 O O . ALA B 1 139 ? 2.176 33.156 6.25 1 87.94 139 ALA B O 1
ATOM 5645 N N . ILE B 1 140 ? 2.221 31.406 7.582 1 82.81 140 ILE B N 1
ATOM 5646 C CA . ILE B 1 140 ? 3.58 31.703 8.016 1 82.81 140 ILE B CA 1
ATOM 5647 C C . ILE B 1 140 ? 4.543 31.547 6.844 1 82.81 140 ILE B C 1
ATOM 5649 O O . ILE B 1 140 ? 5.496 32.312 6.711 1 82.81 140 ILE B O 1
ATOM 5653 N N . ILE B 1 141 ? 4.344 30.609 6.07 1 79.88 141 ILE B N 1
ATOM 5654 C CA . ILE B 1 141 ? 5.223 30.344 4.934 1 79.88 141 ILE B CA 1
ATOM 5655 C C . ILE B 1 141 ? 5.062 31.453 3.893 1 79.88 141 ILE B C 1
ATOM 5657 O O . ILE B 1 141 ? 6.055 31.969 3.379 1 79.88 141 ILE B O 1
ATOM 5661 N N . LEU B 1 142 ? 3.861 31.844 3.654 1 80.94 142 LEU B N 1
ATOM 5662 C CA . LEU B 1 142 ? 3.598 32.875 2.67 1 80.94 142 LEU B CA 1
ATOM 5663 C C . LEU B 1 142 ? 4.086 34.25 3.168 1 80.94 142 LEU B C 1
ATOM 5665 O O . LEU B 1 142 ? 4.648 35.031 2.398 1 80.94 142 LEU B O 1
ATOM 5669 N N . SER B 1 143 ? 3.781 34.406 4.391 1 84.38 143 SER B N 1
ATOM 5670 C CA . SER B 1 143 ? 4.246 35.656 4.992 1 84.38 143 SER B CA 1
ATOM 5671 C C . SER B 1 143 ? 5.762 35.781 4.891 1 84.38 143 SER B C 1
ATOM 5673 O O . SER B 1 143 ? 6.273 36.875 4.543 1 84.38 143 SER B O 1
ATOM 5675 N N . THR B 1 144 ? 6.457 34.781 5.133 1 80.12 144 THR B N 1
ATOM 5676 C CA . THR B 1 144 ? 7.914 34.781 5.141 1 80.12 144 THR B CA 1
ATOM 5677 C C . THR B 1 144 ? 8.469 34.906 3.723 1 80.12 144 THR B C 1
ATOM 5679 O O . THR B 1 144 ? 9.43 35.625 3.488 1 80.12 144 THR B O 1
ATOM 5682 N N . LEU B 1 145 ? 7.859 34.25 2.807 1 79.62 145 LEU B N 1
ATOM 5683 C CA . LEU B 1 145 ? 8.406 34.219 1.458 1 79.62 145 LEU B CA 1
ATOM 5684 C C . LEU B 1 145 ? 8.023 35.438 0.66 1 79.62 145 LEU B C 1
ATOM 5686 O O . LEU B 1 145 ? 8.773 35.875 -0.224 1 79.62 145 LEU B O 1
ATOM 5690 N N . LEU B 1 146 ? 6.855 36.031 0.968 1 81.75 146 LEU B N 1
ATOM 5691 C CA . LEU B 1 146 ? 6.371 37.188 0.196 1 81.75 146 LEU B CA 1
ATOM 5692 C C . LEU B 1 146 ? 6.574 38.469 0.963 1 81.75 146 LEU B C 1
ATOM 5694 O O . LEU B 1 146 ? 6.355 39.562 0.42 1 81.75 146 LEU B O 1
ATOM 5698 N N . GLY B 1 147 ? 6.961 38.344 2.197 1 81.12 147 GLY B N 1
ATOM 5699 C CA . GLY B 1 147 ? 7.176 39.531 3.023 1 81.12 147 GLY B CA 1
ATOM 5700 C C . GLY B 1 147 ? 5.883 40.156 3.512 1 81.12 147 GLY B C 1
ATOM 5701 O O . GLY B 1 147 ? 5.824 41.375 3.74 1 81.12 147 GLY B O 1
ATOM 5702 N N . TRP B 1 148 ? 4.828 39.375 3.584 1 85.25 148 TRP B N 1
ATOM 5703 C CA . TRP B 1 148 ? 3.539 39.844 4.062 1 85.25 148 TRP B CA 1
ATOM 5704 C C . TRP B 1 148 ? 3.471 39.812 5.586 1 85.25 148 TRP B C 1
ATOM 5706 O O . TRP B 1 148 ? 4.215 39.062 6.223 1 85.25 148 TRP B O 1
ATOM 5716 N N . ASN B 1 149 ? 2.646 40.688 6.172 1 89.06 149 ASN B N 1
ATOM 5717 C CA . ASN B 1 149 ? 2.381 40.594 7.602 1 89.06 149 ASN B CA 1
ATOM 5718 C C . ASN B 1 149 ? 1.672 39.312 7.965 1 89.06 149 ASN B C 1
ATOM 5720 O O . ASN B 1 149 ? 0.66 38.969 7.355 1 89.06 149 ASN B O 1
ATOM 5724 N N . LEU B 1 150 ? 2.195 38.594 8.891 1 87.31 150 LEU B N 1
ATOM 5725 C CA . LEU B 1 150 ? 1.683 37.281 9.266 1 87.31 150 LEU B CA 1
ATOM 5726 C C . LEU B 1 150 ? 0.25 37.375 9.781 1 87.31 150 LEU B C 1
ATOM 5728 O O . LEU B 1 150 ? -0.608 36.594 9.398 1 87.31 150 LEU B O 1
ATOM 5732 N N . THR B 1 151 ? -0.05 38.312 10.641 1 91.12 151 THR B N 1
ATOM 5733 C CA . THR B 1 151 ? -1.375 38.5 11.227 1 91.12 151 THR B CA 1
ATOM 5734 C C . THR B 1 151 ? -2.414 38.75 10.141 1 91.12 151 THR B C 1
ATOM 5736 O O . THR B 1 151 ? -3.488 38.156 10.141 1 91.12 151 THR B O 1
ATOM 5739 N N . LEU B 1 152 ? -2.096 39.594 9.266 1 91.62 152 LEU B N 1
ATOM 5740 C CA . LEU B 1 152 ? -3.016 39.938 8.188 1 91.62 152 LEU B CA 1
ATOM 5741 C C . LEU B 1 152 ? -3.236 38.75 7.266 1 91.62 152 LEU B C 1
ATOM 5743 O O . LEU B 1 152 ? -4.34 38.562 6.746 1 91.62 152 LEU B O 1
ATOM 5747 N N . THR B 1 153 ? -2.139 38.031 7.043 1 88.81 153 THR B N 1
ATOM 5748 C CA . THR B 1 153 ? -2.256 36.844 6.199 1 88.81 153 THR B CA 1
ATOM 5749 C C . THR B 1 153 ? -3.148 35.812 6.855 1 88.81 153 THR B C 1
ATOM 5751 O O . THR B 1 153 ? -3.979 35.188 6.191 1 88.81 153 THR B O 1
ATOM 5754 N N . ASN B 1 154 ? -2.982 35.594 8.141 1 91.06 154 ASN B N 1
ATOM 5755 C CA . ASN B 1 154 ? -3.85 34.688 8.891 1 91.06 154 ASN B CA 1
ATOM 5756 C C . ASN B 1 154 ? -5.316 35.094 8.773 1 91.06 154 ASN B C 1
ATOM 5758 O O . ASN B 1 154 ? -6.18 34.25 8.523 1 91.06 154 ASN B O 1
ATOM 5762 N N . VAL B 1 155 ? -5.578 36.344 8.992 1 92.31 155 VAL B N 1
ATOM 5763 C CA . VAL B 1 155 ? -6.941 36.875 8.961 1 92.31 155 VAL B CA 1
ATOM 5764 C C . VAL B 1 155 ? -7.523 36.719 7.559 1 92.31 155 VAL B C 1
ATOM 5766 O O . VAL B 1 155 ? -8.688 36.344 7.398 1 92.31 155 VAL B O 1
ATOM 5769 N N . PHE B 1 156 ? -6.746 37 6.594 1 88.12 156 PHE B N 1
ATOM 5770 C CA . PHE B 1 156 ? -7.203 36.906 5.215 1 88.12 156 PHE B CA 1
ATOM 5771 C C . PHE B 1 156 ? -7.605 35.469 4.867 1 88.12 156 PHE B C 1
ATOM 5773 O O . PHE B 1 156 ? -8.703 35.25 4.352 1 88.12 156 PHE B O 1
ATOM 5780 N N . ILE B 1 157 ? -6.715 34.562 5.102 1 86.44 157 ILE B N 1
ATOM 5781 C CA . ILE B 1 157 ? -6.992 33.156 4.812 1 86.44 157 ILE B CA 1
ATOM 5782 C C . ILE B 1 157 ? -8.203 32.688 5.617 1 86.44 157 ILE B C 1
ATOM 5784 O O . ILE B 1 157 ? -9.109 32.062 5.078 1 86.44 157 ILE B O 1
ATOM 5788 N N . GLY B 1 158 ? -8.203 33.031 6.887 1 90.44 158 GLY B N 1
ATOM 5789 C CA . GLY B 1 158 ? -9.289 32.625 7.762 1 90.44 158 GLY B CA 1
ATOM 5790 C C . GLY B 1 158 ? -10.641 33.156 7.32 1 90.44 158 GLY B C 1
ATOM 5791 O O . GLY B 1 158 ? -11.633 32.438 7.301 1 90.44 158 GLY B O 1
ATOM 5792 N N . VAL B 1 159 ? -10.703 34.406 7 1 90.12 159 VAL B N 1
ATOM 5793 C CA . VAL B 1 159 ? -11.953 35.031 6.613 1 90.12 159 VAL B CA 1
ATOM 5794 C C . VAL B 1 159 ? -12.461 34.438 5.305 1 90.12 159 VAL B C 1
ATOM 5796 O O . VAL B 1 159 ? -13.664 34.188 5.148 1 90.12 159 VAL B O 1
ATOM 5799 N N . LEU B 1 160 ? -11.594 34.219 4.422 1 83.81 160 LEU B N 1
ATOM 5800 C CA . LEU B 1 160 ? -11.977 33.594 3.156 1 83.81 160 LEU B CA 1
ATOM 5801 C C . LEU B 1 160 ? -12.594 32.219 3.381 1 83.81 160 LEU B C 1
ATOM 5803 O O . LEU B 1 160 ? -13.594 31.875 2.758 1 83.81 160 LEU B O 1
ATOM 5807 N N . VAL B 1 161 ? -11.977 31.469 4.234 1 86.94 161 VAL B N 1
ATOM 5808 C CA . VAL B 1 161 ? -12.453 30.125 4.504 1 86.94 161 VAL B CA 1
ATOM 5809 C C . VAL B 1 161 ? -13.797 30.188 5.23 1 86.94 161 VAL B C 1
ATOM 5811 O O . VAL B 1 161 ? -14.688 29.375 4.969 1 86.94 161 VAL B O 1
ATOM 5814 N N . ILE B 1 162 ? -13.945 31.125 6.145 1 89.38 162 ILE B N 1
ATOM 5815 C CA . ILE B 1 162 ? -15.18 31.25 6.91 1 89.38 162 ILE B CA 1
ATOM 5816 C C . ILE B 1 162 ? -16.344 31.578 5.969 1 89.38 162 ILE B C 1
ATOM 5818 O O . ILE B 1 162 ? -17.406 30.953 6.043 1 89.38 162 ILE B O 1
ATOM 5822 N N . ILE B 1 163 ? -16.156 32.5 5.113 1 83.5 163 ILE B N 1
ATOM 5823 C CA . ILE B 1 163 ? -17.203 32.906 4.207 1 83.5 163 ILE B CA 1
ATOM 5824 C C . ILE B 1 163 ? -17.625 31.75 3.316 1 83.5 163 ILE B C 1
ATOM 5826 O O . ILE B 1 163 ? -18.812 31.469 3.174 1 83.5 163 ILE B O 1
ATOM 5830 N N . TYR B 1 164 ? -16.656 31.172 2.822 1 79.25 164 TYR B N 1
ATOM 5831 C CA . TYR B 1 164 ? -16.906 30.031 1.934 1 79.25 164 TYR B CA 1
ATOM 5832 C C . TYR B 1 164 ? -17.609 28.906 2.674 1 79.25 164 TYR B C 1
ATOM 5834 O O . TYR B 1 164 ? -18.547 28.297 2.152 1 79.25 164 TYR B O 1
ATOM 5842 N N . THR B 1 165 ? -17.188 28.594 3.854 1 86.38 165 THR B N 1
ATOM 5843 C CA . THR B 1 165 ? -17.688 27.453 4.613 1 86.38 165 THR B CA 1
ATOM 5844 C C . THR B 1 165 ? -19.078 27.734 5.172 1 86.38 165 THR B C 1
ATOM 5846 O O . THR B 1 165 ? -19.969 26.875 5.117 1 86.38 165 THR B O 1
ATOM 5849 N N . VAL B 1 166 ? -19.266 28.922 5.719 1 86.75 166 VAL B N 1
ATOM 5850 C CA . VAL B 1 166 ? -20.547 29.281 6.328 1 86.75 166 VAL B CA 1
ATOM 5851 C C . VAL B 1 166 ? -21.625 29.344 5.254 1 86.75 166 VAL B C 1
ATOM 5853 O O . VAL B 1 166 ? -22.766 28.953 5.488 1 86.75 166 VAL B O 1
ATOM 5856 N N . SER B 1 167 ? -21.297 29.766 4.109 1 80.81 167 SER B N 1
ATOM 5857 C CA . SER B 1 167 ? -22.266 29.953 3.035 1 80.81 167 SER B CA 1
ATOM 5858 C C . SER B 1 167 ? -22.641 28.609 2.391 1 80.81 167 SER B C 1
ATOM 5860 O O . SER B 1 167 ? -23.781 28.406 2.008 1 80.81 167 SER B O 1
ATOM 5862 N N . GLY B 1 168 ? -21.75 27.766 2.189 1 78.06 168 GLY B N 1
ATOM 5863 C CA . GLY B 1 168 ? -21.969 26.578 1.365 1 78.06 168 GLY B CA 1
ATOM 5864 C C . GLY B 1 168 ? -22.266 25.328 2.176 1 78.06 168 GLY B C 1
ATOM 5865 O O . GLY B 1 168 ? -22.906 24.406 1.68 1 78.06 168 GLY B O 1
ATOM 5866 N N . GLY B 1 169 ? -21.75 25.203 3.369 1 81 169 GLY B N 1
ATOM 5867 C CA . GLY B 1 169 ? -21.938 24 4.164 1 81 169 GLY B CA 1
ATOM 5868 C C . GLY B 1 169 ? -21.156 22.812 3.66 1 81 169 GLY B C 1
ATOM 5869 O O . GLY B 1 169 ? -20.172 22.969 2.92 1 81 169 GLY B O 1
ATOM 5870 N N . THR B 1 170 ? -21.562 21.578 4.074 1 80.56 170 THR B N 1
ATOM 5871 C CA . THR B 1 170 ? -20.828 20.359 3.773 1 80.56 170 THR B CA 1
ATOM 5872 C C . THR B 1 170 ? -20.953 20 2.293 1 80.56 170 THR B C 1
ATOM 5874 O O . THR B 1 170 ? -20 19.5 1.691 1 80.56 170 THR B O 1
ATOM 5877 N N . ARG B 1 171 ? -22.016 20.297 1.69 1 78.31 171 ARG B N 1
ATOM 5878 C CA . ARG B 1 171 ? -22.234 19.969 0.287 1 78.31 171 ARG B CA 1
ATOM 5879 C C . ARG B 1 171 ? -21.312 20.766 -0.619 1 78.31 171 ARG B C 1
ATOM 5881 O O . ARG B 1 171 ? -20.672 20.219 -1.517 1 78.31 171 ARG B O 1
ATOM 5888 N N . ALA B 1 172 ? -21.312 22.094 -0.379 1 76.12 172 ALA B N 1
ATOM 5889 C CA . ALA B 1 172 ? -20.453 22.953 -1.193 1 76.12 172 ALA B CA 1
ATOM 5890 C C . ALA B 1 172 ? -19 22.547 -1.073 1 76.12 172 ALA B C 1
ATOM 5892 O O . ALA B 1 172 ? -18.266 22.547 -2.066 1 76.12 172 ALA B O 1
ATOM 5893 N N . VAL B 1 173 ? -18.625 22.25 0.086 1 82.44 173 VAL B N 1
ATOM 5894 C CA . VAL B 1 173 ? -17.234 21.906 0.36 1 82.44 173 VAL B CA 1
ATOM 5895 C C . VAL B 1 173 ? -16.875 20.609 -0.356 1 82.44 173 VAL B C 1
ATOM 5897 O O . VAL B 1 173 ? -15.812 20.5 -0.974 1 82.44 173 VAL B O 1
ATOM 5900 N N . SER B 1 174 ? -17.766 19.641 -0.368 1 82.06 174 SER B N 1
ATOM 5901 C CA . SER B 1 174 ? -17.484 18.344 -0.966 1 82.06 174 SER B CA 1
ATOM 5902 C C . SER B 1 174 ? -17.422 18.438 -2.486 1 82.06 174 SER B C 1
ATOM 5904 O O . SER B 1 174 ? -16.594 17.766 -3.115 1 82.06 174 SER B O 1
ATOM 5906 N N . ILE B 1 175 ? -18.172 19.25 -3.096 1 78.88 175 ILE B N 1
ATOM 5907 C CA . ILE B 1 175 ? -18.219 19.375 -4.547 1 78.88 175 ILE B CA 1
ATOM 5908 C C . ILE B 1 175 ? -16.969 20.078 -5.055 1 78.88 175 ILE B C 1
ATOM 5910 O O . ILE B 1 175 ? -16.438 19.734 -6.113 1 78.88 175 ILE B O 1
ATOM 5914 N N . THR B 1 176 ? -16.531 21.062 -4.301 1 85.44 176 THR B N 1
ATOM 5915 C CA . THR B 1 176 ? -15.359 21.812 -4.738 1 85.44 176 THR B CA 1
ATOM 5916 C C . THR B 1 176 ? -14.078 21.016 -4.523 1 85.44 176 THR B C 1
ATOM 5918 O O . THR B 1 176 ? -13.055 21.297 -5.145 1 85.44 176 THR B O 1
ATOM 5921 N N . GLN B 1 177 ? -14.172 20.078 -3.621 1 89 177 GLN B N 1
ATOM 5922 C CA . GLN B 1 177 ? -12.984 19.312 -3.244 1 89 177 GLN B CA 1
ATOM 5923 C C . GLN B 1 177 ? -12.508 18.438 -4.398 1 89 177 GLN B C 1
ATOM 5925 O O . GLN B 1 177 ? -11.312 18.156 -4.512 1 89 177 GLN B O 1
ATOM 5930 N N . LYS B 1 178 ? -13.391 18.094 -5.332 1 83.88 178 LYS B N 1
ATOM 5931 C CA . LYS B 1 178 ? -12.969 17.359 -6.523 1 83.88 178 LYS B CA 1
ATOM 5932 C C . LYS B 1 178 ? -12 18.188 -7.367 1 83.88 178 LYS B C 1
ATOM 5934 O O . LYS B 1 178 ? -10.961 17.688 -7.789 1 83.88 178 LYS B O 1
ATOM 5939 N N . GLN B 1 179 ? -12.43 19.391 -7.574 1 85.62 179 GLN B N 1
ATOM 5940 C CA . GLN B 1 179 ? -11.602 20.281 -8.367 1 85.62 179 GLN B CA 1
ATOM 5941 C C . GLN B 1 179 ? -10.312 20.641 -7.633 1 85.62 179 GLN B C 1
ATOM 5943 O O . GLN B 1 179 ? -9.242 20.703 -8.242 1 85.62 179 GLN B O 1
ATOM 5948 N N . GLN B 1 180 ? -10.469 20.844 -6.355 1 90.62 180 GLN B N 1
ATOM 5949 C CA . GLN B 1 180 ? -9.305 21.203 -5.547 1 90.62 180 GLN B CA 1
ATOM 5950 C C . GLN B 1 180 ? -8.266 20.094 -5.566 1 90.62 180 GLN B C 1
ATOM 5952 O O . GLN B 1 180 ? -7.066 20.359 -5.68 1 90.62 180 GLN B O 1
ATOM 5957 N N . MET B 1 181 ? -8.727 18.875 -5.512 1 90.94 181 MET B N 1
ATOM 5958 C CA . MET B 1 181 ? -7.797 17.75 -5.543 1 90.94 181 MET B CA 1
ATOM 5959 C C . MET B 1 181 ? -7.059 17.688 -6.875 1 90.94 181 MET B C 1
ATOM 5961 O O . MET B 1 181 ? -5.875 17.344 -6.918 1 90.94 181 MET B O 1
ATOM 5965 N N . GLY B 1 182 ? -7.758 17.984 -7.965 1 90.19 182 GLY B N 1
ATOM 5966 C CA . GLY B 1 182 ? -7.133 18.016 -9.281 1 90.19 182 GLY B CA 1
ATOM 5967 C C . GLY B 1 182 ? -6.039 19.062 -9.391 1 90.19 182 GLY B C 1
ATOM 5968 O O . GLY B 1 182 ? -4.961 18.797 -9.922 1 90.19 182 GLY B O 1
ATOM 5969 N N . ILE B 1 183 ? -6.336 20.172 -8.859 1 90.69 183 ILE B N 1
ATOM 5970 C CA . ILE B 1 183 ? -5.387 21.281 -8.906 1 90.69 183 ILE B CA 1
ATOM 5971 C C . ILE B 1 183 ? -4.188 20.969 -8.016 1 90.69 183 ILE B C 1
ATOM 5973 O O . ILE B 1 183 ? -3.041 21.203 -8.398 1 90.69 183 ILE B O 1
ATOM 5977 N N . MET B 1 184 ? -4.465 20.484 -6.844 1 93.94 184 MET B N 1
ATOM 5978 C CA . MET B 1 184 ? -3.402 20.203 -5.887 1 93.94 184 MET B CA 1
ATOM 5979 C C . MET B 1 184 ? -2.449 19.141 -6.434 1 93.94 184 MET B C 1
ATOM 5981 O O . MET B 1 184 ? -1.237 19.359 -6.48 1 93.94 184 MET B O 1
ATOM 5985 N N . MET B 1 185 ? -3 18.062 -6.887 1 93.38 185 MET B N 1
ATOM 5986 C CA . MET B 1 185 ? -2.162 16.969 -7.383 1 93.38 185 MET B CA 1
ATOM 5987 C C . MET B 1 185 ? -1.538 17.328 -8.727 1 93.38 185 MET B C 1
ATOM 5989 O O . MET B 1 185 ? -0.375 17.016 -8.977 1 93.38 185 MET B O 1
ATOM 5993 N N . GLY B 1 186 ? -2.336 17.969 -9.594 1 94.31 186 GLY B N 1
ATOM 5994 C CA . GLY B 1 186 ? -1.8 18.406 -10.875 1 94.31 186 GLY B CA 1
ATOM 5995 C C . GLY B 1 186 ? -0.64 19.375 -10.742 1 94.31 186 GLY B C 1
ATOM 5996 O O . GLY B 1 186 ? 0.361 19.25 -11.453 1 94.31 186 GLY B O 1
ATOM 5997 N N . GLY B 1 187 ? -0.833 20.344 -9.844 1 95.25 187 GLY B N 1
ATOM 5998 C CA . GLY B 1 187 ? 0.24 21.281 -9.586 1 95.25 187 GLY B CA 1
ATOM 5999 C C . GLY B 1 187 ? 1.501 20.625 -9.055 1 95.25 187 GLY B C 1
ATOM 6000 O O . GLY B 1 187 ? 2.607 20.969 -9.484 1 95.25 187 GLY B O 1
ATOM 6001 N N . MET B 1 188 ? 1.347 19.719 -8.164 1 95.5 188 MET B N 1
ATOM 6002 C CA . MET B 1 188 ? 2.496 19.031 -7.582 1 95.5 188 MET B CA 1
ATOM 6003 C C . MET B 1 188 ? 3.205 18.172 -8.617 1 95.5 188 MET B C 1
ATOM 6005 O O . MET B 1 188 ? 4.434 18.125 -8.664 1 95.5 188 MET B O 1
ATOM 6009 N N . VAL B 1 189 ? 2.441 17.469 -9.414 1 95.69 189 VAL B N 1
ATOM 6010 C CA . VAL B 1 189 ? 3.029 16.625 -10.461 1 95.69 189 VAL B CA 1
ATOM 6011 C C . VAL B 1 189 ? 3.793 17.5 -11.453 1 95.69 189 VAL B C 1
ATOM 6013 O O . VAL B 1 189 ? 4.891 17.156 -11.883 1 95.69 189 VAL B O 1
ATOM 6016 N N . LEU B 1 190 ? 3.207 18.625 -11.789 1 96.38 190 LEU B N 1
ATOM 6017 C CA . LEU B 1 190 ? 3.887 19.547 -12.68 1 96.38 190 LEU B CA 1
ATOM 6018 C C . LEU B 1 190 ? 5.203 20.031 -12.078 1 96.38 190 LEU B C 1
ATOM 6020 O O . LEU B 1 190 ? 6.223 20.078 -12.766 1 96.38 190 LEU B O 1
ATOM 6024 N N . ALA B 1 191 ? 5.164 20.359 -10.797 1 96.75 191 ALA B N 1
ATOM 6025 C CA . ALA B 1 191 ? 6.391 20.766 -10.102 1 96.75 191 ALA B CA 1
ATOM 6026 C C . ALA B 1 191 ? 7.43 19.641 -10.141 1 96.75 191 ALA B C 1
ATOM 6028 O O . ALA B 1 191 ? 8.617 19.906 -10.328 1 96.75 191 ALA B O 1
ATOM 6029 N N . GLY B 1 192 ? 6.992 18.422 -9.945 1 96.38 192 GLY B N 1
ATOM 6030 C CA . GLY B 1 192 ? 7.879 17.281 -10.016 1 96.38 192 GLY B CA 1
ATOM 6031 C C . GLY B 1 192 ? 8.523 17.109 -11.375 1 96.38 192 GLY B C 1
ATOM 6032 O O . GLY B 1 192 ? 9.727 16.859 -11.469 1 96.38 192 GLY B O 1
ATOM 6033 N N . ILE B 1 193 ? 7.75 17.281 -12.422 1 96.06 193 ILE B N 1
ATOM 6034 C CA . ILE B 1 193 ? 8.258 17.156 -13.781 1 96.06 193 ILE B CA 1
ATOM 6035 C C . ILE B 1 193 ? 9.297 18.25 -14.047 1 96.06 193 ILE B C 1
ATOM 6037 O O . ILE B 1 193 ? 10.359 17.969 -14.609 1 96.06 193 ILE B O 1
ATOM 6041 N N . LEU B 1 194 ? 9.023 19.422 -13.594 1 96.75 194 LEU B N 1
ATOM 6042 C CA . LEU B 1 194 ? 9.906 20.562 -13.859 1 96.75 194 LEU B CA 1
ATOM 6043 C C . LEU B 1 194 ? 11.234 20.406 -13.117 1 96.75 194 LEU B C 1
ATOM 6045 O O . LEU B 1 194 ? 12.297 20.688 -13.672 1 96.75 194 LEU B O 1
ATOM 6049 N N . VAL B 1 195 ? 11.211 19.969 -11.836 1 97.12 195 VAL B N 1
ATOM 6050 C CA . VAL B 1 195 ? 12.453 19.797 -11.094 1 97.12 195 VAL B CA 1
ATOM 6051 C C . VAL B 1 195 ? 13.328 18.75 -11.766 1 97.12 195 VAL B C 1
ATOM 6053 O O . VAL B 1 195 ? 14.547 18.906 -11.859 1 97.12 195 VAL B O 1
ATOM 6056 N N . ILE B 1 196 ? 12.742 17.719 -12.25 1 94.69 196 ILE B N 1
ATOM 6057 C CA . ILE B 1 196 ? 13.484 16.641 -12.922 1 94.69 196 ILE B CA 1
ATOM 6058 C C . ILE B 1 196 ? 14.094 17.172 -14.219 1 94.69 196 ILE B C 1
ATOM 6060 O O . ILE B 1 196 ? 15.242 16.875 -14.531 1 94.69 196 ILE B O 1
ATOM 6064 N N . GLN B 1 197 ? 13.352 18 -14.922 1 94.94 197 GLN B N 1
ATOM 6065 C CA . GLN B 1 197 ? 13.812 18.547 -16.188 1 94.94 197 GLN B CA 1
ATOM 6066 C C . GLN B 1 197 ? 14.953 19.547 -15.977 1 94.94 197 GLN B C 1
ATOM 6068 O O . GLN B 1 197 ? 15.789 19.734 -16.859 1 94.94 197 GLN B O 1
ATOM 6073 N N . MET B 1 198 ? 15.008 20.125 -14.828 1 96.44 198 MET B N 1
ATOM 6074 C CA . MET B 1 198 ? 15.992 21.156 -14.547 1 96.44 198 MET B CA 1
ATOM 6075 C C . MET B 1 198 ? 17.297 20.531 -14.062 1 96.44 198 MET B C 1
ATOM 6077 O O . MET B 1 198 ? 18.328 21.219 -13.984 1 96.44 198 MET B O 1
ATOM 6081 N N . LEU B 1 199 ? 17.281 19.25 -13.766 1 95.19 199 LEU B N 1
ATOM 6082 C CA . LEU B 1 199 ? 18.5 18.578 -13.32 1 95.19 199 LEU B CA 1
ATOM 6083 C C . LEU B 1 199 ? 19.531 18.516 -14.438 1 95.19 199 LEU B C 1
ATOM 6085 O O . LEU B 1 199 ? 19.172 18.297 -15.602 1 95.19 199 LEU B O 1
ATOM 6089 N N . PRO B 1 200 ? 20.781 18.828 -14.172 1 94.94 200 PRO B N 1
ATOM 6090 C CA . PRO B 1 200 ? 21.828 18.766 -15.195 1 94.94 200 PRO B CA 1
ATOM 6091 C C . PRO B 1 200 ? 22.266 17.328 -15.5 1 94.94 200 PRO B C 1
ATOM 6093 O O . PRO B 1 200 ? 23.219 17.109 -16.266 1 94.94 200 PRO B O 1
ATOM 6096 N N . ILE B 1 201 ? 21.688 16.359 -14.859 1 92.31 201 ILE B N 1
ATOM 6097 C CA . ILE B 1 201 ? 21.984 14.953 -15.047 1 92.31 201 ILE B CA 1
ATOM 6098 C C . ILE B 1 201 ? 20.719 14.203 -15.469 1 92.31 201 ILE B C 1
ATOM 6100 O O . ILE B 1 201 ? 19.609 14.75 -15.391 1 92.31 201 ILE B O 1
ATOM 6104 N N . GLN B 1 202 ? 20.969 12.984 -15.914 1 90.12 202 GLN B N 1
ATOM 6105 C CA . GLN B 1 202 ? 19.844 12.156 -16.312 1 90.12 202 GLN B CA 1
ATOM 6106 C C . GLN B 1 202 ? 19.047 11.688 -15.086 1 90.12 202 GLN B C 1
ATOM 6108 O O . GLN B 1 202 ? 19.594 11.641 -13.977 1 90.12 202 GLN B O 1
ATOM 6113 N N . PHE B 1 203 ? 17.875 11.375 -15.375 1 88.75 203 PHE B N 1
ATOM 6114 C CA . PHE B 1 203 ? 16.969 10.945 -14.305 1 88.75 203 PHE B CA 1
ATOM 6115 C C . PHE B 1 203 ? 17.547 9.742 -13.562 1 88.75 203 PHE B C 1
ATOM 6117 O O . PHE B 1 203 ? 17.5 9.688 -12.336 1 88.75 203 PHE B O 1
ATOM 6124 N N . THR B 1 204 ? 18.094 8.82 -14.227 1 83.75 204 THR B N 1
ATOM 6125 C CA . THR B 1 204 ? 18.672 7.621 -13.617 1 83.75 204 THR B CA 1
ATOM 6126 C C . THR B 1 204 ? 19.844 7.992 -12.695 1 83.75 204 THR B C 1
ATOM 6128 O O . THR B 1 204 ? 19.984 7.414 -11.617 1 83.75 204 THR B O 1
ATOM 6131 N N . GLU B 1 205 ? 20.594 8.938 -13.109 1 88.81 205 GLU B N 1
ATOM 6132 C CA . GLU B 1 205 ? 21.719 9.414 -12.297 1 88.81 205 GLU B CA 1
ATOM 6133 C C . GLU B 1 205 ? 21.219 10.125 -11.039 1 88.81 205 GLU B C 1
ATOM 6135 O O . GLU B 1 205 ? 21.812 9.984 -9.969 1 88.81 205 GLU B O 1
ATOM 6140 N N . ALA B 1 206 ? 20.141 10.836 -11.273 1 91 206 ALA B N 1
ATOM 6141 C CA . ALA B 1 206 ? 19.547 11.523 -10.133 1 91 206 ALA B CA 1
ATOM 6142 C C . ALA B 1 206 ? 19.109 10.531 -9.055 1 91 206 ALA B C 1
ATOM 6144 O O . ALA B 1 206 ? 19.281 10.789 -7.863 1 91 206 ALA B O 1
ATOM 6145 N N . LEU B 1 207 ? 18.609 9.453 -9.508 1 87.19 207 LEU B N 1
ATOM 6146 C CA . LEU B 1 207 ? 18.172 8.422 -8.578 1 87.19 207 LEU B CA 1
ATOM 6147 C C . LEU B 1 207 ? 19.359 7.789 -7.871 1 87.19 207 LEU B C 1
ATOM 6149 O O . LEU B 1 207 ? 19.266 7.445 -6.688 1 87.19 207 LEU B O 1
ATOM 6153 N N . HIS B 1 208 ? 20.453 7.648 -8.578 1 85.25 208 HIS B N 1
ATOM 6154 C CA . HIS B 1 208 ? 21.656 7.117 -7.961 1 85.25 208 HIS B CA 1
ATOM 6155 C C . HIS B 1 208 ? 22.172 8.047 -6.871 1 85.25 208 HIS B C 1
ATOM 6157 O O . HIS B 1 208 ? 22.578 7.594 -5.797 1 85.25 208 HIS B O 1
ATOM 6163 N N . VAL B 1 209 ? 22.125 9.289 -7.215 1 89.06 209 VAL B N 1
ATOM 6164 C CA . VAL B 1 209 ? 22.578 10.281 -6.246 1 89.06 209 VAL B CA 1
ATOM 6165 C C . VAL B 1 209 ? 21.703 10.227 -5.004 1 89.06 209 VAL B C 1
ATOM 6167 O O . VAL B 1 209 ? 22.203 10.148 -3.879 1 89.06 209 VAL B O 1
ATOM 6170 N N . ALA B 1 210 ? 20.375 10.266 -5.195 1 90.06 210 ALA B N 1
ATOM 6171 C CA . ALA B 1 210 ? 19.422 10.219 -4.09 1 90.06 210 ALA B CA 1
ATOM 6172 C C . ALA B 1 210 ? 19.609 8.953 -3.256 1 90.06 210 ALA B C 1
ATOM 6174 O O . ALA B 1 210 ? 19.562 9 -2.023 1 90.06 210 ALA B O 1
ATOM 6175 N N . GLY B 1 211 ? 19.797 7.875 -3.936 1 84.56 211 GLY B N 1
ATOM 6176 C CA . GLY B 1 211 ? 19.969 6.602 -3.254 1 84.56 211 GLY B CA 1
ATOM 6177 C C . GLY B 1 211 ? 21.25 6.516 -2.461 1 84.56 211 GLY B C 1
ATOM 6178 O O . GLY B 1 211 ? 21.25 6.094 -1.303 1 84.56 211 GLY B O 1
ATOM 6179 N N . LYS B 1 212 ? 22.375 6.883 -3.102 1 81.69 212 LYS B N 1
ATOM 6180 C CA . LYS B 1 212 ? 23.688 6.785 -2.469 1 81.69 212 LYS B CA 1
ATOM 6181 C C . LYS B 1 212 ? 23.812 7.758 -1.3 1 81.69 212 LYS B C 1
ATOM 6183 O O . LYS B 1 212 ? 24.578 7.523 -0.365 1 81.69 212 LYS B O 1
ATOM 6188 N N . MET B 1 213 ? 22.984 8.758 -1.377 1 87.44 213 MET B N 1
ATOM 6189 C CA . MET B 1 213 ? 22.969 9.711 -0.274 1 87.44 213 MET B CA 1
ATOM 6190 C C . MET B 1 213 ? 21.859 9.383 0.723 1 87.44 213 MET B C 1
ATOM 6192 O O . MET B 1 213 ? 21.5 10.219 1.558 1 87.44 213 MET B O 1
ATOM 6196 N N . GLU B 1 214 ? 21.141 8.25 0.587 1 81.38 214 GLU B N 1
ATOM 6197 C CA . GLU B 1 214 ? 20.25 7.625 1.557 1 81.38 214 GLU B CA 1
ATOM 6198 C C . GLU B 1 214 ? 18.938 8.398 1.677 1 81.38 214 GLU B C 1
ATOM 6200 O O . GLU B 1 214 ? 18.391 8.539 2.773 1 81.38 214 GLU B O 1
ATOM 6205 N N . LYS B 1 215 ? 18.562 8.992 0.6 1 88.5 215 LYS B N 1
ATOM 6206 C CA . LYS B 1 215 ? 17.312 9.727 0.616 1 88.5 215 LYS B CA 1
ATOM 6207 C C . LYS B 1 215 ? 16.172 8.867 0.077 1 88.5 215 LYS B C 1
ATOM 6209 O O . LYS B 1 215 ? 15 9.258 0.156 1 88.5 215 LYS B O 1
ATOM 6214 N N . LEU B 1 216 ? 16.609 7.699 -0.456 1 76.56 216 LEU B N 1
ATOM 6215 C CA . LEU B 1 216 ? 15.586 6.793 -0.96 1 76.56 216 LEU B CA 1
ATOM 6216 C C . LEU B 1 216 ? 15.336 5.652 0.021 1 76.56 216 LEU B C 1
ATOM 6218 O O . LEU B 1 216 ? 15.117 4.512 -0.39 1 76.56 216 LEU B O 1
ATOM 6222 N N . ASN B 1 217 ? 15.43 5.906 1.32 1 70.56 217 ASN B N 1
ATOM 6223 C CA . ASN B 1 217 ? 15.203 4.961 2.408 1 70.56 217 ASN B CA 1
ATOM 6224 C C . ASN B 1 217 ? 13.711 4.785 2.695 1 70.56 217 ASN B C 1
ATOM 6226 O O . ASN B 1 217 ? 13.117 5.574 3.436 1 70.56 217 ASN B O 1
ATOM 6230 N N . ILE B 1 218 ? 13.062 3.836 2.217 1 65.31 218 ILE B N 1
ATOM 6231 C CA . ILE B 1 218 ? 11.609 3.748 2.32 1 65.31 218 ILE B CA 1
ATOM 6232 C C . ILE B 1 218 ? 11.227 2.982 3.584 1 65.31 218 ILE B C 1
ATOM 6234 O O . ILE B 1 218 ? 10.234 3.312 4.242 1 65.31 218 ILE B O 1
ATOM 6238 N N . VAL B 1 219 ? 11.992 2.023 4.023 1 67.81 219 VAL B N 1
ATOM 6239 C CA . VAL B 1 219 ? 11.555 1.216 5.156 1 67.81 219 VAL B CA 1
ATOM 6240 C C . VAL B 1 219 ? 12.711 1.043 6.141 1 67.81 219 VAL B C 1
ATOM 6242 O O . VAL B 1 219 ? 13.852 0.818 5.738 1 67.81 219 VAL B O 1
ATOM 6245 N N . ASN B 1 220 ? 12.469 1.43 7.34 1 69.69 220 ASN B N 1
ATOM 6246 C CA . ASN B 1 220 ? 13.375 1.2 8.461 1 69.69 220 ASN B CA 1
ATOM 6247 C C . ASN B 1 220 ? 12.773 0.22 9.469 1 69.69 220 ASN B C 1
ATOM 6249 O O . ASN B 1 220 ? 11.773 0.521 10.117 1 69.69 220 ASN B O 1
ATOM 6253 N N . PHE B 1 221 ? 13.32 -0.899 9.633 1 64.81 221 PHE B N 1
ATOM 6254 C CA . PHE B 1 221 ? 12.758 -1.951 10.477 1 64.81 221 PHE B CA 1
ATOM 6255 C C . PHE B 1 221 ? 13.352 -1.9 11.875 1 64.81 221 PHE B C 1
ATOM 6257 O O . PHE B 1 221 ? 13.125 -2.801 12.688 1 64.81 221 PHE B O 1
ATOM 6264 N N . GLU B 1 222 ? 14.133 -0.808 12.117 1 67.75 222 GLU B N 1
ATOM 6265 C CA . GLU B 1 222 ? 14.68 -0.677 13.469 1 67.75 222 GLU B CA 1
ATOM 6266 C C . GLU B 1 222 ? 13.57 -0.435 14.484 1 67.75 222 GLU B C 1
ATOM 6268 O O . GLU B 1 222 ? 12.719 0.428 14.289 1 67.75 222 GLU B O 1
ATOM 6273 N N . LEU B 1 223 ? 13.461 -1.345 15.398 1 66.69 223 LEU B N 1
ATOM 6274 C CA . LEU B 1 223 ? 12.453 -1.184 16.438 1 66.69 223 LEU B CA 1
ATOM 6275 C C . LEU B 1 223 ? 12.898 -0.156 17.469 1 66.69 223 LEU B C 1
ATOM 6277 O O . LEU B 1 223 ? 13.734 -0.454 18.328 1 66.69 223 LEU B O 1
ATOM 6281 N N . ASP B 1 224 ? 12.664 1.047 17.297 1 68.94 224 ASP B N 1
ATOM 6282 C CA . ASP B 1 224 ? 12.914 2.145 18.234 1 68.94 224 ASP B CA 1
ATOM 6283 C C . ASP B 1 224 ? 11.641 2.93 18.516 1 68.94 224 ASP B C 1
ATOM 6285 O O . ASP B 1 224 ? 11.133 3.643 17.641 1 68.94 224 ASP B O 1
ATOM 6289 N N . LEU B 1 225 ? 11.102 2.719 19.703 1 69.12 225 LEU B N 1
ATOM 6290 C CA . LEU B 1 225 ? 9.852 3.357 20.078 1 69.12 225 LEU B CA 1
ATOM 6291 C C . LEU B 1 225 ? 9.984 4.875 20.062 1 69.12 225 LEU B C 1
ATOM 6293 O O . LEU B 1 225 ? 8.984 5.594 20.031 1 69.12 225 LEU B O 1
ATOM 6297 N N . ALA B 1 226 ? 11.234 5.242 20.078 1 69.06 226 ALA B N 1
ATOM 6298 C CA . ALA B 1 226 ? 11.477 6.684 20.078 1 69.06 226 ALA B CA 1
ATOM 6299 C C . ALA B 1 226 ? 11.445 7.238 18.656 1 69.06 226 ALA B C 1
ATOM 6301 O O . ALA B 1 226 ? 11.25 8.438 18.453 1 69.06 226 ALA B O 1
ATOM 6302 N N . ASP B 1 227 ? 11.688 6.273 17.75 1 73.31 227 ASP B N 1
ATOM 6303 C CA . ASP B 1 227 ? 11.68 6.715 16.359 1 73.31 227 ASP B CA 1
ATOM 6304 C C . ASP B 1 227 ? 10.258 6.891 15.836 1 73.31 227 ASP B C 1
ATOM 6306 O O . ASP B 1 227 ? 9.445 5.965 15.906 1 73.31 227 ASP B O 1
ATOM 6310 N N . ARG B 1 228 ? 10 7.941 15.297 1 69.81 228 ARG B N 1
ATOM 6311 C CA . ARG B 1 228 ? 8.648 8.336 14.914 1 69.81 228 ARG B CA 1
ATOM 6312 C C . ARG B 1 228 ? 8.203 7.594 13.656 1 69.81 228 ARG B C 1
ATOM 6314 O O . ARG B 1 228 ? 7.016 7.281 13.508 1 69.81 228 ARG B O 1
ATOM 6321 N N . TYR B 1 229 ? 9.18 7.387 12.82 1 73.69 229 TYR B N 1
ATOM 6322 C CA . TYR B 1 229 ? 8.734 6.855 11.539 1 73.69 229 TYR B CA 1
ATOM 6323 C C . TYR B 1 229 ? 9.445 5.547 11.211 1 73.69 229 TYR B C 1
ATOM 6325 O O . TYR B 1 229 ? 10.516 5.555 10.602 1 73.69 229 TYR B O 1
ATOM 6333 N N . ASN B 1 230 ? 8.984 4.438 11.695 1 76.69 230 ASN B N 1
ATOM 6334 C CA . ASN B 1 230 ? 9.484 3.109 11.352 1 76.69 230 ASN B CA 1
ATOM 6335 C C . ASN B 1 230 ? 8.336 2.154 11.023 1 76.69 230 ASN B C 1
ATOM 6337 O O . ASN B 1 230 ? 7.164 2.514 11.156 1 76.69 230 ASN B O 1
ATOM 6341 N N . PHE B 1 231 ? 8.641 1.084 10.562 1 78.69 231 PHE B N 1
ATOM 6342 C CA . PHE B 1 231 ? 7.645 0.127 10.094 1 78.69 231 PHE B CA 1
ATOM 6343 C C . PHE B 1 231 ? 6.676 -0.238 11.211 1 78.69 231 PHE B C 1
ATOM 6345 O O . PHE B 1 231 ? 5.461 -0.282 10.992 1 78.69 231 PHE B O 1
ATOM 6352 N N . TRP B 1 232 ? 7.109 -0.456 12.336 1 77.88 232 TRP B N 1
ATOM 6353 C CA . TRP B 1 232 ? 6.297 -0.913 13.461 1 77.88 232 TRP B CA 1
ATOM 6354 C C . TRP B 1 232 ? 5.367 0.194 13.945 1 77.88 232 TRP B C 1
ATOM 6356 O O . TRP B 1 232 ? 4.188 -0.049 14.219 1 77.88 232 TRP B O 1
ATOM 6366 N N . SER B 1 233 ? 5.941 1.372 14.07 1 82.06 233 SER B N 1
ATOM 6367 C CA . SER B 1 233 ? 5.098 2.502 14.445 1 82.06 233 SER B CA 1
ATOM 6368 C C . SER B 1 233 ? 4.047 2.785 13.375 1 82.06 233 SER B C 1
ATOM 6370 O O . SER B 1 233 ? 2.916 3.16 13.695 1 82.06 233 SER B O 1
ATOM 6372 N N . GLY B 1 234 ? 4.422 2.598 12.148 1 83.06 234 GLY B N 1
ATOM 6373 C CA . GLY B 1 234 ? 3.484 2.805 11.055 1 83.06 234 GLY B CA 1
ATOM 6374 C C . GLY B 1 234 ? 2.373 1.774 11.016 1 83.06 234 GLY B C 1
ATOM 6375 O O . GLY B 1 234 ? 1.208 2.117 10.805 1 83.06 234 GLY B O 1
ATOM 6376 N N . MET B 1 235 ? 2.686 0.582 11.383 1 84.62 235 MET B N 1
ATOM 6377 C CA . MET B 1 235 ? 1.732 -0.515 11.25 1 84.62 235 MET B CA 1
ATOM 6378 C C . MET B 1 235 ? 0.867 -0.639 12.5 1 84.62 235 MET B C 1
ATOM 6380 O O . MET B 1 235 ? -0.221 -1.215 12.453 1 84.62 235 MET B O 1
ATOM 6384 N N . THR B 1 236 ? 1.287 -0.121 13.594 1 85.75 236 THR B N 1
ATOM 6385 C CA . THR B 1 236 ? 0.527 -0.297 14.828 1 85.75 236 THR B CA 1
ATOM 6386 C C . THR B 1 236 ? 0.058 1.05 15.375 1 85.75 236 THR B C 1
ATOM 6388 O O . THR B 1 236 ? -1.098 1.434 15.18 1 85.75 236 THR B O 1
ATOM 6391 N N . ALA B 1 237 ? 1.045 1.898 15.773 1 88.38 237 ALA B N 1
ATOM 6392 C CA . ALA B 1 237 ? 0.702 3.176 16.391 1 88.38 237 ALA B CA 1
ATOM 6393 C C . ALA B 1 237 ? -0.082 4.059 15.43 1 88.38 237 ALA B C 1
ATOM 6395 O O . ALA B 1 237 ? -1.098 4.652 15.805 1 88.38 237 ALA B O 1
ATOM 6396 N N . ALA B 1 238 ? 0.359 4.137 14.219 1 90.75 238 ALA B N 1
ATOM 6397 C CA . ALA B 1 238 ? -0.315 4.973 13.227 1 90.75 238 ALA B CA 1
ATOM 6398 C C . ALA B 1 238 ? -1.682 4.398 12.859 1 90.75 238 ALA B C 1
ATOM 6400 O O . ALA B 1 238 ? -2.609 5.145 12.539 1 90.75 238 ALA B O 1
ATOM 6401 N N . LEU B 1 239 ? -1.813 3.104 12.938 1 93.25 239 LEU B N 1
ATOM 6402 C CA . LEU B 1 239 ? -3.098 2.453 12.703 1 93.25 239 LEU B CA 1
ATOM 6403 C C . LEU B 1 239 ? -4.168 3.014 13.633 1 93.25 239 LEU B C 1
ATOM 6405 O O . LEU B 1 239 ? -5.277 3.33 13.195 1 93.25 239 LEU B O 1
ATOM 6409 N N . PHE B 1 240 ? -3.836 3.143 14.922 1 95.25 240 PHE B N 1
ATOM 6410 C CA . PHE B 1 240 ? -4.781 3.66 15.898 1 95.25 240 PHE B CA 1
ATOM 6411 C C . PHE B 1 240 ? -5.113 5.121 15.617 1 95.25 240 PHE B C 1
ATOM 6413 O O . PHE B 1 240 ? -6.25 5.55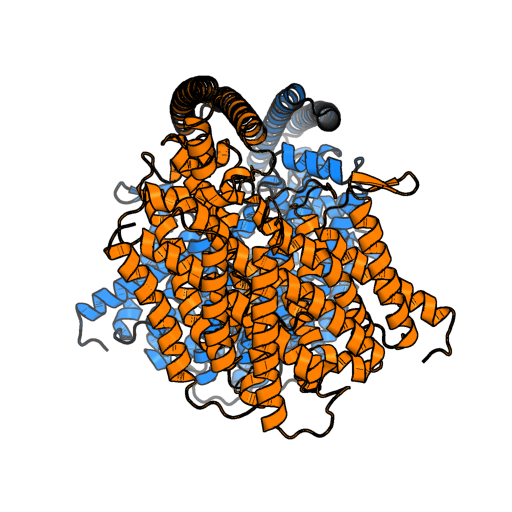5 15.812 1 95.25 240 PHE B O 1
ATOM 6420 N N . LEU B 1 241 ? -4.117 5.82 15.18 1 94.38 241 LEU B N 1
ATOM 6421 C CA . LEU B 1 241 ? -4.348 7.211 14.797 1 94.38 241 LEU B CA 1
ATOM 6422 C C . LEU B 1 241 ? -5.348 7.301 13.656 1 94.38 241 LEU B C 1
ATOM 6424 O O . LEU B 1 241 ? -6.301 8.086 13.711 1 94.38 241 LEU B O 1
ATOM 6428 N N . PHE B 1 242 ? -5.141 6.504 12.633 1 95.44 242 PHE B N 1
ATOM 6429 C CA . PHE B 1 242 ? -6.008 6.539 11.461 1 95.44 242 PHE B CA 1
ATOM 6430 C C . PHE B 1 242 ? -7.41 6.055 11.805 1 95.44 242 PHE B C 1
ATOM 6432 O O . PHE B 1 242 ? -8.398 6.582 11.289 1 95.44 242 PHE B O 1
ATOM 6439 N N . MET B 1 243 ? -7.477 5.09 12.664 1 96.12 243 MET B N 1
ATOM 6440 C CA . MET B 1 243 ? -8.789 4.621 13.102 1 96.12 243 MET B CA 1
ATOM 6441 C C . MET B 1 243 ? -9.547 5.727 13.82 1 96.12 243 MET B C 1
ATOM 6443 O O . MET B 1 243 ? -10.758 5.883 13.625 1 96.12 243 MET B O 1
ATOM 6447 N N . SER B 1 244 ? -8.828 6.379 14.617 1 96.12 244 SER B N 1
ATOM 6448 C CA . SER B 1 244 ? -9.477 7.473 15.344 1 96.12 244 SER B CA 1
ATOM 6449 C C . SER B 1 244 ? -9.836 8.617 14.398 1 96.12 244 SER B C 1
ATOM 6451 O O . SER B 1 244 ? -10.969 9.109 14.422 1 96.12 244 SER B O 1
ATOM 6453 N N . TYR B 1 245 ? -8.938 9.016 13.594 1 95.25 245 TYR B N 1
ATOM 6454 C CA . TYR B 1 245 ? -9.125 10.148 12.695 1 95.25 245 TYR B CA 1
ATOM 6455 C C . TYR B 1 245 ? -10.242 9.867 11.695 1 95.25 245 TYR B C 1
ATOM 6457 O O . TYR B 1 245 ? -11.141 10.695 11.516 1 95.25 245 TYR B O 1
ATOM 6465 N N . PHE B 1 246 ? -10.25 8.703 11.125 1 95.94 246 PHE B N 1
ATOM 6466 C CA . PHE B 1 246 ? -11.234 8.383 10.102 1 95.94 246 PHE B CA 1
ATOM 6467 C C . PHE B 1 246 ? -12.484 7.766 10.719 1 95.94 246 PHE B C 1
ATOM 6469 O O . PHE B 1 246 ? -13.555 7.781 10.109 1 95.94 246 PHE B O 1
ATOM 6476 N N . GLY B 1 247 ? -12.383 7.324 11.914 1 95.69 247 GLY B N 1
ATOM 6477 C CA . GLY B 1 247 ? -13.5 6.613 12.508 1 95.69 247 GLY B CA 1
ATOM 6478 C C . GLY B 1 247 ? -14.305 7.461 13.477 1 95.69 247 GLY B C 1
ATOM 6479 O O . GLY B 1 247 ? -15.492 7.207 13.695 1 95.69 247 GLY B O 1
ATOM 6480 N N . THR B 1 248 ? -13.625 8.453 14.055 1 96.31 248 THR B N 1
ATOM 6481 C CA . THR B 1 248 ? -14.328 9.133 15.141 1 96.31 248 THR B CA 1
ATOM 6482 C C . THR B 1 248 ? -14.289 10.648 14.938 1 96.31 248 THR B C 1
ATOM 6484 O O . THR B 1 248 ? -15.078 11.375 15.539 1 96.31 248 THR B O 1
ATOM 6487 N N . ASP B 1 249 ? -13.375 11.148 14.141 1 96.5 249 ASP B N 1
ATOM 6488 C CA . ASP B 1 249 ? -13.281 12.578 13.867 1 96.5 249 ASP B CA 1
ATOM 6489 C C . ASP B 1 249 ? -14.367 13.031 12.898 1 96.5 249 ASP B C 1
ATOM 6491 O O . ASP B 1 249 ? -14.414 12.57 11.758 1 96.5 249 ASP B O 1
ATOM 6495 N N . GLN B 1 250 ? -15.164 13.953 13.359 1 95.06 250 GLN B N 1
ATOM 6496 C CA . GLN B 1 250 ? -16.344 14.352 12.602 1 95.06 250 GLN B CA 1
ATOM 6497 C C . GLN B 1 250 ? -15.953 14.992 11.273 1 95.06 250 GLN B C 1
ATOM 6499 O O . GLN B 1 250 ? -16.75 15 10.328 1 95.06 250 GLN B O 1
ATOM 6504 N N . SER B 1 251 ? -14.758 15.57 11.188 1 93.75 251 SER B N 1
ATOM 6505 C CA . SER B 1 251 ? -14.336 16.172 9.922 1 93.75 251 SER B CA 1
ATOM 6506 C C . SER B 1 251 ? -14.242 15.117 8.82 1 93.75 251 SER B C 1
ATOM 6508 O O . SER B 1 251 ? -14.414 15.438 7.637 1 93.75 251 SER B O 1
ATOM 6510 N N . GLN B 1 252 ? -13.992 13.867 9.211 1 93.62 252 GLN B N 1
ATOM 6511 C CA . GLN B 1 252 ? -13.945 12.773 8.25 1 93.62 252 GLN B CA 1
ATOM 6512 C C . GLN B 1 252 ? -15.266 12.016 8.219 1 93.62 252 GLN B C 1
ATOM 6514 O O . GLN B 1 252 ? -15.797 11.727 7.145 1 93.62 252 GLN B O 1
ATOM 6519 N N . VAL B 1 253 ? -15.836 11.781 9.375 1 92.5 253 VAL B N 1
ATOM 6520 C CA . VAL B 1 253 ? -17.047 10.977 9.5 1 92.5 253 VAL B CA 1
ATOM 6521 C C . VAL B 1 253 ? -18.188 11.617 8.703 1 92.5 253 VAL B C 1
ATOM 6523 O O . VAL B 1 253 ? -18.969 10.922 8.055 1 92.5 253 VAL B O 1
ATOM 6526 N N . GLN B 1 254 ? -18.219 12.891 8.734 1 90.06 254 GLN B N 1
ATOM 6527 C CA . GLN B 1 254 ? -19.312 13.586 8.055 1 90.06 254 GLN B CA 1
ATOM 6528 C C . GLN B 1 254 ? -19.25 13.375 6.547 1 90.06 254 GLN B C 1
ATOM 6530 O O . GLN B 1 254 ? -20.266 13.445 5.859 1 90.06 254 GLN B O 1
ATOM 6535 N N . ARG B 1 255 ? -18.125 13.031 6 1 87.69 255 ARG B N 1
ATOM 6536 C CA . ARG B 1 255 ? -17.953 12.875 4.562 1 87.69 255 ARG B CA 1
ATOM 6537 C C . ARG B 1 255 ? -18.562 11.562 4.082 1 87.69 255 ARG B C 1
ATOM 6539 O O . ARG B 1 255 ? -19.125 11.5 2.984 1 87.69 255 ARG B O 1
ATOM 6546 N N . TYR B 1 256 ? -18.344 10.617 4.746 1 82.19 256 TYR B N 1
ATOM 6547 C CA . TYR B 1 256 ? -18.859 9.359 4.227 1 82.19 256 TYR B CA 1
ATOM 6548 C C . TYR B 1 256 ? -20.312 9.141 4.66 1 82.19 256 TYR B C 1
ATOM 6550 O O . TYR B 1 256 ? -21.031 8.336 4.062 1 82.19 256 TYR B O 1
ATOM 6558 N N . LEU B 1 257 ? -20.844 9.914 5.676 1 83.56 257 LEU B N 1
ATOM 6559 C CA . LEU B 1 257 ? -22.266 9.859 6 1 83.56 257 LEU B CA 1
ATOM 6560 C C . LEU B 1 257 ? -23.094 10.539 4.918 1 83.56 257 LEU B C 1
ATOM 6562 O O . LEU B 1 257 ? -24.312 10.367 4.867 1 83.56 257 LEU B O 1
ATOM 6566 N N . SER B 1 258 ? -22.453 11.172 4.027 1 81.38 258 SER B N 1
ATOM 6567 C CA . SER B 1 258 ? -23.125 11.867 2.938 1 81.38 258 SER B CA 1
ATOM 6568 C C . SER B 1 258 ? -23.312 10.961 1.729 1 81.38 258 SER B C 1
ATOM 6570 O O . SER B 1 258 ? -23.875 11.375 0.713 1 81.38 258 SER B O 1
ATOM 6572 N N . GLY B 1 259 ? -22.922 9.75 1.845 1 83.19 259 GLY B N 1
ATOM 6573 C CA . GLY B 1 259 ? -23.047 8.812 0.736 1 83.19 259 GLY B CA 1
ATOM 6574 C C . GLY B 1 259 ? -24.469 8.359 0.498 1 83.19 259 GLY B C 1
ATOM 6575 O O . GLY B 1 259 ? -25.266 8.289 1.433 1 83.19 259 GLY B O 1
ATOM 6576 N N . SER B 1 260 ? -24.734 7.969 -0.704 1 84.88 260 SER B N 1
ATOM 6577 C CA . SER B 1 260 ? -26.078 7.527 -1.082 1 84.88 260 SER B CA 1
ATOM 6578 C C . SER B 1 260 ? -26.406 6.172 -0.465 1 84.88 260 SER B C 1
ATOM 6580 O O . SER B 1 260 ? -27.578 5.836 -0.279 1 84.88 260 SER B O 1
ATOM 6582 N N . SER B 1 261 ? -25.344 5.418 -0.162 1 86.19 261 SER B N 1
ATOM 6583 C CA . SER B 1 261 ? -25.5 4.121 0.491 1 86.19 261 SER B CA 1
ATOM 6584 C C . SER B 1 261 ? -24.266 3.754 1.301 1 86.19 261 SER B C 1
ATOM 6586 O O . SER B 1 261 ? -23.219 4.387 1.163 1 86.19 261 SER B O 1
ATOM 6588 N N . LEU B 1 262 ? -24.516 2.807 2.197 1 87.25 262 LEU B N 1
ATOM 6589 C CA . LEU B 1 262 ? -23.406 2.301 3.002 1 87.25 262 LEU B CA 1
ATOM 6590 C C . LEU B 1 262 ? -22.266 1.817 2.113 1 87.25 262 LEU B C 1
ATOM 6592 O O . LEU B 1 262 ? -21.094 2.086 2.396 1 87.25 262 LEU B O 1
ATOM 6596 N N . THR B 1 263 ? -22.609 1.173 1.069 1 84.88 263 THR B N 1
ATOM 6597 C CA . THR B 1 263 ? -21.609 0.59 0.182 1 84.88 263 THR B CA 1
ATOM 6598 C C . THR B 1 263 ? -20.812 1.683 -0.537 1 84.88 263 THR B C 1
ATOM 6600 O O . THR B 1 263 ? -19.609 1.557 -0.734 1 84.88 263 THR B O 1
ATOM 6603 N N . GLN B 1 264 ? -21.516 2.719 -0.975 1 86.06 264 GLN B N 1
ATOM 6604 C CA . GLN B 1 264 ? -20.844 3.848 -1.611 1 86.06 264 GLN B CA 1
ATOM 6605 C C . GLN B 1 264 ? -19.859 4.516 -0.654 1 86.06 264 GLN B C 1
ATOM 6607 O O . GLN B 1 264 ? -18.75 4.887 -1.052 1 86.06 264 GLN B O 1
ATOM 6612 N N . SER B 1 265 ? -20.281 4.641 0.568 1 89.25 265 SER B N 1
ATOM 6613 C CA . SER B 1 265 ? -19.406 5.238 1.58 1 89.25 265 SER B CA 1
ATOM 6614 C C . SER B 1 265 ? -18.188 4.363 1.846 1 89.25 265 SER B C 1
ATOM 6616 O O . SER B 1 265 ? -17.078 4.871 1.974 1 89.25 265 SER B O 1
ATOM 6618 N N . ARG B 1 266 ? -18.453 3.057 1.893 1 90.31 266 ARG B N 1
ATOM 6619 C CA . ARG B 1 266 ? -17.344 2.119 2.07 1 90.31 266 ARG B CA 1
ATOM 6620 C C . ARG B 1 266 ? -16.328 2.234 0.931 1 90.31 266 ARG B C 1
ATOM 6622 O O . ARG B 1 266 ? -15.125 2.227 1.163 1 90.31 266 ARG B O 1
ATOM 6629 N N . MET B 1 267 ? -16.906 2.367 -0.229 1 89 267 MET B N 1
ATOM 6630 C CA . MET B 1 267 ? -16.062 2.441 -1.419 1 89 267 MET B CA 1
ATOM 6631 C C . MET B 1 267 ? -15.195 3.697 -1.399 1 89 267 MET B C 1
ATOM 6633 O O . MET B 1 267 ? -14.031 3.666 -1.809 1 89 267 MET B O 1
ATOM 6637 N N . GLY B 1 268 ? -15.805 4.738 -0.997 1 90.5 268 GLY B N 1
ATOM 6638 C CA . GLY B 1 268 ? -15.031 5.965 -0.875 1 90.5 268 GLY B CA 1
ATOM 6639 C C . GLY B 1 268 ? -13.883 5.852 0.104 1 90.5 268 GLY B C 1
ATOM 6640 O O . GLY B 1 268 ? -12.773 6.301 -0.182 1 90.5 268 GLY B O 1
ATOM 6641 N N . LEU B 1 269 ? -14.164 5.238 1.172 1 91.56 269 LEU B N 1
ATOM 6642 C CA . LEU B 1 269 ? -13.141 5.043 2.193 1 91.56 269 LEU B CA 1
ATOM 6643 C C . LEU B 1 269 ? -12.023 4.145 1.675 1 91.56 269 LEU B C 1
ATOM 6645 O O . LEU B 1 269 ? -10.844 4.426 1.902 1 91.56 269 LEU B O 1
ATOM 6649 N N . MET B 1 270 ? -12.375 3.146 1.018 1 90.56 270 MET B N 1
ATOM 6650 C CA . MET B 1 270 ? -11.383 2.205 0.501 1 90.56 270 MET B CA 1
ATOM 6651 C C . MET B 1 270 ? -10.539 2.848 -0.595 1 90.56 270 MET B C 1
ATOM 6653 O O . MET B 1 270 ? -9.352 2.557 -0.718 1 90.56 270 MET B O 1
ATOM 6657 N N . MET B 1 271 ? -11.172 3.619 -1.395 1 89.81 271 MET B N 1
ATOM 6658 C CA . MET B 1 271 ? -10.422 4.344 -2.412 1 89.81 271 MET B CA 1
ATOM 6659 C C . MET B 1 271 ? -9.336 5.211 -1.775 1 89.81 271 MET B C 1
ATOM 6661 O O . MET B 1 271 ? -8.211 5.27 -2.27 1 89.81 271 MET B O 1
ATOM 6665 N N . ASN B 1 272 ? -9.75 5.855 -0.721 1 91.12 272 ASN B N 1
ATOM 6666 C CA . ASN B 1 272 ? -8.758 6.625 0.023 1 91.12 272 ASN B CA 1
ATOM 6667 C C . ASN B 1 272 ? -7.613 5.742 0.51 1 91.12 272 ASN B C 1
ATOM 6669 O O . ASN B 1 272 ? -6.445 6.133 0.43 1 91.12 272 ASN B O 1
ATOM 6673 N N . GLY B 1 273 ? -7.934 4.605 0.994 1 91.19 273 GLY B N 1
ATOM 6674 C CA . GLY B 1 273 ? -6.918 3.674 1.45 1 91.19 273 GLY B CA 1
ATOM 6675 C C . GLY B 1 273 ? -5.957 3.254 0.353 1 91.19 273 GLY B C 1
ATOM 6676 O O . GLY B 1 273 ? -4.773 3.029 0.61 1 91.19 273 GLY B O 1
ATOM 6677 N N . LEU B 1 274 ? -6.402 3.199 -0.83 1 91.12 274 LEU B N 1
ATOM 6678 C CA . LEU B 1 274 ? -5.605 2.713 -1.949 1 91.12 274 LEU B CA 1
ATOM 6679 C C . LEU B 1 274 ? -4.758 3.834 -2.541 1 91.12 274 LEU B C 1
ATOM 6681 O O . LEU B 1 274 ? -3.635 3.596 -2.996 1 91.12 274 LEU B O 1
ATOM 6685 N N . LEU B 1 275 ? -5.246 5.078 -2.477 1 90.44 275 LEU B N 1
ATOM 6686 C CA . LEU B 1 275 ? -4.605 6.145 -3.238 1 90.44 275 LEU B CA 1
ATOM 6687 C C . LEU B 1 275 ? -3.721 7 -2.338 1 90.44 275 LEU B C 1
ATOM 6689 O O . LEU B 1 275 ? -2.879 7.758 -2.824 1 90.44 275 LEU B O 1
ATOM 6693 N N . LYS B 1 276 ? -3.918 6.867 -1.083 1 90.44 276 LYS B N 1
ATOM 6694 C CA . LYS B 1 276 ? -3.193 7.75 -0.175 1 90.44 276 LYS B CA 1
ATOM 6695 C C . LYS B 1 276 ? -1.695 7.461 -0.206 1 90.44 276 LYS B C 1
ATOM 6697 O O . LYS B 1 276 ? -0.88 8.383 -0.251 1 90.44 276 LYS B O 1
ATOM 6702 N N . VAL B 1 277 ? -1.348 6.242 -0.172 1 87.94 277 VAL B N 1
ATOM 6703 C CA . VAL B 1 277 ? 0.063 5.871 -0.135 1 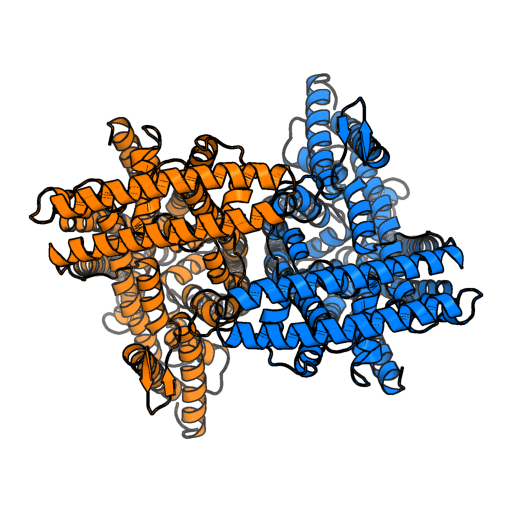87.94 277 VAL B CA 1
ATOM 6704 C C . VAL B 1 277 ? 0.749 6.324 -1.423 1 87.94 277 VAL B C 1
ATOM 6706 O O . VAL B 1 277 ? 1.788 6.988 -1.38 1 87.94 277 VAL B O 1
ATOM 6709 N N . PRO B 1 278 ? 0.146 6.07 -2.576 1 87.44 278 PRO B N 1
ATOM 6710 C CA . PRO B 1 278 ? 0.736 6.582 -3.814 1 87.44 278 PRO B CA 1
ATOM 6711 C C . PRO B 1 278 ? 0.83 8.109 -3.836 1 87.44 278 PRO B C 1
ATOM 6713 O O . PRO B 1 278 ? 1.817 8.664 -4.328 1 87.44 278 PRO B O 1
ATOM 6716 N N . MET B 1 279 ? -0.159 8.711 -3.336 1 90.88 279 MET B N 1
ATOM 6717 C CA . MET B 1 279 ? -0.149 10.172 -3.309 1 90.88 279 MET B CA 1
ATOM 6718 C C . MET B 1 279 ? 1.009 10.688 -2.463 1 90.88 279 MET B C 1
ATOM 6720 O O . MET B 1 279 ? 1.746 11.578 -2.891 1 90.88 279 MET B O 1
ATOM 6724 N N . GLN B 1 280 ? 1.117 10.133 -1.313 1 92.5 280 GLN B N 1
ATOM 6725 C CA . GLN B 1 280 ? 2.189 10.562 -0.422 1 92.5 280 GLN B CA 1
ATOM 6726 C C . GLN B 1 280 ? 3.559 10.234 -1.014 1 92.5 280 GLN B C 1
ATOM 6728 O O . GLN B 1 280 ? 4.516 10.992 -0.824 1 92.5 280 GLN B O 1
ATOM 6733 N N . PHE B 1 281 ? 3.656 9.148 -1.723 1 89.75 281 PHE B N 1
ATOM 6734 C CA . PHE B 1 281 ? 4.902 8.773 -2.385 1 89.75 281 PHE B CA 1
ATOM 6735 C C . PHE B 1 281 ? 5.316 9.836 -3.393 1 89.75 281 PHE B C 1
ATOM 6737 O O . PHE B 1 281 ? 6.484 10.234 -3.439 1 89.75 281 PHE B O 1
ATOM 6744 N N . ILE B 1 282 ? 4.438 10.281 -4.168 1 91.69 282 ILE B N 1
ATOM 6745 C CA . ILE B 1 282 ? 4.723 11.266 -5.207 1 91.69 282 ILE B CA 1
ATOM 6746 C C . ILE B 1 282 ? 5.223 12.555 -4.566 1 91.69 282 ILE B C 1
ATOM 6748 O O . ILE B 1 282 ? 6.219 13.133 -5.012 1 91.69 282 ILE B O 1
ATOM 6752 N N . ILE B 1 283 ? 4.586 12.953 -3.531 1 94.62 283 ILE B N 1
ATOM 6753 C CA . ILE B 1 283 ? 4.926 14.211 -2.875 1 94.62 283 ILE B CA 1
ATOM 6754 C C . ILE B 1 283 ? 6.309 14.102 -2.236 1 94.62 283 ILE B C 1
ATOM 6756 O O . ILE B 1 283 ? 7.133 15.008 -2.367 1 94.62 283 ILE B O 1
ATOM 6760 N N . LEU B 1 284 ? 6.59 12.977 -1.565 1 94.56 284 LEU B N 1
ATOM 6761 C CA . LEU B 1 284 ? 7.898 12.742 -0.967 1 94.56 284 LEU B CA 1
ATOM 6762 C C . LEU B 1 284 ? 8.984 12.68 -2.039 1 94.56 284 LEU B C 1
ATOM 6764 O O . LEU B 1 284 ? 10.078 13.211 -1.854 1 94.56 284 LEU B O 1
ATOM 6768 N N . PHE B 1 285 ? 8.633 12.031 -3.115 1 93.62 285 PHE B N 1
ATOM 6769 C CA . PHE B 1 285 ? 9.578 11.867 -4.211 1 93.62 285 PHE B CA 1
ATOM 6770 C C . PHE B 1 285 ? 9.977 13.219 -4.793 1 93.62 285 PHE B C 1
ATOM 6772 O O . PHE B 1 285 ? 11.133 13.43 -5.148 1 93.62 285 PHE B O 1
ATOM 6779 N N . ILE B 1 286 ? 9.031 14.094 -4.887 1 95.81 286 ILE B N 1
ATOM 6780 C CA . ILE B 1 286 ? 9.312 15.438 -5.367 1 95.81 286 ILE B CA 1
ATOM 6781 C C . ILE B 1 286 ? 10.297 16.125 -4.426 1 95.81 286 ILE B C 1
ATOM 6783 O O . ILE B 1 286 ? 11.234 16.797 -4.875 1 95.81 286 ILE B O 1
ATOM 6787 N N . GLY B 1 287 ? 10.102 15.953 -3.117 1 96.62 287 GLY B N 1
ATOM 6788 C CA . GLY B 1 287 ? 11.047 16.484 -2.145 1 96.62 287 GLY B CA 1
ATOM 6789 C C . GLY B 1 287 ? 12.453 15.945 -2.32 1 96.62 287 GLY B C 1
ATOM 6790 O O . GLY B 1 287 ? 13.422 16.688 -2.193 1 96.62 287 GLY B O 1
ATOM 6791 N N . VAL B 1 288 ? 12.57 14.672 -2.635 1 95.38 288 VAL B N 1
ATOM 6792 C CA . VAL B 1 288 ? 13.875 14.039 -2.85 1 95.38 288 VAL B CA 1
ATOM 6793 C C . VAL B 1 288 ? 14.523 14.617 -4.105 1 95.38 288 VAL B C 1
ATOM 6795 O O . VAL B 1 288 ? 15.734 14.836 -4.137 1 95.38 288 VAL B O 1
ATOM 6798 N N . MET B 1 289 ? 13.695 14.836 -5.125 1 95.94 289 MET B N 1
ATOM 6799 C CA . MET B 1 289 ? 14.227 15.414 -6.355 1 95.94 289 MET B CA 1
ATOM 6800 C C . MET B 1 289 ? 14.703 16.844 -6.121 1 95.94 289 MET B C 1
ATOM 6802 O O . MET B 1 289 ? 15.688 17.281 -6.723 1 95.94 289 MET B O 1
ATOM 6806 N N . VAL B 1 290 ? 13.992 17.531 -5.242 1 97.25 290 VAL B N 1
ATOM 6807 C CA . VAL B 1 290 ? 14.445 18.859 -4.871 1 97.25 290 VAL B CA 1
ATOM 6808 C C . VAL B 1 290 ? 15.781 18.781 -4.141 1 97.25 290 VAL B C 1
ATOM 6810 O O . VAL B 1 290 ? 16.656 19.625 -4.332 1 97.25 290 VAL B O 1
ATOM 6813 N N . PHE B 1 291 ? 15.953 17.781 -3.307 1 96.88 291 PHE B N 1
ATOM 6814 C CA . PHE B 1 291 ? 17.219 17.531 -2.633 1 96.88 291 PHE B CA 1
ATOM 6815 C C . PHE B 1 291 ? 18.344 17.328 -3.648 1 96.88 291 PHE B C 1
ATOM 6817 O O . PHE B 1 291 ? 19.422 17.938 -3.525 1 96.88 291 PHE B O 1
ATOM 6824 N N . VAL B 1 292 ? 18.062 16.516 -4.645 1 95.94 292 VAL B N 1
ATOM 6825 C CA . VAL B 1 292 ? 19.062 16.25 -5.672 1 95.94 292 VAL B CA 1
ATOM 6826 C C . VAL B 1 292 ? 19.391 17.547 -6.426 1 95.94 292 VAL B C 1
ATOM 6828 O O . VAL B 1 292 ? 20.547 17.812 -6.742 1 95.94 292 VAL B O 1
ATOM 6831 N N . PHE B 1 293 ? 18.359 18.312 -6.68 1 97.31 293 PHE B N 1
ATOM 6832 C CA . PHE B 1 293 ? 18.516 19.578 -7.359 1 97.31 293 PHE B CA 1
ATOM 6833 C C . PHE B 1 293 ? 19.516 20.469 -6.609 1 97.31 293 PHE B C 1
ATOM 6835 O O . PHE B 1 293 ? 20.422 21.031 -7.211 1 97.31 293 PHE B O 1
ATOM 6842 N N . TYR B 1 294 ? 19.438 20.469 -5.332 1 96.94 294 TYR B N 1
ATOM 6843 C CA . TYR B 1 294 ? 20.25 21.359 -4.516 1 96.94 294 TYR B CA 1
ATOM 6844 C C . TYR B 1 294 ? 21.641 20.781 -4.281 1 96.94 294 TYR B C 1
ATOM 6846 O O . TYR B 1 294 ? 22.469 21.406 -3.609 1 96.94 294 TYR B O 1
ATOM 6854 N N . GLN B 1 295 ? 21.844 19.562 -4.797 1 95.88 295 GLN B N 1
ATOM 6855 C CA . GLN B 1 295 ? 23.219 19.078 -4.828 1 95.88 295 GLN B CA 1
ATOM 6856 C C . GLN B 1 295 ? 24 19.688 -5.988 1 95.88 295 GLN B C 1
ATOM 6858 O O . GLN B 1 295 ? 25.234 19.719 -5.969 1 95.88 295 GLN B O 1
ATOM 6863 N N . TYR B 1 296 ? 23.312 20.203 -6.922 1 96 296 TYR B N 1
ATOM 6864 C CA . TYR B 1 296 ? 23.953 20.75 -8.117 1 96 296 TYR B CA 1
ATOM 6865 C C . TYR B 1 296 ? 23.797 22.266 -8.18 1 96 296 TYR B C 1
ATOM 6867 O O . TYR B 1 296 ? 24.594 22.953 -8.82 1 96 296 TYR B O 1
ATOM 6875 N N . PHE B 1 297 ? 22.781 22.766 -7.605 1 96.56 297 PHE B N 1
ATOM 6876 C CA . PHE B 1 297 ? 22.562 24.188 -7.457 1 96.56 297 PHE B CA 1
ATOM 6877 C C . PHE B 1 297 ? 22.609 24.609 -5.988 1 96.56 297 PHE B C 1
ATOM 6879 O O . PHE B 1 297 ? 21.828 24.109 -5.176 1 96.56 297 PHE B O 1
ATOM 6886 N N . GLN B 1 298 ? 23.5 25.438 -5.648 1 95.75 298 GLN B N 1
ATOM 6887 C CA . GLN B 1 298 ? 23.75 25.766 -4.25 1 95.75 298 GLN B CA 1
ATOM 6888 C C . GLN B 1 298 ? 22.484 26.266 -3.557 1 95.75 298 GLN B C 1
ATOM 6890 O O . GLN B 1 298 ? 21.891 27.266 -3.971 1 95.75 298 GLN B O 1
ATOM 6895 N N . PRO B 1 299 ? 22.062 25.516 -2.572 1 95.56 299 PRO B N 1
ATOM 6896 C CA . PRO B 1 299 ? 20.922 26 -1.781 1 95.56 299 PRO B CA 1
ATOM 6897 C C . PRO B 1 299 ? 21.312 27.141 -0.836 1 95.56 299 PRO B C 1
ATOM 6899 O O . PRO B 1 299 ? 22.5 27.344 -0.551 1 95.56 299 PRO B O 1
ATOM 6902 N N . PRO B 1 300 ? 20.312 27.906 -0.424 1 93.88 300 PRO B N 1
ATOM 6903 C CA . PRO B 1 300 ? 20.625 28.828 0.673 1 93.88 300 PRO B CA 1
ATOM 6904 C C . PRO B 1 300 ? 21 28.109 1.965 1 93.88 300 PRO B C 1
ATOM 6906 O O . PRO B 1 300 ? 20.609 26.953 2.166 1 93.88 300 PRO B O 1
ATOM 6909 N N . ILE B 1 301 ? 21.781 28.75 2.83 1 94.31 301 ILE B N 1
ATOM 6910 C CA . ILE B 1 301 ? 22.141 28.141 4.105 1 94.31 301 ILE B CA 1
ATOM 6911 C C . ILE B 1 301 ? 20.875 27.906 4.934 1 94.31 301 ILE B C 1
ATOM 6913 O O . ILE B 1 301 ? 20.75 26.844 5.566 1 94.31 301 ILE B O 1
ATOM 6917 N N . ILE B 1 302 ? 20.078 28.922 4.914 1 92.69 302 ILE B N 1
ATOM 6918 C CA . ILE B 1 302 ? 18.766 28.875 5.547 1 92.69 302 ILE B CA 1
ATOM 6919 C C . ILE B 1 302 ? 17.688 29.25 4.523 1 92.69 302 ILE B C 1
ATOM 6921 O O . ILE B 1 302 ? 17.781 30.281 3.865 1 92.69 302 ILE B O 1
ATOM 6925 N N . PHE B 1 303 ? 16.672 28.453 4.406 1 91.12 303 PHE B N 1
ATOM 6926 C CA . PHE B 1 303 ? 15.664 28.641 3.367 1 91.12 303 PHE B CA 1
ATOM 6927 C C . PHE B 1 303 ? 14.703 29.75 3.736 1 91.12 303 PHE B C 1
ATOM 6929 O O . PHE B 1 303 ? 14.07 30.359 2.861 1 91.12 303 PHE B O 1
ATOM 6936 N N . ASN B 1 304 ? 14.594 30.016 5.008 1 86.06 304 ASN B N 1
ATOM 6937 C CA . ASN B 1 304 ? 13.82 31.172 5.453 1 86.06 304 ASN B CA 1
ATOM 6938 C C . ASN B 1 304 ? 14.539 32.5 5.152 1 86.06 304 ASN B C 1
ATOM 6940 O O . ASN B 1 304 ? 15.375 32.938 5.938 1 86.06 304 ASN B O 1
ATOM 6944 N N . LYS B 1 305 ? 14.164 33.156 4.223 1 81.44 305 LYS B N 1
ATOM 6945 C CA . LYS B 1 305 ? 14.852 34.312 3.703 1 81.44 305 LYS B CA 1
ATOM 6946 C C . LYS B 1 305 ? 14.773 35.5 4.684 1 81.44 305 LYS B C 1
ATOM 6948 O O . LYS B 1 305 ? 15.672 36.312 4.742 1 81.44 305 LYS B O 1
ATOM 6953 N N . VAL B 1 306 ? 13.75 35.562 5.41 1 79.94 306 VAL B N 1
ATOM 6954 C CA . VAL B 1 306 ? 13.539 36.656 6.344 1 79.94 306 VAL B CA 1
ATOM 6955 C C . VAL B 1 306 ? 14.625 36.625 7.422 1 79.94 306 VAL B C 1
ATOM 6957 O O . VAL B 1 306 ? 15.156 37.688 7.793 1 79.94 306 VAL B O 1
ATOM 6960 N N . GLN B 1 307 ? 14.922 35.438 7.84 1 82.56 307 GLN B N 1
ATOM 6961 C CA . GLN B 1 307 ? 15.922 35.281 8.898 1 82.56 307 GLN B CA 1
ATOM 6962 C C . GLN B 1 307 ? 17.312 35.656 8.391 1 82.56 307 GLN B C 1
ATOM 6964 O O . GLN B 1 307 ? 18.094 36.312 9.102 1 82.56 307 GLN B O 1
ATOM 6969 N N . THR B 1 308 ? 17.609 35.281 7.211 1 87.19 308 THR B N 1
ATOM 6970 C CA . THR B 1 308 ? 18.938 35.562 6.664 1 87.19 308 THR B CA 1
ATOM 6971 C C . THR B 1 308 ? 19.062 37.031 6.301 1 87.19 308 THR B C 1
ATOM 6973 O O . THR B 1 308 ? 20.125 37.625 6.441 1 87.19 308 THR B O 1
ATOM 6976 N N . GLU B 1 309 ? 18 37.625 5.824 1 86.69 309 GLU B N 1
ATOM 6977 C CA . GLU B 1 309 ? 18.016 39.062 5.531 1 86.69 309 GLU B CA 1
ATOM 6978 C C . GLU B 1 309 ? 18.188 39.875 6.801 1 86.69 309 GLU B C 1
ATOM 6980 O O . GLU B 1 309 ? 18.891 40.875 6.793 1 86.69 309 GLU B O 1
ATOM 6985 N N . GLN B 1 310 ? 17.594 39.406 7.844 1 87.44 310 GLN B N 1
ATOM 6986 C CA . GLN B 1 310 ? 17.75 40.062 9.125 1 87.44 310 GLN B CA 1
ATOM 6987 C C . GLN B 1 310 ? 19.188 39.969 9.625 1 87.44 310 GLN B C 1
ATOM 6989 O O . GLN B 1 310 ? 19.703 40.906 10.234 1 87.44 310 GLN B O 1
ATOM 6994 N N . LEU B 1 311 ? 19.797 38.906 9.383 1 91.06 311 LEU B N 1
ATOM 6995 C CA . LEU B 1 311 ? 21.188 38.719 9.773 1 91.06 311 LEU B CA 1
ATOM 6996 C C . LEU B 1 311 ? 22.094 39.656 8.977 1 91.06 311 LEU B C 1
ATOM 6998 O O . LEU B 1 311 ? 23.078 40.188 9.516 1 91.06 311 LEU B O 1
ATOM 7002 N N . GLU B 1 312 ? 21.844 39.781 7.734 1 92 312 GLU B N 1
ATOM 7003 C CA . GLU B 1 312 ? 22.641 40.625 6.852 1 92 312 GLU B CA 1
ATOM 7004 C C . GLU B 1 312 ? 22.578 42.094 7.266 1 92 312 GLU B C 1
ATOM 7006 O O . GLU B 1 312 ? 23.484 42.875 6.961 1 92 312 GLU B O 1
ATOM 7011 N N . ASN B 1 313 ? 21.531 42.438 7.961 1 91.81 313 ASN B N 1
ATOM 7012 C CA . ASN B 1 313 ? 21.344 43.812 8.406 1 91.81 313 ASN B CA 1
ATOM 7013 C C . ASN B 1 313 ? 21.594 43.938 9.906 1 91.81 313 ASN B C 1
ATOM 7015 O O . ASN B 1 313 ? 21.188 44.938 10.523 1 91.81 313 ASN B O 1
ATOM 7019 N N . SER B 1 314 ? 22.203 42.969 10.461 1 93.44 314 SER B N 1
ATOM 7020 C CA . SER B 1 314 ? 22.453 42.969 11.898 1 93.44 314 SER B CA 1
ATOM 7021 C C . SER B 1 314 ? 23.938 43.094 12.211 1 93.44 314 SER B C 1
ATOM 7023 O O . SER B 1 314 ? 24.75 43.312 11.305 1 93.44 314 SER B O 1
ATOM 7025 N N . ALA B 1 315 ? 24.344 43.031 13.523 1 93.31 315 ALA B N 1
ATOM 7026 C CA . ALA B 1 315 ? 25.719 43.125 13.984 1 93.31 315 ALA B CA 1
ATOM 7027 C C . ALA B 1 315 ? 26.5 41.875 13.633 1 93.31 315 ALA B C 1
ATOM 7029 O O . ALA B 1 315 ? 27.734 41.844 13.664 1 93.31 315 ALA B O 1
ATOM 7030 N N . PHE B 1 316 ? 25.766 40.875 13.188 1 94.5 316 PHE B N 1
ATOM 7031 C CA . PHE B 1 316 ? 26.406 39.562 12.938 1 94.5 316 PHE B CA 1
ATOM 7032 C C . PHE B 1 316 ? 26.625 39.375 11.438 1 94.5 316 PHE B C 1
ATOM 7034 O O . PHE B 1 316 ? 26.859 38.25 11 1 94.5 316 PHE B O 1
ATOM 7041 N N . LYS B 1 317 ? 26.562 40.406 10.68 1 94.69 317 LYS B N 1
ATOM 7042 C CA . LYS B 1 317 ? 26.688 40.375 9.227 1 94.69 317 LYS B CA 1
ATOM 7043 C C . LYS B 1 317 ? 28 39.75 8.797 1 94.69 317 LYS B C 1
ATOM 7045 O O . LYS B 1 317 ? 28.031 38.875 7.918 1 94.69 317 LYS B O 1
ATOM 7050 N N . GLU B 1 318 ? 29.109 40.188 9.398 1 94.5 318 GLU B N 1
ATOM 7051 C CA . GLU B 1 318 ? 30.438 39.719 9 1 94.5 318 GLU B CA 1
ATOM 7052 C C . GLU B 1 318 ? 30.594 38.219 9.281 1 94.5 318 GLU B C 1
ATOM 7054 O O . GLU B 1 318 ? 31.125 37.5 8.461 1 94.5 318 GLU B O 1
ATOM 7059 N N . ASP B 1 319 ? 30.125 37.812 10.43 1 95.75 319 ASP B N 1
ATOM 7060 C CA . ASP B 1 319 ? 30.156 36.406 10.766 1 95.75 319 ASP B CA 1
ATOM 7061 C C . ASP B 1 319 ? 29.344 35.562 9.773 1 95.75 319 ASP B C 1
ATOM 7063 O O . ASP B 1 319 ? 29.766 34.469 9.367 1 95.75 319 ASP B O 1
ATOM 7067 N N . TYR B 1 320 ? 28.234 36.062 9.414 1 95.88 320 TYR B N 1
ATOM 7068 C CA . TYR B 1 320 ? 27.344 35.375 8.484 1 95.88 320 TYR B CA 1
ATOM 7069 C C . TYR B 1 320 ? 27.984 35.25 7.109 1 95.88 320 TYR B C 1
ATOM 7071 O O . TYR B 1 320 ? 27.891 34.219 6.465 1 95.88 320 TYR B O 1
ATOM 7079 N N . LEU B 1 321 ? 28.688 36.312 6.688 1 95.25 321 LEU B N 1
ATOM 7080 C CA . LEU B 1 321 ? 29.328 36.312 5.379 1 95.25 321 LEU B CA 1
ATOM 7081 C C . LEU B 1 321 ? 30.469 35.312 5.336 1 95.25 321 LEU B C 1
ATOM 7083 O O . LEU B 1 321 ? 30.688 34.656 4.305 1 95.25 321 LEU B O 1
ATOM 7087 N N . LEU B 1 322 ? 31.125 35.156 6.426 1 95.75 322 LEU B N 1
ATOM 7088 C CA . LEU B 1 322 ? 32.188 34.156 6.504 1 95.75 322 LEU B CA 1
ATOM 7089 C C . LEU B 1 322 ? 31.641 32.75 6.383 1 95.75 322 LEU B C 1
ATOM 7091 O O . LEU B 1 322 ? 32.219 31.922 5.688 1 95.75 322 LEU B O 1
ATOM 7095 N N . LEU B 1 323 ? 30.578 32.562 7.086 1 96.69 323 LEU B N 1
ATOM 7096 C CA . LEU B 1 323 ? 29.938 31.234 7.035 1 96.69 323 LEU B CA 1
ATOM 7097 C C . LEU B 1 323 ? 29.391 30.953 5.645 1 96.69 323 LEU B C 1
ATOM 7099 O O . LEU B 1 323 ? 29.406 29.812 5.188 1 96.69 323 LEU B O 1
ATOM 7103 N N . GLN B 1 324 ? 28.922 31.953 4.984 1 95.75 324 GLN B N 1
ATOM 7104 C CA . GLN B 1 324 ? 28.422 31.812 3.623 1 95.75 324 GLN B CA 1
ATOM 7105 C C . GLN B 1 324 ? 29.531 31.375 2.666 1 95.75 324 GLN B C 1
ATOM 7107 O O . GLN B 1 324 ? 29.297 30.547 1.787 1 95.75 324 GLN B O 1
ATOM 7112 N N . GLU B 1 325 ? 30.672 31.969 2.854 1 96.25 325 GLU B N 1
ATOM 7113 C CA . GLU B 1 325 ? 31.812 31.609 2.008 1 96.25 325 GLU B CA 1
ATOM 7114 C C . GLU B 1 325 ? 32.25 30.172 2.264 1 96.25 325 GLU B C 1
ATOM 7116 O O . GLU B 1 325 ? 32.625 29.453 1.33 1 96.25 325 GLU B O 1
ATOM 7121 N N . GLU B 1 326 ? 32.281 29.844 3.504 1 96.81 326 GLU B N 1
ATOM 7122 C CA . GLU B 1 326 ? 32.625 28.469 3.854 1 96.81 326 GLU B CA 1
ATOM 7123 C C . GLU B 1 326 ? 31.625 27.469 3.273 1 96.81 326 GLU B C 1
ATOM 7125 O O . GLU B 1 326 ? 32 26.391 2.807 1 96.81 326 GLU B O 1
ATOM 7130 N N . PHE B 1 327 ? 30.391 27.844 3.365 1 97.19 327 PHE B N 1
ATOM 7131 C CA . PHE B 1 327 ? 29.312 27 2.836 1 97.19 327 PHE B CA 1
ATOM 7132 C C . PHE B 1 327 ? 29.469 26.812 1.33 1 97.19 327 PHE B C 1
ATOM 7134 O O . PHE B 1 327 ? 29.328 25.703 0.816 1 97.19 327 PHE B O 1
ATOM 7141 N N . LYS B 1 328 ? 29.781 27.875 0.67 1 96.44 328 LYS B N 1
ATOM 7142 C CA . LYS B 1 328 ? 29.969 27.859 -0.778 1 96.44 328 LYS B CA 1
ATOM 7143 C C . LYS B 1 328 ? 31.141 26.969 -1.169 1 96.44 328 LYS B C 1
ATOM 7145 O O . LYS B 1 328 ? 31.031 26.172 -2.105 1 96.44 328 LYS B O 1
ATOM 7150 N N . GLN B 1 329 ? 32.25 27.078 -0.446 1 96.5 329 GLN B N 1
ATOM 7151 C CA . GLN B 1 329 ? 33.406 26.266 -0.727 1 96.5 329 GLN B CA 1
ATOM 7152 C C . GLN B 1 329 ? 33.125 24.781 -0.507 1 96.5 329 GLN B C 1
ATOM 7154 O O . GLN B 1 329 ? 33.5 23.938 -1.332 1 96.5 329 GLN B O 1
ATOM 7159 N N . THR B 1 330 ? 32.469 24.516 0.592 1 97.06 330 THR B N 1
ATOM 7160 C CA . THR B 1 330 ? 32.156 23.125 0.913 1 97.06 330 THR B CA 1
ATOM 7161 C C . THR B 1 330 ? 31.203 22.547 -0.137 1 97.06 330 THR B C 1
ATOM 7163 O O . THR B 1 330 ? 31.328 21.375 -0.514 1 97.06 330 THR B O 1
ATOM 7166 N N . PHE B 1 331 ? 30.297 23.359 -0.582 1 96.88 331 PHE B N 1
ATOM 7167 C CA . PHE B 1 331 ? 29.344 22.938 -1.601 1 96.88 331 PHE B CA 1
ATOM 7168 C C . PHE B 1 331 ? 30.062 22.578 -2.895 1 96.88 331 PHE B C 1
ATOM 7170 O O . PHE B 1 331 ? 29.766 21.547 -3.51 1 96.88 331 PHE B O 1
ATOM 7177 N N . GLN B 1 332 ? 31 23.359 -3.316 1 96.25 332 GLN B N 1
ATOM 7178 C CA . GLN B 1 332 ? 31.734 23.125 -4.555 1 96.25 332 GLN B CA 1
ATOM 7179 C C . GLN B 1 332 ? 32.562 21.844 -4.473 1 96.25 332 GLN B C 1
ATOM 7181 O O . GLN B 1 332 ? 32.625 21.078 -5.438 1 96.25 332 GLN B O 1
ATOM 7186 N N . GLU B 1 333 ? 33.125 21.656 -3.324 1 96.12 333 GLU B N 1
ATOM 7187 C CA . GLU B 1 333 ? 33.906 20.438 -3.121 1 96.12 333 GLU B CA 1
ATOM 7188 C C . GLU B 1 333 ? 33.031 19.203 -3.158 1 96.12 333 GLU B C 1
ATOM 7190 O O . GLU B 1 333 ? 33.406 18.188 -3.74 1 96.12 333 GLU B O 1
ATOM 7195 N N . LYS B 1 334 ? 31.891 19.328 -2.502 1 96.06 334 LYS B N 1
ATOM 7196 C CA . LYS B 1 334 ? 30.953 18.203 -2.486 1 96.06 334 LYS B CA 1
ATOM 7197 C C . LYS B 1 334 ? 30.438 17.906 -3.891 1 96.06 334 LYS B C 1
ATOM 7199 O O . LYS B 1 334 ? 30.281 16.734 -4.258 1 96.06 334 LYS B O 1
ATOM 7204 N N . ASN B 1 335 ? 30.172 18.969 -4.621 1 94.31 335 ASN B N 1
ATOM 7205 C CA . ASN B 1 335 ? 29.688 18.828 -5.992 1 94.31 335 ASN B CA 1
ATOM 7206 C C . ASN B 1 335 ? 30.703 18.078 -6.855 1 94.31 335 ASN B C 1
ATOM 7208 O O . ASN B 1 335 ? 30.312 17.266 -7.695 1 94.31 335 ASN B O 1
ATOM 7212 N N . GLN B 1 336 ? 31.938 18.328 -6.648 1 94.19 336 GLN B N 1
ATOM 7213 C CA . GLN B 1 336 ? 33 17.641 -7.383 1 94.19 336 GLN B CA 1
ATOM 7214 C C . GLN B 1 336 ? 33 16.156 -7.035 1 94.19 336 GLN B C 1
ATOM 7216 O O . GLN B 1 336 ? 33.188 15.305 -7.914 1 94.19 336 GLN B O 1
ATOM 7221 N N . GLN B 1 337 ? 32.812 15.914 -5.77 1 95.06 337 GLN B N 1
ATOM 7222 C CA . GLN B 1 337 ? 32.781 14.523 -5.328 1 95.06 337 GLN B CA 1
ATOM 7223 C C . GLN B 1 337 ? 31.594 13.789 -5.934 1 95.06 337 GLN B C 1
ATOM 7225 O O . GLN B 1 337 ? 31.672 12.594 -6.223 1 95.06 337 GLN B O 1
ATOM 7230 N N . LEU B 1 338 ? 30.516 14.461 -6.121 1 94.25 338 LEU B N 1
ATOM 7231 C CA . LEU B 1 338 ? 29.328 13.867 -6.719 1 94.25 338 LEU B CA 1
ATOM 7232 C C . LEU B 1 338 ? 29.594 13.453 -8.164 1 94.25 338 LEU B C 1
ATOM 7234 O O . LEU B 1 338 ? 29.078 12.43 -8.625 1 94.25 338 LEU B O 1
ATOM 7238 N N . GLY B 1 339 ? 30.328 14.266 -8.859 1 93.25 339 GLY B N 1
ATOM 7239 C CA . GLY B 1 339 ? 30.734 13.898 -10.203 1 93.25 339 GLY B CA 1
ATOM 7240 C C . GLY B 1 339 ? 31.547 12.625 -10.258 1 93.25 339 GLY B C 1
ATOM 7241 O O . GLY B 1 339 ? 31.312 11.773 -11.117 1 93.25 339 GLY B O 1
ATOM 7242 N N . ILE B 1 340 ? 32.469 12.492 -9.312 1 94.25 340 ILE B N 1
ATOM 7243 C CA . ILE B 1 340 ? 33.312 11.312 -9.227 1 94.25 340 ILE B CA 1
ATOM 7244 C C . ILE B 1 340 ? 32.438 10.094 -8.875 1 94.25 340 ILE B C 1
ATOM 7246 O O . ILE B 1 340 ? 32.656 9 -9.414 1 94.25 340 ILE B O 1
ATOM 7250 N N . LEU B 1 341 ? 31.516 10.273 -8.039 1 92.69 341 LEU B N 1
ATOM 7251 C CA . LEU B 1 341 ? 30.625 9.203 -7.625 1 92.69 341 LEU B CA 1
ATOM 7252 C C . LEU B 1 341 ? 29.844 8.648 -8.812 1 92.69 341 LEU B C 1
ATOM 7254 O O . LEU B 1 341 ? 29.766 7.43 -8.992 1 92.69 341 LEU B O 1
ATOM 7258 N N . LEU B 1 342 ? 29.297 9.484 -9.625 1 91.62 342 LEU B N 1
ATOM 7259 C CA . LEU B 1 342 ? 28.484 9.055 -10.758 1 91.62 342 LEU B CA 1
ATOM 7260 C C . LEU B 1 342 ? 29.328 8.305 -11.781 1 91.62 342 LEU B C 1
ATOM 7262 O O . LEU B 1 342 ? 28.875 7.336 -12.391 1 91.62 342 LEU B O 1
ATOM 7266 N N . GLN B 1 343 ? 30.531 8.781 -11.93 1 91.44 343 GLN B N 1
ATOM 7267 C CA . GLN B 1 343 ? 31.453 8.086 -12.828 1 91.44 343 GLN B CA 1
ATOM 7268 C C . GLN B 1 343 ? 31.781 6.691 -12.297 1 91.44 343 GLN B C 1
ATOM 7270 O O . GLN B 1 343 ? 31.875 5.734 -13.07 1 91.44 343 GLN B O 1
ATOM 7275 N N . ALA B 1 344 ? 31.953 6.621 -11.031 1 91.56 344 ALA B N 1
ATOM 7276 C CA . ALA B 1 344 ? 32.25 5.34 -10.391 1 91.56 344 ALA B CA 1
ATOM 7277 C C . ALA B 1 344 ? 31.078 4.379 -10.516 1 91.56 344 ALA B C 1
ATOM 7279 O O . ALA B 1 344 ? 31.266 3.176 -10.703 1 91.56 344 ALA B O 1
ATOM 7280 N N . VAL B 1 345 ? 29.906 4.859 -10.375 1 86.44 345 VAL B N 1
ATOM 7281 C CA . VAL B 1 345 ? 28.703 4.051 -10.5 1 86.44 345 VAL B CA 1
ATOM 7282 C C . VAL B 1 345 ? 28.578 3.51 -11.922 1 86.44 345 VAL B C 1
ATOM 7284 O O . VAL B 1 345 ? 28.266 2.336 -12.125 1 86.44 345 VAL B O 1
ATOM 7287 N N . GLU B 1 346 ? 28.812 4.336 -12.883 1 83.56 346 GLU B N 1
ATOM 7288 C CA . GLU B 1 346 ? 28.766 3.92 -14.281 1 83.56 346 GLU B CA 1
ATOM 7289 C C . GLU B 1 346 ? 29.797 2.842 -14.578 1 83.56 346 GLU B C 1
ATOM 7291 O O . GLU B 1 346 ? 29.562 1.934 -15.375 1 83.56 346 GLU B O 1
ATOM 7296 N N . ALA B 1 347 ? 30.938 2.943 -13.812 1 88.19 347 ALA B N 1
ATOM 7297 C CA . ALA B 1 347 ? 32.031 2.01 -14.031 1 88.19 347 ALA B CA 1
ATOM 7298 C C . ALA B 1 347 ? 31.906 0.782 -13.133 1 88.19 347 ALA B C 1
ATOM 7300 O O . ALA B 1 347 ? 32.75 -0.124 -13.18 1 88.19 347 ALA B O 1
ATOM 7301 N N . ASN B 1 348 ? 30.922 0.779 -12.281 1 82.25 348 ASN B N 1
ATOM 7302 C CA . ASN B 1 348 ? 30.703 -0.297 -11.32 1 82.25 348 ASN B CA 1
ATOM 7303 C C . ASN B 1 348 ? 31.922 -0.518 -10.438 1 82.25 348 ASN B C 1
ATOM 7305 O O . ASN B 1 348 ? 32.312 -1.658 -10.195 1 82.25 348 ASN B O 1
ATOM 7309 N N . ASP B 1 349 ? 32.625 0.592 -10.109 1 87.44 349 ASP B N 1
ATOM 7310 C CA . ASP B 1 349 ? 33.781 0.574 -9.211 1 87.44 349 ASP B CA 1
ATOM 7311 C C . ASP B 1 349 ? 33.344 0.725 -7.758 1 87.44 349 ASP B C 1
ATOM 7313 O O . ASP B 1 349 ? 33.25 1.841 -7.238 1 87.44 349 ASP B O 1
ATOM 7317 N N . GLU B 1 350 ? 33.188 -0.34 -7.047 1 81.75 350 GLU B N 1
ATOM 7318 C CA . GLU B 1 350 ? 32.594 -0.35 -5.711 1 81.75 350 GLU B CA 1
ATOM 7319 C C . GLU B 1 350 ? 33.5 0.354 -4.703 1 81.75 350 GLU B C 1
ATOM 7321 O O . GLU B 1 350 ? 33.031 1.016 -3.783 1 81.75 350 GLU B O 1
ATOM 7326 N N . GLU B 1 351 ? 34.75 0.188 -4.816 1 81.88 351 GLU B N 1
ATOM 7327 C CA . GLU B 1 351 ? 35.688 0.812 -3.883 1 81.88 351 GLU B CA 1
ATOM 7328 C C . GLU B 1 351 ? 35.594 2.334 -3.953 1 81.88 351 GLU B C 1
ATOM 7330 O O . GLU B 1 351 ? 35.5 3.006 -2.924 1 81.88 351 GLU B O 1
ATOM 7335 N N . THR B 1 352 ? 35.594 2.855 -5.188 1 89.69 352 THR B N 1
ATOM 7336 C CA . THR B 1 352 ? 35.531 4.297 -5.383 1 89.69 352 THR B CA 1
ATOM 7337 C C . THR B 1 352 ? 34.156 4.816 -4.945 1 89.69 352 THR B C 1
ATOM 7339 O O . THR B 1 352 ? 34.031 5.926 -4.422 1 89.69 352 THR B O 1
ATOM 7342 N N . ILE B 1 353 ? 33.188 4.004 -5.176 1 88.12 353 ILE B N 1
ATOM 7343 C CA . ILE B 1 353 ? 31.844 4.375 -4.758 1 88.12 353 ILE B CA 1
ATOM 7344 C C . ILE B 1 353 ? 31.812 4.559 -3.242 1 88.12 353 ILE B C 1
ATOM 7346 O O . ILE B 1 353 ? 31.312 5.574 -2.746 1 88.12 353 ILE B O 1
ATOM 7350 N N . GLN B 1 354 ? 32.406 3.693 -2.51 1 84.06 354 GLN B N 1
ATOM 7351 C CA . GLN B 1 354 ? 32.375 3.746 -1.053 1 84.06 354 GLN B CA 1
ATOM 7352 C C . GLN B 1 354 ? 33.219 4.914 -0.522 1 84.06 354 GLN B C 1
ATOM 7354 O O . GLN B 1 354 ? 32.781 5.617 0.394 1 84.06 354 GLN B O 1
ATOM 7359 N N . SER B 1 355 ? 34.344 5.098 -1.101 1 88.81 355 SER B N 1
ATOM 7360 C CA . SER B 1 355 ? 35.219 6.176 -0.637 1 88.81 355 SER B CA 1
ATOM 7361 C C . SER B 1 355 ? 34.594 7.543 -0.927 1 88.81 355 SER B C 1
ATOM 7363 O O . SER B 1 355 ? 34.656 8.453 -0.096 1 88.81 355 SER B O 1
ATOM 7365 N N . THR B 1 356 ? 34.031 7.66 -2.053 1 92.31 356 THR B N 1
ATOM 7366 C CA . THR B 1 356 ? 33.438 8.93 -2.441 1 92.31 356 THR B CA 1
ATOM 7367 C C . THR B 1 356 ? 32.156 9.203 -1.621 1 92.31 356 THR B C 1
ATOM 7369 O O . THR B 1 356 ? 31.906 10.352 -1.253 1 92.31 356 THR B O 1
ATOM 7372 N N . LYS B 1 357 ? 31.516 8.195 -1.354 1 89.12 357 LYS B N 1
ATOM 7373 C CA . LYS B 1 357 ? 30.344 8.32 -0.49 1 89.12 357 LYS B CA 1
ATOM 7374 C C . LYS B 1 357 ? 30.734 8.867 0.882 1 89.12 357 LYS B C 1
ATOM 7376 O O . LYS B 1 357 ? 30.047 9.727 1.435 1 89.12 357 LYS B O 1
ATOM 7381 N N . ALA B 1 358 ? 31.75 8.391 1.404 1 88.38 358 ALA B N 1
ATOM 7382 C CA . ALA B 1 358 ? 32.219 8.836 2.711 1 88.38 358 ALA B CA 1
ATOM 7383 C C . ALA B 1 358 ? 32.656 10.312 2.674 1 88.38 358 ALA B C 1
ATOM 7385 O O . ALA B 1 358 ? 32.375 11.062 3.613 1 88.38 358 ALA B O 1
ATOM 7386 N N . ARG B 1 359 ? 33.281 10.695 1.578 1 91.44 359 ARG B N 1
ATOM 7387 C CA . ARG B 1 359 ? 33.719 12.086 1.434 1 91.44 359 ARG B CA 1
ATOM 7388 C C . ARG B 1 359 ? 32.531 13.016 1.308 1 91.44 359 ARG B C 1
ATOM 7390 O O . ARG B 1 359 ? 32.5 14.109 1.885 1 91.44 359 ARG B O 1
ATOM 7397 N N . ILE B 1 360 ? 31.578 12.594 0.572 1 93.75 360 ILE B N 1
ATOM 7398 C CA . ILE B 1 360 ? 30.359 13.383 0.384 1 93.75 360 ILE B CA 1
ATOM 7399 C C . ILE B 1 360 ? 29.641 13.547 1.722 1 93.75 360 ILE B C 1
ATOM 7401 O O . ILE B 1 360 ? 29.172 14.641 2.047 1 93.75 360 ILE B O 1
ATOM 7405 N N . LYS B 1 361 ? 29.594 12.477 2.467 1 91.19 361 LYS B N 1
ATOM 7406 C CA . LYS B 1 361 ? 28.953 12.523 3.779 1 91.19 361 LYS B CA 1
ATOM 7407 C C . LYS B 1 361 ? 29.672 13.5 4.703 1 91.19 361 LYS B C 1
ATOM 7409 O O . LYS B 1 361 ? 29.031 14.227 5.465 1 91.19 361 LYS B O 1
ATOM 7414 N N . GLU B 1 362 ? 30.953 13.469 4.656 1 92.38 362 GLU B N 1
ATOM 7415 C CA . GLU B 1 362 ? 31.75 14.391 5.461 1 92.38 362 GLU B CA 1
ATOM 7416 C C . GLU B 1 362 ? 31.453 15.836 5.105 1 92.38 362 GLU B C 1
ATOM 7418 O O . GLU B 1 362 ? 31.297 16.688 5.992 1 92.38 362 GLU B O 1
ATOM 7423 N N . HIS B 1 363 ? 31.375 16.094 3.816 1 94.62 363 HIS B N 1
ATOM 7424 C CA . HIS B 1 363 ? 31.062 17.453 3.369 1 94.62 363 HIS B CA 1
ATOM 7425 C C . HIS B 1 363 ? 29.641 17.844 3.764 1 94.62 363 HIS B C 1
ATOM 7427 O O . HIS B 1 363 ? 29.391 19 4.121 1 94.62 363 HIS B O 1
ATOM 7433 N N . GLN B 1 364 ? 28.766 16.938 3.717 1 93.5 364 GLN B N 1
ATOM 7434 C CA . GLN B 1 364 ? 27.391 17.203 4.113 1 93.5 364 GLN B CA 1
ATOM 7435 C C . GLN B 1 364 ? 27.297 17.531 5.598 1 93.5 364 GLN B C 1
ATOM 7437 O O . GLN B 1 364 ? 26.562 18.438 5.988 1 93.5 364 GLN B O 1
ATOM 7442 N N . GLU B 1 365 ? 28 16.766 6.406 1 93.12 365 GLU B N 1
ATOM 7443 C CA . GLU B 1 365 ? 28.016 17 7.844 1 93.12 365 GLU B CA 1
ATOM 7444 C C . GLU B 1 365 ? 28.594 18.375 8.172 1 93.12 365 GLU B C 1
ATOM 7446 O O . GLU B 1 365 ? 28.125 19.062 9.086 1 93.12 365 GLU B O 1
ATOM 7451 N N . TYR B 1 366 ? 29.594 18.688 7.402 1 94.62 366 TYR B N 1
ATOM 7452 C CA . TYR B 1 366 ? 30.188 20 7.609 1 94.62 366 TYR B CA 1
ATOM 7453 C C . TYR B 1 366 ? 29.219 21.109 7.227 1 94.62 366 TYR B C 1
ATOM 7455 O O . TYR B 1 366 ? 29.141 22.141 7.914 1 94.62 366 TYR B O 1
ATOM 7463 N N . GLN B 1 367 ? 28.531 21 6.168 1 95.19 367 GLN B N 1
ATOM 7464 C CA . GLN B 1 367 ? 27.516 21.969 5.773 1 95.19 367 GLN B CA 1
ATOM 7465 C C . GLN B 1 367 ? 26.453 22.109 6.848 1 95.19 367 GLN B C 1
ATOM 7467 O O . GLN B 1 367 ? 25.969 23.203 7.113 1 95.19 367 GLN B O 1
ATOM 7472 N N . GLU B 1 368 ? 26.078 21.016 7.41 1 93.5 368 GLU B N 1
ATOM 7473 C CA . GLU B 1 368 ? 25.094 21.047 8.477 1 93.5 368 GLU B CA 1
ATOM 7474 C C . GLU B 1 368 ? 25.625 21.781 9.703 1 93.5 368 GLU B C 1
ATOM 7476 O O . GLU B 1 368 ? 24.859 22.453 10.414 1 93.5 368 GLU B O 1
ATOM 7481 N N . LYS B 1 369 ? 26.859 21.578 9.969 1 95.44 369 LYS B N 1
ATOM 7482 C CA . LYS B 1 369 ? 27.484 22.312 11.062 1 95.44 369 LYS B CA 1
ATOM 7483 C C . LYS B 1 369 ? 27.422 23.812 10.812 1 95.44 369 LYS B C 1
ATOM 7485 O O . LYS B 1 369 ? 27.141 24.594 11.734 1 95.44 369 LYS B O 1
ATOM 7490 N N . ILE B 1 370 ? 27.703 24.188 9.586 1 96.31 370 ILE B N 1
ATOM 7491 C CA . ILE B 1 370 ? 27.609 25.594 9.219 1 96.31 370 ILE B CA 1
ATOM 7492 C C . ILE B 1 370 ? 26.188 26.094 9.414 1 96.31 370 ILE B C 1
ATOM 7494 O O . ILE B 1 370 ? 25.969 27.188 9.945 1 96.31 370 ILE B O 1
ATOM 7498 N N . ARG B 1 371 ? 25.219 25.375 8.984 1 94.62 371 ARG B N 1
ATOM 7499 C CA . ARG B 1 371 ? 23.812 25.734 9.141 1 94.62 371 ARG B CA 1
ATOM 7500 C C . ARG B 1 371 ? 23.453 25.938 10.617 1 94.62 371 ARG B C 1
ATOM 7502 O O . ARG B 1 371 ? 22.719 26.859 10.969 1 94.62 371 ARG B O 1
ATOM 7509 N N . THR B 1 372 ? 23.969 25.031 11.438 1 94.56 372 THR B N 1
ATOM 7510 C CA . THR B 1 372 ? 23.719 25.125 12.867 1 94.56 372 THR B CA 1
ATOM 7511 C C . THR B 1 372 ? 24.312 26.406 13.445 1 94.56 372 THR B C 1
ATOM 7513 O O . THR B 1 372 ? 23.688 27.062 14.281 1 94.56 372 THR B O 1
ATOM 7516 N N . GLU B 1 373 ? 25.453 26.688 12.953 1 95.25 373 GLU B N 1
ATOM 7517 C CA . GLU B 1 373 ? 26.094 27.922 13.406 1 95.25 373 GLU B CA 1
ATOM 7518 C C . GLU B 1 373 ? 25.297 29.156 12.977 1 95.25 373 GLU B C 1
ATOM 7520 O O . GLU B 1 373 ? 25.188 30.125 13.727 1 95.25 373 GLU B O 1
ATOM 7525 N N . VAL B 1 374 ? 24.828 29.109 11.812 1 95.19 374 VAL B N 1
ATOM 7526 C CA . VAL B 1 374 ? 24.016 30.219 11.328 1 95.19 374 VAL B CA 1
ATOM 7527 C C . VAL B 1 374 ? 22.734 30.328 12.141 1 95.19 374 VAL B C 1
ATOM 7529 O O . VAL B 1 374 ? 22.281 31.422 12.461 1 95.19 374 VAL B O 1
ATOM 7532 N N . LYS B 1 375 ? 22.125 29.203 12.445 1 93.12 375 LYS B N 1
ATOM 7533 C CA . LYS B 1 375 ? 20.922 29.188 13.281 1 93.12 375 LYS B CA 1
ATOM 7534 C C . LYS B 1 375 ? 21.203 29.797 14.648 1 93.12 375 LYS B C 1
ATOM 7536 O O . LYS B 1 375 ? 20.344 30.516 15.203 1 93.12 375 LYS B O 1
ATOM 7541 N N . GLU B 1 376 ? 22.359 29.5 15.148 1 94.19 376 GLU B N 1
ATOM 7542 C CA . GLU B 1 376 ? 22.734 30.094 16.438 1 94.19 376 GLU B CA 1
ATOM 7543 C C . GLU B 1 376 ? 22.844 31.609 16.328 1 94.19 376 GLU B C 1
ATOM 7545 O O . GLU B 1 376 ? 22.453 32.344 17.25 1 94.19 376 GLU B O 1
ATOM 7550 N N . LEU B 1 377 ? 23.391 32.031 15.211 1 94.69 377 LEU B N 1
ATOM 7551 C CA . LEU B 1 377 ? 23.484 33.469 14.977 1 94.69 377 LEU B CA 1
ATOM 7552 C C . LEU B 1 377 ? 22.094 34.094 14.891 1 94.69 377 LEU B C 1
ATOM 7554 O O . LEU B 1 377 ? 21.875 35.219 15.367 1 94.69 377 LEU B O 1
ATOM 7558 N N . ILE B 1 378 ? 21.188 33.438 14.266 1 92.38 378 ILE B N 1
ATOM 7559 C CA . ILE B 1 378 ? 19.812 33.906 14.109 1 92.38 378 ILE B CA 1
ATOM 7560 C C . ILE B 1 378 ? 19.156 34.062 15.477 1 92.38 378 ILE B C 1
ATOM 7562 O O . ILE B 1 378 ? 18.516 35.094 15.75 1 92.38 378 ILE B O 1
ATOM 7566 N N . VAL B 1 379 ? 19.359 33.062 16.328 1 91.5 379 VAL B N 1
ATOM 7567 C CA . VAL B 1 379 ? 18.766 33.094 17.672 1 91.5 379 VAL B CA 1
ATOM 7568 C C . VAL B 1 379 ? 19.406 34.188 18.5 1 91.5 379 VAL B C 1
ATOM 7570 O O . VAL B 1 379 ? 18.75 34.844 19.312 1 91.5 379 VAL B O 1
ATOM 7573 N N . LYS B 1 380 ? 20.688 34.375 18.312 1 92.75 380 LYS B N 1
ATOM 7574 C CA . LYS B 1 380 ? 21.391 35.469 19.016 1 92.75 380 LYS B CA 1
ATOM 7575 C C . LYS B 1 380 ? 20.844 36.812 18.609 1 92.75 380 LYS B C 1
ATOM 7577 O O . LYS B 1 380 ? 20.766 37.75 19.438 1 92.75 380 LYS B O 1
ATOM 7582 N N . ASN B 1 381 ? 20.578 36.938 17.391 1 91.19 381 ASN B N 1
ATOM 7583 C CA . ASN B 1 381 ? 20.031 38.188 16.875 1 91.19 381 ASN B CA 1
ATOM 7584 C C . ASN B 1 381 ? 18.594 38.406 17.312 1 91.19 381 ASN B C 1
ATOM 7586 O O . ASN B 1 381 ? 18.172 39.531 17.562 1 91.19 381 ASN B O 1
ATOM 7590 N N . ASN B 1 382 ? 17.797 37.312 17.281 1 87.75 382 ASN B N 1
ATOM 7591 C CA . ASN B 1 382 ? 16.391 37.312 17.672 1 87.75 382 ASN B CA 1
ATOM 7592 C C . ASN B 1 382 ? 16.016 36.031 18.422 1 87.75 382 ASN B C 1
ATOM 7594 O O . ASN B 1 382 ? 15.656 35.031 17.797 1 87.75 382 ASN B O 1
ATOM 7598 N N . PRO B 1 383 ? 15.961 36.094 19.688 1 83.69 383 PRO B N 1
ATOM 7599 C CA . PRO B 1 383 ? 15.719 34.906 20.516 1 83.69 383 PRO B CA 1
ATOM 7600 C C . PRO B 1 383 ? 14.383 34.25 20.203 1 83.69 383 PRO B C 1
ATOM 7602 O O . PRO B 1 383 ? 14.227 33.031 20.422 1 83.69 383 PRO B O 1
ATOM 7605 N N . GLY B 1 384 ? 13.516 34.844 19.672 1 73.81 384 GLY B N 1
ATOM 7606 C CA . GLY B 1 384 ? 12.211 34.281 19.391 1 73.81 384 GLY B CA 1
ATOM 7607 C C . GLY B 1 384 ? 12.07 33.812 17.953 1 73.81 384 GLY B C 1
ATOM 7608 O O . GLY B 1 384 ? 10.984 33.406 17.531 1 73.81 384 GLY B O 1
ATOM 7609 N N . ALA B 1 385 ? 13.227 33.812 17.219 1 77.56 385 ALA B N 1
ATOM 7610 C CA . ALA B 1 385 ? 13.18 33.438 15.805 1 77.56 385 ALA B CA 1
ATOM 7611 C C . ALA B 1 385 ? 12.992 31.953 15.609 1 77.56 385 ALA B C 1
ATOM 7613 O O . ALA B 1 385 ? 13.539 31.141 16.375 1 77.56 385 ALA B O 1
ATOM 7614 N N . GLU B 1 386 ? 12.117 31.625 14.625 1 73.31 386 GLU B N 1
ATOM 7615 C CA . GLU B 1 386 ? 11.969 30.219 14.25 1 73.31 386 GLU B CA 1
ATOM 7616 C C . GLU B 1 386 ? 13.148 29.75 13.414 1 73.31 386 GLU B C 1
ATOM 7618 O O . GLU B 1 386 ? 13.555 30.422 12.469 1 73.31 386 GLU B O 1
ATOM 7623 N N . THR B 1 387 ? 13.734 28.641 13.828 1 77.25 387 THR B N 1
ATOM 7624 C CA . THR B 1 387 ? 14.945 28.188 13.148 1 77.25 387 THR B CA 1
ATOM 7625 C C . THR B 1 387 ? 14.648 26.953 12.289 1 77.25 387 THR B C 1
ATOM 7627 O O . THR B 1 387 ? 15.461 26.578 11.445 1 77.25 387 THR B O 1
ATOM 7630 N N . ARG B 1 388 ? 13.5 26.359 12.469 1 76 388 ARG B N 1
ATOM 7631 C CA . ARG B 1 388 ? 13.219 25.219 11.617 1 76 388 ARG B CA 1
ATOM 7632 C C . ARG B 1 388 ? 12.961 25.641 10.172 1 76 388 ARG B C 1
ATOM 7634 O O . ARG B 1 388 ? 12.133 26.516 9.922 1 76 388 ARG B O 1
ATOM 7641 N N . ASP B 1 389 ? 13.672 25.062 9.344 1 83.44 389 ASP B N 1
ATOM 7642 C CA . ASP B 1 389 ? 13.844 25.531 7.977 1 83.44 389 ASP B CA 1
ATOM 7643 C C . ASP B 1 389 ? 13.25 24.547 6.973 1 83.44 389 ASP B C 1
ATOM 7645 O O . ASP B 1 389 ? 13.094 24.875 5.793 1 83.44 389 ASP B O 1
ATOM 7649 N N . THR B 1 390 ? 12.805 23.406 7.406 1 85.88 390 THR B N 1
ATOM 7650 C CA . THR B 1 390 ? 12.445 22.312 6.512 1 85.88 390 THR B CA 1
ATOM 7651 C C . THR B 1 390 ? 11.133 22.625 5.789 1 85.88 390 THR B C 1
ATOM 7653 O O . THR B 1 390 ? 10.945 22.234 4.637 1 85.88 390 THR B O 1
ATOM 7656 N N . ASP B 1 391 ? 10.312 23.438 6.395 1 87.69 391 ASP B N 1
ATOM 7657 C CA . ASP B 1 391 ? 8.984 23.719 5.859 1 87.69 391 ASP B CA 1
ATOM 7658 C C . ASP B 1 391 ? 9.055 24.719 4.711 1 87.69 391 ASP B C 1
ATOM 7660 O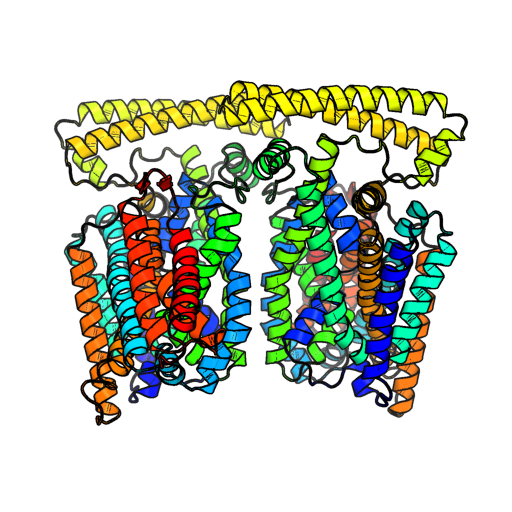 O . ASP B 1 391 ? 8.094 24.875 3.949 1 87.69 391 ASP B O 1
ATOM 7664 N N . TYR B 1 392 ? 10.227 25.328 4.52 1 90.12 392 TYR B N 1
ATOM 7665 C CA . TYR B 1 392 ? 10.359 26.391 3.529 1 90.12 392 TYR B CA 1
ATOM 7666 C C . TYR B 1 392 ? 11.055 25.875 2.271 1 90.12 392 TYR B C 1
ATOM 7668 O O . TYR B 1 392 ? 11.047 26.547 1.235 1 90.12 392 TYR B O 1
ATOM 7676 N N . VAL B 1 393 ? 11.562 24.672 2.32 1 93.56 393 VAL B N 1
ATOM 7677 C CA . VAL B 1 393 ? 12.445 24.156 1.281 1 93.56 393 VAL B CA 1
ATOM 7678 C C . VAL B 1 393 ? 11.719 24.156 -0.061 1 93.56 393 VAL B C 1
ATOM 7680 O O . VAL B 1 393 ? 12.219 24.703 -1.048 1 93.56 393 VAL B O 1
ATOM 7683 N N . PHE B 1 394 ? 10.586 23.578 -0.117 1 94.31 394 PHE B N 1
ATOM 7684 C CA . PHE B 1 394 ? 9.867 23.375 -1.37 1 94.31 394 PHE B CA 1
ATOM 7685 C C . PHE B 1 394 ? 9.414 24.703 -1.967 1 94.31 394 PHE B C 1
ATOM 7687 O O . PHE B 1 394 ? 9.625 24.953 -3.154 1 94.31 394 PHE B O 1
ATOM 7694 N N . MET B 1 395 ? 8.867 25.578 -1.164 1 91.75 395 MET B N 1
ATOM 7695 C CA . MET B 1 395 ? 8.336 26.844 -1.68 1 91.75 395 MET B CA 1
ATOM 7696 C C . MET B 1 395 ? 9.461 27.781 -2.086 1 91.75 395 MET B C 1
ATOM 7698 O O . MET B 1 395 ? 9.32 28.562 -3.029 1 91.75 395 MET B O 1
ATOM 7702 N N . ARG B 1 396 ? 10.586 27.672 -1.377 1 93.19 396 ARG B N 1
ATOM 7703 C CA . ARG B 1 396 ? 11.742 28.438 -1.807 1 93.19 396 ARG B CA 1
ATOM 7704 C C . ARG B 1 396 ? 12.203 28.016 -3.197 1 93.19 396 ARG B C 1
ATOM 7706 O O . ARG B 1 396 ? 12.5 28.859 -4.043 1 93.19 396 ARG B O 1
ATOM 7713 N N . PHE B 1 397 ? 12.25 26.734 -3.396 1 95.88 397 PHE B N 1
ATOM 7714 C CA . PHE B 1 397 ? 12.586 26.203 -4.707 1 95.88 397 PHE B CA 1
ATOM 7715 C C . PHE B 1 397 ? 11.609 26.688 -5.766 1 95.88 397 PHE B C 1
ATOM 7717 O O . PHE B 1 397 ? 12.023 27.125 -6.844 1 95.88 397 PHE B O 1
ATOM 7724 N N . VAL B 1 398 ? 10.375 26.641 -5.461 1 95.69 398 VAL B N 1
ATOM 7725 C CA . VAL B 1 398 ? 9.32 27.047 -6.387 1 95.69 398 VAL B CA 1
ATOM 7726 C C . VAL B 1 398 ? 9.492 28.516 -6.762 1 95.69 398 VAL B C 1
ATOM 7728 O O . VAL B 1 398 ? 9.484 28.875 -7.941 1 95.69 398 VAL B O 1
ATOM 7731 N N . MET B 1 399 ? 9.719 29.359 -5.824 1 92.75 399 MET B N 1
ATOM 7732 C CA . MET B 1 399 ? 9.789 30.797 -6.043 1 92.75 399 MET B CA 1
ATOM 7733 C C . MET B 1 399 ? 11.062 31.172 -6.801 1 92.75 399 MET B C 1
ATOM 7735 O O . MET B 1 399 ? 11.047 32.062 -7.645 1 92.75 399 MET B O 1
ATOM 7739 N N . ASP B 1 400 ? 12.125 30.438 -6.555 1 94 400 ASP B N 1
ATOM 7740 C CA . ASP B 1 400 ? 13.43 30.828 -7.09 1 94 400 ASP B CA 1
ATOM 7741 C C . ASP B 1 400 ? 13.633 30.266 -8.492 1 94 400 ASP B C 1
ATOM 7743 O O . ASP B 1 400 ? 14.32 30.875 -9.32 1 94 400 ASP B O 1
ATOM 7747 N N . TYR B 1 401 ? 13.016 29.141 -8.797 1 96.25 401 TYR B N 1
ATOM 7748 C CA . TYR B 1 401 ? 13.516 28.453 -9.984 1 96.25 401 TYR B CA 1
ATOM 7749 C C . TYR B 1 401 ? 12.383 28.125 -10.945 1 96.25 401 TYR B C 1
ATOM 7751 O O . TYR B 1 401 ? 12.609 27.922 -12.141 1 96.25 401 TYR B O 1
ATOM 7759 N N . LEU B 1 402 ? 11.18 28.047 -10.484 1 96.44 402 LEU B N 1
ATOM 7760 C CA . LEU B 1 402 ? 10.117 27.641 -11.398 1 96.44 402 LEU B CA 1
ATOM 7761 C C . LEU B 1 402 ? 9.656 28.828 -12.25 1 96.44 402 LEU B C 1
ATOM 7763 O O . LEU B 1 402 ? 9.789 29.984 -11.844 1 96.44 402 LEU B O 1
ATOM 7767 N N . PRO B 1 403 ? 9.156 28.594 -13.414 1 96.06 403 PRO B N 1
ATOM 7768 C CA . PRO B 1 403 ? 8.766 29.672 -14.32 1 96.06 403 PRO B CA 1
ATOM 7769 C C . PRO B 1 403 ? 7.555 30.453 -13.82 1 96.06 403 PRO B C 1
ATOM 7771 O O . PRO B 1 403 ? 6.781 29.953 -13.008 1 96.06 403 PRO B O 1
ATOM 7774 N N . LYS B 1 404 ? 7.422 31.625 -14.414 1 95.75 404 LYS B N 1
ATOM 7775 C CA . LYS B 1 404 ? 6.273 32.469 -14.109 1 95.75 404 LYS B CA 1
ATOM 7776 C C . LYS B 1 404 ? 4.965 31.766 -14.445 1 95.75 404 LYS B C 1
ATOM 7778 O O . LYS B 1 404 ? 4.871 31.062 -15.461 1 95.75 404 LYS B O 1
ATOM 7783 N N . GLY B 1 405 ? 4.035 31.922 -13.711 1 94.81 405 GLY B N 1
ATOM 7784 C CA . GLY B 1 405 ? 2.773 31.219 -13.875 1 94.81 405 GLY B CA 1
ATOM 7785 C C . GLY B 1 405 ? 2.672 29.969 -13.023 1 94.81 405 GLY B C 1
ATOM 7786 O O . GLY B 1 405 ? 1.64 29.719 -12.398 1 94.81 405 GLY B O 1
ATOM 7787 N N . VAL B 1 406 ? 3.758 29.203 -13.07 1 95.81 406 VAL B N 1
ATOM 7788 C CA . VAL B 1 406 ? 3.785 27.984 -12.273 1 95.81 406 VAL B CA 1
ATOM 7789 C C . VAL B 1 406 ? 3.891 28.328 -10.789 1 95.81 406 VAL B C 1
ATOM 7791 O O . VAL B 1 406 ? 3.311 27.641 -9.945 1 95.81 406 VAL B O 1
ATOM 7794 N N . VAL B 1 407 ? 4.617 29.406 -10.547 1 95.81 407 VAL B N 1
ATOM 7795 C CA . VAL B 1 407 ? 4.719 29.875 -9.172 1 95.81 407 VAL B CA 1
ATOM 7796 C C . VAL B 1 407 ? 3.328 30.203 -8.641 1 95.81 407 VAL B C 1
ATOM 7798 O O . VAL B 1 407 ? 2.959 29.781 -7.539 1 95.81 407 VAL B O 1
ATOM 7801 N N . GLY B 1 408 ? 2.555 30.906 -9.43 1 94.19 408 GLY B N 1
ATOM 7802 C CA . GLY B 1 408 ? 1.19 31.234 -9.039 1 94.19 408 GLY B CA 1
ATOM 7803 C C . GLY B 1 408 ? 0.32 30 -8.836 1 94.19 408 GLY B C 1
ATOM 7804 O O . GLY B 1 408 ? -0.496 29.969 -7.914 1 94.19 408 GLY B O 1
ATOM 7805 N N . LEU B 1 409 ? 0.52 29.016 -9.688 1 94.94 409 LEU B N 1
ATOM 7806 C CA . LEU B 1 409 ? -0.244 27.781 -9.594 1 94.94 409 LEU B CA 1
ATOM 7807 C C . LEU B 1 409 ? 0.074 27.047 -8.297 1 94.94 409 LEU B C 1
ATOM 7809 O O . LEU B 1 409 ? -0.829 26.531 -7.637 1 94.94 409 LEU B O 1
ATOM 7813 N N . LEU B 1 410 ? 1.317 27 -7.945 1 95.06 410 LEU B N 1
ATOM 7814 C CA . LEU B 1 410 ? 1.712 26.266 -6.746 1 95.06 410 LEU B CA 1
ATOM 7815 C C . LEU B 1 410 ? 1.239 26.984 -5.488 1 95.06 410 LEU B C 1
ATOM 7817 O O . LEU B 1 410 ? 0.917 26.344 -4.484 1 95.06 410 LEU B O 1
ATOM 7821 N N . PHE B 1 411 ? 1.219 28.281 -5.539 1 92.06 411 PHE B N 1
ATOM 7822 C CA . PHE B 1 411 ? 0.591 29.016 -4.441 1 92.06 411 PHE B CA 1
ATOM 7823 C C . PHE B 1 411 ? -0.896 28.688 -4.359 1 92.06 411 PHE B C 1
ATOM 7825 O O . PHE B 1 411 ? -1.446 28.547 -3.268 1 92.06 411 PHE B O 1
ATOM 7832 N N . ALA B 1 412 ? -1.523 28.609 -5.488 1 91.94 412 ALA B N 1
ATOM 7833 C CA . ALA B 1 412 ? -2.934 28.234 -5.523 1 91.94 412 ALA B CA 1
ATOM 7834 C C . ALA B 1 412 ? -3.141 26.844 -4.926 1 91.94 412 ALA B C 1
ATOM 7836 O O . ALA B 1 412 ? -4.156 26.578 -4.273 1 91.94 412 ALA B O 1
ATOM 7837 N N . VAL B 1 413 ? -2.219 25.938 -5.199 1 91.94 413 VAL B N 1
ATOM 7838 C CA . VAL B 1 413 ? -2.254 24.594 -4.641 1 91.94 413 VAL B CA 1
ATOM 7839 C C . VAL B 1 413 ? -2.275 24.656 -3.115 1 91.94 413 VAL B C 1
ATOM 7841 O O . VAL B 1 413 ? -3.115 24.031 -2.469 1 91.94 413 VAL B O 1
ATOM 7844 N N . ILE B 1 414 ? -1.448 25.469 -2.555 1 90.94 414 ILE B N 1
ATOM 7845 C CA . ILE B 1 414 ? -1.304 25.578 -1.108 1 90.94 414 ILE B CA 1
ATOM 7846 C C . ILE B 1 414 ? -2.568 26.188 -0.509 1 90.94 414 ILE B C 1
ATOM 7848 O O . ILE B 1 414 ? -3.096 25.688 0.487 1 90.94 414 ILE B O 1
ATOM 7852 N N . PHE B 1 415 ? -3.08 27.172 -1.153 1 88.12 415 PHE B N 1
ATOM 7853 C CA . PHE B 1 415 ? -4.281 27.828 -0.653 1 88.12 415 PHE B CA 1
ATOM 7854 C C . PHE B 1 415 ? -5.496 26.906 -0.784 1 88.12 415 PHE B C 1
ATOM 7856 O O . PHE B 1 415 ? -6.355 26.875 0.097 1 88.12 415 PHE B O 1
ATOM 7863 N N . SER B 1 416 ? -5.535 26.25 -1.875 1 89.5 416 SER B N 1
ATOM 7864 C CA . SER B 1 416 ? -6.633 25.297 -2.08 1 89.5 416 SER B CA 1
ATOM 7865 C C . SER B 1 416 ? -6.621 24.203 -1.023 1 89.5 416 SER B C 1
ATOM 7867 O O . SER B 1 416 ? -7.676 23.812 -0.516 1 89.5 416 SER B O 1
ATOM 7869 N N . ALA B 1 417 ? -5.484 23.703 -0.724 1 92.44 417 ALA B N 1
ATOM 7870 C CA . ALA B 1 417 ? -5.352 22.672 0.289 1 92.44 417 ALA B CA 1
ATOM 7871 C C . ALA B 1 417 ? -5.75 23.188 1.668 1 92.44 417 ALA B C 1
ATOM 7873 O O . ALA B 1 417 ? -6.441 22.5 2.42 1 92.44 417 ALA B O 1
ATOM 7874 N N . ALA B 1 418 ? -5.348 24.391 1.931 1 89.38 418 ALA B N 1
ATOM 7875 C CA . ALA B 1 418 ? -5.699 25 3.209 1 89.38 418 ALA B CA 1
ATOM 7876 C C . ALA B 1 418 ? -7.207 25.203 3.32 1 89.38 418 ALA B C 1
ATOM 7878 O O . ALA B 1 418 ? -7.805 24.922 4.359 1 89.38 418 ALA B O 1
ATOM 7879 N N . MET B 1 419 ? -7.738 25.672 2.281 1 87 419 MET B N 1
ATOM 7880 C CA . MET B 1 419 ? -9.164 25.969 2.27 1 87 419 MET B CA 1
ATOM 7881 C C . MET B 1 419 ? -9.992 24.703 2.393 1 87 419 MET B C 1
ATOM 7883 O O . MET B 1 419 ? -10.961 24.656 3.146 1 87 419 MET B O 1
ATOM 7887 N N . SER B 1 420 ? -9.625 23.734 1.652 1 90.62 420 SER B N 1
ATOM 7888 C CA . SER B 1 420 ? -10.391 22.5 1.651 1 90.62 420 SER B CA 1
ATOM 7889 C C . SER B 1 420 ? -10.359 21.828 3.021 1 90.62 420 SER B C 1
ATOM 7891 O O . SER B 1 420 ? -11.398 21.422 3.547 1 90.62 420 SER B O 1
ATOM 7893 N N . SER B 1 421 ? -9.242 21.719 3.633 1 92.25 421 SER B N 1
ATOM 7894 C CA . SER B 1 421 ? -9.102 21.062 4.926 1 92.25 421 SER B CA 1
ATOM 7895 C C . SER B 1 421 ? -9.758 21.875 6.035 1 92.25 421 SER B C 1
ATOM 7897 O O . SER B 1 421 ? -10.492 21.328 6.863 1 92.25 421 SER B O 1
ATOM 7899 N N . THR B 1 422 ? -9.562 23.172 6.02 1 92.25 422 THR B N 1
ATOM 7900 C CA . THR B 1 422 ? -10.109 24.016 7.074 1 92.25 422 THR B CA 1
ATOM 7901 C C . THR B 1 422 ? -11.633 24.094 6.977 1 92.25 422 THR B C 1
ATOM 7903 O O . THR B 1 422 ? -12.32 24.125 7.996 1 92.25 422 THR B O 1
ATOM 7906 N N . ALA B 1 423 ? -12.078 24.156 5.773 1 91.69 423 ALA B N 1
ATOM 7907 C CA . ALA B 1 423 ? -13.531 24.188 5.602 1 91.69 423 ALA B CA 1
ATOM 7908 C C . ALA B 1 423 ? -14.172 22.938 6.195 1 91.69 423 ALA B C 1
ATOM 7910 O O . ALA B 1 423 ? -15.211 23.016 6.855 1 91.69 423 ALA B O 1
ATOM 7911 N N . SER B 1 424 ? -13.578 21.828 5.957 1 92.81 424 SER B N 1
ATOM 7912 C CA . SER B 1 424 ? -14.078 20.578 6.504 1 92.81 424 SER B CA 1
ATOM 7913 C C . SER B 1 424 ? -14.023 20.562 8.023 1 92.81 424 SER B C 1
ATOM 7915 O O . SER B 1 424 ? -14.953 20.094 8.688 1 92.81 424 SER B O 1
ATOM 7917 N N . GLU B 1 425 ? -12.992 21.125 8.531 1 95.06 425 GLU B N 1
ATOM 7918 C CA . GLU B 1 425 ? -12.828 21.203 9.977 1 95.06 425 GLU B CA 1
ATOM 7919 C C . GLU B 1 425 ? -13.867 22.125 10.609 1 95.06 425 GLU B C 1
ATOM 7921 O O . GLU B 1 425 ? -14.484 21.766 11.609 1 95.06 425 GLU B O 1
ATOM 7926 N N . LEU B 1 426 ? -14.07 23.203 9.984 1 95.06 426 LEU B N 1
ATOM 7927 C CA . LEU B 1 426 ? -15.008 24.188 10.523 1 95.06 426 LEU B CA 1
ATOM 7928 C C . LEU B 1 426 ? -16.438 23.656 10.461 1 95.06 426 LEU B C 1
ATOM 7930 O O . LEU B 1 426 ? -17.219 23.844 11.406 1 95.06 426 LEU B O 1
ATOM 7934 N N . ASN B 1 427 ? -16.766 23 9.344 1 93.19 427 ASN B N 1
ATOM 7935 C CA . ASN B 1 427 ? -18.078 22.375 9.242 1 93.19 427 ASN B CA 1
ATOM 7936 C C . ASN B 1 427 ? -18.281 21.344 10.344 1 93.19 427 ASN B C 1
ATOM 7938 O O . ASN B 1 427 ? -19.359 21.266 10.93 1 93.19 427 ASN B O 1
ATOM 7942 N N . ALA B 1 428 ? -17.281 20.562 10.562 1 95.38 428 ALA B N 1
ATOM 7943 C CA . ALA B 1 428 ? -17.359 19.516 11.578 1 95.38 428 ALA B CA 1
ATOM 7944 C C . ALA B 1 428 ? -17.531 20.125 12.977 1 95.38 428 ALA B C 1
ATOM 7946 O O . ALA B 1 428 ? -18.297 19.625 13.789 1 95.38 428 ALA B O 1
ATOM 7947 N N . LEU B 1 429 ? -16.781 21.172 13.234 1 97.06 429 LEU B N 1
ATOM 7948 C CA . LEU B 1 429 ? -16.875 21.859 14.523 1 97.06 429 LEU B CA 1
ATOM 7949 C C . LEU B 1 429 ? -18.25 22.484 14.711 1 97.06 429 LEU B C 1
ATOM 7951 O O . LEU B 1 429 ? -18.844 22.375 15.781 1 97.06 429 LEU B O 1
ATOM 7955 N N . GLY B 1 430 ? -18.734 23.094 13.672 1 95.5 430 GLY B N 1
ATOM 7956 C CA . GLY B 1 430 ? -20.062 23.703 13.727 1 95.5 430 GLY B CA 1
ATOM 7957 C C . GLY B 1 430 ? -21.172 22.688 13.922 1 95.5 430 GLY B C 1
ATOM 7958 O O . GLY B 1 430 ? -22.062 22.891 14.75 1 95.5 430 GLY B O 1
ATOM 7959 N N . SER B 1 431 ? -21.109 21.641 13.18 1 92.69 431 SER B N 1
ATOM 7960 C CA . SER B 1 431 ? -22.125 20.609 13.266 1 92.69 431 SER B CA 1
ATOM 7961 C C . SER B 1 431 ? -22.109 19.922 14.625 1 92.69 431 SER B C 1
ATOM 7963 O O . SER B 1 431 ? -23.156 19.672 15.219 1 92.69 431 SER B O 1
ATOM 7965 N N . THR B 1 432 ? -20.938 19.578 15.109 1 96.12 432 THR B N 1
ATOM 7966 C CA . THR B 1 432 ? -20.812 18.906 16.406 1 96.12 432 THR B CA 1
ATOM 7967 C C . THR B 1 432 ? -21.312 19.812 17.531 1 96.12 432 THR B C 1
ATOM 7969 O O . THR B 1 432 ? -22 19.344 18.438 1 96.12 432 THR B O 1
ATOM 7972 N N . THR B 1 433 ? -20.969 21.078 17.469 1 96.75 433 THR B N 1
ATOM 7973 C CA . THR B 1 433 ? -21.438 22.031 18.469 1 96.75 433 THR B CA 1
ATOM 7974 C C . THR B 1 433 ? -22.953 22.156 18.438 1 96.75 433 THR B C 1
ATOM 7976 O O . THR B 1 433 ? -23.609 22.188 19.469 1 96.75 433 THR B O 1
ATOM 7979 N N . THR B 1 434 ? -23.5 22.188 17.312 1 94.56 434 THR B N 1
ATOM 7980 C CA . THR B 1 434 ? -24.938 22.375 17.141 1 94.56 434 THR B CA 1
ATOM 7981 C C . THR B 1 434 ? -25.688 21.109 17.578 1 94.56 434 THR B C 1
ATOM 7983 O O . THR B 1 434 ? -26.641 21.188 18.359 1 94.56 434 THR B O 1
ATOM 7986 N N . ILE B 1 435 ? -25.25 19.984 17.109 1 93.25 435 ILE B N 1
ATOM 7987 C CA . ILE B 1 435 ? -26.016 18.75 17.266 1 93.25 435 ILE B CA 1
ATOM 7988 C C . ILE B 1 435 ? -25.734 18.141 18.641 1 93.25 435 ILE B C 1
ATOM 7990 O O . ILE B 1 435 ? -26.656 17.688 19.328 1 93.25 435 ILE B O 1
ATOM 7994 N N . ASP B 1 436 ? -24.5 18.172 19.047 1 94.88 436 ASP B N 1
ATOM 7995 C CA . ASP B 1 436 ? -24.125 17.375 20.219 1 94.88 436 ASP B CA 1
ATOM 7996 C C . ASP B 1 436 ? -24.156 18.219 21.484 1 94.88 436 ASP B C 1
ATOM 7998 O O . ASP B 1 436 ? -24.234 17.688 22.594 1 94.88 436 ASP B O 1
ATOM 8002 N N . VAL B 1 437 ? -24.125 19.531 21.328 1 93.62 437 VAL B N 1
ATOM 8003 C CA . VAL B 1 437 ? -24.109 20.375 22.516 1 93.62 437 VAL B CA 1
ATOM 8004 C C . VAL B 1 437 ? -25.359 21.266 22.531 1 93.62 437 VAL B C 1
ATOM 8006 O O . VAL B 1 437 ? -26.172 21.188 23.453 1 93.62 437 VAL B O 1
ATOM 8009 N N . TYR B 1 438 ? -25.609 21.984 21.547 1 93.62 438 TYR B N 1
ATOM 8010 C CA . TYR B 1 438 ? -26.625 23.016 21.531 1 93.62 438 TYR B CA 1
ATOM 8011 C C . TYR B 1 438 ? -28.016 22.422 21.422 1 93.62 438 TYR B C 1
ATOM 8013 O O . TYR B 1 438 ? -28.859 22.641 22.297 1 93.62 438 TYR B O 1
ATOM 8021 N N . LYS B 1 439 ? -28.266 21.641 20.406 1 90.81 439 LYS B N 1
ATOM 8022 C CA . LYS B 1 439 ? -29.562 21.016 20.188 1 90.81 439 LYS B CA 1
ATOM 8023 C C . LYS B 1 439 ? -29.891 20.016 21.281 1 90.81 439 LYS B C 1
ATOM 8025 O O . LYS B 1 439 ? -31.031 19.922 21.719 1 90.81 439 LYS B O 1
ATOM 8030 N N . ARG B 1 440 ? -28.906 19.328 21.734 1 88.88 440 ARG B N 1
ATOM 8031 C CA . ARG B 1 440 ? -29.156 18.219 22.641 1 88.88 440 ARG B CA 1
ATOM 8032 C C . ARG B 1 440 ? -29.281 18.719 24.078 1 88.88 440 ARG B C 1
ATOM 8034 O O . ARG B 1 440 ? -30.031 18.156 24.875 1 88.88 440 ARG B O 1
ATOM 8041 N N . SER B 1 441 ? -28.594 19.812 24.469 1 88.88 441 SER B N 1
ATOM 8042 C CA . SER B 1 441 ? -28.516 20.141 25.891 1 88.88 441 SER B CA 1
ATOM 8043 C C . SER B 1 441 ? -29.031 21.562 26.156 1 88.88 441 SER B C 1
ATOM 8045 O O . SER B 1 441 ? -29.375 21.891 27.281 1 88.88 441 SER B O 1
ATOM 8047 N N . ILE B 1 442 ? -29.047 22.406 25.188 1 90.88 442 ILE B N 1
ATOM 8048 C CA . ILE B 1 442 ? -29.359 23.812 25.453 1 90.88 442 ILE B CA 1
ATOM 8049 C C . ILE B 1 442 ? -30.688 24.156 24.812 1 90.88 442 ILE B C 1
ATOM 8051 O O . ILE B 1 442 ? -31.641 24.516 25.516 1 90.88 442 ILE B O 1
ATOM 8055 N N . ALA B 1 443 ? -30.781 24.078 23.484 1 89.5 443 ALA B N 1
ATOM 8056 C CA . ALA B 1 443 ? -32.031 24.375 22.766 1 89.5 443 ALA B CA 1
ATOM 8057 C C . ALA B 1 443 ? -32.562 23.109 22.094 1 89.5 443 ALA B C 1
ATOM 8059 O O . ALA B 1 443 ? -32.375 22.906 20.891 1 89.5 443 ALA B O 1
ATOM 8060 N N . LYS B 1 444 ? -33.438 22.453 22.797 1 88.44 444 LYS B N 1
ATOM 8061 C CA . LYS B 1 444 ? -33.875 21.109 22.406 1 88.44 444 LYS B CA 1
ATOM 8062 C C . LYS B 1 444 ? -35.062 21.172 21.469 1 88.44 444 LYS B C 1
ATOM 8064 O O . LYS B 1 444 ? -35.312 20.219 20.719 1 88.44 444 LYS B O 1
ATOM 8069 N N . SER B 1 445 ? -35.75 22.266 21.375 1 88.44 445 SER B N 1
ATOM 8070 C CA . SER B 1 445 ? -37 22.266 20.656 1 88.44 445 SER B CA 1
ATOM 8071 C C . SER B 1 445 ? -36.969 23.25 19.484 1 88.44 445 SER B C 1
ATOM 8073 O O . SER B 1 445 ? -38 23.812 19.109 1 88.44 445 SER B O 1
ATOM 8075 N N . GLY B 1 446 ? -35.844 23.438 18.969 1 86.38 446 GLY B N 1
ATOM 8076 C CA . GLY B 1 446 ? -35.781 24.328 17.828 1 86.38 446 GLY B CA 1
ATOM 8077 C C . GLY B 1 446 ? -36.219 23.672 16.531 1 86.38 446 GLY B C 1
ATOM 8078 O O . GLY B 1 446 ? -36.281 22.453 16.438 1 86.38 446 GLY B O 1
ATOM 8079 N N . ASN B 1 447 ? -36.594 24.562 15.633 1 87.56 447 ASN B N 1
ATOM 8080 C CA . ASN B 1 447 ? -36.969 24.016 14.328 1 87.56 447 ASN B CA 1
ATOM 8081 C C . ASN B 1 447 ? -35.75 23.844 13.438 1 87.56 447 ASN B C 1
ATOM 8083 O O . ASN B 1 447 ? -34.625 24.156 13.836 1 87.56 447 ASN B O 1
ATOM 8087 N N . GLN B 1 448 ? -35.875 23.328 12.297 1 87.38 448 GLN B N 1
ATOM 8088 C CA . GLN B 1 448 ? -34.781 23 11.383 1 87.38 448 GLN B CA 1
ATOM 8089 C C . GLN B 1 448 ? -34.031 24.266 10.961 1 87.38 448 GLN B C 1
ATOM 8091 O O . GLN B 1 448 ? -32.812 24.234 10.82 1 87.38 448 GLN B O 1
ATOM 8096 N N . TYR B 1 449 ? -34.781 25.281 10.789 1 87.88 449 TYR B N 1
ATOM 8097 C CA . TYR B 1 449 ? -34.156 26.547 10.398 1 87.88 449 TYR B CA 1
ATOM 8098 C C . TYR B 1 449 ? -33.281 27.094 11.523 1 87.88 449 TYR B C 1
ATOM 8100 O O . TYR B 1 449 ? -32.219 27.641 11.273 1 87.88 449 TYR B O 1
ATOM 8108 N N . HIS B 1 450 ? -33.75 26.953 12.711 1 90.44 450 HIS B N 1
ATOM 8109 C CA . HIS B 1 450 ? -33 27.375 13.875 1 90.44 450 HIS B CA 1
ATOM 8110 C C . HIS B 1 450 ? -31.656 26.641 13.953 1 90.44 450 HIS B C 1
ATOM 8112 O O . HIS B 1 450 ? -30.625 27.266 14.195 1 90.44 450 HIS B O 1
ATOM 8118 N N . TYR B 1 451 ? -31.703 25.453 13.742 1 89.94 451 TYR B N 1
ATOM 8119 C CA . TYR B 1 451 ? -30.484 24.641 13.852 1 89.94 451 TYR B CA 1
ATOM 8120 C C . TYR B 1 451 ? -29.562 24.891 12.664 1 89.94 451 TYR B C 1
ATOM 8122 O O . TYR B 1 451 ? -28.344 24.797 12.789 1 89.94 451 TYR B O 1
ATOM 8130 N N . LEU B 1 452 ? -30.156 25.203 11.492 1 89 452 LEU B N 1
ATOM 8131 C CA . LEU B 1 452 ? -29.359 25.609 10.344 1 89 452 LEU B CA 1
ATOM 8132 C C . LEU B 1 452 ? -28.562 26.875 10.648 1 89 452 LEU B C 1
ATOM 8134 O O . LEU B 1 452 ? -27.359 26.938 10.398 1 89 452 LEU B O 1
ATOM 8138 N N . VAL B 1 453 ? -29.234 27.812 11.227 1 90.81 453 VAL B N 1
ATOM 8139 C CA . VAL B 1 453 ? -28.609 29.094 11.547 1 90.81 453 VAL B CA 1
ATOM 8140 C C . VAL B 1 453 ? -27.578 28.906 12.656 1 90.81 453 VAL B C 1
ATOM 8142 O O . VAL B 1 453 ? -26.516 29.516 12.633 1 90.81 453 VAL B O 1
ATOM 8145 N N . SER B 1 454 ? -27.953 28.156 13.594 1 92.44 454 SER B N 1
ATOM 8146 C CA . SER B 1 454 ? -27.016 27.875 14.672 1 92.44 454 SER B CA 1
ATOM 8147 C C . SER B 1 454 ? -25.75 27.219 14.133 1 92.44 454 SER B C 1
ATOM 8149 O O . SER B 1 454 ? -24.641 27.531 14.578 1 92.44 454 SER B O 1
ATOM 8151 N N . SER B 1 455 ? -25.906 26.266 13.234 1 91.81 455 SER B N 1
ATOM 8152 C CA . SER B 1 455 ? -24.75 25.609 12.633 1 91.81 455 SER B CA 1
ATOM 8153 C C . SER B 1 455 ? -23.859 26.609 11.906 1 91.81 455 SER B C 1
ATOM 8155 O O . SER B 1 455 ? -22.625 26.516 11.984 1 91.81 455 SER B O 1
ATOM 8157 N N . LYS B 1 456 ? -24.453 27.531 11.195 1 92.06 456 LYS B N 1
ATOM 8158 C CA . LYS B 1 456 ? -23.703 28.578 10.492 1 92.06 456 LYS B CA 1
ATOM 8159 C C . LYS B 1 456 ? -22.953 29.469 11.477 1 92.06 456 LYS B C 1
ATOM 8161 O O . LYS B 1 456 ? -21.781 29.781 11.266 1 92.06 456 LYS B O 1
ATOM 8166 N N . LEU B 1 457 ? -23.625 29.797 12.516 1 94.75 457 LEU B N 1
ATOM 8167 C CA . LEU B 1 457 ? -23.047 30.688 13.516 1 94.75 457 LEU B CA 1
ATOM 8168 C C . LEU B 1 457 ? -21.906 30.016 14.25 1 94.75 457 LEU B C 1
ATOM 8170 O O . LEU B 1 457 ? -20.875 30.641 14.516 1 94.75 457 LEU B O 1
ATOM 8174 N N . PHE B 1 458 ? -22.141 28.781 14.594 1 95.88 458 PHE B N 1
ATOM 8175 C CA . PHE B 1 458 ? -21.078 28.062 15.297 1 95.88 458 PHE B CA 1
ATOM 8176 C C . PHE B 1 458 ? -19.891 27.797 14.367 1 95.88 458 PHE B C 1
ATOM 8178 O O . PHE B 1 458 ? -18.75 27.797 14.812 1 95.88 458 PHE B O 1
ATOM 8185 N N . THR B 1 459 ? -20.156 27.562 13.102 1 94.75 459 THR B N 1
ATOM 8186 C CA . THR B 1 459 ? -19.078 27.453 12.133 1 94.75 459 THR B CA 1
ATOM 8187 C C . THR B 1 459 ? -18.266 28.734 12.078 1 94.75 459 THR B C 1
ATOM 8189 O O . THR B 1 459 ? -17.031 28.703 12.102 1 94.75 459 THR B O 1
ATOM 8192 N N . ALA B 1 460 ? -18.953 29.859 12.055 1 95.5 460 ALA B N 1
ATOM 8193 C CA . ALA B 1 460 ? -18.297 31.156 12.055 1 95.5 460 ALA B CA 1
ATOM 8194 C C . ALA B 1 460 ? -17.516 31.375 13.352 1 95.5 46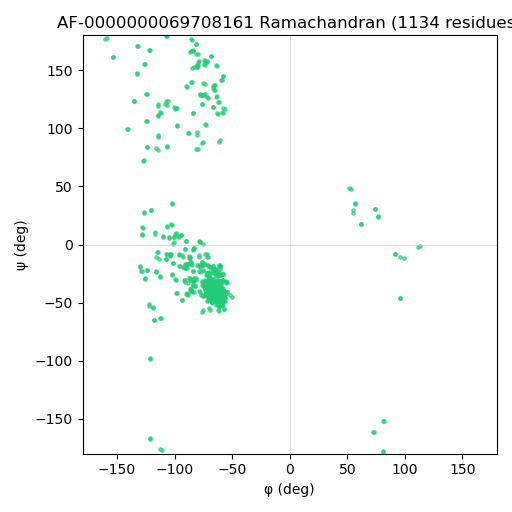0 ALA B C 1
ATOM 8196 O O . ALA B 1 460 ? -16.406 31.906 13.328 1 95.5 460 ALA B O 1
ATOM 8197 N N . PHE B 1 461 ? -18.109 31 14.383 1 97.06 461 PHE B N 1
ATOM 8198 C CA . PHE B 1 461 ? -17.484 31.125 15.688 1 97.06 461 PHE B CA 1
ATOM 8199 C C . PHE B 1 461 ? -16.156 30.375 15.734 1 97.06 461 PHE B C 1
ATOM 8201 O O . PHE B 1 461 ? -15.141 30.938 16.141 1 97.06 461 PHE B O 1
ATOM 8208 N N . TRP B 1 462 ? -16.172 29.141 15.359 1 97 462 TRP B N 1
ATOM 8209 C CA . TRP B 1 462 ? -14.961 28.328 15.375 1 97 462 TRP B CA 1
ATOM 8210 C C . TRP B 1 462 ? -13.938 28.859 14.375 1 97 462 TRP B C 1
ATOM 8212 O O . TRP B 1 462 ? -12.727 28.703 14.57 1 97 462 TRP B O 1
ATOM 8222 N N . GLY B 1 463 ? -14.453 29.422 13.25 1 96 463 GLY B N 1
ATOM 8223 C CA . GLY B 1 463 ? -13.547 30.094 12.32 1 96 463 GLY B CA 1
ATOM 8224 C C . GLY B 1 463 ? -12.805 31.25 12.945 1 96 463 GLY B C 1
ATOM 8225 O O . GLY B 1 463 ? -11.586 31.375 12.781 1 96 463 GLY B O 1
ATOM 8226 N N . ILE B 1 464 ? -13.516 32.062 13.648 1 96.44 464 ILE B N 1
ATOM 8227 C CA . ILE B 1 464 ? -12.922 33.188 14.336 1 96.44 464 ILE B CA 1
ATOM 8228 C C . ILE B 1 464 ? -11.953 32.688 15.406 1 96.44 464 ILE B C 1
ATOM 8230 O O . ILE B 1 464 ? -10.859 33.25 15.562 1 96.44 464 ILE B O 1
ATOM 8234 N N . PHE B 1 465 ? -12.367 31.703 16.094 1 95.75 465 PHE B N 1
ATOM 8235 C CA . PHE B 1 465 ? -11.5 31.109 17.094 1 95.75 465 PHE B CA 1
ATOM 8236 C C . PHE B 1 465 ? -10.203 30.609 16.469 1 95.75 465 PHE B C 1
ATOM 8238 O O . PHE B 1 465 ? -9.125 30.797 17.031 1 95.75 465 PHE B O 1
ATOM 8245 N N . ALA B 1 466 ? -10.32 29.969 15.367 1 94.56 466 ALA B N 1
ATOM 8246 C CA . ALA B 1 466 ? -9.148 29.438 14.672 1 94.56 466 ALA B CA 1
ATOM 8247 C C . ALA B 1 466 ? -8.211 30.562 14.25 1 94.56 466 ALA B C 1
ATOM 8249 O O . ALA B 1 466 ? -6.984 30.422 14.352 1 94.56 466 ALA B O 1
ATOM 8250 N N . ILE B 1 467 ? -8.789 31.656 13.797 1 93.75 467 ILE B N 1
ATOM 8251 C CA . ILE B 1 467 ? -7.984 32.812 13.406 1 93.75 467 ILE B CA 1
ATOM 8252 C C . ILE B 1 467 ? -7.242 33.344 14.625 1 93.75 467 ILE B C 1
ATOM 8254 O O . ILE B 1 467 ? -6.051 33.656 14.547 1 93.75 467 ILE B O 1
ATOM 8258 N N . LEU B 1 468 ? -7.922 33.438 15.688 1 92.94 468 LEU B N 1
ATOM 8259 C CA . LEU B 1 468 ? -7.324 33.938 16.922 1 92.94 468 LEU B CA 1
ATOM 8260 C C . LEU B 1 468 ? -6.207 33.031 17.391 1 92.94 468 LEU B C 1
ATOM 8262 O O . LEU B 1 468 ? -5.145 33.5 17.812 1 92.94 468 LEU B O 1
ATOM 8266 N N . PHE B 1 469 ? -6.465 31.812 17.328 1 90.19 469 PHE B N 1
ATOM 8267 C CA . PHE B 1 469 ? -5.445 30.844 17.734 1 90.19 469 PHE B CA 1
ATOM 8268 C C . PHE B 1 469 ? -4.242 30.906 16.812 1 90.19 469 PHE B C 1
ATOM 8270 O O . PHE B 1 469 ? -3.096 30.828 17.266 1 90.19 469 PHE B O 1
ATOM 8277 N N . ALA B 1 470 ? -4.473 31 15.523 1 89.44 470 ALA B N 1
ATOM 8278 C CA . ALA B 1 470 ? -3.406 31.078 14.531 1 89.44 470 ALA B CA 1
ATOM 8279 C C . ALA B 1 470 ? -2.551 32.312 14.758 1 89.44 470 ALA B C 1
ATOM 8281 O O . ALA B 1 470 ? -1.345 32.312 14.5 1 89.44 470 ALA B O 1
ATOM 8282 N N . THR B 1 471 ? -3.141 33.375 15.203 1 86.62 471 THR B N 1
ATOM 8283 C CA . THR B 1 471 ? -2.471 34.688 15.359 1 86.62 471 THR B CA 1
ATOM 8284 C C . THR B 1 471 ? -1.679 34.719 16.656 1 86.62 471 THR B C 1
ATOM 8286 O O . THR B 1 471 ? -0.6 35.312 16.719 1 86.62 471 THR B O 1
ATOM 8289 N N . TYR B 1 472 ? -2.084 34 17.625 1 78.94 472 TYR B N 1
ATOM 8290 C CA . TYR B 1 472 ? -1.478 34.219 18.922 1 78.94 472 TYR B CA 1
ATOM 8291 C C . TYR B 1 472 ? -0.72 33 19.391 1 78.94 472 TYR B C 1
ATOM 8293 O O . TYR B 1 472 ? 0.065 33.062 20.344 1 78.94 472 TYR B O 1
ATOM 8301 N N . ALA B 1 473 ? -0.9 32.031 18.766 1 64.56 473 ALA B N 1
ATOM 8302 C CA . ALA B 1 473 ? -0.198 30.828 19.234 1 64.56 473 ALA B CA 1
ATOM 8303 C C . ALA B 1 473 ? 1.229 30.781 18.688 1 64.56 473 ALA B C 1
ATOM 8305 O O . ALA B 1 473 ? 1.474 31.141 17.531 1 64.56 473 ALA B O 1
ATOM 8306 N N . ASN B 1 474 ? 2.201 30.906 19.625 1 58.25 474 ASN B N 1
ATOM 8307 C CA . ASN B 1 474 ? 3.586 30.672 19.234 1 58.25 474 ASN B CA 1
ATOM 8308 C C . ASN B 1 474 ? 3.783 29.234 18.734 1 58.25 474 ASN B C 1
ATOM 8310 O O . ASN B 1 474 ? 3.822 28.297 19.516 1 58.25 474 ASN B O 1
ATOM 8314 N N . LEU B 1 475 ? 3.545 29.234 17.531 1 59.03 475 LEU B N 1
ATOM 8315 C CA . LEU B 1 475 ? 3.285 27.891 17.016 1 59.03 475 LEU B CA 1
ATOM 8316 C C . LEU B 1 475 ? 4.59 27.141 16.781 1 59.03 475 LEU B C 1
ATOM 8318 O O . LEU B 1 475 ? 5.66 27.75 16.719 1 59.03 475 LEU B O 1
ATOM 8322 N N . PHE B 1 476 ? 4.566 25.812 16.625 1 59.16 476 PHE B N 1
ATOM 8323 C CA . PHE B 1 476 ? 5.516 24.703 16.641 1 59.16 476 PHE B CA 1
ATOM 8324 C C . PHE B 1 476 ? 6.5 24.828 15.477 1 59.16 476 PHE B C 1
ATOM 8326 O O . PHE B 1 476 ? 6.184 25.422 14.445 1 59.16 476 PHE B O 1
ATOM 8333 N N . GLU B 1 477 ? 7.68 24.578 15.828 1 57.66 477 GLU B N 1
ATOM 8334 C CA . GLU B 1 477 ? 8.781 24.531 14.867 1 57.66 477 GLU B CA 1
ATOM 8335 C C . GLU B 1 477 ? 8.445 23.641 13.68 1 57.66 477 GLU B C 1
ATOM 8337 O O . GLU B 1 477 ? 8.688 24.016 12.531 1 57.66 477 GLU B O 1
ATOM 8342 N N . ASN B 1 478 ? 7.914 22.531 13.898 1 64.44 478 ASN B N 1
ATOM 8343 C CA . ASN B 1 478 ? 7.531 21.641 12.812 1 64.44 478 ASN B CA 1
ATOM 8344 C C . ASN B 1 478 ? 6.02 21.453 12.75 1 64.44 478 ASN B C 1
ATOM 8346 O O . ASN B 1 478 ? 5.422 20.875 13.664 1 64.44 478 ASN B O 1
ATOM 8350 N N . LEU B 1 479 ? 5.504 22 11.703 1 70.44 479 LEU B N 1
ATOM 8351 C CA . LEU B 1 479 ? 4.055 22.094 11.578 1 70.44 479 LEU B CA 1
ATOM 8352 C C . LEU B 1 479 ? 3.428 20.703 11.492 1 70.44 479 LEU B C 1
ATOM 8354 O O . LEU B 1 479 ? 2.375 20.453 12.086 1 70.44 479 LEU B O 1
ATOM 8358 N N . ILE B 1 480 ? 4.125 19.75 10.703 1 67.81 480 ILE B N 1
ATOM 8359 C CA . ILE B 1 480 ? 3.596 18.391 10.578 1 67.81 480 ILE B CA 1
ATOM 8360 C C . ILE B 1 480 ? 3.561 17.719 11.945 1 67.81 480 ILE B C 1
ATOM 8362 O O . ILE B 1 480 ? 2.562 17.094 12.312 1 67.81 480 ILE B O 1
ATOM 8366 N N . GLN B 1 481 ? 4.609 17.891 12.648 1 71.44 481 GLN B N 1
ATOM 8367 C CA . GLN B 1 481 ? 4.699 17.281 13.969 1 71.44 481 GLN B CA 1
ATOM 8368 C C . GLN B 1 481 ? 3.697 17.906 14.93 1 71.44 481 GLN B C 1
ATOM 8370 O O . GLN B 1 481 ? 3.129 17.219 15.781 1 71.44 481 GLN B O 1
ATOM 8375 N N . ALA B 1 482 ? 3.459 19.156 14.789 1 75.62 482 ALA B N 1
ATOM 8376 C CA . ALA B 1 482 ? 2.541 19.875 15.68 1 75.62 482 ALA B CA 1
ATOM 8377 C C . ALA B 1 482 ? 1.116 19.344 15.531 1 75.62 482 ALA B C 1
ATOM 8379 O O . ALA B 1 482 ? 0.451 19.047 16.516 1 75.62 482 ALA B O 1
ATOM 8380 N N . VAL B 1 483 ? 0.719 19.172 14.344 1 78.19 483 VAL B N 1
ATOM 8381 C CA . VAL B 1 483 ? -0.644 18.719 14.07 1 78.19 483 VAL B CA 1
ATOM 8382 C C . VAL B 1 483 ? -0.814 17.281 14.531 1 78.19 483 VAL B C 1
ATOM 8384 O O . VAL B 1 483 ? -1.836 16.922 15.125 1 78.19 483 VAL B O 1
ATOM 8387 N N . ASN B 1 484 ? 0.168 16.453 14.266 1 79.94 484 ASN B N 1
ATOM 8388 C CA . ASN B 1 484 ? 0.073 15.039 14.641 1 79.94 484 ASN B CA 1
ATOM 8389 C C . ASN B 1 484 ? 0.177 14.852 16.141 1 79.94 484 ASN B C 1
ATOM 8391 O O . ASN B 1 484 ? -0.459 13.961 16.719 1 79.94 484 ASN B O 1
ATOM 8395 N N . LEU B 1 485 ? 0.978 15.695 16.75 1 84.19 485 LEU B N 1
ATOM 8396 C CA . LEU B 1 485 ? 1.09 15.641 18.203 1 84.19 485 LEU B CA 1
ATOM 8397 C C . LEU B 1 485 ? -0.226 16.047 18.859 1 84.19 485 LEU B C 1
ATOM 8399 O O . LEU B 1 485 ? -0.699 15.359 19.766 1 84.19 485 LEU B O 1
ATOM 8403 N N . LEU B 1 486 ? -0.731 17.078 18.375 1 87.25 486 LEU B N 1
ATOM 8404 C CA . LEU B 1 486 ? -1.994 17.547 18.938 1 87.25 486 LEU B CA 1
ATOM 8405 C C . LEU B 1 486 ? -3.08 16.484 18.797 1 87.25 486 LEU B C 1
ATOM 8407 O O . LEU B 1 486 ? -3.816 16.219 19.75 1 87.25 486 LEU B O 1
ATOM 8411 N N . GLY B 1 487 ? -3.197 15.922 17.656 1 89.75 487 GLY B N 1
ATOM 8412 C CA . GLY B 1 487 ? -4.152 14.844 17.453 1 89.75 487 GLY B CA 1
ATOM 8413 C C . GLY B 1 487 ? -3.904 13.648 18.359 1 89.75 487 GLY B C 1
ATOM 8414 O O . GLY B 1 487 ? -4.84 13.109 18.953 1 89.75 487 GLY B O 1
ATOM 8415 N N . SER B 1 488 ? -2.664 13.281 18.484 1 91.75 488 SER B N 1
ATOM 8416 C CA . SER B 1 488 ? -2.305 12.07 19.219 1 91.75 488 SER B CA 1
ATOM 8417 C C . SER B 1 488 ? -2.555 12.234 20.719 1 91.75 488 SER B C 1
ATOM 8419 O O . SER B 1 488 ? -2.67 11.25 21.453 1 91.75 488 SER B O 1
ATOM 8421 N N . LEU B 1 489 ? -2.652 13.484 21.156 1 93.94 489 LEU B N 1
ATOM 8422 C CA . LEU B 1 489 ? -2.924 13.742 22.578 1 93.94 489 LEU B CA 1
ATOM 8423 C C . LEU B 1 489 ? -4.355 13.352 22.922 1 93.94 489 LEU B C 1
ATOM 8425 O O . LEU B 1 489 ? -4.637 12.992 24.078 1 93.94 489 LEU B O 1
ATOM 8429 N N . PHE B 1 490 ? -5.238 13.344 21.953 1 95.88 490 PHE B N 1
ATOM 8430 C CA . PHE B 1 490 ? -6.645 13.188 22.297 1 95.88 490 PHE B CA 1
ATOM 8431 C C . PHE B 1 490 ? -7.262 12.023 21.516 1 95.88 490 PHE B C 1
ATOM 8433 O O . PHE B 1 490 ? -8.211 11.398 21.984 1 95.88 490 PHE B O 1
ATOM 8440 N N . TYR B 1 491 ? -6.809 11.719 20.375 1 96 491 TYR B N 1
ATOM 8441 C CA . TYR B 1 491 ? -7.426 10.766 19.453 1 96 491 TYR B CA 1
ATOM 8442 C C . TYR B 1 491 ? -7.5 9.375 20.078 1 96 491 TYR B C 1
ATOM 8444 O O . TYR B 1 491 ? -8.492 8.664 19.906 1 96 491 TYR B O 1
ATOM 8452 N N . GLY B 1 492 ? -6.426 9.008 20.75 1 97.06 492 GLY B N 1
ATOM 8453 C CA . GLY B 1 492 ? -6.426 7.688 21.359 1 97.06 492 GLY B CA 1
ATOM 8454 C C . GLY B 1 492 ? -7.566 7.484 22.344 1 97.06 492 GLY B C 1
ATOM 8455 O O . GLY B 1 492 ? -8.242 6.457 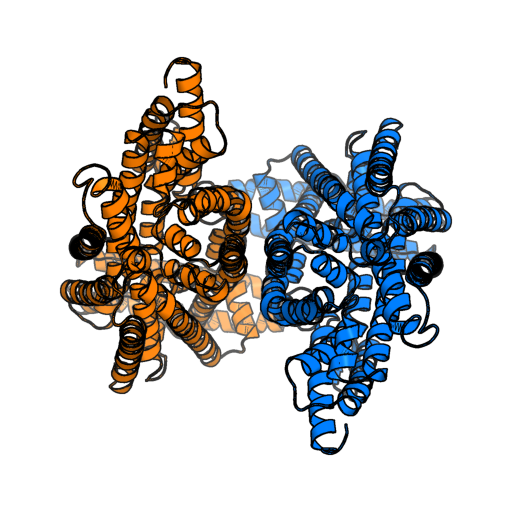22.297 1 97.06 492 GLY B O 1
ATOM 8456 N N . THR B 1 493 ? -7.781 8.445 23.156 1 97.94 493 THR B N 1
ATOM 8457 C CA . THR B 1 493 ? -8.836 8.383 24.156 1 97.94 493 THR B CA 1
ATOM 8458 C C . THR B 1 493 ? -10.211 8.344 23.5 1 97.94 493 THR B C 1
ATOM 8460 O O . THR B 1 493 ? -11.07 7.543 23.891 1 97.94 493 THR B O 1
ATOM 8463 N N . ILE B 1 494 ? -10.398 9.18 22.531 1 97.88 494 ILE B N 1
ATOM 8464 C CA . ILE B 1 494 ? -11.672 9.211 21.812 1 97.88 494 ILE B CA 1
ATOM 8465 C C . ILE B 1 494 ? -11.945 7.855 21.172 1 97.88 494 ILE B C 1
ATOM 8467 O O . ILE B 1 494 ? -13.047 7.312 21.297 1 97.88 494 ILE B O 1
ATOM 8471 N N . LEU B 1 495 ? -10.914 7.34 20.531 1 98.06 495 LEU B N 1
ATOM 8472 C CA . LEU B 1 495 ? -11.047 6.035 19.891 1 98.06 495 LEU B CA 1
ATOM 8473 C C . LEU B 1 495 ? -11.406 4.961 20.922 1 98.06 495 LEU B C 1
ATOM 8475 O O . LEU B 1 495 ? -12.242 4.094 20.656 1 98.06 495 LEU B O 1
ATOM 8479 N N . GLY B 1 496 ? -10.75 5.012 22.062 1 98.38 496 GLY B N 1
ATOM 8480 C CA . GLY B 1 496 ? -11.016 4.035 23.109 1 98.38 496 GLY B CA 1
ATOM 8481 C C . GLY B 1 496 ? -12.477 4 23.531 1 98.38 496 GLY B C 1
ATOM 8482 O O . GLY B 1 496 ? -13.039 2.924 23.734 1 98.38 496 GLY B O 1
ATOM 8483 N N . ILE B 1 497 ? -13.078 5.125 23.641 1 98.12 497 ILE B N 1
ATOM 8484 C CA . ILE B 1 497 ? -14.492 5.215 24.016 1 98.12 497 ILE B CA 1
ATOM 8485 C C . ILE B 1 497 ? -15.344 4.484 22.984 1 98.12 497 ILE B C 1
ATOM 8487 O O . ILE B 1 497 ? -16.219 3.689 23.328 1 98.12 497 ILE B O 1
ATOM 8491 N N . PHE B 1 498 ? -15.062 4.742 21.734 1 97.5 498 PHE B N 1
ATOM 8492 C CA . PHE B 1 498 ? -15.828 4.133 20.656 1 97.5 498 PHE B CA 1
ATOM 8493 C C . PHE B 1 498 ? -15.586 2.631 20.594 1 97.5 498 PHE B C 1
ATOM 8495 O O . PHE B 1 498 ? -16.516 1.854 20.375 1 97.5 498 PHE B O 1
ATOM 8502 N N . VAL B 1 499 ? -14.328 2.223 20.75 1 97.06 499 VAL B N 1
ATOM 8503 C CA . VAL B 1 499 ? -13.992 0.805 20.672 1 97.06 499 VAL B CA 1
ATOM 8504 C C . VAL B 1 499 ? -14.703 0.036 21.781 1 97.06 499 VAL B C 1
ATOM 8506 O O . VAL B 1 499 ? -15.211 -1.064 21.562 1 97.06 499 VAL B O 1
ATOM 8509 N N . VAL B 1 500 ? -14.727 0.592 22.953 1 97 500 VAL B N 1
ATOM 8510 C CA . VAL B 1 500 ? -15.469 -0.03 24.047 1 97 500 VAL B CA 1
ATOM 8511 C C . VAL B 1 500 ? -16.953 -0.124 23.672 1 97 500 VAL B C 1
ATOM 8513 O O . VAL B 1 500 ? -17.594 -1.151 23.906 1 97 500 VAL B O 1
ATOM 8516 N N . GLY B 1 501 ? -17.469 0.909 23.141 1 95.25 501 GLY B N 1
ATOM 8517 C CA . GLY B 1 501 ? -18.875 0.925 22.719 1 95.25 501 GLY B CA 1
ATOM 8518 C C . GLY B 1 501 ? -19.188 -0.107 21.656 1 95.25 501 GLY B C 1
ATOM 8519 O O . GLY B 1 501 ? -20.266 -0.704 21.672 1 95.25 501 GLY B O 1
ATOM 8520 N N . PHE B 1 502 ? -18.266 -0.365 20.812 1 93 502 PHE B N 1
ATOM 8521 C CA . PHE B 1 502 ? -18.5 -1.251 19.672 1 93 502 PHE B CA 1
ATOM 8522 C C . PHE B 1 502 ? -18.281 -2.707 20.062 1 93 502 PHE B C 1
ATOM 8524 O O . PHE B 1 502 ? -19.031 -3.59 19.656 1 93 502 PHE B O 1
ATOM 8531 N N . TYR B 1 503 ? -17.234 -2.951 20.875 1 92.44 503 TYR B N 1
ATOM 8532 C CA . TYR B 1 503 ? -16.781 -4.332 20.984 1 92.44 503 TYR B CA 1
ATOM 8533 C C . TYR B 1 503 ? -16.969 -4.867 22.391 1 92.44 503 TYR B C 1
ATOM 8535 O O . TYR B 1 503 ? -17 -6.082 22.609 1 92.44 503 TYR B O 1
ATOM 8543 N N . MET B 1 504 ? -17.031 -3.967 23.359 1 94.69 504 MET B N 1
ATOM 8544 C CA . MET B 1 504 ? -17.188 -4.398 24.75 1 94.69 504 MET B CA 1
ATOM 8545 C C . MET B 1 504 ? -18.594 -4.113 25.25 1 94.69 504 MET B C 1
ATOM 8547 O O . MET B 1 504 ? -18.797 -3.225 26.078 1 94.69 504 MET B O 1
ATOM 8551 N N . LYS B 1 505 ? -19.469 -5.008 24.984 1 92.5 505 LYS B N 1
ATOM 8552 C CA . LYS B 1 505 ? -20.891 -4.809 25.219 1 92.5 505 LYS B CA 1
ATOM 8553 C C . LYS B 1 505 ? -21.219 -4.898 26.719 1 92.5 505 LYS B C 1
ATOM 8555 O O . LYS B 1 505 ? -22.203 -4.34 27.172 1 92.5 505 LYS B O 1
ATOM 8560 N N . TRP B 1 506 ? -20.281 -5.465 27.484 1 94.19 506 TRP B N 1
ATOM 8561 C CA . TRP B 1 506 ? -20.547 -5.68 28.906 1 94.19 506 TRP B CA 1
ATOM 8562 C C . TRP B 1 506 ? -20.156 -4.453 29.719 1 94.19 506 TRP B C 1
ATOM 8564 O O . TRP B 1 506 ? -20.531 -4.34 30.891 1 94.19 506 TRP B O 1
ATOM 8574 N N . VAL B 1 507 ? -19.469 -3.496 29.094 1 96.38 507 VAL B N 1
ATOM 8575 C CA . VAL B 1 507 ? -19.047 -2.295 29.797 1 96.38 507 VAL B CA 1
ATOM 8576 C C . VAL B 1 507 ? -20.109 -1.213 29.688 1 96.38 507 VAL B C 1
ATOM 8578 O O . VAL B 1 507 ? -20.672 -0.993 28.594 1 96.38 507 VAL B O 1
ATOM 8581 N N . LYS B 1 508 ? -20.422 -0.501 30.797 1 95.81 508 LYS B N 1
ATOM 8582 C CA . LYS B 1 508 ? -21.484 0.499 30.828 1 95.81 508 LYS B CA 1
ATOM 8583 C C . LYS B 1 508 ? -20.906 1.912 30.859 1 95.81 508 LYS B C 1
ATOM 8585 O O . LYS B 1 508 ? -19.688 2.092 30.859 1 95.81 508 LYS B O 1
ATOM 8590 N N . GLY B 1 509 ? -21.75 2.936 30.875 1 95.81 509 GLY B N 1
ATOM 8591 C CA . GLY B 1 509 ? -21.406 4.328 30.641 1 95.81 509 GLY B CA 1
ATOM 8592 C C . GLY B 1 509 ? -20.5 4.918 31.719 1 95.81 509 GLY B C 1
ATOM 8593 O O . GLY B 1 509 ? -19.531 5.617 31.406 1 95.81 509 GLY B O 1
ATOM 8594 N N . ASN B 1 510 ? -20.812 4.695 32.969 1 96.31 510 ASN B N 1
ATOM 8595 C CA . ASN B 1 510 ? -20.016 5.27 34.031 1 96.31 510 ASN B CA 1
ATOM 8596 C C . ASN B 1 510 ? -18.562 4.789 33.969 1 96.31 510 ASN B C 1
ATOM 8598 O O . ASN B 1 510 ? -17.641 5.562 34.219 1 96.31 510 ASN B O 1
ATOM 8602 N N . ALA B 1 511 ? -18.406 3.562 33.688 1 96.94 511 ALA B N 1
ATOM 8603 C CA . ALA B 1 511 ? -17.062 2.977 33.625 1 96.94 511 ALA B CA 1
ATOM 8604 C C . ALA B 1 511 ? -16.25 3.613 32.5 1 96.94 511 ALA B C 1
ATOM 8606 O O . ALA B 1 511 ? -15.078 3.953 32.688 1 96.94 511 ALA B O 1
ATOM 8607 N N . VAL B 1 512 ? -16.906 3.783 31.391 1 97.38 512 VAL B N 1
ATOM 8608 C CA . VAL B 1 512 ? -16.188 4.328 30.234 1 97.38 512 VAL B CA 1
ATOM 8609 C C . VAL B 1 512 ? -15.883 5.809 30.469 1 97.38 512 VAL B C 1
ATOM 8611 O O . VAL B 1 512 ? -14.828 6.301 30.062 1 97.38 512 VAL B O 1
ATOM 8614 N N . PHE B 1 513 ? -16.812 6.504 31.109 1 97.19 513 PHE B N 1
ATOM 8615 C CA . PHE B 1 513 ? -16.656 7.922 31.391 1 97.19 513 PHE B CA 1
ATOM 8616 C C . PHE B 1 513 ? -15.422 8.164 32.25 1 97.19 513 PHE B C 1
ATOM 8618 O O . PHE B 1 513 ? -14.578 9 31.938 1 97.19 513 PHE B O 1
ATOM 8625 N N . ILE B 1 514 ? -15.289 7.434 33.281 1 96.94 514 ILE B N 1
ATOM 8626 C CA . ILE B 1 514 ? -14.172 7.574 34.219 1 96.94 514 ILE B CA 1
ATOM 8627 C C . ILE B 1 514 ? -12.891 7.09 33.531 1 96.94 514 ILE B C 1
ATOM 8629 O O . ILE B 1 514 ? -11.828 7.695 33.719 1 96.94 514 ILE B O 1
ATOM 8633 N N . ALA B 1 515 ? -13.023 6.008 32.812 1 98.06 515 ALA B N 1
ATOM 8634 C CA . ALA B 1 515 ? -11.875 5.445 32.094 1 98.06 515 ALA B CA 1
ATOM 8635 C C . ALA B 1 515 ? -11.281 6.457 31.141 1 98.06 515 ALA B C 1
ATOM 8637 O O . ALA B 1 515 ? -10.055 6.539 30.984 1 98.06 515 ALA B O 1
ATOM 8638 N N . ALA B 1 516 ? -12.164 7.195 30.5 1 98 516 ALA B N 1
ATOM 8639 C CA . ALA B 1 516 ? -11.711 8.195 29.531 1 98 516 ALA B CA 1
ATOM 8640 C C . ALA B 1 516 ? -10.898 9.289 30.203 1 98 516 ALA B C 1
ATOM 8642 O O . ALA B 1 516 ? -9.875 9.727 29.688 1 98 516 ALA B O 1
ATOM 8643 N N . PHE B 1 517 ? -11.328 9.688 31.312 1 96.94 517 PHE B N 1
ATOM 8644 C CA . PHE B 1 517 ? -10.617 10.711 32.062 1 96.94 517 PHE B CA 1
ATOM 8645 C C . PHE B 1 517 ? -9.25 10.195 32.531 1 96.94 517 PHE B C 1
ATOM 8647 O O . PHE B 1 517 ? -8.25 10.914 32.438 1 96.94 517 PHE B O 1
ATOM 8654 N N . LEU B 1 518 ? -9.273 9.023 33 1 97.44 518 LEU B N 1
ATOM 8655 C CA . LEU B 1 518 ? -8.031 8.422 33.469 1 97.44 518 LEU B CA 1
ATOM 8656 C C . LEU B 1 518 ? -7.043 8.25 32.312 1 97.44 518 LEU B C 1
ATOM 8658 O O . LEU B 1 518 ? -5.852 8.516 32.469 1 97.44 518 LEU B O 1
ATOM 8662 N N . ALA B 1 519 ? -7.582 7.781 31.203 1 97.75 519 ALA B N 1
ATOM 8663 C CA . ALA B 1 519 ? -6.73 7.586 30.031 1 97.75 519 ALA B CA 1
ATOM 8664 C C . ALA B 1 519 ? -6.141 8.906 29.562 1 97.75 519 ALA B C 1
ATOM 8666 O O . ALA B 1 519 ? -4.965 8.977 29.203 1 97.75 519 ALA B O 1
ATOM 8667 N N . GLU B 1 520 ? -6.996 9.906 29.531 1 97 520 GLU B N 1
ATOM 8668 C CA . GLU B 1 520 ? -6.523 11.227 29.109 1 97 520 GLU B CA 1
ATOM 8669 C C . GLU B 1 520 ? -5.457 11.758 30.062 1 97 520 GLU B C 1
ATOM 8671 O O . GLU B 1 520 ? -4.469 12.352 29.625 1 97 520 GLU B O 1
ATOM 8676 N N . ALA B 1 521 ? -5.629 11.539 31.281 1 96.19 521 ALA B N 1
ATOM 8677 C CA . ALA B 1 521 ? -4.652 11.961 32.281 1 96.1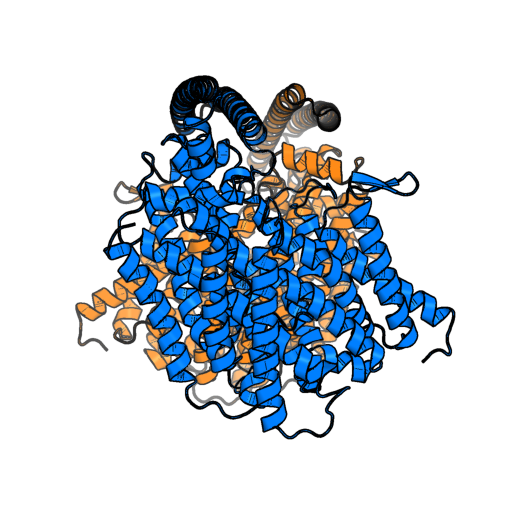9 521 ALA B CA 1
ATOM 8678 C C . ALA B 1 521 ? -3.318 11.25 32.094 1 96.19 521 ALA B C 1
ATOM 8680 O O . ALA B 1 521 ? -2.256 11.867 32.188 1 96.19 521 ALA B O 1
ATOM 8681 N N . ILE B 1 522 ? -3.402 10.016 31.812 1 95.12 522 ILE B N 1
ATOM 8682 C CA . ILE B 1 522 ? -2.197 9.227 31.609 1 95.12 522 ILE B CA 1
ATOM 8683 C C . ILE B 1 522 ? -1.443 9.742 30.391 1 95.12 522 ILE B C 1
ATOM 8685 O O . ILE B 1 522 ? -0.215 9.852 30.406 1 95.12 522 ILE B O 1
ATOM 8689 N N . ILE B 1 523 ? -2.166 10.055 29.328 1 95.56 523 ILE B N 1
ATOM 8690 C CA . ILE B 1 523 ? -1.537 10.539 28.094 1 95.56 523 ILE B CA 1
ATOM 8691 C C . ILE B 1 523 ? -0.866 11.883 28.359 1 95.56 523 ILE B C 1
ATOM 8693 O O . ILE B 1 523 ? 0.26 12.117 27.922 1 95.56 523 ILE B O 1
ATOM 8697 N N . LEU B 1 524 ? -1.55 12.711 29.078 1 94.19 524 LEU B N 1
ATOM 8698 C CA . LEU B 1 524 ? -0.975 14.016 29.406 1 94.19 524 LEU B CA 1
ATOM 8699 C C . LEU B 1 524 ? 0.24 13.859 30.312 1 94.19 524 LEU B C 1
ATOM 8701 O O . LEU B 1 524 ? 1.231 14.578 30.156 1 94.19 524 LEU B O 1
ATOM 8705 N N . LEU B 1 525 ? 0.193 12.938 31.219 1 92.44 525 LEU B N 1
ATOM 8706 C CA . LEU B 1 525 ? 1.318 12.672 32.125 1 92.44 525 LEU B CA 1
ATOM 8707 C C . LEU B 1 525 ? 2.518 12.141 31.328 1 92.44 525 LEU B C 1
ATOM 8709 O O . LEU B 1 525 ? 3.656 12.539 31.594 1 92.44 525 LEU B O 1
ATOM 8713 N N . ILE B 1 526 ? 2.25 11.289 30.438 1 91.25 526 ILE B N 1
ATOM 8714 C CA . ILE B 1 526 ? 3.316 10.742 29.609 1 91.25 526 ILE B CA 1
ATOM 8715 C C . ILE B 1 526 ? 3.924 11.852 28.75 1 91.25 526 ILE B C 1
ATOM 8717 O O . ILE B 1 526 ? 5.148 11.953 28.641 1 91.25 526 ILE B O 1
ATOM 8721 N N . HIS B 1 527 ? 3.076 12.68 28.156 1 90.56 527 HIS B N 1
ATOM 8722 C CA . HIS B 1 527 ? 3.539 13.734 27.266 1 90.56 527 HIS B CA 1
ATOM 8723 C C . HIS B 1 527 ? 4.41 14.742 28 1 90.56 527 HIS B C 1
ATOM 8725 O O . HIS B 1 527 ? 5.473 15.133 27.516 1 90.56 527 HIS B O 1
ATOM 8731 N N . TYR B 1 528 ? 4.02 15.148 29.156 1 89.31 528 TYR B N 1
ATOM 8732 C CA . TYR B 1 528 ? 4.734 16.188 29.891 1 89.31 528 TYR B CA 1
ATOM 8733 C C . TYR B 1 528 ? 6.004 15.633 30.516 1 89.31 528 TYR B C 1
ATOM 8735 O O . TYR B 1 528 ? 6.934 16.391 30.812 1 89.31 528 TYR B O 1
ATOM 8743 N N . ASN B 1 529 ? 6.129 14.281 30.594 1 86.19 529 ASN B N 1
ATOM 8744 C CA . ASN B 1 529 ? 7.336 13.672 31.141 1 86.19 529 ASN B CA 1
ATOM 8745 C C . ASN B 1 529 ? 8.156 12.977 30.062 1 86.19 529 ASN B C 1
ATOM 8747 O O . ASN B 1 529 ? 9.07 12.211 30.375 1 86.19 529 ASN B O 1
ATOM 8751 N N . ASN B 1 530 ? 7.723 13.172 28.875 1 82.75 530 ASN B N 1
ATOM 8752 C CA . ASN B 1 530 ? 8.438 12.531 27.766 1 82.75 530 ASN B CA 1
ATOM 8753 C C . ASN B 1 530 ? 9.852 13.094 27.625 1 82.75 530 ASN B C 1
ATOM 8755 O O . ASN B 1 530 ? 10.039 14.312 27.609 1 82.75 530 ASN B O 1
ATOM 8759 N N . GLY B 1 531 ? 10.961 12.336 27.469 1 72.56 531 GLY B N 1
ATOM 8760 C CA . GLY B 1 531 ? 12.359 12.727 27.453 1 72.56 531 GLY B CA 1
ATOM 8761 C C . GLY B 1 531 ? 13.008 12.664 28.812 1 72.56 531 GLY B C 1
ATOM 8762 O O . GLY B 1 531 ? 14.227 12.805 28.938 1 72.56 531 GLY B O 1
ATOM 8763 N N . GLY B 1 532 ? 12.125 12.43 29.797 1 73 532 GLY B N 1
ATOM 8764 C CA . GLY B 1 532 ? 12.594 12.281 31.172 1 73 532 GLY B CA 1
ATOM 8765 C C . GLY B 1 532 ? 12.227 10.945 31.781 1 73 532 GLY B C 1
ATOM 8766 O O . GLY B 1 532 ? 12.258 9.914 31.109 1 73 532 GLY B O 1
ATOM 8767 N N . SER B 1 533 ? 12.359 10.797 33 1 71.25 533 SER B N 1
ATOM 8768 C CA . SER B 1 533 ? 12.039 9.57 33.719 1 71.25 533 SER B CA 1
ATOM 8769 C C . SER B 1 533 ? 10.766 9.727 34.531 1 71.25 533 SER B C 1
ATOM 8771 O O . SER B 1 533 ? 10.492 10.805 35.062 1 71.25 533 SER B O 1
ATOM 8773 N N . LEU B 1 534 ? 9.789 8.953 34.281 1 64.94 534 LEU B N 1
ATOM 8774 C CA . LEU B 1 534 ? 8.625 8.891 35.156 1 64.94 534 LEU B CA 1
ATOM 8775 C C . LEU B 1 534 ? 8.711 7.676 36.062 1 64.94 534 LEU B C 1
ATOM 8777 O O . LEU B 1 534 ? 8.75 6.539 35.594 1 64.94 534 LEU B O 1
ATOM 8781 N N . PHE B 1 535 ? 8.758 7.98 37.344 1 63.84 535 PHE B N 1
ATOM 8782 C CA . PHE B 1 535 ? 8.867 6.945 38.375 1 63.84 535 PHE B CA 1
ATOM 8783 C C . PHE B 1 535 ? 10.07 6.047 38.125 1 63.84 535 PHE B C 1
ATOM 8785 O O . PHE B 1 535 ? 9.977 4.824 38.25 1 63.84 535 PHE B O 1
ATOM 8792 N N . GLY B 1 536 ? 11.141 6.582 37.438 1 62.78 536 GLY B N 1
ATOM 8793 C CA . GLY B 1 536 ? 12.375 5.848 37.25 1 62.78 536 GLY B CA 1
ATOM 8794 C C . GLY B 1 536 ? 12.453 5.191 35.875 1 62.78 536 GLY B C 1
ATOM 8795 O O . GLY B 1 536 ? 13.492 4.629 35.5 1 62.78 536 GLY B O 1
ATOM 8796 N N . ILE B 1 537 ? 11.344 5.188 35.188 1 66.19 537 ILE B N 1
ATOM 8797 C CA . ILE B 1 537 ? 11.352 4.543 33.875 1 66.19 537 ILE B CA 1
ATOM 8798 C C . ILE B 1 537 ? 11.523 5.598 32.781 1 66.19 537 ILE B C 1
ATOM 8800 O O . ILE B 1 537 ? 10.781 6.586 32.75 1 66.19 537 ILE B O 1
ATOM 8804 N N . ASP B 1 538 ? 12.531 5.547 32.062 1 73.38 538 ASP B N 1
ATOM 8805 C CA . ASP B 1 538 ? 12.773 6.465 30.969 1 73.38 538 ASP B CA 1
ATOM 8806 C C . ASP B 1 538 ? 11.641 6.398 29.938 1 73.38 538 ASP B C 1
ATOM 8808 O O . ASP B 1 538 ? 11.305 5.32 29.438 1 73.38 538 ASP B O 1
ATOM 8812 N N . ILE B 1 539 ? 10.969 7.531 29.906 1 76.88 539 ILE B N 1
ATOM 8813 C CA . ILE B 1 539 ? 9.859 7.598 28.953 1 76.88 539 ILE B CA 1
ATOM 8814 C C . ILE B 1 539 ? 10.312 8.305 27.688 1 76.88 539 ILE B C 1
ATOM 8816 O O . ILE B 1 539 ? 10.617 9.5 27.703 1 76.88 539 ILE B O 1
ATOM 8820 N N . ASN B 1 540 ? 10.578 7.656 26.656 1 82.75 540 ASN B N 1
ATOM 8821 C CA . ASN B 1 540 ? 10.852 8.195 25.344 1 82.75 540 ASN B CA 1
ATOM 8822 C C . ASN B 1 540 ? 9.969 7.559 24.266 1 82.75 540 ASN B C 1
ATOM 8824 O O . ASN B 1 540 ? 10.438 6.734 23.484 1 82.75 540 ASN B O 1
ATOM 8828 N N . ILE B 1 541 ? 8.711 8.031 24.438 1 85.06 541 ILE B N 1
ATOM 8829 C CA . ILE B 1 541 ? 7.707 7.426 23.578 1 85.06 541 ILE B CA 1
ATOM 8830 C C . ILE B 1 541 ? 7.305 8.406 22.469 1 85.06 541 ILE B C 1
ATOM 8832 O O . ILE B 1 541 ? 6.984 9.562 22.766 1 85.06 541 ILE B O 1
ATOM 8836 N N . GLY B 1 542 ? 7.434 8 21.281 1 84.44 542 GLY B N 1
ATOM 8837 C CA . GLY B 1 542 ? 6.957 8.828 20.188 1 84.44 542 GLY B CA 1
ATOM 8838 C C . GLY B 1 542 ? 5.477 9.148 20.281 1 84.44 542 GLY B C 1
ATOM 8839 O O . GLY B 1 542 ? 4.684 8.328 20.75 1 84.44 542 GLY B O 1
ATOM 8840 N N . PHE B 1 543 ? 5.09 10.266 19.891 1 85.44 543 PHE B N 1
ATOM 8841 C CA . PHE B 1 543 ? 3.727 10.75 20.062 1 85.44 543 PHE B CA 1
ATOM 8842 C C . PHE B 1 543 ? 2.736 9.828 19.344 1 85.44 543 PHE B C 1
ATOM 8844 O O . PHE B 1 543 ? 1.565 9.758 19.734 1 85.44 543 PHE B O 1
ATOM 8851 N N . LEU B 1 544 ? 3.174 9.141 18.328 1 86.75 544 LEU B N 1
ATOM 8852 C CA . LEU B 1 544 ? 2.271 8.25 17.609 1 86.75 544 LEU B CA 1
ATOM 8853 C C . LEU B 1 544 ? 1.73 7.16 18.531 1 86.75 544 LEU B C 1
ATOM 8855 O O . LEU B 1 544 ? 0.597 6.703 18.359 1 86.75 544 LEU B O 1
ATOM 8859 N N . TRP B 1 545 ? 2.52 6.797 19.469 1 90.5 545 TRP B N 1
ATOM 8860 C CA . TRP B 1 545 ? 2.15 5.703 20.359 1 90.5 545 TRP B CA 1
ATOM 8861 C C . TRP B 1 545 ? 1.099 6.16 21.359 1 90.5 545 TRP B C 1
ATOM 8863 O O . TRP B 1 545 ? 0.452 5.332 22.016 1 90.5 545 TRP B O 1
ATOM 8873 N N . TYR B 1 546 ? 0.945 7.492 21.547 1 93.75 546 TYR B N 1
ATOM 8874 C CA . TYR B 1 546 ? -0.108 8.016 22.406 1 93.75 546 TYR B CA 1
ATOM 8875 C C . TYR B 1 546 ? -1.474 7.492 21.984 1 93.75 546 TYR B C 1
ATOM 8877 O O . TYR B 1 546 ? -2.354 7.277 22.812 1 93.75 546 TYR B O 1
ATOM 8885 N N . ASN B 1 547 ? -1.64 7.273 20.719 1 95.31 547 ASN B N 1
ATOM 8886 C CA . ASN B 1 547 ? -2.926 6.836 20.188 1 95.31 547 ASN B CA 1
ATOM 8887 C C . ASN B 1 547 ? -3.25 5.406 20.609 1 95.31 547 ASN B C 1
ATOM 8889 O O . ASN B 1 547 ? -4.371 5.121 21.031 1 95.31 547 ASN B O 1
ATOM 8893 N N . ALA B 1 548 ? -2.27 4.562 20.516 1 94.56 548 ALA B N 1
ATOM 8894 C CA . ALA B 1 548 ? -2.467 3.182 20.938 1 94.56 548 ALA B CA 1
ATOM 8895 C C . ALA B 1 548 ? -2.639 3.096 22.453 1 94.56 548 ALA B C 1
ATOM 8897 O O . ALA B 1 548 ? -3.537 2.41 22.953 1 94.56 548 ALA B O 1
ATOM 8898 N N . ILE B 1 549 ? -1.799 3.766 23.141 1 95.56 549 ILE B N 1
ATOM 8899 C CA . ILE B 1 549 ? -1.822 3.742 24.594 1 95.56 549 ILE B CA 1
ATOM 8900 C C . ILE B 1 549 ? -3.146 4.309 25.094 1 95.56 549 ILE B C 1
ATOM 8902 O O . ILE B 1 549 ? -3.77 3.742 26 1 95.56 549 ILE B O 1
ATOM 8906 N N . GLY B 1 550 ? -3.551 5.41 24.516 1 97.38 550 GLY B N 1
ATOM 8907 C CA . GLY B 1 550 ? -4.809 6.02 24.922 1 97.38 550 GLY B CA 1
ATOM 8908 C C . GLY B 1 550 ? -6.004 5.109 24.734 1 97.38 550 GLY B C 1
ATOM 8909 O O . GLY B 1 550 ? -6.832 4.957 25.625 1 97.38 550 GLY B O 1
ATOM 8910 N N . CYS B 1 551 ? -6.094 4.512 23.609 1 97.81 551 CYS B N 1
ATOM 8911 C CA . CYS B 1 551 ? -7.207 3.621 23.297 1 97.81 551 CYS B CA 1
ATOM 8912 C C . CYS B 1 551 ? -7.215 2.412 24.219 1 97.81 551 CYS B C 1
ATOM 8914 O O . CYS B 1 551 ? -8.242 2.096 24.828 1 97.81 551 CYS B O 1
ATOM 8916 N N . LEU B 1 552 ? -6.074 1.772 24.359 1 97.75 552 LEU B N 1
ATOM 8917 C CA . LEU B 1 552 ? -5.973 0.574 25.172 1 97.75 552 LEU B CA 1
ATOM 8918 C C . LEU B 1 552 ? -6.211 0.902 26.656 1 97.75 552 LEU B C 1
ATOM 8920 O O . LEU B 1 552 ? -6.793 0.1 27.375 1 97.75 552 LEU B O 1
ATOM 8924 N N . ALA B 1 553 ? -5.723 2.062 27.031 1 98 553 ALA B N 1
ATOM 8925 C CA . ALA B 1 553 ? -5.938 2.486 28.422 1 98 553 ALA B CA 1
ATOM 8926 C C . ALA B 1 553 ? -7.43 2.625 28.719 1 98 553 ALA B C 1
ATOM 8928 O O . ALA B 1 553 ? -7.898 2.172 29.766 1 98 553 ALA B O 1
ATOM 8929 N N . VAL B 1 554 ? -8.188 3.262 27.844 1 98.38 554 VAL B N 1
ATOM 8930 C CA . VAL B 1 554 ? -9.625 3.391 28.047 1 98.38 554 VAL B CA 1
ATOM 8931 C C . VAL B 1 554 ? -10.266 2.006 28.141 1 98.38 554 VAL B C 1
ATOM 8933 O O . VAL B 1 554 ? -11.078 1.75 29.031 1 98.38 554 VAL B O 1
ATOM 8936 N N . MET B 1 555 ? -9.867 1.133 27.25 1 98.06 555 MET B N 1
ATOM 8937 C CA . MET B 1 555 ? -10.438 -0.213 27.203 1 98.06 555 MET B CA 1
ATOM 8938 C C . MET B 1 555 ? -10.133 -0.968 28.5 1 98.06 555 MET B C 1
ATOM 8940 O O . MET B 1 555 ? -11.023 -1.572 29.094 1 98.06 555 MET B O 1
ATOM 8944 N N . ILE B 1 556 ? -8.891 -0.892 28.938 1 98.19 556 ILE B N 1
ATOM 8945 C CA . ILE B 1 556 ? -8.445 -1.64 30.109 1 98.19 556 ILE B CA 1
ATOM 8946 C C . ILE B 1 556 ? -9.078 -1.056 31.359 1 98.19 556 ILE B C 1
ATOM 8948 O O . ILE B 1 556 ? -9.625 -1.792 32.188 1 98.19 556 ILE B O 1
ATOM 8952 N N . PHE B 1 557 ? -9.062 0.271 31.531 1 98.12 557 PHE B N 1
ATOM 8953 C CA . PHE B 1 557 ? -9.633 0.912 32.719 1 98.12 557 PHE B CA 1
ATOM 8954 C C . PHE B 1 557 ? -11.141 0.695 32.75 1 98.12 557 PHE B C 1
ATOM 8956 O O . PHE B 1 557 ? -11.703 0.454 33.844 1 98.12 557 PHE B O 1
ATOM 8963 N N . ALA B 1 558 ? -11.82 0.855 31.609 1 97.94 558 ALA B N 1
ATOM 8964 C CA . ALA B 1 558 ? -13.258 0.638 31.594 1 97.94 558 ALA B CA 1
ATOM 8965 C C . ALA B 1 558 ? -13.609 -0.789 32 1 97.94 558 ALA B C 1
ATOM 8967 O O . ALA B 1 558 ? -14.562 -1.009 32.75 1 97.94 558 ALA B O 1
ATOM 8968 N N . ALA B 1 559 ? -12.844 -1.741 31.5 1 97.31 559 ALA B N 1
ATOM 8969 C CA . ALA B 1 559 ? -13.062 -3.145 31.844 1 97.31 559 ALA B CA 1
ATOM 8970 C C . ALA B 1 559 ? -12.844 -3.387 33.344 1 97.31 559 ALA B C 1
ATOM 8972 O O . ALA B 1 559 ? -13.641 -4.062 33.969 1 97.31 559 ALA B O 1
ATOM 8973 N N . LEU B 1 560 ? -11.781 -2.846 33.906 1 97.44 560 LEU B N 1
ATOM 8974 C CA . LEU B 1 560 ? -11.438 -3.037 35.312 1 97.44 560 LEU B CA 1
ATOM 8975 C C . LEU B 1 560 ? -12.477 -2.387 36.219 1 97.44 560 LEU B C 1
ATOM 8977 O O . LEU B 1 560 ? -12.914 -2.988 37.188 1 97.44 560 LEU B O 1
ATOM 8981 N N . ILE B 1 561 ? -12.906 -1.18 35.906 1 96.88 561 ILE B N 1
ATOM 8982 C CA . ILE B 1 561 ? -13.867 -0.442 36.719 1 96.88 561 ILE B CA 1
ATOM 8983 C C . ILE B 1 561 ? -15.219 -1.158 36.719 1 96.88 561 ILE B C 1
ATOM 8985 O O . ILE B 1 561 ? -15.883 -1.277 37.719 1 96.88 561 ILE B O 1
ATOM 8989 N N . GLN B 1 562 ? -15.594 -1.645 35.469 1 96.06 562 GLN B N 1
ATOM 8990 C CA . GLN B 1 562 ? -16.875 -2.34 35.344 1 96.06 562 GLN B CA 1
ATOM 8991 C C . GLN B 1 562 ? -16.859 -3.646 36.125 1 96.06 562 GLN B C 1
ATOM 8993 O O . GLN B 1 562 ? -17.891 -4.031 36.719 1 96.06 562 GLN B O 1
ATOM 8998 N N . LEU B 1 563 ? -15.695 -4.32 36.094 1 94.62 563 LEU B N 1
ATOM 8999 C CA . LEU B 1 563 ? -15.578 -5.574 36.844 1 94.62 563 LEU B CA 1
ATOM 9000 C C . LEU B 1 563 ? -15.617 -5.328 38.344 1 94.62 563 LEU B C 1
ATOM 9002 O O . LEU B 1 563 ? -16.141 -6.156 39.094 1 94.62 563 LEU B O 1
ATOM 9006 N N . LEU B 1 564 ? -15.039 -4.273 38.812 1 93.75 564 LEU B N 1
ATOM 9007 C CA . LEU B 1 564 ? -15.023 -3.914 40.219 1 93.75 564 LEU B CA 1
ATOM 9008 C C . LEU B 1 564 ? -16.391 -3.43 40.688 1 93.75 564 LEU B C 1
ATOM 9010 O O . LEU B 1 564 ? -16.781 -3.631 41.844 1 93.75 564 LEU B O 1
ATOM 9014 N N . LYS B 1 565 ? -16.984 -2.695 39.781 1 90.06 565 LYS B N 1
ATOM 9015 C CA . LYS B 1 565 ? -18.344 -2.217 40.062 1 90.06 565 LYS B CA 1
ATOM 9016 C C . LYS B 1 565 ? -19.344 -2.818 39.062 1 90.06 565 LYS B C 1
ATOM 9018 O O . LYS B 1 565 ? -19.859 -2.119 38.219 1 90.06 565 LYS B O 1
ATOM 9023 N N . ARG B 1 566 ? -19.766 -3.92 39.281 1 80.5 566 ARG B N 1
ATOM 9024 C CA . ARG B 1 566 ? -20.562 -4.719 38.344 1 80.5 566 ARG B CA 1
ATOM 9025 C C . ARG B 1 566 ? -21.969 -4.145 38.188 1 80.5 566 ARG B C 1
ATOM 9027 O O . ARG B 1 566 ? -22.594 -4.301 37.156 1 80.5 566 ARG B O 1
ATOM 9034 N N . ASP B 1 567 ? -22.328 -3.307 39.188 1 79.19 567 ASP B N 1
ATOM 9035 C CA . ASP B 1 567 ? -23.703 -2.82 39.156 1 79.19 567 ASP B CA 1
ATOM 9036 C C . ASP B 1 567 ? -23.781 -1.41 38.594 1 79.19 567 ASP B C 1
ATOM 9038 O O . ASP B 1 567 ? -24.875 -0.86 38.438 1 79.19 567 ASP B O 1
ATOM 9042 N N . TRP B 1 568 ? -22.688 -0.921 38.219 1 74.56 568 TRP B N 1
ATOM 9043 C CA . TRP B 1 568 ? -22.719 0.427 37.656 1 74.56 568 TRP B CA 1
ATOM 9044 C C . TRP B 1 568 ? -23.297 0.422 36.25 1 74.56 568 TRP B C 1
ATOM 9046 O O . TRP B 1 568 ? -23.047 -0.494 35.469 1 74.56 568 TRP B O 1
ATOM 9056 N N . LYS B 1 569 ? -24.234 1.292 36.156 1 72 569 LYS B N 1
ATOM 9057 C CA . LYS B 1 569 ? -24.828 1.484 34.844 1 72 569 LYS B CA 1
ATOM 9058 C C . LYS B 1 569 ? -23.953 2.383 33.969 1 72 569 LYS B C 1
ATOM 9060 O O . LYS B 1 569 ? -23.609 3.5 34.344 1 72 569 LYS B O 1
#

Secondary structure (DSSP, 8-state):
--HHHHHHHHHHHHHHHHHHHHHHTT---HHHHHT--S-B-HHHHHHHHHHHH--HHHHHHHHHHHHHHTTGGGGGGTTHHHHHHHIIIIIHHHHHHHT-SSTTHHHHHHS-HHHHHHHHHHHHHHHHHHHHHHHHHHHHHHHHHHT--HHHHHHHHHHHHHHHHHHHHHHHHHHHHHHHHHHHHHHHHHHHHHHHHH-SS-HHHHHHHHHHTT----------TT-SSSHHIIIIIHHHHHHHHHHH-HHHHHHHTTBSSHHHHHHHHHHHHHHHHHHHHHHHHHHHHHHHHHHHSPPPSSS-HHHHHHHHTSTTHHHHHHHHHHHHHHHHHHHHHHHHHHHHHHTT-HHHHHHHHHHHHHHHHHHHHHHHHHHHHHHHH-TT-----GGGHHHHHHHHHSPTTHHHHHHHHHHHHHHHHHHHHHHHHHHHIIIIIIIIII-TT--HHHHHHHHHHHHHHHHHHHHHHHHH----S-HHHHHHHHHHHHHHHHHHHHHHHHH-TT--HHHHHHHHHHHHHHHHHHHHTTTSEETTEE----TTHHHHHHHHHHHHHHHHHHHHSTT--/--HHHHHHHHHHHHHHHHHHHHHHTT---HHHHHT--S-B-HHHHHHHHHHHH--HHHHHHHHHHHHHHTTGGGGGGTTHHHHHHHIIIIIHHHHHHHT-SSTTHHHHHHS-HHHHHHHHHHHHHHHHHHHHHHHHHHHHHHHHHHT--HHHHHHHHHHHHHHHHHHHHHHHHHHHHHHHHHHHHHHHHHHHHHHHHH-SS-HHHHHHHHHHTT----------TT-SSSHHIIIIIHHHHHHHHHHH-HHHHHHHTTBSSHHHHHHHHHHHHHHHHHHHHHHHHHHHHHHHHHHHSPPPSSS-HHHHHHHHTSTTHHHHHHHHHHHHHHHHHHHHHHHHHHHHHHTT-HHHHHHHHHHHHHHHHHHHHHHHHHHHHHHHH-TT-----GGGHHHHHHHHHSPTTHHHHHHHHHHHHHHHHHHHHHHHHHHHIIIIIIIIII-TT--HHHHHHHHHHHHHHHHHHHHHHHHH----S-HHHHHHHHHHHHHHHHHHHHHHHHH-TT--HHHHHHHHHHHHHHHHHHHHTTTSEETTEE----THHHHHHHHHHHHHHHHHHHHHSTT--

pLDDT: mean 88.97, std 8.15, range [57.66, 98.38]

Organism: NCBI:txid1187080

Sequence (1138 aa):
MSFIDWLVLFGTLLAIVGIGVYRTYGIRDMDSYIRGTGNMNWWTIGLSIMATQASAITFLSTPGQAYDDGMRFIQFYFGLPLAMIILSATFLPIYYKLKVYTAYEFLEERFDLKTRTLAAFLFLIQRGLAAGITIYAPAIILSTLLGWNLTLTNVFIGVLVIIYTVSGGTRAVSITQKQQMGIMMGGMVLAGILVIQMLPIQFTEALHVAGKMEKLNIVNFELDLADRYNFWSGMTAALFLFMSYFGTDQSQVQRYLSGSSLTQSRMGLMMNGLLKVPMQFIILFIGVMVFVFYQYFQPPIIFNKVQTEQLENSAFKEDYLLLQEEFKQTFQEKNQQLGILLQAVEANDEETIQSTKARIKEHQEYQEKIRTEVKELIVKNNPGAETRDTDYVFMRFVMDYLPKGVVGLLFAVIFSAAMSSTASELNALGSTTTIDVYKRSIAKSGNQYHYLVSSKLFTAFWGIFAILFATYANLFENLIQAVNLLGSLFYGTILGIFVVGFYMKWVKGNAVFIAAFLAEAIILLIHYNNGGSLFGIDINIGFLWYNAIGCLAVMIFAALIQLLKRDWKMSFIDWLVLFGTLLAIVGIGVYRTYGIRDMDSYIRGTGNMNWWTIGLSIMATQASAITFLSTPGQAYDDGMRFIQFYFGLPLAMIILSATFLPIYYKLKVYTAYEFLEERFDLKTRTLAAFLFLIQRGLAAGITIYAPAIILSTLLGWNLTLTNVFIGVLVIIYTVSGGTRAVSITQKQQMGIMMGGMVLAGILVIQMLPIQFTEALHVAGKMEKLNIVNFELDLADRYNFWSGMTAALFLFMSYFGTDQSQVQRYLSGSSLTQSRMGLMMNGLLKVPMQFIILFIGVMVFVFYQYFQPPIIFNKVQTEQLENSAFKEDYLLLQEEFKQTFQEKNQQLGILLQAVEANDEETIQSTKARIKEHQEYQEKIRTEVKELIVKNNPGAETRDTDYVFMRFVMDYLPKGVVGLLFAVIFSAAMSSTASELNALGSTTTIDVYKRSIAKSGNQYHYLVSSKLFTAFWGIFAILFATYANLFENLIQAVNLLGSLFYGTILGIFVVGFYMKWVKGNAVFIAAFLAEAIILLIHYNNGGSLFGIDINIGFLWYNAIGCLAVMIFAALIQLLKRDWK

InterPro domains:
  IPR001734 Sodium/solute symporter [PF00474] (33-295)
  IPR001734 Sodium/solute symporter [PF00474] (384-509)
  IPR001734 Sodium/solute symporter [PS50283] (2-533)
  IPR038377 Sodium/glucose symporter superfamily [G3DSA:1.20.1730.10] (22-569)
  IPR051163 Sodium:Solute Symporter (SSF) [PTHR42985] (2-562)

Foldseek 3Di:
DDPLLQCLQVVLVCVLLVVLCVVQPPPFFLCCQQQNPLADFLQLLLLLLVLLVLFLCLLQQLLLCLLPAAALQLLLLVQQLVLLVVCLVFQLVQCLVVLDSASLVLLCVLFNLLLSLVLLVLLLVLLLLLLLLSLQLLLVLCCQVVVNDSLVSSVVLLVVLLVSLLNRHPHSLSVSSVVLSCLLLVLLVVLLVVLQVPDPDHPVLLVVLLVLLPNNPHADQDPDLLDCRHNVLNNFLSNLLSNLCCRHNLLNVSSLSSHNDSVRSSSSSNSNSVCVSVSSSSSSVSSSSLSSSCLQPPDDLFLRVNLLVLCCVDPCNVVLVVLVVVLVVLSVVLSVLSVQLSVCVVVVPVVSNVVSSVVNVVSVVVSVVSSVVSLVSSCVSPVLDQSQRSSNSSLSCLVPPPDRNSNSSNSSSSSSSSSSNSSSSLSSSLSSCLPSPCCVPNNVDDDRSVSSVSSSVSSSVSSVSSSVSSNPPSDDSRSVLRSLLSSLLRSLLSSLSVCCSRPVSQFHHVLLSVLSVVLSVVSVVLVVQACHDDVNHHRSGHSSNSNVSSNVSSNVSRVVVCVVVVPDD/DDPLLQCLQVVLVCVLLVVLCVVQPPPFFLCCQQQNPLADFLVLLQLLLVLLVLFLCLLQQLLLCLLVAAALQLLLLVQQLVLLVVCLVFQLVQCLVVLDSASLVLLCVLFNLLLSLVLLVLLLVLLLLLLLLSLQLLLVLCCQVVVNDSLVSSVVLLVVLLVSLLNRHPHSLSVSSVVLSCLLLVLLVVLLVVLQVPDPDHPVLLVVLLVLLPNNPHADCDPDLLDCRHNVLNNFLSNLLSNLCCRHNLLNVSSLSSHNDSVRSSSSSNSNSVCVSVSSSSSSVSSSSLSSSCLQPPDDLFLRVNLVVLCCVDPCNVVLVVLVVVLVVLSVVLSVLSVQLSVCVVVVPVVSNVVSSVSNVVSVVVSVVSSVVSLVSSCVSPVLDQSQRSSNSSLSCLVPPPDRNSNSSNSSSSSSSSSSNSSSSLSSSLSSCLPSPCCVPNNVDDDRSVSSVSSSVSSSVSSVSSSVSSNPPSDDSRSVLRSLLSSLLRSLLSLLSVCCSRPVSQFHHVLLSVQSVVLSVVSVVLVVQACHDDVNHHRSGHSSNSNVSSNVSSNVSRVVVCVVVVPDD